Protein 2MDG (pdb70)

Foldseek 3Di:
DQFDALVVVRGGGSHNVVRVQVSCCVVHAQAFDFAPPPTDTDGGVVVSVVVPVVD

Nearest PDB structures (foldseek):
  2mdg-assembly1_A  TM=4.339E-01  e=1.724E-08  Homo sapiens
  1mey-assembly2_F  TM=4.350E-01  e=1.044E-02  unclassified
  2dmd-assembly1_A  TM=3.975E-01  e=1.710E-02  Homo sapiens
  8ssr-assembly2_D  TM=4.528E-01  e=6.075E-02  Homo sapiens
  5k5i-assembly1_A  TM=4.146E-01  e=8.641E-02  Homo sapiens

Solvent-accessible surface area: 4945 Å² total; per-residue (Å²): 255,76,79,90,96,1,115,95,40,49,218,58,98,195,46,115,120,13,2,122,143,43,49,103,82,88,180,31,104,90,151,86,94,130,8,99,112,68,32,75,173,66,99,34,124,119,42,5,60,103,42,80,104,118,121

Organism: Homo sapiens (NCBI:txid9606)

Sequence (55 aa):
MGSHKCNVCSRTFFSENGLREHLQTHRGPAKHYMCPICGERFPSLLTLTEHKVTHMGSHKCNVCSRTFFSENGLREHLQTHRGPAKHYMCPICGERFPSLLTLTEHKVTHMGSHKCNVCSRTFFSENGLREHLQTHRGPAKHYMCPICGERFPSLLTLTEHKVTHMGSHKCNVCSRTFFSENGLREHLQTHRGPAKHYMCPICGERFPSLLTLTEHKVTHMGSHKCNVCSRTFFSENGLREHLQTHRGPAKHYMCPICGERFPSLLTLTEHKVTHMGSHKCNVCSRTFFSENGLREHLQTHRGPAKHYMCPICGERFPSLLTLTEHKVTHMGSHKCNVCSRTFFSENGLREHLQTHRGPAKHYMCPICGERFPSLLTLTEHKVTHMGSHKCNVCSRTFFSENGLREHLQTHRGPAKHYMCPICGERFPSLLTLTEHKVTHMGSHKCNVCSRTFFSENGLREHLQTHRGPAKHYMCPICGERFPSLLTLTEHKVTHMGSHKCNVCSRTFFSENGLREHLQTHRGPAKHYMCPICGERFPSLLTLTEHKVTHMGSHKCNVCSRTFFSENGLREHLQTHRGPAKHYMCPICGERFPSLLTLTEHKVTHMGSHKCNVCSRTFFSENGLREHLQTHRGPAKHYMCPICGERFPSLLTLTEHKVTHMGSHKCNVCSRTFFSENGLREHLQTHRGPAKHYMCPICGERFPSLLTLTEHKVTHMGSHKCNVCSRTFFSENGLREHLQTHRGPAKHYMCPICGERFPSLLTLTEHKVTHMGSHKCNVCSRTFFSENGLREHLQTHRGPAKHYMCPICGERFPSLLTLTEHKVTHMGSHKCNVCSRTFFSENGLREHLQTHRGPAKHYMCPICGERFPSLLTLTEHKVTHMGSHKCNVCSRTFFSENGLREHLQTHRGPAKHYMCPICGERFPSLLTLTEHKVTHMGSHKCNVCSRTFFSENGLREHLQTHRGPAKHYMCPICGERFPSLLTLTEHKVTHMGSHKCNVCSRTFFSENGLREHLQTHRGPAKHYMCPICGERFPSLLTLTEHKVTHMGSHKCNVCSRTFFSENGLREHLQTHRGPAKHYMCPICGERFPSLLTLTEHKVTH

InterPro domains:
  IPR013087 Zinc finger C2H2-type [PF00096] (138-160)
  IPR013087 Zinc finger C2H2-type [PF00096] (194-216)
  IPR013087 Zinc finger C2H2-type [PF00096] (222-244)
  IPR013087 Zinc finger C2H2-type [PF00096] (480-503)
  IPR013087 Zinc finger C2H2-type [PF00096] (632-654)
  IPR013087 Zinc finger C2H2-type [PF00096] (692-715)
  IPR013087 Zinc finger C2H2-type [PF00096] (1121-1143)
  IPR013087 Zinc finger C2H2-type [PF13912] (930-954)
  IPR013087 Zinc finger C2H2-type [PF13912] (958-983)
  IPR013087 Zinc finger C2H2-type [PS00028] (140-160)
  IPR013087 Zinc finger C2H2-type [PS00028] (168-188)
  IPR013087 Zinc finger C2H2-type [PS00028] (196-216)
  IPR013087 Zinc finger C2H2-type [PS00028] (224-244)
  IPR013087 Zinc finger C2H2-type [PS00028] (265-286)
  IPR013087 Zinc finger C2H2-type [PS00028] (297-318)
  IPR013087 Zinc finger C2H2-type [PS00028] (325-345)
  IPR013087 Zinc finger C2H2-type [PS00028] (482-503)
  IPR013087 Zinc finger C2H2-type [PS00028] (519-540)
  IPR013087 Zinc finger C2H2-type [PS00028] (634-654)
  IPR013087 Zinc finger C2H2-type [PS00028] (694-715)

Structure (mmCIF, N/CA/C/O backbone):
data_2MDG
#
_entry.id   2MDG
#
loop_
_entity.id
_entity.type
_entity.pdbx_description
1 polymer 'Zinc finger protein 423'
2 non-polymer 'ZINC ION'
#
loop_
_atom_site.group_PDB
_atom_site.id
_atom_site.type_symbol
_atom_site.label_atom_id
_atom_site.label_alt_id
_atom_site.label_comp_id
_atom_site.label_asym_id
_atom_site.label_entity_id
_atom_site.label_seq_id
_atom_site.pdbx_PDB_ins_code
_atom_site.Cartn_x
_atom_site.Cartn_y
_atom_site.Cartn_z
_atom_site.occupancy
_atom_site.B_iso_or_equiv
_atom_site.auth_seq_id
_atom_site.auth_comp_id
_atom_site.auth_asym_id
_atom_site.auth_atom_id
_atom_site.pdbx_PDB_model_num
ATOM 1 N N . MET A 1 1 ? -12.478 23.268 7.099 1.00 0.00 1 MET A N 1
ATOM 2 C CA . MET A 1 1 ? -11.042 23.331 6.726 1.00 0.00 1 MET A CA 1
ATOM 3 C C . MET A 1 1 ? -10.210 22.404 7.636 1.00 0.00 1 MET A C 1
ATOM 4 O O . MET A 1 1 ? -10.770 21.637 8.431 1.00 0.00 1 MET A O 1
ATOM 20 N N . GLY A 1 2 ? -8.871 22.479 7.505 1.00 0.00 2 GLY A N 1
ATOM 21 C CA . GLY A 1 2 ? -7.956 21.656 8.296 1.00 0.00 2 GLY A CA 1
ATOM 22 C C . GLY A 1 2 ? -6.576 21.585 7.670 1.00 0.00 2 GLY A C 1
ATOM 23 O O . GLY A 1 2 ? -6.073 22.593 7.156 1.00 0.00 2 GLY A O 1
ATOM 27 N N . SER A 1 3 ? -5.973 20.386 7.702 1.00 0.00 3 SER A N 1
ATOM 28 C CA . SER A 1 3 ? -4.651 20.126 7.119 1.00 0.00 3 SER A CA 1
ATOM 29 C C . SER A 1 3 ? -4.549 18.651 6.727 1.00 0.00 3 SER A C 1
ATOM 30 O O . SER A 1 3 ? -4.432 17.777 7.595 1.00 0.00 3 SER A O 1
ATOM 38 N N . HIS A 1 4 ? -4.687 18.392 5.412 1.00 0.00 4 HIS A N 1
ATOM 39 C CA . HIS A 1 4 ? -4.425 17.064 4.821 1.00 0.00 4 HIS A CA 1
ATOM 40 C C . HIS A 1 4 ? -2.956 16.666 5.098 1.00 0.00 4 HIS A C 1
ATOM 41 O O . HIS A 1 4 ? -2.043 17.102 4.391 1.00 0.00 4 HIS A O 1
ATOM 56 N N . LYS A 1 5 ? -2.755 15.868 6.161 1.00 0.00 5 LYS A N 1
ATOM 57 C CA . LYS A 1 5 ? -1.422 15.595 6.732 1.00 0.00 5 LYS A CA 1
ATOM 58 C C . LYS A 1 5 ? -1.153 14.084 6.749 1.00 0.00 5 LYS A C 1
ATOM 59 O O . LYS A 1 5 ? -2.093 13.292 6.842 1.00 0.00 5 LYS A O 1
ATOM 78 N N . CYS A 1 6 ? 0.142 13.698 6.673 1.00 0.00 6 CYS A N 1
ATOM 79 C CA . CYS A 1 6 ? 0.568 12.286 6.523 1.00 0.00 6 CYS A CA 1
ATOM 80 C C . CYS A 1 6 ? 0.121 11.393 7.679 1.00 0.00 6 CYS A C 1
ATOM 81 O O . CYS A 1 6 ? -0.229 10.244 7.441 1.00 0.00 6 CYS A O 1
ATOM 88 N N . ASN A 1 7 ? 0.202 11.940 8.921 1.00 0.00 7 ASN A N 1
ATOM 89 C CA . ASN A 1 7 ? -0.133 11.257 10.210 1.00 0.00 7 ASN A CA 1
ATOM 90 C C . ASN A 1 7 ? 1.003 10.290 10.632 1.00 0.00 7 ASN A C 1
ATOM 91 O O . ASN A 1 7 ? 1.466 10.341 11.775 1.00 0.00 7 ASN A O 1
ATOM 102 N N . VAL A 1 8 ? 1.444 9.428 9.688 1.00 0.00 8 VAL A N 1
ATOM 103 C CA . VAL A 1 8 ? 2.593 8.510 9.881 1.00 0.00 8 VAL A CA 1
ATOM 104 C C . VAL A 1 8 ? 3.860 9.324 10.185 1.00 0.00 8 VAL A C 1
ATOM 105 O O . VAL A 1 8 ? 4.537 9.075 11.180 1.00 0.00 8 VAL A O 1
ATOM 118 N N . CYS A 1 9 ? 4.161 10.293 9.300 1.00 0.00 9 CYS A N 1
ATOM 119 C CA . CYS A 1 9 ? 5.232 11.282 9.538 1.00 0.00 9 CYS A CA 1
ATOM 120 C C . CYS A 1 9 ? 4.698 12.387 10.444 1.00 0.00 9 CYS A C 1
ATOM 121 O O . CYS A 1 9 ? 5.340 12.762 11.422 1.00 0.00 9 CYS A O 1
ATOM 128 N N . SER A 1 10 ? 3.514 12.922 10.037 1.00 0.00 10 SER A N 1
ATOM 129 C CA . SER A 1 10 ? 2.844 14.078 10.661 1.00 0.00 10 SER A CA 1
ATOM 130 C C . SER A 1 10 ? 3.601 15.414 10.399 1.00 0.00 10 SER A C 1
ATOM 131 O O . SER A 1 10 ? 3.158 16.478 10.829 1.00 0.00 10 SER A O 1
ATOM 139 N N . ARG A 1 11 ? 4.740 15.354 9.682 1.00 0.00 11 ARG A N 1
ATOM 140 C CA . ARG A 1 11 ? 5.637 16.527 9.500 1.00 0.00 11 ARG A CA 1
ATOM 141 C C . ARG A 1 11 ? 5.755 16.996 8.036 1.00 0.00 11 ARG A C 1
ATOM 142 O O . ARG A 1 11 ? 6.527 17.922 7.770 1.00 0.00 11 ARG A O 1
ATOM 163 N N . THR A 1 12 ? 4.989 16.407 7.095 1.00 0.00 12 THR A N 1
ATOM 164 C CA . THR A 1 12 ? 5.218 16.688 5.655 1.00 0.00 12 THR A CA 1
ATOM 165 C C . THR A 1 12 ? 3.952 16.566 4.768 1.00 0.00 12 THR A C 1
ATOM 166 O O . THR A 1 12 ? 3.073 15.715 4.990 1.00 0.00 12 THR A O 1
ATOM 177 N N . PHE A 1 13 ? 3.908 17.506 3.811 1.00 0.00 13 PHE A N 1
ATOM 178 C CA . PHE A 1 13 ? 3.088 17.520 2.584 1.00 0.00 13 PHE A CA 1
ATOM 179 C C . PHE A 1 13 ? 3.604 18.670 1.703 1.00 0.00 13 PHE A C 1
ATOM 180 O O . PHE A 1 13 ? 3.997 19.718 2.227 1.00 0.00 13 PHE A O 1
ATOM 197 N N . PHE A 1 14 ? 3.591 18.480 0.379 1.00 0.00 14 PHE A N 1
ATOM 198 C CA . PHE A 1 14 ? 3.871 19.560 -0.584 1.00 0.00 14 PHE A CA 1
ATOM 199 C C . PHE A 1 14 ? 2.575 20.381 -0.794 1.00 0.00 14 PHE A C 1
ATOM 200 O O . PHE A 1 14 ? 2.608 21.596 -1.004 1.00 0.00 14 PHE A O 1
ATOM 217 N N . SER A 1 15 ? 1.450 19.663 -0.694 1.00 0.00 15 SER A N 1
ATOM 218 C CA . SER A 1 15 ? 0.085 20.166 -0.930 1.00 0.00 15 SER A CA 1
ATOM 219 C C . SER A 1 15 ? -0.904 19.059 -0.508 1.00 0.00 15 SER A C 1
ATOM 220 O O . SER A 1 15 ? -0.474 18.078 0.111 1.00 0.00 15 SER A O 1
ATOM 228 N N . GLU A 1 16 ? -2.216 19.209 -0.798 1.00 0.00 16 GLU A N 1
ATOM 229 C CA . GLU A 1 16 ? -3.178 18.109 -0.582 1.00 0.00 16 GLU A CA 1
ATOM 230 C C . GLU A 1 16 ? -2.865 16.969 -1.575 1.00 0.00 16 GLU A C 1
ATOM 231 O O . GLU A 1 16 ? -2.824 15.803 -1.188 1.00 0.00 16 GLU A O 1
ATOM 243 N N . ASN A 1 17 ? -2.579 17.352 -2.841 1.00 0.00 17 ASN A N 1
ATOM 244 C CA . ASN A 1 17 ? -2.223 16.404 -3.929 1.00 0.00 17 ASN A CA 1
ATOM 245 C C . ASN A 1 17 ? -0.824 15.807 -3.655 1.00 0.00 17 ASN A C 1
ATOM 246 O O . ASN A 1 17 ? -0.556 14.634 -3.928 1.00 0.00 17 ASN A O 1
ATOM 257 N N . GLY A 1 18 ? 0.040 16.674 -3.112 1.00 0.00 18 GLY A N 1
ATOM 258 C CA . GLY A 1 18 ? 1.377 16.302 -2.656 1.00 0.00 18 GLY A CA 1
ATOM 259 C C . GLY A 1 18 ? 1.340 15.209 -1.592 1.00 0.00 18 GLY A C 1
ATOM 260 O O . GLY A 1 18 ? 2.085 14.238 -1.677 1.00 0.00 18 GLY A O 1
ATOM 264 N N . LEU A 1 19 ? 0.447 15.378 -0.600 1.00 0.00 19 LEU A N 1
ATOM 265 C CA . LEU A 1 19 ? 0.213 14.396 0.462 1.00 0.00 19 LEU A CA 1
ATOM 266 C C . LEU A 1 19 ? -0.386 13.086 -0.075 1.00 0.00 19 LEU A C 1
ATOM 267 O O . LEU A 1 19 ? -0.033 12.021 0.407 1.00 0.00 19 LEU A O 1
ATOM 283 N N . ARG A 1 20 ? -1.313 13.197 -1.034 1.00 0.00 20 ARG A N 1
ATOM 284 C CA . ARG A 1 20 ? -1.948 12.026 -1.701 1.00 0.00 20 ARG A CA 1
ATOM 285 C C . ARG A 1 20 ? -0.878 11.107 -2.333 1.00 0.00 20 ARG A C 1
ATOM 286 O O . ARG A 1 20 ? -0.865 9.888 -2.099 1.00 0.00 20 ARG A O 1
ATOM 307 N N . GLU A 1 21 ? 0.023 11.721 -3.120 1.00 0.00 21 GLU A N 1
ATOM 308 C CA . GLU A 1 21 ? 1.187 11.034 -3.707 1.00 0.00 21 GLU A CA 1
ATOM 309 C C . GLU A 1 21 ? 2.105 10.467 -2.598 1.00 0.00 21 GLU A C 1
ATOM 310 O O . GLU A 1 21 ? 2.563 9.317 -2.675 1.00 0.00 21 GLU A O 1
ATOM 322 N N . HIS A 1 22 ? 2.341 11.294 -1.562 1.00 0.00 22 HIS A N 1
ATOM 323 C CA . HIS A 1 22 ? 3.230 10.954 -0.440 1.00 0.00 22 HIS A CA 1
ATOM 324 C C . HIS A 1 22 ? 2.648 9.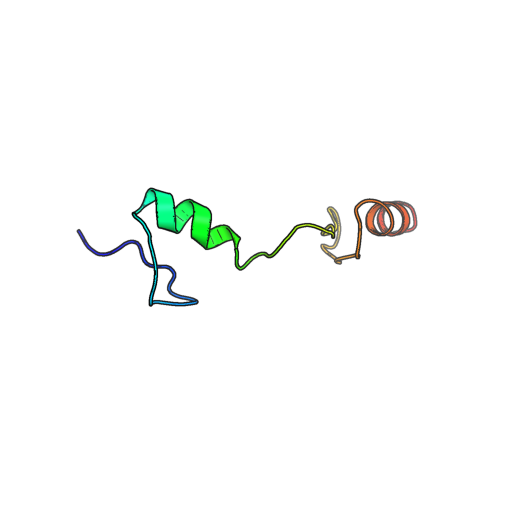830 0.441 1.00 0.00 22 HIS A C 1
ATOM 325 O O . HIS A 1 22 ? 3.401 9.108 1.098 1.00 0.00 22 HIS A O 1
ATOM 339 N N . LEU A 1 23 ? 1.320 9.690 0.477 1.00 0.00 23 LEU A N 1
ATOM 340 C CA . LEU A 1 23 ? 0.659 8.722 1.362 1.00 0.00 23 LEU A CA 1
ATOM 341 C C . LEU A 1 23 ? 1.074 7.277 1.012 1.00 0.00 23 LEU A C 1
ATOM 342 O O . LEU A 1 23 ? 1.274 6.445 1.902 1.00 0.00 23 LEU A O 1
ATOM 358 N N . GLN A 1 24 ? 1.294 7.032 -0.288 1.00 0.00 24 GLN A N 1
ATOM 359 C CA . GLN A 1 24 ? 1.609 5.704 -0.830 1.00 0.00 24 GLN A CA 1
ATOM 360 C C . GLN A 1 24 ? 3.063 5.271 -0.543 1.00 0.00 24 GLN A C 1
ATOM 361 O O . GLN A 1 24 ? 3.384 4.088 -0.662 1.00 0.00 24 GLN A O 1
ATOM 375 N N . THR A 1 25 ? 3.935 6.228 -0.138 1.00 0.00 25 THR A N 1
ATOM 376 C CA . THR A 1 25 ? 5.370 5.959 0.132 1.00 0.00 25 THR A CA 1
ATOM 377 C C . THR A 1 25 ? 5.561 4.991 1.319 1.00 0.00 25 THR A C 1
ATOM 378 O O . THR A 1 25 ? 6.636 4.412 1.485 1.00 0.00 25 THR A O 1
ATOM 389 N N . HIS A 1 26 ? 4.495 4.800 2.124 1.00 0.00 26 HIS A N 1
ATOM 390 C CA . HIS A 1 26 ? 4.539 3.960 3.337 1.00 0.00 26 HIS A CA 1
ATOM 391 C C . HIS A 1 26 ? 3.976 2.554 3.061 1.00 0.00 26 HIS A C 1
ATOM 392 O O . HIS A 1 26 ? 4.116 1.659 3.905 1.00 0.00 26 HIS A O 1
ATOM 406 N N . ARG A 1 27 ? 3.324 2.363 1.887 1.00 0.00 27 ARG A N 1
ATOM 407 C CA . ARG A 1 27 ? 3.083 1.010 1.331 1.00 0.00 27 ARG A CA 1
ATOM 408 C C . ARG A 1 27 ? 4.449 0.392 0.990 1.00 0.00 27 ARG A C 1
ATOM 409 O O . ARG A 1 27 ? 4.721 -0.772 1.281 1.00 0.00 27 ARG A O 1
ATOM 430 N N . GLY A 1 28 ? 5.288 1.244 0.376 1.00 0.00 28 GLY A N 1
ATOM 431 C CA . GLY A 1 28 ? 6.636 0.883 -0.050 1.00 0.00 28 GLY A CA 1
ATOM 432 C C . GLY A 1 28 ? 6.691 0.570 -1.545 1.00 0.00 28 GLY A C 1
ATOM 433 O O . GLY A 1 28 ? 5.637 0.521 -2.196 1.00 0.00 28 GLY A O 1
ATOM 437 N N . PRO A 1 29 ? 7.910 0.358 -2.129 1.00 0.00 29 PRO A N 1
ATOM 438 C CA . PRO A 1 29 ? 8.054 -0.002 -3.555 1.00 0.00 29 PRO A CA 1
ATOM 439 C C . PRO A 1 29 ? 7.560 -1.438 -3.809 1.00 0.00 29 PRO A C 1
ATOM 440 O O . PRO A 1 29 ? 8.036 -2.386 -3.168 1.00 0.00 29 PRO A O 1
ATOM 451 N N . ALA A 1 30 ? 6.578 -1.590 -4.720 1.00 0.00 30 ALA A N 1
ATOM 452 C CA . ALA A 1 30 ? 5.930 -2.882 -4.992 1.00 0.00 30 ALA A CA 1
ATOM 453 C C . ALA A 1 30 ? 6.847 -3.863 -5.760 1.00 0.00 30 ALA A C 1
ATOM 454 O O . ALA A 1 30 ? 6.799 -3.968 -6.991 1.00 0.00 30 ALA A O 1
ATOM 461 N N . LYS A 1 31 ? 7.727 -4.536 -5.001 1.00 0.00 31 LYS A N 1
ATOM 462 C CA . LYS A 1 31 ? 8.541 -5.672 -5.478 1.00 0.00 31 LYS A CA 1
ATOM 463 C C . LYS A 1 31 ? 8.081 -6.916 -4.704 1.00 0.00 31 LYS A C 1
ATOM 464 O O . LYS A 1 31 ? 8.870 -7.607 -4.053 1.00 0.00 31 LYS A O 1
ATOM 483 N N . HIS A 1 32 ? 6.762 -7.141 -4.770 1.00 0.00 32 HIS A N 1
ATOM 484 C CA . HIS A 1 32 ? 6.051 -8.183 -4.016 1.00 0.00 32 HIS A CA 1
ATOM 485 C C . HIS A 1 32 ? 4.605 -8.253 -4.520 1.00 0.00 32 HIS A C 1
ATOM 486 O O . HIS A 1 32 ? 4.160 -7.358 -5.245 1.00 0.00 32 HIS A O 1
ATOM 501 N N . TYR A 1 33 ? 3.873 -9.297 -4.129 1.00 0.00 33 TYR A N 1
ATOM 502 C CA . TYR A 1 33 ? 2.435 -9.395 -4.420 1.00 0.00 33 TYR A CA 1
ATOM 503 C C . TYR A 1 33 ? 1.704 -10.025 -3.225 1.00 0.00 33 TYR A C 1
ATOM 504 O O . TYR A 1 33 ? 2.272 -10.863 -2.520 1.00 0.00 33 TYR A O 1
ATOM 522 N N . MET A 1 34 ? 0.445 -9.609 -3.020 1.00 0.00 34 MET A N 1
ATOM 523 C CA . MET A 1 34 ? -0.439 -10.133 -1.966 1.00 0.00 34 MET A CA 1
ATOM 524 C C . MET A 1 34 ? -1.454 -11.082 -2.622 1.00 0.00 34 MET A C 1
ATOM 525 O O . MET A 1 34 ? -2.009 -10.761 -3.675 1.00 0.00 34 MET A O 1
ATOM 539 N N . CYS A 1 35 ? -1.714 -12.219 -1.978 1.00 0.00 35 CYS A N 1
ATOM 540 C CA . CYS A 1 35 ? -2.518 -13.305 -2.553 1.00 0.00 35 CYS A CA 1
ATOM 541 C C . CYS A 1 35 ? -3.988 -12.902 -2.766 1.00 0.00 35 CYS A C 1
ATOM 542 O O . CYS A 1 35 ? -4.570 -12.247 -1.890 1.00 0.00 35 CYS A O 1
ATOM 549 N N . PRO A 1 36 ? -4.609 -13.287 -3.927 1.00 0.00 36 PRO A N 1
ATOM 550 C CA . PRO A 1 36 ? -6.058 -13.087 -4.159 1.00 0.00 36 PRO A CA 1
ATOM 551 C C . PRO A 1 36 ? -6.922 -13.879 -3.152 1.00 0.00 36 PRO A C 1
ATOM 552 O O . PRO A 1 36 ? -7.877 -13.338 -2.587 1.00 0.00 36 PRO A O 1
ATOM 563 N N . ILE A 1 37 ? -6.562 -15.160 -2.932 1.00 0.00 37 ILE A N 1
ATOM 564 C CA . ILE A 1 37 ? -7.394 -16.092 -2.168 1.00 0.00 37 ILE A CA 1
ATOM 565 C C . ILE A 1 37 ? -7.221 -15.939 -0.629 1.00 0.00 37 ILE A C 1
ATOM 566 O O . ILE A 1 37 ? -8.207 -15.756 0.087 1.00 0.00 37 ILE A O 1
ATOM 582 N N . CYS A 1 38 ? -5.965 -16.021 -0.121 1.00 0.00 38 CYS A N 1
ATOM 583 C CA . CYS A 1 38 ? -5.709 -15.990 1.347 1.00 0.00 38 CYS A CA 1
ATOM 584 C C . CYS A 1 38 ? -4.844 -14.796 1.813 1.00 0.00 38 CYS A C 1
ATOM 585 O O . CYS A 1 38 ? -4.555 -14.675 3.005 1.00 0.00 38 CYS A O 1
ATOM 592 N N . GLY A 1 39 ? -4.421 -13.929 0.879 1.00 0.00 39 GLY A N 1
ATOM 593 C CA . GLY A 1 39 ? -3.686 -12.687 1.193 1.00 0.00 39 GLY A CA 1
ATOM 594 C C . GLY A 1 39 ? -2.264 -12.841 1.752 1.00 0.00 39 GLY A C 1
ATOM 595 O O . GLY A 1 39 ? -1.712 -11.883 2.301 1.00 0.00 39 GLY A O 1
ATOM 599 N N . GLU A 1 40 ? -1.669 -14.040 1.607 1.00 0.00 40 GLU A N 1
ATOM 600 C CA . GLU A 1 40 ? -0.239 -14.263 1.879 1.00 0.00 40 GLU A CA 1
ATOM 601 C C . GLU A 1 40 ? 0.630 -13.473 0.891 1.00 0.00 40 GLU A C 1
ATOM 602 O O . GLU A 1 40 ? 0.292 -13.354 -0.289 1.00 0.00 40 GLU A O 1
ATOM 614 N N . ARG A 1 41 ? 1.762 -12.962 1.384 1.00 0.00 41 ARG A N 1
ATOM 615 C CA . ARG A 1 41 ? 2.619 -12.010 0.647 1.00 0.00 41 ARG A CA 1
ATOM 616 C C . ARG A 1 41 ? 3.943 -12.684 0.275 1.00 0.00 41 ARG A C 1
ATOM 617 O O . ARG A 1 41 ? 4.584 -13.326 1.114 1.00 0.00 41 ARG A O 1
ATOM 638 N N . PHE A 1 42 ? 4.337 -12.543 -0.999 1.00 0.00 42 PHE A N 1
ATOM 639 C CA . PHE A 1 42 ? 5.538 -13.183 -1.564 1.00 0.00 42 PHE A CA 1
ATOM 640 C C . PHE A 1 42 ? 6.385 -12.131 -2.305 1.00 0.00 42 PHE A C 1
ATOM 641 O O . PHE A 1 42 ? 5.828 -11.162 -2.806 1.00 0.00 42 PHE A O 1
ATOM 658 N N . PRO A 1 43 ? 7.747 -12.325 -2.410 1.00 0.00 43 PRO A N 1
ATOM 659 C CA . PRO A 1 43 ? 8.688 -11.285 -2.925 1.00 0.00 43 PRO A CA 1
ATOM 660 C C . PRO A 1 43 ? 8.563 -10.958 -4.429 1.00 0.00 43 PRO A C 1
ATOM 661 O O . PRO A 1 43 ? 9.374 -10.178 -4.949 1.00 0.00 43 PRO A O 1
ATOM 672 N N . SER A 1 44 ? 7.586 -11.558 -5.130 1.00 0.00 44 SER A N 1
ATOM 673 C CA . SER A 1 44 ? 7.281 -11.207 -6.532 1.00 0.00 44 SER A CA 1
ATOM 674 C C . SER A 1 44 ? 5.887 -11.685 -6.945 1.00 0.00 44 SER A C 1
ATOM 675 O O . SER A 1 44 ? 5.239 -12.477 -6.245 1.00 0.00 44 SER A O 1
ATOM 683 N N . LEU A 1 45 ? 5.465 -11.204 -8.125 1.00 0.00 45 LEU A N 1
ATOM 684 C CA . LEU A 1 45 ? 4.291 -11.712 -8.857 1.00 0.00 45 LEU A CA 1
ATOM 685 C C . LEU A 1 45 ? 4.812 -12.870 -9.751 1.00 0.00 45 LEU A C 1
ATOM 686 O O . LEU A 1 45 ? 4.834 -12.790 -10.985 1.00 0.00 45 LEU A O 1
ATOM 702 N N . LEU A 1 46 ? 5.314 -13.902 -9.071 1.00 0.00 46 LEU A N 1
ATOM 703 C CA . LEU A 1 46 ? 5.940 -15.085 -9.677 1.00 0.00 46 LEU A CA 1
ATOM 704 C C . LEU A 1 46 ? 5.955 -16.171 -8.612 1.00 0.00 46 LEU A C 1
ATOM 705 O O . LEU A 1 46 ? 5.414 -17.259 -8.802 1.00 0.00 46 LEU A O 1
ATOM 721 N N . THR A 1 47 ? 6.551 -15.818 -7.464 1.00 0.00 47 THR A N 1
ATOM 722 C CA . THR A 1 47 ? 6.475 -16.610 -6.235 1.00 0.00 47 THR A CA 1
ATOM 723 C C . THR A 1 47 ? 5.020 -16.708 -5.744 1.00 0.00 47 THR A C 1
ATOM 724 O O . THR A 1 47 ? 4.578 -17.770 -5.297 1.00 0.00 47 THR A O 1
ATOM 735 N N . LEU A 1 48 ? 4.278 -15.585 -5.844 1.00 0.00 48 LEU A N 1
ATOM 736 C CA . LEU A 1 48 ? 2.841 -15.552 -5.520 1.00 0.00 48 LEU A CA 1
ATOM 737 C C . LEU A 1 48 ? 2.046 -16.469 -6.479 1.00 0.00 48 LEU A C 1
ATOM 738 O O . LEU A 1 48 ? 1.127 -17.168 -6.046 1.00 0.00 48 LEU A O 1
ATOM 754 N N . THR A 1 49 ? 2.435 -16.474 -7.762 1.00 0.00 49 THR A N 1
ATOM 755 C CA . THR A 1 49 ? 1.763 -17.262 -8.811 1.00 0.00 49 THR A CA 1
ATOM 756 C C . THR A 1 49 ? 1.946 -18.783 -8.578 1.00 0.00 49 THR A C 1
ATOM 757 O O . THR A 1 49 ? 1.003 -19.571 -8.749 1.00 0.00 49 THR A O 1
ATOM 768 N N . GLU A 1 50 ? 3.164 -19.167 -8.166 1.00 0.00 50 GLU A N 1
ATOM 769 C CA . GLU A 1 50 ? 3.500 -20.554 -7.793 1.00 0.00 50 GLU A CA 1
ATOM 770 C C . GLU A 1 50 ? 2.689 -21.001 -6.563 1.00 0.00 50 GLU A C 1
ATOM 771 O O . GLU A 1 50 ? 2.135 -22.106 -6.541 1.00 0.00 50 GLU A O 1
ATOM 783 N N . HIS A 1 51 ? 2.617 -20.113 -5.567 1.00 0.00 51 HIS A N 1
ATOM 784 C CA . HIS A 1 51 ? 1.800 -20.306 -4.353 1.00 0.00 51 HIS A CA 1
ATOM 785 C C . HIS A 1 51 ? 0.299 -20.471 -4.706 1.00 0.00 51 HIS A C 1
ATOM 786 O O . HIS A 1 51 ? -0.409 -21.282 -4.094 1.00 0.00 51 HIS A O 1
ATOM 800 N N . LYS A 1 52 ? -0.157 -19.675 -5.691 1.00 0.00 52 LYS A N 1
ATOM 801 C CA . LYS A 1 52 ? -1.569 -19.596 -6.105 1.00 0.00 52 LYS A CA 1
ATOM 802 C C . LYS A 1 52 ? -2.050 -20.957 -6.646 1.00 0.00 52 LYS A C 1
ATOM 803 O O . LYS A 1 52 ? -3.101 -21.449 -6.234 1.00 0.00 52 LYS A O 1
ATOM 822 N N . VAL A 1 53 ? -1.294 -21.552 -7.587 1.00 0.00 53 VAL A N 1
ATOM 823 C CA . VAL A 1 53 ? -1.734 -22.762 -8.293 1.00 0.00 53 VAL A CA 1
ATOM 824 C C . VAL A 1 53 ? -1.715 -24.011 -7.380 1.00 0.00 53 VAL A C 1
ATOM 825 O O . VAL A 1 53 ? -2.647 -24.822 -7.413 1.00 0.00 53 VAL A O 1
ATOM 838 N N . THR A 1 54 ? -0.678 -24.133 -6.541 1.00 0.00 54 THR A N 1
ATOM 839 C CA . THR A 1 54 ? -0.500 -25.291 -5.638 1.00 0.00 54 THR A CA 1
ATOM 840 C C . THR A 1 54 ? -1.165 -25.047 -4.258 1.00 0.00 54 THR A C 1
ATOM 841 O O . THR A 1 54 ? -0.877 -25.777 -3.302 1.00 0.00 54 THR A O 1
ATOM 852 N N . HIS A 1 55 ? -2.019 -24.000 -4.193 1.00 0.00 55 HIS A N 1
ATOM 853 C CA . HIS A 1 55 ? -2.808 -23.592 -3.003 1.00 0.00 55 HIS A CA 1
ATOM 854 C C . HIS A 1 55 ? -3.333 -24.792 -2.149 1.00 0.00 55 HIS A C 1
ATOM 855 O O . HIS A 1 55 ? -4.258 -25.501 -2.598 1.00 0.00 55 HIS A O 1
ATOM 872 N N . MET A 1 1 ? -8.422 25.441 1.533 1.00 0.00 1 MET A N 2
ATOM 873 C CA . MET A 1 1 ? -7.007 25.084 1.786 1.00 0.00 1 MET A CA 2
ATOM 874 C C . MET A 1 1 ? -6.774 23.613 1.411 1.00 0.00 1 MET A C 2
ATOM 875 O O . MET A 1 1 ? -7.482 22.723 1.897 1.00 0.00 1 MET A O 2
ATOM 891 N N . GLY A 1 2 ? -5.805 23.381 0.512 1.00 0.00 2 GLY A N 2
ATOM 892 C CA . GLY A 1 2 ? -5.422 22.042 0.075 1.00 0.00 2 GLY A CA 2
ATOM 893 C C . GLY A 1 2 ? -4.057 21.656 0.610 1.00 0.00 2 GLY A C 2
ATOM 894 O O . GLY A 1 2 ? -3.053 21.942 -0.031 1.00 0.00 2 GLY A O 2
ATOM 898 N N . SER A 1 3 ? -4.024 21.051 1.808 1.00 0.00 3 SER A N 2
ATOM 899 C CA . SER A 1 3 ? -2.797 20.637 2.501 1.00 0.00 3 SER A CA 2
ATOM 900 C C . SER A 1 3 ? -3.202 19.552 3.504 1.00 0.00 3 SER A C 2
ATOM 901 O O . SER A 1 3 ? -3.853 19.868 4.507 1.00 0.00 3 SER A O 2
ATOM 909 N N . HIS A 1 4 ? -2.885 18.283 3.248 1.00 0.00 4 HIS A N 2
ATOM 910 C CA . HIS A 1 4 ? -3.311 17.165 4.116 1.00 0.00 4 HIS A CA 2
ATOM 911 C C . HIS A 1 4 ? -2.140 16.797 5.047 1.00 0.00 4 HIS A C 2
ATOM 912 O O . HIS A 1 4 ? -0.991 17.152 4.760 1.00 0.00 4 HIS A O 2
ATOM 927 N N . LYS A 1 5 ? -2.426 16.081 6.144 1.00 0.00 5 LYS A N 2
ATOM 928 C CA . LYS A 1 5 ? -1.394 15.587 7.081 1.00 0.00 5 LYS A CA 2
ATOM 929 C C . LYS A 1 5 ? -1.159 14.083 6.864 1.00 0.00 5 LYS A C 2
ATOM 930 O O . LYS A 1 5 ? -2.113 13.304 6.835 1.00 0.00 5 LYS A O 2
ATOM 949 N N . CYS A 1 6 ? 0.110 13.683 6.689 1.00 0.00 6 CYS A N 2
ATOM 950 C CA . CYS A 1 6 ? 0.500 12.260 6.713 1.00 0.00 6 CYS A CA 2
ATOM 951 C C . CYS A 1 6 ? 0.491 11.773 8.160 1.00 0.00 6 CYS A C 2
ATOM 952 O O . CYS A 1 6 ? 1.261 12.279 8.976 1.00 0.00 6 CYS A O 2
ATOM 959 N N . ASN A 1 7 ? -0.375 10.792 8.473 1.00 0.00 7 ASN A N 2
ATOM 960 C CA . ASN A 1 7 ? -0.607 10.343 9.860 1.00 0.00 7 ASN A CA 2
ATOM 961 C C . ASN A 1 7 ? 0.624 9.594 10.428 1.00 0.00 7 ASN A C 2
ATOM 962 O O . ASN A 1 7 ? 0.872 9.628 11.641 1.00 0.00 7 ASN A O 2
ATOM 973 N N . VAL A 1 8 ? 1.407 8.932 9.542 1.00 0.00 8 VAL A N 2
ATOM 974 C CA . VAL A 1 8 ? 2.654 8.220 9.927 1.00 0.00 8 VAL A CA 2
ATOM 975 C C . VAL A 1 8 ? 3.717 9.213 10.448 1.00 0.00 8 VAL A C 2
ATOM 976 O O . VAL A 1 8 ? 4.299 9.028 11.518 1.00 0.00 8 VAL A O 2
ATOM 989 N N . CYS A 1 9 ? 3.931 10.280 9.664 1.00 0.00 9 CYS A N 2
ATOM 990 C CA . CYS A 1 9 ? 5.034 11.248 9.890 1.00 0.00 9 CYS A CA 2
ATOM 991 C C . CYS A 1 9 ? 4.629 12.367 10.862 1.00 0.00 9 CYS A C 2
ATOM 992 O O . CYS A 1 9 ? 5.489 12.988 11.499 1.00 0.00 9 CYS A O 2
ATOM 999 N N . SER A 1 10 ? 3.315 12.639 10.897 1.00 0.00 10 SER A N 2
ATOM 1000 C CA . SER A 1 10 ? 2.669 13.685 11.723 1.00 0.00 10 SER A CA 2
ATOM 1001 C C . SER A 1 10 ? 2.941 15.101 11.162 1.00 0.00 10 SER A C 2
ATOM 1002 O O . SER A 1 10 ? 2.728 16.110 11.845 1.00 0.00 10 SER A O 2
ATOM 1010 N N . ARG A 1 11 ? 3.387 15.156 9.883 1.00 0.00 11 ARG A N 2
ATOM 1011 C CA . ARG A 1 11 ? 3.676 16.412 9.157 1.00 0.00 11 ARG A CA 2
ATOM 1012 C C . ARG A 1 11 ? 2.635 16.632 8.042 1.00 0.00 11 ARG A C 2
ATOM 1013 O O . ARG A 1 11 ? 1.798 15.760 7.787 1.00 0.00 11 ARG A O 2
ATOM 1034 N N . THR A 1 12 ? 2.753 17.760 7.329 1.00 0.00 12 THR A N 2
ATOM 1035 C CA . THR A 1 12 ? 1.816 18.150 6.261 1.00 0.00 12 THR A CA 2
ATOM 1036 C C . THR A 1 12 ? 2.597 18.532 4.990 1.00 0.00 12 THR A C 2
ATOM 1037 O O . THR A 1 12 ? 3.764 18.953 5.066 1.00 0.00 12 THR A O 2
ATOM 1048 N N . PHE A 1 13 ? 1.958 18.361 3.825 1.00 0.00 13 PHE A N 2
ATOM 1049 C CA . PHE A 1 13 ? 2.477 18.846 2.532 1.00 0.00 13 PHE A CA 2
ATOM 1050 C C . PHE A 1 13 ? 1.579 20.000 2.083 1.00 0.00 13 PHE A C 2
ATOM 1051 O O . PHE A 1 13 ? 0.359 19.941 2.265 1.00 0.00 13 PHE A O 2
ATOM 1068 N N . PHE A 1 14 ? 2.186 21.030 1.479 1.00 0.00 14 PHE A N 2
ATOM 1069 C CA . PHE A 1 14 ? 1.500 22.280 1.084 1.00 0.00 14 PHE A CA 2
ATOM 1070 C C . PHE A 1 14 ? 0.431 22.086 -0.024 1.00 0.00 14 PHE A C 2
ATOM 1071 O O . PHE A 1 14 ? -0.303 23.031 -0.348 1.00 0.00 14 PHE A O 2
ATOM 1088 N N . SER A 1 15 ? 0.347 20.869 -0.594 1.00 0.00 15 SER A N 2
ATOM 1089 C CA . SER A 1 15 ? -0.736 20.462 -1.504 1.00 0.00 15 SER A CA 2
ATOM 1090 C C . SER A 1 15 ? -1.328 19.112 -1.043 1.00 0.00 15 SER A C 2
ATOM 1091 O O . SER A 1 15 ? -0.606 18.274 -0.472 1.00 0.00 15 SER A O 2
ATOM 1099 N N . GLU A 1 16 ? -2.655 18.925 -1.268 1.00 0.00 16 GLU A N 2
ATOM 1100 C CA . GLU A 1 16 ? -3.321 17.612 -1.108 1.00 0.00 16 GLU A CA 2
ATOM 1101 C C . GLU A 1 16 ? -2.614 16.562 -1.969 1.00 0.00 16 GLU A C 2
ATOM 1102 O O . GLU A 1 16 ? -2.142 15.557 -1.457 1.00 0.00 16 GLU A O 2
ATOM 1114 N N . ASN A 1 17 ? -2.476 16.874 -3.273 1.00 0.00 17 ASN A N 2
ATOM 1115 C CA . ASN A 1 17 ? -1.938 15.945 -4.287 1.00 0.00 17 ASN A CA 2
ATOM 1116 C C . ASN A 1 17 ? -0.486 15.525 -3.967 1.00 0.00 17 ASN A C 2
ATOM 1117 O O . ASN A 1 17 ? -0.075 14.409 -4.285 1.00 0.00 17 ASN A O 2
ATOM 1128 N N . GLY A 1 18 ? 0.259 16.423 -3.298 1.00 0.00 18 GLY A N 2
ATOM 1129 C CA . GLY A 1 18 ? 1.647 16.169 -2.919 1.00 0.00 18 GLY A CA 2
ATOM 1130 C C . GLY A 1 18 ? 1.760 15.216 -1.739 1.00 0.00 18 GLY A C 2
ATOM 1131 O O . GLY A 1 18 ? 2.605 14.317 -1.747 1.00 0.00 18 GLY A O 2
ATOM 1135 N N . LEU A 1 19 ? 0.910 15.429 -0.711 1.00 0.00 19 LEU A N 2
ATOM 1136 C CA . LEU A 1 19 ? 0.830 14.542 0.464 1.00 0.00 19 LEU A CA 2
ATOM 1137 C C . LEU A 1 19 ? 0.348 13.141 0.056 1.00 0.00 19 LEU A C 2
ATOM 1138 O O . LEU A 1 19 ? 0.907 12.147 0.495 1.00 0.00 19 LEU A O 2
ATOM 1154 N N . ARG A 1 20 ? -0.742 13.102 -0.719 1.00 0.00 20 ARG A N 2
ATOM 1155 C CA . ARG A 1 20 ? -1.319 11.857 -1.272 1.00 0.00 20 ARG A CA 2
ATOM 1156 C C . ARG A 1 20 ? -0.281 11.054 -2.098 1.00 0.00 20 ARG A C 2
ATOM 1157 O O . ARG A 1 20 ? -0.271 9.821 -2.067 1.00 0.00 20 ARG A O 2
ATOM 1178 N N . GLU A 1 21 ? 0.602 11.791 -2.802 1.00 0.00 21 GLU A N 2
ATOM 1179 C CA . GLU A 1 21 ? 1.734 11.222 -3.563 1.00 0.00 21 GLU A CA 2
ATOM 1180 C C . GLU A 1 21 ? 2.800 10.638 -2.604 1.00 0.00 21 GLU A C 2
ATOM 1181 O O . GLU A 1 21 ? 3.365 9.564 -2.851 1.00 0.00 21 GLU A O 2
ATOM 1193 N N . HIS A 1 22 ? 3.048 11.375 -1.505 1.00 0.00 22 HIS A N 2
ATOM 1194 C CA . HIS A 1 22 ? 4.011 11.013 -0.449 1.00 0.00 22 HIS A CA 2
ATOM 1195 C C . HIS A 1 22 ? 3.559 9.754 0.335 1.00 0.00 22 HIS A C 2
ATOM 1196 O O . HIS A 1 22 ? 4.369 8.894 0.655 1.00 0.00 22 HIS A O 2
ATOM 1210 N N . LEU A 1 23 ? 2.258 9.683 0.639 1.00 0.00 23 LEU A N 2
ATOM 1211 C CA . LEU A 1 23 ? 1.624 8.614 1.429 1.00 0.00 23 LEU A CA 2
ATOM 1212 C C . LEU A 1 23 ? 1.831 7.227 0.761 1.00 0.00 23 LEU A C 2
ATOM 1213 O O . LEU A 1 23 ? 1.970 6.206 1.446 1.00 0.00 23 LEU A O 2
ATOM 1229 N N . GLN A 1 24 ? 1.902 7.237 -0.583 1.00 0.00 24 GLN A N 2
ATOM 1230 C CA . GLN A 1 24 ? 2.091 6.034 -1.422 1.00 0.00 24 GLN A CA 2
ATOM 1231 C C . GLN A 1 24 ? 3.409 5.272 -1.128 1.00 0.00 24 GLN A C 2
ATOM 1232 O O . GLN A 1 24 ? 3.516 4.088 -1.461 1.00 0.00 24 GLN A O 2
ATOM 1246 N N . THR A 1 25 ? 4.381 5.943 -0.471 1.00 0.00 25 THR A N 2
ATOM 1247 C CA . THR A 1 25 ? 5.691 5.353 -0.133 1.00 0.00 25 THR A CA 2
ATOM 1248 C C . THR A 1 25 ? 5.572 4.462 1.119 1.00 0.00 25 THR A C 2
ATOM 1249 O O . THR A 1 25 ? 6.329 3.503 1.282 1.00 0.00 25 THR A O 2
ATOM 1260 N N . HIS A 1 26 ? 4.572 4.781 1.977 1.00 0.00 26 HIS A N 2
ATOM 1261 C CA . HIS A 1 26 ? 4.240 3.986 3.181 1.00 0.00 26 HIS A CA 2
ATOM 1262 C C . HIS A 1 26 ? 3.396 2.761 2.793 1.00 0.00 26 HIS A C 2
ATOM 1263 O O . HIS A 1 26 ? 3.160 1.877 3.615 1.00 0.00 26 HIS A O 2
ATOM 1277 N N . ARG A 1 27 ? 2.952 2.728 1.524 1.00 0.00 27 ARG A N 2
ATOM 1278 C CA . ARG A 1 27 ? 2.216 1.597 0.944 1.00 0.00 27 ARG A CA 2
ATOM 1279 C C . ARG A 1 27 ? 3.181 0.706 0.143 1.00 0.00 27 ARG A C 2
ATOM 1280 O O . ARG A 1 27 ? 2.746 -0.190 -0.585 1.00 0.00 27 ARG A O 2
ATOM 1301 N N . GLY A 1 28 ? 4.498 0.962 0.309 1.00 0.00 28 GLY A N 2
ATOM 1302 C CA . GLY A 1 28 ? 5.542 0.270 -0.435 1.00 0.00 28 GLY A CA 2
ATOM 1303 C C . GLY A 1 28 ? 5.666 0.783 -1.865 1.00 0.00 28 GLY A C 2
ATOM 1304 O O . GLY A 1 28 ? 5.215 1.904 -2.159 1.00 0.00 28 GLY A O 2
ATOM 1308 N N . PRO A 1 29 ? 6.316 0.005 -2.779 1.00 0.00 29 PRO A N 2
ATOM 1309 C CA . PRO A 1 29 ? 6.321 0.324 -4.215 1.00 0.00 29 PRO A CA 2
ATOM 1310 C C . PRO A 1 29 ? 4.923 0.076 -4.824 1.00 0.00 29 PRO A C 2
ATOM 1311 O O . PRO A 1 29 ? 4.337 -0.998 -4.629 1.00 0.00 29 PRO A O 2
ATOM 1322 N N . ALA A 1 30 ? 4.386 1.072 -5.546 1.00 0.00 30 ALA A N 2
ATOM 1323 C CA . ALA A 1 30 ? 3.023 1.011 -6.105 1.00 0.00 30 ALA A CA 2
ATOM 1324 C C . ALA A 1 30 ? 3.019 0.303 -7.475 1.00 0.00 30 ALA A C 2
ATOM 1325 O O . ALA A 1 30 ? 2.552 0.844 -8.486 1.00 0.00 30 ALA A O 2
ATOM 1332 N N . LYS A 1 31 ? 3.524 -0.939 -7.473 1.00 0.00 31 LYS A N 2
ATOM 1333 C CA . LYS A 1 31 ? 3.627 -1.786 -8.662 1.00 0.00 31 LYS A CA 2
ATOM 1334 C C . LYS A 1 31 ? 3.768 -3.248 -8.228 1.00 0.00 31 LYS A C 2
ATOM 1335 O O . LYS A 1 31 ? 3.995 -3.543 -7.044 1.00 0.00 31 LYS A O 2
ATOM 1354 N N . HIS A 1 32 ? 3.641 -4.156 -9.201 1.00 0.00 32 HIS A N 2
ATOM 1355 C CA . HIS A 1 32 ? 3.820 -5.602 -9.014 1.00 0.00 32 HIS A CA 2
ATOM 1356 C C . HIS A 1 32 ? 4.518 -6.153 -10.259 1.00 0.00 32 HIS A C 2
ATOM 1357 O O . HIS A 1 32 ? 4.193 -7.226 -10.740 1.00 0.00 32 HIS A O 2
ATOM 1372 N N . TYR A 1 33 ? 5.529 -5.407 -10.744 1.00 0.00 33 TYR A N 2
ATOM 1373 C CA . TYR A 1 33 ? 6.363 -5.822 -11.879 1.00 0.00 33 TYR A CA 2
ATOM 1374 C C . TYR A 1 33 ? 7.816 -5.419 -11.573 1.00 0.00 33 TYR A C 2
ATOM 1375 O O . TYR A 1 33 ? 8.307 -4.351 -11.935 1.00 0.00 33 TYR A O 2
ATOM 1393 N N . MET A 1 34 ? 8.470 -6.307 -10.841 1.00 0.00 34 MET A N 2
ATOM 1394 C CA . MET A 1 34 ? 9.860 -6.181 -10.414 1.00 0.00 34 MET A CA 2
ATOM 1395 C C . MET A 1 34 ? 10.541 -7.497 -10.747 1.00 0.00 34 MET A C 2
ATOM 1396 O O . MET A 1 34 ? 10.088 -8.556 -10.291 1.00 0.00 34 MET A O 2
ATOM 1410 N N . CYS A 1 35 ? 11.601 -7.452 -11.553 1.00 0.00 35 CYS A N 2
ATOM 1411 C CA . CYS A 1 35 ? 12.309 -8.662 -11.955 1.00 0.00 35 CYS A CA 2
ATOM 1412 C C . CYS A 1 35 ? 13.170 -9.180 -10.785 1.00 0.00 35 CYS A C 2
ATOM 1413 O O . CYS A 1 35 ? 14.006 -8.430 -10.274 1.00 0.00 35 CYS A O 2
ATOM 1420 N N . PRO A 1 36 ? 12.971 -10.458 -10.325 1.00 0.00 36 PRO A N 2
ATOM 1421 C CA . PRO A 1 36 ? 13.736 -11.037 -9.185 1.00 0.00 36 PRO A CA 2
ATOM 1422 C C . PRO A 1 36 ? 15.276 -11.009 -9.380 1.00 0.00 36 PRO A C 2
ATOM 1423 O O . PRO A 1 36 ? 16.015 -10.793 -8.414 1.00 0.00 36 PRO A O 2
ATOM 1434 N N . ILE A 1 37 ? 15.749 -11.232 -10.628 1.00 0.00 37 ILE A N 2
ATOM 1435 C CA . ILE A 1 37 ? 17.188 -11.233 -10.927 1.00 0.00 37 ILE A CA 2
ATOM 1436 C C . ILE A 1 37 ? 17.752 -9.807 -11.173 1.00 0.00 37 ILE A C 2
ATOM 1437 O O . ILE A 1 37 ? 18.688 -9.389 -10.487 1.00 0.00 37 ILE A O 2
ATOM 1453 N N . CYS A 1 38 ? 17.169 -9.054 -12.135 1.00 0.00 38 CYS A N 2
ATOM 1454 C CA . CYS A 1 38 ? 17.781 -7.790 -12.615 1.00 0.00 38 CYS A CA 2
ATOM 1455 C C . CYS A 1 38 ? 16.897 -6.545 -12.417 1.00 0.00 38 CYS A C 2
ATOM 1456 O O . CYS A 1 38 ? 17.313 -5.441 -12.783 1.00 0.00 38 CYS A O 2
ATOM 1463 N N . GLY A 1 39 ? 15.691 -6.720 -11.845 1.00 0.00 39 GLY A N 2
ATOM 1464 C CA . GLY A 1 39 ? 14.831 -5.613 -11.386 1.00 0.00 39 GLY A CA 2
ATOM 1465 C C . GLY A 1 39 ? 14.351 -4.627 -12.451 1.00 0.00 39 GLY A C 2
ATOM 1466 O O . GLY A 1 39 ? 14.054 -3.469 -12.133 1.00 0.00 39 GLY A O 2
ATOM 1470 N N . GLU A 1 40 ? 14.298 -5.079 -13.710 1.00 0.00 40 GLU A N 2
ATOM 1471 C CA . GLU A 1 40 ? 13.692 -4.300 -14.804 1.00 0.00 40 GLU A CA 2
ATOM 1472 C C . GLU A 1 40 ? 12.169 -4.098 -14.598 1.00 0.00 40 GLU A C 2
ATOM 1473 O O . GLU A 1 40 ? 11.450 -5.031 -14.208 1.00 0.00 40 GLU A O 2
ATOM 1485 N N . ARG A 1 41 ? 11.721 -2.850 -14.830 1.00 0.00 41 ARG A N 2
ATOM 1486 C CA . ARG A 1 41 ? 10.312 -2.431 -14.726 1.00 0.00 41 ARG A CA 2
ATOM 1487 C C . ARG A 1 41 ? 9.645 -2.491 -16.109 1.00 0.00 41 ARG A C 2
ATOM 1488 O O . ARG A 1 41 ? 10.243 -2.087 -17.111 1.00 0.00 41 ARG A O 2
ATOM 1509 N N . PHE A 1 42 ? 8.402 -3.003 -16.154 1.00 0.00 42 PHE A N 2
ATOM 1510 C CA . PHE A 1 42 ? 7.652 -3.215 -17.412 1.00 0.00 42 PHE A CA 2
ATOM 1511 C C . PHE A 1 42 ? 6.289 -2.498 -17.378 1.00 0.00 42 PHE A C 2
ATOM 1512 O O . PHE A 1 42 ? 5.790 -2.198 -16.301 1.00 0.00 42 PHE A O 2
ATOM 1529 N N . PRO A 1 43 ? 5.665 -2.186 -18.566 1.00 0.00 43 PRO A N 2
ATOM 1530 C CA . PRO A 1 43 ? 4.350 -1.486 -18.622 1.00 0.00 43 PRO A CA 2
ATOM 1531 C C . PRO A 1 43 ? 3.201 -2.309 -17.993 1.00 0.00 43 PRO A C 2
ATOM 1532 O O . PRO A 1 43 ? 2.128 -1.766 -17.712 1.00 0.00 43 PRO A O 2
ATOM 1543 N N . SER A 1 44 ? 3.448 -3.614 -17.768 1.00 0.00 44 SER A N 2
ATOM 1544 C CA . SER A 1 44 ? 2.462 -4.541 -17.204 1.00 0.00 44 SER A CA 2
ATOM 1545 C C . SER A 1 44 ? 3.143 -5.678 -16.446 1.00 0.00 44 SER A C 2
ATOM 1546 O O . SER A 1 44 ? 4.367 -5.841 -16.499 1.00 0.00 44 SER A O 2
ATOM 1554 N N . LEU A 1 45 ? 2.312 -6.485 -15.769 1.00 0.00 45 LEU A N 2
ATOM 1555 C CA . LEU A 1 45 ? 2.718 -7.784 -15.209 1.00 0.00 45 LEU A CA 2
ATOM 1556 C C . LEU A 1 45 ? 2.333 -8.876 -16.236 1.00 0.00 45 LEU A C 2
ATOM 1557 O O . LEU A 1 45 ? 1.600 -9.826 -15.956 1.00 0.00 45 LEU A O 2
ATOM 1573 N N . LEU A 1 46 ? 2.822 -8.672 -17.463 1.00 0.00 46 LEU A N 2
ATOM 1574 C CA . LEU A 1 46 ? 2.614 -9.576 -18.605 1.00 0.00 46 LEU A CA 2
ATOM 1575 C C . LEU A 1 46 ? 3.959 -9.689 -19.322 1.00 0.00 46 LEU A C 2
ATOM 1576 O O . LEU A 1 46 ? 4.506 -10.778 -19.484 1.00 0.00 46 LEU A O 2
ATOM 1592 N N . THR A 1 47 ? 4.495 -8.508 -19.684 1.00 0.00 47 THR A N 2
ATOM 1593 C CA . THR A 1 47 ? 5.856 -8.340 -20.227 1.00 0.00 47 THR A CA 2
ATOM 1594 C C . THR A 1 47 ? 6.935 -8.807 -19.221 1.00 0.00 47 THR A C 2
ATOM 1595 O O . THR A 1 47 ? 7.954 -9.363 -19.624 1.00 0.00 47 THR A O 2
ATOM 1606 N N . LEU A 1 48 ? 6.686 -8.571 -17.916 1.00 0.00 48 LEU A N 2
ATOM 1607 C CA . LEU A 1 48 ? 7.582 -9.012 -16.826 1.00 0.00 48 LEU A CA 2
ATOM 1608 C C . LEU A 1 48 ? 7.603 -10.552 -16.727 1.00 0.00 48 LEU A C 2
ATOM 1609 O O . LEU A 1 48 ? 8.663 -11.144 -16.490 1.00 0.00 48 LEU A O 2
ATOM 1625 N N . THR A 1 49 ? 6.436 -11.184 -16.948 1.00 0.00 49 THR A N 2
ATOM 1626 C CA . THR A 1 49 ? 6.278 -12.652 -16.882 1.00 0.00 49 THR A CA 2
ATOM 1627 C C . THR A 1 49 ? 7.073 -13.336 -18.020 1.00 0.00 49 THR A C 2
ATOM 1628 O O . THR A 1 49 ? 7.818 -14.305 -17.801 1.00 0.00 49 THR A O 2
ATOM 1639 N N . GLU A 1 50 ? 6.895 -12.781 -19.230 1.00 0.00 50 GLU A N 2
ATOM 1640 C CA . GLU A 1 50 ? 7.582 -13.227 -20.456 1.00 0.00 50 GLU A CA 2
ATOM 1641 C C . GLU A 1 50 ? 9.108 -13.110 -20.307 1.00 0.00 50 GLU A C 2
ATOM 1642 O O . GLU A 1 50 ? 9.841 -14.065 -20.580 1.00 0.00 50 GLU A O 2
ATOM 1654 N N . HIS A 1 51 ? 9.551 -11.942 -19.821 1.00 0.00 51 HIS A N 2
ATOM 1655 C CA . HIS A 1 51 ? 10.976 -11.626 -19.600 1.00 0.00 51 HIS A CA 2
ATOM 1656 C C . HIS A 1 51 ? 11.618 -12.554 -18.537 1.00 0.00 51 HIS A C 2
ATOM 1657 O O . HIS A 1 51 ? 12.796 -12.927 -18.656 1.00 0.00 51 HIS A O 2
ATOM 1671 N N . LYS A 1 52 ? 10.825 -12.895 -17.502 1.00 0.00 52 LYS A N 2
ATOM 1672 C CA . LYS A 1 52 ? 11.282 -13.667 -16.333 1.00 0.00 52 LYS A CA 2
ATOM 1673 C C . LYS A 1 52 ? 11.776 -15.063 -16.772 1.00 0.00 52 LYS A C 2
ATOM 1674 O O . LYS A 1 52 ? 12.886 -15.476 -16.422 1.00 0.00 52 LYS A O 2
ATOM 1693 N N . VAL A 1 53 ? 10.961 -15.768 -17.564 1.00 0.00 53 VAL A N 2
ATOM 1694 C CA . VAL A 1 53 ? 11.230 -17.166 -17.944 1.00 0.00 53 VAL A CA 2
ATOM 1695 C C . VAL A 1 53 ? 12.296 -17.279 -19.067 1.00 0.00 53 VAL A C 2
ATOM 1696 O O . VAL A 1 53 ? 13.156 -18.169 -19.028 1.00 0.00 53 VAL A O 2
ATOM 1709 N N . THR A 1 54 ? 12.238 -16.365 -20.051 1.00 0.00 54 THR A N 2
ATOM 1710 C CA . THR A 1 54 ? 13.146 -16.354 -21.225 1.00 0.00 54 THR A CA 2
ATOM 1711 C C . THR A 1 54 ? 14.405 -15.512 -20.943 1.00 0.00 54 THR A C 2
ATOM 1712 O O . THR A 1 54 ? 14.945 -14.866 -21.858 1.00 0.00 54 THR A O 2
ATOM 1723 N N . HIS A 1 55 ? 14.895 -15.566 -19.681 1.00 0.00 55 HIS A N 2
ATOM 1724 C CA . HIS A 1 55 ? 15.820 -14.563 -19.131 1.00 0.00 55 HIS A CA 2
ATOM 1725 C C . HIS A 1 55 ? 17.196 -14.647 -19.845 1.00 0.00 55 HIS A C 2
ATOM 1726 O O . HIS A 1 55 ? 18.012 -15.517 -19.485 1.00 0.00 55 HIS A O 2
ATOM 1743 N N . MET A 1 1 ? -4.107 25.794 -0.764 1.00 0.00 1 MET A N 3
ATOM 1744 C CA . MET A 1 1 ? -3.253 25.488 0.403 1.00 0.00 1 MET A CA 3
ATOM 1745 C C . MET A 1 1 ? -4.130 25.077 1.599 1.00 0.00 1 MET A C 3
ATOM 1746 O O . MET A 1 1 ? -4.692 25.927 2.299 1.00 0.00 1 MET A O 3
ATOM 1762 N N . GLY A 1 2 ? -4.271 23.758 1.770 1.00 0.00 2 GLY A N 3
ATOM 1763 C CA . GLY A 1 2 ? -4.977 23.146 2.891 1.00 0.00 2 GLY A CA 3
ATOM 1764 C C . GLY A 1 2 ? -4.427 21.752 3.116 1.00 0.00 2 GLY A C 3
ATOM 1765 O O . GLY A 1 2 ? -4.953 20.768 2.582 1.00 0.00 2 GLY A O 3
ATOM 1769 N N . SER A 1 3 ? -3.345 21.674 3.904 1.00 0.00 3 SER A N 3
ATOM 1770 C CA . SER A 1 3 ? -2.477 20.509 3.950 1.00 0.00 3 SER A CA 3
ATOM 1771 C C . SER A 1 3 ? -3.017 19.467 4.942 1.00 0.00 3 SER A C 3
ATOM 1772 O O . SER A 1 3 ? -2.869 19.588 6.167 1.00 0.00 3 SER A O 3
ATOM 1780 N N . HIS A 1 4 ? -3.722 18.506 4.351 1.00 0.00 4 HIS A N 3
ATOM 1781 C CA . HIS A 1 4 ? -3.980 17.186 4.965 1.00 0.00 4 HIS A CA 3
ATOM 1782 C C . HIS A 1 4 ? -2.644 16.569 5.443 1.00 0.00 4 HIS A C 3
ATOM 1783 O O . HIS A 1 4 ? -1.666 16.573 4.702 1.00 0.00 4 HIS A O 3
ATOM 1798 N N . LYS A 1 5 ? -2.621 16.103 6.697 1.00 0.00 5 LYS A N 3
ATOM 1799 C CA . LYS A 1 5 ? -1.388 15.678 7.383 1.00 0.00 5 LYS A CA 3
ATOM 1800 C C . LYS A 1 5 ? -1.093 14.193 7.132 1.00 0.00 5 LYS A C 3
ATOM 1801 O O . LYS A 1 5 ? -1.999 13.399 6.832 1.00 0.00 5 LYS A O 3
ATOM 1820 N N . CYS A 1 6 ? 0.191 13.840 7.233 1.00 0.00 6 CYS A N 3
ATOM 1821 C CA . CYS A 1 6 ? 0.658 12.450 7.233 1.00 0.00 6 CYS A CA 3
ATOM 1822 C C . CYS A 1 6 ? 0.843 11.990 8.697 1.00 0.00 6 CYS A C 3
ATOM 1823 O O . CYS A 1 6 ? 1.777 12.450 9.353 1.00 0.00 6 CYS A O 3
ATOM 1830 N N . ASN A 1 7 ? -0.054 11.114 9.200 1.00 0.00 7 ASN A N 3
ATOM 1831 C CA . ASN A 1 7 ? 0.006 10.569 10.585 1.00 0.00 7 ASN A CA 3
ATOM 1832 C C . ASN A 1 7 ? 1.380 9.926 10.915 1.00 0.00 7 ASN A C 3
ATOM 1833 O O . ASN A 1 7 ? 1.962 10.214 11.968 1.00 0.00 7 ASN A O 3
ATOM 1844 N N . VAL A 1 8 ? 1.880 9.085 9.989 1.00 0.00 8 VAL A N 3
ATOM 1845 C CA . VAL A 1 8 ? 3.131 8.307 10.176 1.00 0.00 8 VAL A CA 3
ATOM 1846 C C . VAL A 1 8 ? 4.350 9.219 10.436 1.00 0.00 8 VAL A C 3
ATOM 1847 O O . VAL A 1 8 ? 5.013 9.097 11.465 1.00 0.00 8 VAL A O 3
ATOM 1860 N N . CYS A 1 9 ? 4.620 10.126 9.484 1.00 0.00 9 CYS A N 3
ATOM 1861 C CA . CYS A 1 9 ? 5.723 11.111 9.599 1.00 0.00 9 CYS A CA 3
ATOM 1862 C C . CYS A 1 9 ? 5.481 12.117 10.731 1.00 0.00 9 CYS A C 3
ATOM 1863 O O . CYS A 1 9 ? 6.435 12.550 11.368 1.00 0.00 9 CYS A O 3
ATOM 1870 N N . SER A 1 10 ? 4.182 12.464 10.907 1.00 0.00 10 SER A N 3
ATOM 1871 C CA . SER A 1 10 ? 3.635 13.582 11.739 1.00 0.00 10 SER A CA 3
ATOM 1872 C C . SER A 1 10 ? 3.695 14.920 10.964 1.00 0.00 10 SER A C 3
ATOM 1873 O O . SER A 1 10 ? 3.108 15.920 11.381 1.00 0.00 10 SER A O 3
ATOM 1881 N N . ARG A 1 11 ? 4.418 14.910 9.826 1.00 0.00 11 ARG A N 3
ATOM 1882 C CA . ARG A 1 11 ? 4.624 16.077 8.958 1.00 0.00 11 ARG A CA 3
ATOM 1883 C C . ARG A 1 11 ? 3.545 16.115 7.860 1.00 0.00 11 ARG A C 3
ATOM 1884 O O . ARG A 1 11 ? 2.645 15.277 7.852 1.00 0.00 11 ARG A O 3
ATOM 1905 N N . THR A 1 12 ? 3.656 17.074 6.932 1.00 0.00 12 THR A N 3
ATOM 1906 C CA . THR A 1 12 ? 2.665 17.275 5.859 1.00 0.00 12 THR A CA 3
ATOM 1907 C C . THR A 1 12 ? 3.327 17.883 4.608 1.00 0.00 12 THR A C 3
ATOM 1908 O O . THR A 1 12 ? 4.428 18.452 4.683 1.00 0.00 12 THR A O 3
ATOM 1919 N N . PHE A 1 13 ? 2.647 17.732 3.455 1.00 0.00 13 PHE A N 3
ATOM 1920 C CA . PHE A 1 13 ? 3.116 18.252 2.158 1.00 0.00 13 PHE A CA 3
ATOM 1921 C C . PHE A 1 13 ? 2.494 19.648 1.928 1.00 0.00 13 PHE A C 3
ATOM 1922 O O . PHE A 1 13 ? 1.392 19.920 2.411 1.00 0.00 13 PHE A O 3
ATOM 1939 N N . PHE A 1 14 ? 3.191 20.513 1.172 1.00 0.00 14 PHE A N 3
ATOM 1940 C CA . PHE A 1 14 ? 2.738 21.904 0.900 1.00 0.00 14 PHE A CA 3
ATOM 1941 C C . PHE A 1 14 ? 1.501 21.928 -0.025 1.00 0.00 14 PHE A C 3
ATOM 1942 O O . PHE A 1 14 ? 0.695 22.866 0.005 1.00 0.00 14 PHE A O 3
ATOM 1959 N N . SER A 1 15 ? 1.394 20.887 -0.853 1.00 0.00 15 SER A N 3
ATOM 1960 C CA . SER A 1 15 ? 0.230 20.603 -1.704 1.00 0.00 15 SER A CA 3
ATOM 1961 C C . SER A 1 15 ? -0.646 19.522 -1.038 1.00 0.00 15 SER A C 3
ATOM 1962 O O . SER A 1 15 ? -0.141 18.648 -0.323 1.00 0.00 15 SER A O 3
ATOM 1970 N N . GLU A 1 16 ? -1.950 19.580 -1.321 1.00 0.00 16 GLU A N 3
ATOM 1971 C CA . GLU A 1 16 ? -2.932 18.608 -0.809 1.00 0.00 16 GLU A CA 3
ATOM 1972 C C . GLU A 1 16 ? -2.814 17.296 -1.611 1.00 0.00 16 GLU A C 3
ATOM 1973 O O . GLU A 1 16 ? -2.892 16.198 -1.052 1.00 0.00 16 GLU A O 3
ATOM 1985 N N . ASN A 1 17 ? -2.559 17.442 -2.925 1.00 0.00 17 ASN A N 3
ATOM 1986 C CA . ASN A 1 17 ? -2.413 16.314 -3.860 1.00 0.00 17 ASN A CA 3
ATOM 1987 C C . ASN A 1 17 ? -1.055 15.649 -3.643 1.00 0.00 17 ASN A C 3
ATOM 1988 O O . ASN A 1 17 ? -0.941 14.426 -3.668 1.00 0.00 17 ASN A O 3
ATOM 1999 N N . GLY A 1 18 ? -0.030 16.499 -3.464 1.00 0.00 18 GLY A N 3
ATOM 2000 C CA . GLY A 1 18 ? 1.330 16.059 -3.151 1.00 0.00 18 GLY A CA 3
ATOM 2001 C C . GLY A 1 18 ? 1.419 15.076 -1.980 1.00 0.00 18 GLY A C 3
ATOM 2002 O O . GLY A 1 18 ? 2.232 14.151 -2.015 1.00 0.00 18 GLY A O 3
ATOM 2006 N N . LEU A 1 19 ? 0.580 15.291 -0.945 1.00 0.00 19 LEU A N 3
ATOM 2007 C CA . LEU A 1 19 ? 0.479 14.394 0.227 1.00 0.00 19 LEU A CA 3
ATOM 2008 C C . LEU A 1 19 ? -0.142 13.040 -0.178 1.00 0.00 19 LEU A C 3
ATOM 2009 O O . LEU A 1 19 ? 0.285 11.994 0.310 1.00 0.00 19 LEU A O 3
ATOM 2025 N N . ARG A 1 20 ? -1.139 13.089 -1.075 1.00 0.00 20 ARG A N 3
ATOM 2026 C CA . ARG A 1 20 ? -1.806 11.873 -1.615 1.00 0.00 20 ARG A CA 3
ATOM 2027 C C . ARG A 1 20 ? -0.802 10.956 -2.350 1.00 0.00 20 ARG A C 3
ATOM 2028 O O . ARG A 1 20 ? -0.845 9.728 -2.193 1.00 0.00 20 ARG A O 3
ATOM 2049 N N . GLU A 1 21 ? 0.114 11.566 -3.132 1.00 0.00 21 GLU A N 3
ATOM 2050 C CA . GLU A 1 21 ? 1.223 10.840 -3.787 1.00 0.00 21 GLU A CA 3
ATOM 2051 C C . GLU A 1 21 ? 2.248 10.341 -2.738 1.00 0.00 21 GLU A C 3
ATOM 2052 O O . GLU A 1 21 ? 2.733 9.204 -2.805 1.00 0.00 21 GLU A O 3
ATOM 2064 N N . HIS A 1 22 ? 2.545 11.221 -1.763 1.00 0.00 22 HIS A N 3
ATOM 2065 C CA . HIS A 1 22 ? 3.442 10.937 -0.621 1.00 0.00 22 HIS A CA 3
ATOM 2066 C C . HIS A 1 22 ? 2.926 9.756 0.239 1.00 0.00 22 HIS A C 3
ATOM 2067 O O . HIS A 1 22 ? 3.717 9.051 0.864 1.00 0.00 22 HIS A O 3
ATOM 2081 N N . LEU A 1 23 ? 1.600 9.532 0.239 1.00 0.00 23 LEU A N 3
ATOM 2082 C CA . LEU A 1 23 ? 0.938 8.518 1.083 1.00 0.00 23 LEU A CA 3
ATOM 2083 C C . LEU A 1 23 ? 1.320 7.083 0.640 1.00 0.00 23 LEU A C 3
ATOM 2084 O O . LEU A 1 23 ? 1.257 6.136 1.443 1.00 0.00 23 LEU A O 3
ATOM 2100 N N . GLN A 1 24 ? 1.784 6.942 -0.622 1.00 0.00 24 GLN A N 3
ATOM 2101 C CA . GLN A 1 24 ? 2.110 5.644 -1.227 1.00 0.00 24 GLN A CA 3
ATOM 2102 C C . GLN A 1 24 ? 3.403 5.037 -0.638 1.00 0.00 24 GLN A C 3
ATOM 2103 O O . GLN A 1 24 ? 3.613 3.825 -0.713 1.00 0.00 24 GLN A O 3
ATOM 2117 N N . THR A 1 25 ? 4.247 5.892 -0.039 1.00 0.00 25 THR A N 3
ATOM 2118 C CA . THR A 1 25 ? 5.514 5.478 0.595 1.00 0.00 25 THR A CA 3
ATOM 2119 C C . THR A 1 25 ? 5.277 4.718 1.927 1.00 0.00 25 THR A C 3
ATOM 2120 O O . THR A 1 25 ? 6.222 4.164 2.509 1.00 0.00 25 THR A O 3
ATOM 2131 N N . HIS A 1 26 ? 4.008 4.687 2.402 1.00 0.00 26 HIS A N 3
ATOM 2132 C CA . HIS A 1 26 ? 3.645 4.116 3.720 1.00 0.00 26 HIS A CA 3
ATOM 2133 C C . HIS A 1 26 ? 2.647 2.959 3.591 1.00 0.00 26 HIS A C 3
ATOM 2134 O O . HIS A 1 26 ? 2.111 2.495 4.607 1.00 0.00 26 HIS A O 3
ATOM 2148 N N . ARG A 1 27 ? 2.387 2.507 2.348 1.00 0.00 27 ARG A N 3
ATOM 2149 C CA . ARG A 1 27 ? 1.519 1.339 2.085 1.00 0.00 27 ARG A CA 3
ATOM 2150 C C . ARG A 1 27 ? 2.021 0.088 2.832 1.00 0.00 27 ARG A C 3
ATOM 2151 O O . ARG A 1 27 ? 1.237 -0.638 3.457 1.00 0.00 27 ARG A O 3
ATOM 2172 N N . GLY A 1 28 ? 3.339 -0.124 2.775 1.00 0.00 28 GLY A N 3
ATOM 2173 C CA . GLY A 1 28 ? 4.000 -1.191 3.522 1.00 0.00 28 GLY A CA 3
ATOM 2174 C C . GLY A 1 28 ? 5.510 -1.180 3.301 1.00 0.00 28 GLY A C 3
ATOM 2175 O O . GLY A 1 28 ? 6.011 -0.329 2.554 1.00 0.00 28 GLY A O 3
ATOM 2179 N N . PRO A 1 29 ? 6.284 -2.090 3.963 1.00 0.00 29 PRO A N 3
ATOM 2180 C CA . PRO A 1 29 ? 7.728 -2.268 3.685 1.00 0.00 29 PRO A CA 3
ATOM 2181 C C . PRO A 1 29 ? 7.956 -2.903 2.291 1.00 0.00 29 PRO A C 3
ATOM 2182 O O . PRO A 1 29 ? 7.143 -3.718 1.822 1.00 0.00 29 PRO A O 3
ATOM 2193 N N . ALA A 1 30 ? 9.052 -2.510 1.634 1.00 0.00 30 ALA A N 3
ATOM 2194 C CA . ALA A 1 30 ? 9.402 -2.971 0.286 1.00 0.00 30 ALA A CA 3
ATOM 2195 C C . ALA A 1 30 ? 10.632 -3.882 0.377 1.00 0.00 30 ALA A C 3
ATOM 2196 O O . ALA A 1 30 ? 11.773 -3.414 0.285 1.00 0.00 30 ALA A O 3
ATOM 2203 N N . LYS A 1 31 ? 10.388 -5.183 0.620 1.00 0.00 31 LYS A N 3
ATOM 2204 C CA . LYS A 1 31 ? 11.464 -6.168 0.849 1.00 0.00 31 LYS A CA 3
ATOM 2205 C C . LYS A 1 31 ? 10.971 -7.599 0.567 1.00 0.00 31 LYS A C 3
ATOM 2206 O O . LYS A 1 31 ? 11.417 -8.568 1.190 1.00 0.00 31 LYS A O 3
ATOM 2225 N N . HIS A 1 32 ? 10.111 -7.728 -0.451 1.00 0.00 32 HIS A N 3
ATOM 2226 C CA . HIS A 1 32 ? 9.475 -9.014 -0.826 1.00 0.00 32 HIS A CA 3
ATOM 2227 C C . HIS A 1 32 ? 10.258 -9.660 -1.987 1.00 0.00 32 HIS A C 3
ATOM 2228 O O . HIS A 1 32 ? 9.669 -10.287 -2.887 1.00 0.00 32 HIS A O 3
ATOM 2243 N N . TYR A 1 33 ? 11.599 -9.551 -1.938 1.00 0.00 33 TYR A N 3
ATOM 2244 C CA . TYR A 1 33 ? 12.475 -9.929 -3.053 1.00 0.00 33 TYR A CA 3
ATOM 2245 C C . TYR A 1 33 ? 12.728 -11.440 -3.039 1.00 0.00 33 TYR A C 3
ATOM 2246 O O . TYR A 1 33 ? 13.408 -11.968 -2.148 1.00 0.00 33 TYR A O 3
ATOM 2264 N N . MET A 1 34 ? 12.165 -12.121 -4.041 1.00 0.00 34 MET A N 3
ATOM 2265 C CA . MET A 1 34 ? 12.135 -13.582 -4.118 1.00 0.00 34 MET A CA 3
ATOM 2266 C C . MET A 1 34 ? 12.861 -14.055 -5.392 1.00 0.00 34 MET A C 3
ATOM 2267 O O . MET A 1 34 ? 12.761 -13.413 -6.446 1.00 0.00 34 MET A O 3
ATOM 2281 N N . CYS A 1 35 ? 13.592 -15.177 -5.266 1.00 0.00 35 CYS A N 3
ATOM 2282 C CA . CYS A 1 35 ? 14.426 -15.757 -6.332 1.00 0.00 35 CYS A CA 3
ATOM 2283 C C . CYS A 1 35 ? 13.614 -16.121 -7.593 1.00 0.00 35 CYS A C 3
ATOM 2284 O O . CYS A 1 35 ? 12.571 -16.769 -7.481 1.00 0.00 35 CYS A O 3
ATOM 2291 N N . PRO A 1 36 ? 14.086 -15.704 -8.811 1.00 0.00 36 PRO A N 3
ATOM 2292 C CA . PRO A 1 36 ? 13.427 -16.049 -10.098 1.00 0.00 36 PRO A CA 3
ATOM 2293 C C . PRO A 1 36 ? 13.354 -17.571 -10.370 1.00 0.00 36 PRO A C 3
ATOM 2294 O O . PRO A 1 36 ? 12.328 -18.063 -10.838 1.00 0.00 36 PRO A O 3
ATOM 2305 N N . ILE A 1 37 ? 14.458 -18.305 -10.101 1.00 0.00 37 ILE A N 3
ATOM 2306 C CA . ILE A 1 37 ? 14.558 -19.728 -10.454 1.00 0.00 37 ILE A CA 3
ATOM 2307 C C . ILE A 1 37 ? 13.964 -20.664 -9.374 1.00 0.00 37 ILE A C 3
ATOM 2308 O O . ILE A 1 37 ? 13.086 -21.473 -9.683 1.00 0.00 37 ILE A O 3
ATOM 2324 N N . CYS A 1 38 ? 14.407 -20.544 -8.097 1.00 0.00 38 CYS A N 3
ATOM 2325 C CA . CYS A 1 38 ? 13.990 -21.486 -7.029 1.00 0.00 38 CYS A CA 3
ATOM 2326 C C . CYS A 1 38 ? 13.369 -20.798 -5.782 1.00 0.00 38 CYS A C 3
ATOM 2327 O O . CYS A 1 38 ? 13.153 -21.449 -4.757 1.00 0.00 38 CYS A O 3
ATOM 2334 N N . GLY A 1 39 ? 13.089 -19.487 -5.891 1.00 0.00 39 GLY A N 3
ATOM 2335 C CA . GLY A 1 39 ? 12.161 -18.756 -5.003 1.00 0.00 39 GLY A CA 3
ATOM 2336 C C . GLY A 1 39 ? 12.454 -18.708 -3.496 1.00 0.00 39 GLY A C 3
ATOM 2337 O O . GLY A 1 39 ? 11.538 -18.840 -2.678 1.00 0.00 39 GLY A O 3
ATOM 2341 N N . GLU A 1 40 ? 13.723 -18.529 -3.133 1.00 0.00 40 GLU A N 3
ATOM 2342 C CA . GLU A 1 40 ? 14.132 -18.096 -1.785 1.00 0.00 40 GLU A CA 3
ATOM 2343 C C . GLU A 1 40 ? 13.786 -16.611 -1.592 1.00 0.00 40 GLU A C 3
ATOM 2344 O O . GLU A 1 40 ? 14.116 -15.788 -2.451 1.00 0.00 40 GLU A O 3
ATOM 2356 N N . ARG A 1 41 ? 13.118 -16.288 -0.478 1.00 0.00 41 ARG A N 3
ATOM 2357 C CA . ARG A 1 41 ? 12.804 -14.890 -0.106 1.00 0.00 41 ARG A CA 3
ATOM 2358 C C . ARG A 1 41 ? 13.951 -14.323 0.754 1.00 0.00 41 ARG A C 3
ATOM 2359 O O . ARG A 1 41 ? 14.404 -14.969 1.702 1.00 0.00 41 ARG A O 3
ATOM 2380 N N . PHE A 1 42 ? 14.451 -13.143 0.368 1.00 0.00 42 PHE A N 3
ATOM 2381 C CA . PHE A 1 42 ? 15.544 -12.447 1.065 1.00 0.00 42 PHE A CA 3
ATOM 2382 C C . PHE A 1 42 ? 15.087 -11.041 1.497 1.00 0.00 42 PHE A C 3
ATOM 2383 O O . PHE A 1 42 ? 14.233 -10.443 0.831 1.00 0.00 42 PHE A O 3
ATOM 2400 N N . PRO A 1 43 ? 15.672 -10.478 2.615 1.00 0.00 43 PRO A N 3
ATOM 2401 C CA . PRO A 1 43 ? 15.259 -9.167 3.182 1.00 0.00 43 PRO A CA 3
ATOM 2402 C C . PRO A 1 43 ? 15.559 -7.970 2.262 1.00 0.00 43 PRO A C 3
ATOM 2403 O O . PRO A 1 43 ? 15.033 -6.891 2.497 1.00 0.00 43 PRO A O 3
ATOM 2414 N N . SER A 1 44 ? 16.399 -8.150 1.229 1.00 0.00 44 SER A N 3
ATOM 2415 C CA . SER A 1 44 ? 16.791 -7.037 0.348 1.00 0.00 44 SER A CA 3
ATOM 2416 C C . SER A 1 44 ? 17.128 -7.522 -1.058 1.00 0.00 44 SER A C 3
ATOM 2417 O O . SER A 1 44 ? 17.374 -8.712 -1.290 1.00 0.00 44 SER A O 3
ATOM 2425 N N . LEU A 1 45 ? 17.162 -6.551 -1.987 1.00 0.00 45 LEU A N 3
ATOM 2426 C CA . LEU A 1 45 ? 17.629 -6.745 -3.372 1.00 0.00 45 LEU A CA 3
ATOM 2427 C C . LEU A 1 45 ? 19.149 -6.474 -3.377 1.00 0.00 45 LEU A C 3
ATOM 2428 O O . LEU A 1 45 ? 19.664 -5.583 -4.061 1.00 0.00 45 LEU A O 3
ATOM 2444 N N . LEU A 1 46 ? 19.827 -7.252 -2.533 1.00 0.00 46 LEU A N 3
ATOM 2445 C CA . LEU A 1 46 ? 21.272 -7.214 -2.301 1.00 0.00 46 LEU A CA 3
ATOM 2446 C C . LEU A 1 46 ? 21.665 -8.659 -2.007 1.00 0.00 46 LEU A C 3
ATOM 2447 O O . LEU A 1 46 ? 22.456 -9.258 -2.718 1.00 0.00 46 LEU A O 3
ATOM 2463 N N . THR A 1 47 ? 20.984 -9.210 -0.985 1.00 0.00 47 THR A N 3
ATOM 2464 C CA . THR A 1 47 ? 21.123 -10.599 -0.534 1.00 0.00 47 THR A CA 3
ATOM 2465 C C . THR A 1 47 ? 20.509 -11.587 -1.546 1.00 0.00 47 THR A C 3
ATOM 2466 O O . THR A 1 47 ? 21.048 -12.677 -1.767 1.00 0.00 47 THR A O 3
ATOM 2477 N N . LEU A 1 48 ? 19.370 -11.185 -2.147 1.00 0.00 48 LEU A N 3
ATOM 2478 C CA . LEU A 1 48 ? 18.713 -11.935 -3.229 1.00 0.00 48 LEU A CA 3
ATOM 2479 C C . LEU A 1 48 ? 19.650 -12.034 -4.446 1.00 0.00 48 LEU A C 3
ATOM 2480 O O . LEU A 1 48 ? 19.782 -13.103 -5.054 1.00 0.00 48 LEU A O 3
ATOM 2496 N N . THR A 1 49 ? 20.291 -10.901 -4.769 1.00 0.00 49 THR A N 3
ATOM 2497 C CA . THR A 1 49 ? 21.246 -10.804 -5.878 1.00 0.00 49 THR A CA 3
ATOM 2498 C C . THR A 1 49 ? 22.479 -11.709 -5.643 1.00 0.00 49 THR A C 3
ATOM 2499 O O . THR A 1 49 ? 22.937 -12.389 -6.562 1.00 0.00 49 THR A O 3
ATOM 2510 N N . GLU A 1 50 ? 22.969 -11.716 -4.391 1.00 0.00 50 GLU A N 3
ATOM 2511 C CA . GLU A 1 50 ? 24.092 -12.576 -3.957 1.00 0.00 50 GLU A CA 3
ATOM 2512 C C . GLU A 1 50 ? 23.776 -14.061 -4.188 1.00 0.00 50 GLU A C 3
ATOM 2513 O O . GLU A 1 50 ? 24.637 -14.809 -4.650 1.00 0.00 50 GLU A O 3
ATOM 2525 N N . HIS A 1 51 ? 22.537 -14.462 -3.863 1.00 0.00 51 HIS A N 3
ATOM 2526 C CA . HIS A 1 51 ? 22.041 -15.828 -4.107 1.00 0.00 51 HIS A CA 3
ATOM 2527 C C . HIS A 1 51 ? 21.968 -16.132 -5.619 1.00 0.00 51 HIS A C 3
ATOM 2528 O O . HIS A 1 51 ? 22.332 -17.228 -6.066 1.00 0.00 51 HIS A O 3
ATOM 2542 N N . LYS A 1 52 ? 21.490 -15.142 -6.375 1.00 0.00 52 LYS A N 3
ATOM 2543 C CA . LYS A 1 52 ? 21.214 -15.275 -7.808 1.00 0.00 52 LYS A CA 3
ATOM 2544 C C . LYS A 1 52 ? 22.500 -15.457 -8.640 1.00 0.00 52 LYS A C 3
ATOM 2545 O O . LYS A 1 52 ? 22.512 -16.218 -9.607 1.00 0.00 52 LYS A O 3
ATOM 2564 N N . VAL A 1 53 ? 23.578 -14.759 -8.256 1.00 0.00 53 VAL A N 3
ATOM 2565 C CA . VAL A 1 53 ? 24.862 -14.834 -8.969 1.00 0.00 53 VAL A CA 3
ATOM 2566 C C . VAL A 1 53 ? 25.626 -16.139 -8.635 1.00 0.00 53 VAL A C 3
ATOM 2567 O O . VAL A 1 53 ? 26.390 -16.646 -9.460 1.00 0.00 53 VAL A O 3
ATOM 2580 N N . THR A 1 54 ? 25.392 -16.674 -7.423 1.00 0.00 54 THR A N 3
ATOM 2581 C CA . THR A 1 54 ? 25.980 -17.954 -6.978 1.00 0.00 54 THR A CA 3
ATOM 2582 C C . THR A 1 54 ? 25.108 -19.165 -7.374 1.00 0.00 54 THR A C 3
ATOM 2583 O O . THR A 1 54 ? 25.339 -20.276 -6.888 1.00 0.00 54 THR A O 3
ATOM 2594 N N . HIS A 1 55 ? 24.120 -18.945 -8.270 1.00 0.00 55 HIS A N 3
ATOM 2595 C CA . HIS A 1 55 ? 23.246 -20.020 -8.783 1.00 0.00 55 HIS A CA 3
ATOM 2596 C C . HIS A 1 55 ? 24.062 -21.073 -9.594 1.00 0.00 55 HIS A C 3
ATOM 2597 O O . HIS A 1 55 ? 24.644 -20.708 -10.631 1.00 0.00 55 HIS A O 3
ATOM 2614 N N . MET A 1 1 ? -9.874 22.563 10.327 1.00 0.00 1 MET A N 4
ATOM 2615 C CA . MET A 1 1 ? -10.922 22.275 9.326 1.00 0.00 1 MET A CA 4
ATOM 2616 C C . MET A 1 1 ? -10.609 20.960 8.594 1.00 0.00 1 MET A C 4
ATOM 2617 O O . MET A 1 1 ? -11.382 19.994 8.666 1.00 0.00 1 MET A O 4
ATOM 2633 N N . GLY A 1 2 ? -9.454 20.931 7.902 1.00 0.00 2 GLY A N 4
ATOM 2634 C CA . GLY A 1 2 ? -9.012 19.766 7.134 1.00 0.00 2 GLY A CA 4
ATOM 2635 C C . GLY A 1 2 ? -7.508 19.604 7.235 1.00 0.00 2 GLY A C 4
ATOM 2636 O O . GLY A 1 2 ? -6.772 20.573 7.002 1.00 0.00 2 GLY A O 4
ATOM 2640 N N . SER A 1 3 ? -7.040 18.403 7.616 1.00 0.00 3 SER A N 4
ATOM 2641 C CA . SER A 1 3 ? -5.607 18.110 7.740 1.00 0.00 3 SER A CA 4
ATOM 2642 C C . SER A 1 3 ? -5.239 16.924 6.837 1.00 0.00 3 SER A C 4
ATOM 2643 O O . SER A 1 3 ? -5.447 15.754 7.178 1.00 0.00 3 SER A O 4
ATOM 2651 N N . HIS A 1 4 ? -4.712 17.272 5.668 1.00 0.00 4 HIS A N 4
ATOM 2652 C CA . HIS A 1 4 ? -4.020 16.334 4.772 1.00 0.00 4 HIS A CA 4
ATOM 2653 C C . HIS A 1 4 ? -2.528 16.369 5.104 1.00 0.00 4 HIS A C 4
ATOM 2654 O O . HIS A 1 4 ? -1.713 16.923 4.377 1.00 0.00 4 HIS A O 4
ATOM 2669 N N . LYS A 1 5 ? -2.205 15.796 6.264 1.00 0.00 5 LYS A N 4
ATOM 2670 C CA . LYS A 1 5 ? -0.848 15.734 6.806 1.00 0.00 5 LYS A CA 4
ATOM 2671 C C . LYS A 1 5 ? -0.556 14.288 7.182 1.00 0.00 5 LYS A C 4
ATOM 2672 O O . LYS A 1 5 ? -1.409 13.626 7.787 1.00 0.00 5 LYS A O 4
ATOM 2691 N N . CYS A 1 6 ? 0.634 13.790 6.807 1.00 0.00 6 CYS A N 4
ATOM 2692 C CA . CYS A 1 6 ? 1.066 12.440 7.159 1.00 0.00 6 CYS A CA 4
ATOM 2693 C C . CYS A 1 6 ? 1.373 12.373 8.662 1.00 0.00 6 CYS A C 4
ATOM 2694 O O . CYS A 1 6 ? 2.442 12.813 9.083 1.00 0.00 6 CYS A O 4
ATOM 2701 N N . ASN A 1 7 ? 0.401 1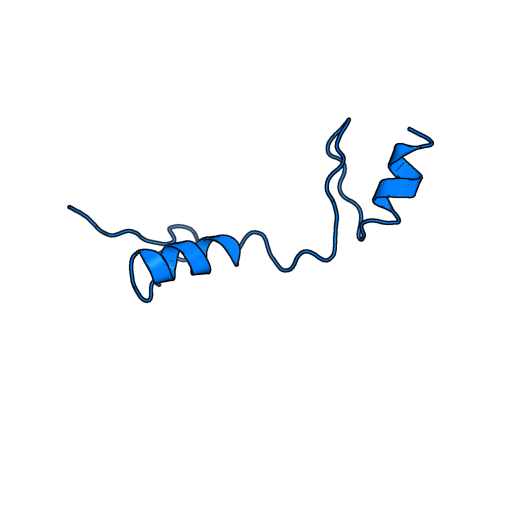1.888 9.455 1.00 0.00 7 ASN A N 4
ATOM 2702 C CA . ASN A 1 7 ? 0.545 11.673 10.912 1.00 0.00 7 ASN A CA 4
ATOM 2703 C C . ASN A 1 7 ? 1.735 10.748 11.259 1.00 0.00 7 ASN A C 4
ATOM 2704 O O . ASN A 1 7 ? 2.432 10.982 12.255 1.00 0.00 7 ASN A O 4
ATOM 2715 N N . VAL A 1 8 ? 1.959 9.723 10.406 1.00 0.00 8 VAL A N 4
ATOM 2716 C CA . VAL A 1 8 ? 3.016 8.696 10.609 1.00 0.00 8 VAL A CA 4
ATOM 2717 C C . VAL A 1 8 ? 4.412 9.347 10.750 1.00 0.00 8 VAL A C 4
ATOM 2718 O O . VAL A 1 8 ? 5.177 9.013 11.657 1.00 0.00 8 VAL A O 4
ATOM 2731 N N . CYS A 1 9 ? 4.722 10.275 9.827 1.00 0.00 9 CYS A N 4
ATOM 2732 C CA . CYS A 1 9 ? 5.981 11.058 9.851 1.00 0.00 9 CYS A CA 4
ATOM 2733 C C . CYS A 1 9 ? 5.855 12.306 10.742 1.00 0.00 9 CYS A C 4
ATOM 2734 O O . CYS A 1 9 ? 6.832 12.735 11.357 1.00 0.00 9 CYS A O 4
ATOM 2741 N N . SER A 1 10 ? 4.627 12.861 10.748 1.00 0.00 10 SER A N 4
ATOM 2742 C CA . SER A 1 10 ? 4.227 14.132 11.417 1.00 0.00 10 SER A CA 4
ATOM 2743 C C . SER A 1 10 ? 4.685 15.371 10.607 1.00 0.00 10 SER A C 4
ATOM 2744 O O . SER A 1 10 ? 4.603 16.507 11.088 1.00 0.00 10 SER A O 4
ATOM 2752 N N . ARG A 1 11 ? 5.132 15.139 9.355 1.00 0.00 11 ARG A N 4
ATOM 2753 C CA . ARG A 1 11 ? 5.575 16.186 8.434 1.00 0.00 11 ARG A CA 4
ATOM 2754 C C . ARG A 1 11 ? 4.382 16.709 7.606 1.00 0.00 11 ARG A C 4
ATOM 2755 O O . ARG A 1 11 ? 3.443 15.954 7.327 1.00 0.00 11 ARG A O 4
ATOM 2776 N N . THR A 1 12 ? 4.442 17.995 7.213 1.00 0.00 12 THR A N 4
ATOM 2777 C CA . THR A 1 12 ? 3.354 18.660 6.473 1.00 0.00 12 THR A CA 4
ATOM 2778 C C . THR A 1 12 ? 3.579 18.593 4.946 1.00 0.00 12 THR A C 4
ATOM 2779 O O . THR A 1 12 ? 4.701 18.413 4.464 1.00 0.00 12 THR A O 4
ATOM 2790 N N . PHE A 1 13 ? 2.466 18.690 4.226 1.00 0.00 13 PHE A N 4
ATOM 2791 C CA . PHE A 1 13 ? 2.417 18.880 2.760 1.00 0.00 13 PHE A CA 4
ATOM 2792 C C . PHE A 1 13 ? 2.613 20.366 2.372 1.00 0.00 13 PHE A C 4
ATOM 2793 O O . PHE A 1 13 ? 2.883 21.226 3.226 1.00 0.00 13 PHE A O 4
ATOM 2810 N N . PHE A 1 14 ? 2.481 20.644 1.067 1.00 0.00 14 PHE A N 4
ATOM 2811 C CA . PHE A 1 14 ? 2.452 22.007 0.496 1.00 0.00 14 PHE A CA 4
ATOM 2812 C C . PHE A 1 14 ? 1.167 22.108 -0.340 1.00 0.00 14 PHE A C 4
ATOM 2813 O O . PHE A 1 14 ? 0.363 23.030 -0.181 1.00 0.00 14 PHE A O 4
ATOM 2830 N N . SER A 1 15 ? 1.007 21.122 -1.241 1.00 0.00 15 SER A N 4
ATOM 2831 C CA . SER A 1 15 ? -0.208 20.890 -2.028 1.00 0.00 15 SER A CA 4
ATOM 2832 C C . SER A 1 15 ? -0.782 19.521 -1.629 1.00 0.00 15 SER A C 4
ATOM 2833 O O . SER A 1 15 ? -0.023 18.639 -1.187 1.00 0.00 15 SER A O 4
ATOM 2841 N N . GLU A 1 16 ? -2.115 19.336 -1.785 1.00 0.00 16 GLU A N 4
ATOM 2842 C CA . GLU A 1 16 ? -2.811 18.116 -1.322 1.00 0.00 16 GLU A CA 4
ATOM 2843 C C . GLU A 1 16 ? -2.360 16.881 -2.115 1.00 0.00 16 GLU A C 4
ATOM 2844 O O . GLU A 1 16 ? -2.252 15.786 -1.549 1.00 0.00 16 GLU A O 4
ATOM 2856 N N . ASN A 1 17 ? -2.048 17.072 -3.417 1.00 0.00 17 ASN A N 4
ATOM 2857 C CA . ASN A 1 17 ? -1.598 15.967 -4.289 1.00 0.00 17 ASN A CA 4
ATOM 2858 C C . ASN A 1 17 ? -0.159 15.565 -3.938 1.00 0.00 17 ASN A C 4
ATOM 2859 O O . ASN A 1 17 ? 0.238 14.427 -4.180 1.00 0.00 17 ASN A O 4
ATOM 2870 N N . GLY A 1 18 ? 0.608 16.529 -3.378 1.00 0.00 18 GLY A N 4
ATOM 2871 C CA . GLY A 1 18 ? 1.941 16.266 -2.837 1.00 0.00 18 GLY A CA 4
ATOM 2872 C C . GLY A 1 18 ? 1.903 15.315 -1.644 1.00 0.00 18 GLY A C 4
ATOM 2873 O O . GLY A 1 18 ? 2.775 14.443 -1.506 1.00 0.00 18 GLY A O 4
ATOM 2877 N N . LEU A 1 19 ? 0.876 15.482 -0.782 1.00 0.00 19 LEU A N 4
ATOM 2878 C CA . LEU A 1 19 ? 0.582 14.535 0.308 1.00 0.00 19 LEU A CA 4
ATOM 2879 C C . LEU A 1 19 ? 0.241 13.159 -0.277 1.00 0.00 19 LEU A C 4
ATOM 2880 O O . LEU A 1 19 ? 0.779 12.151 0.165 1.00 0.00 19 LEU A O 4
ATOM 2896 N N . ARG A 1 20 ? -0.664 13.159 -1.271 1.00 0.00 20 ARG A N 4
ATOM 2897 C CA . ARG A 1 20 ? -1.154 11.939 -1.943 1.00 0.00 20 ARG A CA 4
ATOM 2898 C C . ARG A 1 20 ? -0.021 11.160 -2.641 1.00 0.00 20 ARG A C 4
ATOM 2899 O O . ARG A 1 20 ? -0.077 9.931 -2.744 1.00 0.00 20 ARG A O 4
ATOM 2920 N N . GLU A 1 21 ? 0.994 11.897 -3.115 1.00 0.00 21 GLU A N 4
ATOM 2921 C CA . GLU A 1 21 ? 2.194 11.335 -3.739 1.00 0.00 21 GLU A CA 4
ATOM 2922 C C . GLU A 1 21 ? 3.009 10.570 -2.677 1.00 0.00 21 GLU A C 4
ATOM 2923 O O . GLU A 1 21 ? 3.383 9.405 -2.870 1.00 0.00 21 GLU A O 4
ATOM 2935 N N . HIS A 1 22 ? 3.219 11.254 -1.538 1.00 0.00 22 HIS A N 4
ATOM 2936 C CA . HIS A 1 22 ? 3.964 10.731 -0.376 1.00 0.00 22 HIS A CA 4
ATOM 2937 C C . HIS A 1 22 ? 3.206 9.581 0.332 1.00 0.00 22 HIS A C 4
ATOM 2938 O O . HIS A 1 22 ? 3.819 8.710 0.948 1.00 0.00 22 HIS A O 4
ATOM 2952 N N . LEU A 1 23 ? 1.872 9.616 0.232 1.00 0.00 23 LEU A N 4
ATOM 2953 C CA . LEU A 1 23 ? 0.947 8.703 0.938 1.00 0.00 23 LEU A CA 4
ATOM 2954 C C . LEU A 1 23 ? 1.213 7.222 0.597 1.00 0.00 23 LEU A C 4
ATOM 2955 O O . LEU A 1 23 ? 1.085 6.328 1.453 1.00 0.00 23 LEU A O 4
ATOM 2971 N N . GLN A 1 24 ? 1.627 6.996 -0.655 1.00 0.00 24 GLN A N 4
ATOM 2972 C CA . GLN A 1 24 ? 1.721 5.661 -1.256 1.00 0.00 24 GLN A CA 4
ATOM 2973 C C . GLN A 1 24 ? 2.934 4.835 -0.746 1.00 0.00 24 GLN A C 4
ATOM 2974 O O . GLN A 1 24 ? 2.926 3.606 -0.844 1.00 0.00 24 GLN A O 4
ATOM 2988 N N . THR A 1 25 ? 3.950 5.512 -0.165 1.00 0.00 25 THR A N 4
ATOM 2989 C CA . THR A 1 25 ? 5.162 4.849 0.367 1.00 0.00 25 THR A CA 4
ATOM 2990 C C . THR A 1 25 ? 4.902 4.162 1.728 1.00 0.00 25 THR A C 4
ATOM 2991 O O . THR A 1 25 ? 5.750 3.408 2.215 1.00 0.00 25 THR A O 4
ATOM 3002 N N . HIS A 1 26 ? 3.719 4.415 2.324 1.00 0.00 26 HIS A N 4
ATOM 3003 C CA . HIS A 1 26 ? 3.301 3.778 3.598 1.00 0.00 26 HIS A CA 4
ATOM 3004 C C . HIS A 1 26 ? 2.340 2.608 3.332 1.00 0.00 26 HIS A C 4
ATOM 3005 O O . HIS A 1 26 ? 1.827 1.990 4.273 1.00 0.00 26 HIS A O 4
ATOM 3019 N N . ARG A 1 27 ? 2.118 2.304 2.042 1.00 0.00 27 ARG A N 4
ATOM 3020 C CA . ARG A 1 27 ? 1.320 1.147 1.602 1.00 0.00 27 ARG A CA 4
ATOM 3021 C C . ARG A 1 27 ? 2.000 0.454 0.412 1.00 0.00 27 ARG A C 4
ATOM 3022 O O . ARG A 1 27 ? 1.367 -0.344 -0.283 1.00 0.00 27 ARG A O 4
ATOM 3043 N N . GLY A 1 28 ? 3.295 0.761 0.198 1.00 0.00 28 GLY A N 4
ATOM 3044 C CA . GLY A 1 28 ? 4.101 0.075 -0.817 1.00 0.00 28 GLY A CA 4
ATOM 3045 C C . GLY A 1 28 ? 4.680 -1.239 -0.283 1.00 0.00 28 GLY A C 4
ATOM 3046 O O . GLY A 1 28 ? 4.937 -1.336 0.927 1.00 0.00 28 GLY A O 4
ATOM 3050 N N . PRO A 1 29 ? 4.872 -2.278 -1.154 1.00 0.00 29 PRO A N 4
ATOM 3051 C CA . PRO A 1 29 ? 5.469 -3.574 -0.750 1.00 0.00 29 PRO A CA 4
ATOM 3052 C C . PRO A 1 29 ? 6.882 -3.396 -0.150 1.00 0.00 29 PRO A C 4
ATOM 3053 O O . PRO A 1 29 ? 7.776 -2.828 -0.799 1.00 0.00 29 PRO A O 4
ATOM 3064 N N . ALA A 1 30 ? 7.057 -3.874 1.095 1.00 0.00 30 ALA A N 4
ATOM 3065 C CA . ALA A 1 30 ? 8.322 -3.775 1.839 1.00 0.00 30 ALA A CA 4
ATOM 3066 C C . ALA A 1 30 ? 8.788 -5.182 2.237 1.00 0.00 30 ALA A C 4
ATOM 3067 O O . ALA A 1 30 ? 8.606 -5.632 3.380 1.00 0.00 30 ALA A O 4
ATOM 3074 N N . LYS A 1 31 ? 9.333 -5.894 1.240 1.00 0.00 31 LYS A N 4
ATOM 3075 C CA . LYS A 1 31 ? 9.898 -7.244 1.407 1.00 0.00 31 LYS A CA 4
ATOM 3076 C C . LYS A 1 31 ? 11.421 -7.139 1.556 1.00 0.00 31 LYS A C 4
ATOM 3077 O O . LYS A 1 31 ? 12.041 -6.226 0.991 1.00 0.00 31 LYS A O 4
ATOM 3096 N N . HIS A 1 32 ? 12.013 -8.059 2.330 1.00 0.00 32 HIS A N 4
ATOM 3097 C CA . HIS A 1 32 ? 13.474 -8.199 2.398 1.00 0.00 32 HIS A CA 4
ATOM 3098 C C . HIS A 1 32 ? 13.904 -9.262 1.371 1.00 0.00 32 HIS A C 4
ATOM 3099 O O . HIS A 1 32 ? 13.364 -10.374 1.345 1.00 0.00 32 HIS A O 4
ATOM 3114 N N . TYR A 1 33 ? 14.843 -8.888 0.491 1.00 0.00 33 TYR A N 4
ATOM 3115 C CA . TYR A 1 33 ? 15.411 -9.792 -0.522 1.00 0.00 33 TYR A CA 4
ATOM 3116 C C . TYR A 1 33 ? 16.898 -9.442 -0.684 1.00 0.00 33 TYR A C 4
ATOM 3117 O O . TYR A 1 33 ? 17.311 -8.665 -1.561 1.00 0.00 33 TYR A O 4
ATOM 3135 N N . MET A 1 34 ? 17.682 -9.994 0.240 1.00 0.00 34 MET A N 4
ATOM 3136 C CA . MET A 1 34 ? 19.140 -9.905 0.254 1.00 0.00 34 MET A CA 4
ATOM 3137 C C . MET A 1 34 ? 19.681 -11.303 0.535 1.00 0.00 34 MET A C 4
ATOM 3138 O O . MET A 1 34 ? 19.169 -11.996 1.427 1.00 0.00 34 MET A O 4
ATOM 3152 N N . CYS A 1 35 ? 20.697 -11.723 -0.230 1.00 0.00 35 CYS A N 4
ATOM 3153 C CA . CYS A 1 35 ? 21.283 -13.066 -0.142 1.00 0.00 35 CYS A CA 4
ATOM 3154 C C . CYS A 1 35 ? 21.869 -13.354 1.257 1.00 0.00 35 CYS A C 4
ATOM 3155 O O . CYS A 1 35 ? 22.585 -12.522 1.797 1.00 0.00 35 CYS A O 4
ATOM 3162 N N . PRO A 1 36 ? 21.564 -14.538 1.871 1.00 0.00 36 PRO A N 4
ATOM 3163 C CA . PRO A 1 36 ? 22.147 -14.934 3.180 1.00 0.00 36 PRO A CA 4
ATOM 3164 C C . PRO A 1 36 ? 23.673 -15.178 3.112 1.00 0.00 36 PRO A C 4
ATOM 3165 O O . PRO A 1 36 ? 24.409 -14.814 4.034 1.00 0.00 36 PRO A O 4
ATOM 3176 N N . ILE A 1 37 ? 24.142 -15.808 2.003 1.00 0.00 37 ILE A N 4
ATOM 3177 C CA . ILE A 1 37 ? 25.545 -16.226 1.856 1.00 0.00 37 ILE A CA 4
ATOM 3178 C C . ILE A 1 37 ? 26.481 -15.064 1.426 1.00 0.00 37 ILE A C 4
ATOM 3179 O O . ILE A 1 37 ? 27.503 -14.818 2.089 1.00 0.00 37 ILE A O 4
ATOM 3195 N N . CYS A 1 38 ? 26.144 -14.339 0.329 1.00 0.00 38 CYS A N 4
ATOM 3196 C CA . CYS A 1 38 ? 26.998 -13.234 -0.175 1.00 0.00 38 CYS A CA 4
ATOM 3197 C C . CYS A 1 38 ? 26.265 -11.880 -0.420 1.00 0.00 38 CYS A C 4
ATOM 3198 O O . CYS A 1 38 ? 26.862 -10.940 -0.954 1.00 0.00 38 CYS A O 4
ATOM 3205 N N . GLY A 1 39 ? 24.984 -11.782 0.008 1.00 0.00 39 GLY A N 4
ATOM 3206 C CA . GLY A 1 39 ? 24.253 -10.503 0.201 1.00 0.00 39 GLY A CA 4
ATOM 3207 C C . GLY A 1 39 ? 23.990 -9.611 -1.027 1.00 0.00 39 GLY A C 4
ATOM 3208 O O . GLY A 1 39 ? 24.077 -8.375 -0.938 1.00 0.00 39 GLY A O 4
ATOM 3212 N N . GLU A 1 40 ? 23.655 -10.240 -2.159 1.00 0.00 40 GLU A N 4
ATOM 3213 C CA . GLU A 1 40 ? 23.097 -9.554 -3.335 1.00 0.00 40 GLU A CA 4
ATOM 3214 C C . GLU A 1 40 ? 21.655 -9.087 -3.055 1.00 0.00 40 GLU A C 4
ATOM 3215 O O . GLU A 1 40 ? 20.806 -9.887 -2.643 1.00 0.00 40 GLU A O 4
ATOM 3227 N N . ARG A 1 41 ? 21.410 -7.784 -3.247 1.00 0.00 41 ARG A N 4
ATOM 3228 C CA . ARG A 1 41 ? 20.051 -7.203 -3.272 1.00 0.00 41 ARG A CA 4
ATOM 3229 C C . ARG A 1 41 ? 19.515 -7.312 -4.712 1.00 0.00 41 ARG A C 4
ATOM 3230 O O . ARG A 1 41 ? 20.276 -7.131 -5.671 1.00 0.00 41 ARG A O 4
ATOM 3251 N N . PHE A 1 42 ? 18.221 -7.633 -4.862 1.00 0.00 42 PHE A N 4
ATOM 3252 C CA . PHE A 1 42 ? 17.579 -7.831 -6.183 1.00 0.00 42 PHE A CA 4
ATOM 3253 C C . PHE A 1 42 ? 16.433 -6.813 -6.426 1.00 0.00 42 PHE A C 4
ATOM 3254 O O . PHE A 1 42 ? 16.187 -5.979 -5.556 1.00 0.00 42 PHE A O 4
ATOM 3271 N N . PRO A 1 43 ? 15.770 -6.792 -7.650 1.00 0.00 43 PRO A N 4
ATOM 3272 C CA . PRO A 1 43 ? 14.542 -5.979 -7.885 1.00 0.00 43 PRO A CA 4
ATOM 3273 C C . PRO A 1 43 ? 13.360 -6.397 -6.981 1.00 0.00 43 PRO A C 4
ATOM 3274 O O . PRO A 1 43 ? 12.626 -5.538 -6.478 1.00 0.00 43 PRO A O 4
ATOM 3285 N N . SER A 1 44 ? 13.190 -7.719 -6.774 1.00 0.00 44 SER A N 4
ATOM 3286 C CA . SER A 1 44 ? 12.080 -8.289 -5.975 1.00 0.00 44 SER A CA 4
ATOM 3287 C C . SER A 1 44 ? 12.474 -9.668 -5.414 1.00 0.00 44 SER A C 4
ATOM 3288 O O . SER A 1 44 ? 13.574 -10.186 -5.699 1.00 0.00 44 SER A O 4
ATOM 3296 N N . LEU A 1 45 ? 11.568 -10.254 -4.607 1.00 0.00 45 LEU A N 4
ATOM 3297 C CA . LEU A 1 45 ? 11.766 -11.568 -3.976 1.00 0.00 45 LEU A CA 4
ATOM 3298 C C . LEU A 1 45 ? 11.320 -12.693 -4.945 1.00 0.00 45 LEU A C 4
ATOM 3299 O O . LEU A 1 45 ? 10.210 -13.242 -4.837 1.00 0.00 45 LEU A O 4
ATOM 3315 N N . LEU A 1 46 ? 12.170 -12.959 -5.944 1.00 0.00 46 LEU A N 4
ATOM 3316 C CA . LEU A 1 46 ? 11.955 -14.026 -6.940 1.00 0.00 46 LEU A CA 4
ATOM 3317 C C . LEU A 1 46 ? 13.314 -14.415 -7.519 1.00 0.00 46 LEU A C 4
ATOM 3318 O O . LEU A 1 46 ? 13.716 -15.581 -7.490 1.00 0.00 46 LEU A O 4
ATOM 3334 N N . THR A 1 47 ? 14.023 -13.395 -8.001 1.00 0.00 47 THR A N 4
ATOM 3335 C CA . THR A 1 47 ? 15.404 -13.515 -8.501 1.00 0.00 47 THR A CA 4
ATOM 3336 C C . THR A 1 47 ? 16.398 -13.840 -7.360 1.00 0.00 47 THR A C 4
ATOM 3337 O O . THR A 1 47 ? 17.461 -14.418 -7.612 1.00 0.00 47 THR A O 4
ATOM 3348 N N . LEU A 1 48 ? 16.030 -13.450 -6.118 1.00 0.00 48 LEU A N 4
ATOM 3349 C CA . LEU A 1 48 ? 16.781 -13.815 -4.897 1.00 0.00 48 LEU A CA 4
ATOM 3350 C C . LEU A 1 48 ? 16.686 -15.339 -4.645 1.00 0.00 48 LEU A C 4
ATOM 3351 O O . LEU A 1 48 ? 17.677 -15.988 -4.279 1.00 0.00 48 LEU A O 4
ATOM 3367 N N . THR A 1 49 ? 15.480 -15.887 -4.863 1.00 0.00 49 THR A N 4
ATOM 3368 C CA . THR A 1 49 ? 15.184 -17.323 -4.708 1.00 0.00 49 THR A CA 4
ATOM 3369 C C . THR A 1 49 ? 15.965 -18.154 -5.753 1.00 0.00 49 THR A C 4
ATOM 3370 O O . THR A 1 49 ? 16.522 -19.219 -5.440 1.00 0.00 49 THR A O 4
ATOM 3381 N N . GLU A 1 50 ? 15.982 -17.633 -6.989 1.00 0.00 50 GLU A N 4
ATOM 3382 C CA . GLU A 1 50 ? 16.735 -18.215 -8.113 1.00 0.00 50 GLU A CA 4
ATOM 3383 C C . GLU A 1 50 ? 18.248 -18.206 -7.834 1.00 0.00 50 GLU A C 4
ATOM 3384 O O . GLU A 1 50 ? 18.936 -19.183 -8.108 1.00 0.00 50 GLU A O 4
ATOM 3396 N N . HIS A 1 51 ? 18.740 -17.088 -7.271 1.00 0.00 51 HIS A N 4
ATOM 3397 C CA . HIS A 1 51 ? 20.163 -16.928 -6.903 1.00 0.00 51 HIS A CA 4
ATOM 3398 C C . HIS A 1 51 ? 20.588 -17.945 -5.836 1.00 0.00 51 HIS A C 4
ATOM 3399 O O . HIS A 1 51 ? 21.734 -18.409 -5.833 1.00 0.00 51 HIS A O 4
ATOM 3413 N N . LYS A 1 52 ? 19.651 -18.261 -4.929 1.00 0.00 52 LYS A N 4
ATOM 3414 C CA . LYS A 1 52 ? 19.892 -19.172 -3.805 1.00 0.00 52 LYS A CA 4
ATOM 3415 C C . LYS A 1 52 ? 20.134 -20.622 -4.288 1.00 0.00 52 LYS A C 4
ATOM 3416 O O . LYS A 1 52 ? 21.025 -21.308 -3.770 1.00 0.00 52 LYS A O 4
ATOM 3435 N N . VAL A 1 53 ? 19.336 -21.085 -5.273 1.00 0.00 53 VAL A N 4
ATOM 3436 C CA . VAL A 1 53 ? 19.386 -22.477 -5.761 1.00 0.00 53 VAL A CA 4
ATOM 3437 C C . VAL A 1 53 ? 20.556 -22.703 -6.755 1.00 0.00 53 VAL A C 4
ATOM 3438 O O . VAL A 1 53 ? 21.171 -23.772 -6.770 1.00 0.00 53 VAL A O 4
ATOM 3451 N N . THR A 1 54 ? 20.844 -21.688 -7.585 1.00 0.00 54 THR A N 4
ATOM 3452 C CA . THR A 1 54 ? 21.958 -21.710 -8.566 1.00 0.00 54 THR A CA 4
ATOM 3453 C C . THR A 1 54 ? 23.199 -20.979 -8.007 1.00 0.00 54 THR A C 4
ATOM 3454 O O . THR A 1 54 ? 23.897 -20.280 -8.749 1.00 0.00 54 THR A O 4
ATOM 3465 N N . HIS A 1 55 ? 23.466 -21.150 -6.694 1.00 0.00 55 HIS A N 4
ATOM 3466 C CA . HIS A 1 55 ? 24.404 -20.286 -5.952 1.00 0.00 55 HIS A CA 4
ATOM 3467 C C . HIS A 1 55 ? 25.883 -20.577 -6.349 1.00 0.00 55 HIS A C 4
ATOM 3468 O O . HIS A 1 55 ? 26.499 -21.506 -5.787 1.00 0.00 55 HIS A O 4
ATOM 3485 N N . MET A 1 1 ? -11.285 21.595 8.724 1.00 0.00 1 MET A N 5
ATOM 3486 C CA . MET A 1 1 ? -11.072 20.692 7.562 1.00 0.00 1 MET A CA 5
ATOM 3487 C C . MET A 1 1 ? -9.862 21.165 6.738 1.00 0.00 1 MET A C 5
ATOM 3488 O O . MET A 1 1 ? -9.263 22.199 7.052 1.00 0.00 1 MET A O 5
ATOM 3504 N N . GLY A 1 2 ? -9.525 20.404 5.678 1.00 0.00 2 GLY A N 5
ATOM 3505 C CA . GLY A 1 2 ? -8.367 20.698 4.833 1.00 0.00 2 GLY A CA 5
ATOM 3506 C C . GLY A 1 2 ? -7.053 20.446 5.550 1.00 0.00 2 GLY A C 5
ATOM 3507 O O . GLY A 1 2 ? -6.125 21.264 5.489 1.00 0.00 2 GLY A O 5
ATOM 3511 N N . SER A 1 3 ? -6.986 19.303 6.248 1.00 0.00 3 SER A N 5
ATOM 3512 C CA . SER A 1 3 ? -5.802 18.888 6.987 1.00 0.00 3 SER A CA 5
ATOM 3513 C C . SER A 1 3 ? -5.209 17.688 6.255 1.00 0.00 3 SER A C 5
ATOM 3514 O O . SER A 1 3 ? -5.695 16.562 6.368 1.00 0.00 3 SER A O 5
ATOM 3522 N N . HIS A 1 4 ? -4.212 17.979 5.433 1.00 0.00 4 HIS A N 5
ATOM 3523 C CA . HIS A 1 4 ? -3.370 16.954 4.800 1.00 0.00 4 HIS A CA 5
ATOM 3524 C C . HIS A 1 4 ? -1.955 16.960 5.391 1.00 0.00 4 HIS A C 5
ATOM 3525 O O . HIS A 1 4 ? -0.995 17.375 4.754 1.00 0.00 4 HIS A O 5
ATOM 3540 N N . LYS A 1 5 ? -1.837 16.521 6.649 1.00 0.00 5 LYS A N 5
ATOM 3541 C CA . LYS A 1 5 ? -0.558 16.112 7.215 1.00 0.00 5 LYS A CA 5
ATOM 3542 C C . LYS A 1 5 ? -0.540 14.582 7.204 1.00 0.00 5 LYS A C 5
ATOM 3543 O O . LYS A 1 5 ? -1.576 13.935 7.405 1.00 0.00 5 LYS A O 5
ATOM 3562 N N . CYS A 1 6 ? 0.617 14.004 6.920 1.00 0.00 6 CYS A N 5
ATOM 3563 C CA . CYS A 1 6 ? 0.786 12.555 6.872 1.00 0.00 6 CYS A CA 5
ATOM 3564 C C . CYS A 1 6 ? 0.958 12.033 8.299 1.00 0.00 6 CYS A C 5
ATOM 3565 O O . CYS A 1 6 ? 2.011 12.227 8.877 1.00 0.00 6 CYS A O 5
ATOM 3572 N N . ASN A 1 7 ? -0.106 11.422 8.845 1.00 0.00 7 ASN A N 5
ATOM 3573 C CA . ASN A 1 7 ? -0.193 10.894 10.235 1.00 0.00 7 ASN A CA 5
ATOM 3574 C C . ASN A 1 7 ? 1.085 10.145 10.698 1.00 0.00 7 ASN A C 5
ATOM 3575 O O . ASN A 1 7 ? 1.674 10.505 11.725 1.00 0.00 7 ASN A O 5
ATOM 3586 N N . VAL A 1 8 ? 1.500 9.141 9.902 1.00 0.00 8 VAL A N 5
ATOM 3587 C CA . VAL A 1 8 ? 2.620 8.222 10.245 1.00 0.00 8 VAL A CA 5
ATOM 3588 C C . VAL A 1 8 ? 3.933 8.998 10.488 1.00 0.00 8 VAL A C 5
ATOM 3589 O O . VAL A 1 8 ? 4.648 8.753 11.464 1.00 0.00 8 VAL A O 5
ATOM 3602 N N . CYS A 1 9 ? 4.209 9.937 9.576 1.00 0.00 9 CYS A N 5
ATOM 3603 C CA . CYS A 1 9 ? 5.425 10.781 9.604 1.00 0.00 9 CYS A CA 5
ATOM 3604 C C . CYS A 1 9 ? 5.285 11.978 10.562 1.00 0.00 9 CYS A C 5
ATOM 3605 O O . CYS A 1 9 ? 6.260 12.393 11.169 1.00 0.00 9 CYS A O 5
ATOM 3612 N N . SER A 1 10 ? 4.043 12.491 10.631 1.00 0.00 10 SER A N 5
ATOM 3613 C CA . SER A 1 10 ? 3.584 13.754 11.303 1.00 0.00 10 SER A CA 5
ATOM 3614 C C . SER A 1 10 ? 3.937 15.033 10.495 1.00 0.00 10 SER A C 5
ATOM 3615 O O . SER A 1 10 ? 3.612 16.143 10.924 1.00 0.00 10 SER A O 5
ATOM 3623 N N . ARG A 1 11 ? 4.553 14.873 9.302 1.00 0.00 11 ARG A N 5
ATOM 3624 C CA . ARG A 1 11 ? 4.978 15.987 8.441 1.00 0.00 11 ARG A CA 5
ATOM 3625 C C . ARG A 1 11 ? 3.797 16.478 7.560 1.00 0.00 11 ARG A C 5
ATOM 3626 O O . ARG A 1 11 ? 2.926 15.689 7.204 1.00 0.00 11 ARG A O 5
ATOM 3647 N N . THR A 1 12 ? 3.798 17.786 7.218 1.00 0.00 12 THR A N 5
ATOM 3648 C CA . THR A 1 12 ? 2.691 18.447 6.480 1.00 0.00 12 THR A CA 5
ATOM 3649 C C . THR A 1 12 ? 2.907 18.416 4.951 1.00 0.00 12 THR A C 5
ATOM 3650 O O . THR A 1 12 ? 4.026 18.203 4.463 1.00 0.00 12 THR A O 5
ATOM 3661 N N . PHE A 1 13 ? 1.802 18.644 4.212 1.00 0.00 13 PHE A N 5
ATOM 3662 C CA . PHE A 1 13 ? 1.824 18.878 2.755 1.00 0.00 13 PHE A CA 5
ATOM 3663 C C . PHE A 1 13 ? 2.204 20.335 2.429 1.00 0.00 13 PHE A C 5
ATOM 3664 O O . PHE A 1 13 ? 2.446 21.153 3.319 1.00 0.00 13 PHE A O 5
ATOM 3681 N N . PHE A 1 14 ? 2.220 20.626 1.129 1.00 0.00 14 PHE A N 5
ATOM 3682 C CA . PHE A 1 14 ? 2.276 21.982 0.562 1.00 0.00 14 PHE A CA 5
ATOM 3683 C C . PHE A 1 14 ? 1.249 22.009 -0.575 1.00 0.00 14 PHE A C 5
ATOM 3684 O O . PHE A 1 14 ? 0.474 22.959 -0.725 1.00 0.00 14 PHE A O 5
ATOM 3701 N N . SER A 1 15 ? 1.254 20.909 -1.352 1.00 0.00 15 SER A N 5
ATOM 3702 C CA . SER A 1 15 ? 0.242 20.590 -2.366 1.00 0.00 15 SER A CA 5
ATOM 3703 C C . SER A 1 15 ? -0.580 19.373 -1.882 1.00 0.00 15 SER A C 5
ATOM 3704 O O . SER A 1 15 ? -0.019 18.424 -1.317 1.00 0.00 15 SER A O 5
ATOM 3712 N N . GLU A 1 16 ? -1.911 19.408 -2.096 1.00 0.00 16 GLU A N 5
ATOM 3713 C CA . GLU A 1 16 ? -2.858 18.405 -1.525 1.00 0.00 16 GLU A CA 5
ATOM 3714 C C . GLU A 1 16 ? -2.662 17.012 -2.154 1.00 0.00 16 GLU A C 5
ATOM 3715 O O . GLU A 1 16 ? -2.748 15.986 -1.459 1.00 0.00 16 GLU A O 5
ATOM 3727 N N . ASN A 1 17 ? -2.361 16.990 -3.463 1.00 0.00 17 ASN A N 5
ATOM 3728 C CA . ASN A 1 17 ? -2.059 15.752 -4.204 1.00 0.00 17 ASN A CA 5
ATOM 3729 C C . ASN A 1 17 ? -0.653 15.237 -3.838 1.00 0.00 17 ASN A C 5
ATOM 3730 O O . ASN A 1 17 ? -0.378 14.038 -3.961 1.00 0.00 17 ASN A O 5
ATOM 3741 N N . GLY A 1 18 ? 0.222 16.173 -3.407 1.00 0.00 18 GLY A N 5
ATOM 3742 C CA . GLY A 1 18 ? 1.588 15.857 -2.986 1.00 0.00 18 GLY A CA 5
ATOM 3743 C C . GLY A 1 18 ? 1.645 14.965 -1.748 1.00 0.00 18 GLY A C 5
ATOM 3744 O O . GLY A 1 18 ? 2.480 14.055 -1.689 1.00 0.00 18 GLY A O 5
ATOM 3748 N N . LEU A 1 19 ? 0.756 15.234 -0.757 1.00 0.00 19 LEU A N 5
ATOM 3749 C CA . LEU A 1 19 ? 0.611 14.387 0.447 1.00 0.00 19 LEU A CA 5
ATOM 3750 C C . LEU A 1 19 ? 0.221 12.947 0.035 1.00 0.00 19 LEU A C 5
ATOM 3751 O O . LEU A 1 19 ? 0.803 11.962 0.508 1.00 0.00 19 LEU A O 5
ATOM 3767 N N . ARG A 1 20 ? -0.772 12.870 -0.869 1.00 0.00 20 ARG A N 5
ATOM 3768 C CA . ARG A 1 20 ? -1.366 11.597 -1.334 1.00 0.00 20 ARG A CA 5
ATOM 3769 C C . ARG A 1 20 ? -0.369 10.780 -2.174 1.00 0.00 20 ARG A C 5
ATOM 3770 O O . ARG A 1 20 ? -0.412 9.549 -2.179 1.00 0.00 20 ARG A O 5
ATOM 3791 N N . GLU A 1 21 ? 0.524 11.490 -2.882 1.00 0.00 21 GLU A N 5
ATOM 3792 C CA . GLU A 1 21 ? 1.587 10.892 -3.702 1.00 0.00 21 GLU A CA 5
ATOM 3793 C C . GLU A 1 21 ? 2.667 10.284 -2.794 1.00 0.00 21 GLU A C 5
ATOM 3794 O O . GLU A 1 21 ? 3.116 9.150 -2.992 1.00 0.00 21 GLU A O 5
ATOM 3806 N N . HIS A 1 22 ? 3.050 11.081 -1.786 1.00 0.00 22 HIS A N 5
ATOM 3807 C CA . HIS A 1 22 ? 3.982 10.690 -0.720 1.00 0.00 22 HIS A CA 5
ATOM 3808 C C . HIS A 1 22 ? 3.425 9.511 0.122 1.00 0.00 22 HIS A C 5
ATOM 3809 O O . HIS A 1 22 ? 4.191 8.754 0.708 1.00 0.00 22 HIS A O 5
ATOM 3823 N N . LEU A 1 23 ? 2.096 9.385 0.189 1.00 0.00 23 LEU A N 5
ATOM 3824 C CA . LEU A 1 23 ? 1.407 8.393 1.045 1.00 0.00 23 LEU A CA 5
ATOM 3825 C C . LEU A 1 23 ? 1.802 6.918 0.716 1.00 0.00 23 LEU A C 5
ATOM 3826 O O . LEU A 1 23 ? 1.664 6.025 1.560 1.00 0.00 23 LEU A O 5
ATOM 3842 N N . GLN A 1 24 ? 2.337 6.694 -0.499 1.00 0.00 24 GLN A N 5
ATOM 3843 C CA . GLN A 1 24 ? 2.707 5.359 -1.004 1.00 0.00 24 GLN A CA 5
ATOM 3844 C C . GLN A 1 24 ? 4.033 4.845 -0.381 1.00 0.00 24 GLN A C 5
ATOM 3845 O O . GLN A 1 24 ? 4.254 3.630 -0.320 1.00 0.00 24 GLN A O 5
ATOM 3859 N N . THR A 1 25 ? 4.874 5.784 0.109 1.00 0.00 25 THR A N 5
ATOM 3860 C CA . THR A 1 25 ? 6.274 5.525 0.513 1.00 0.00 25 THR A CA 5
ATOM 3861 C C . THR A 1 25 ? 6.415 4.512 1.669 1.00 0.00 25 THR A C 5
ATOM 3862 O O . THR A 1 25 ? 7.471 3.891 1.824 1.00 0.00 25 THR A O 5
ATOM 3873 N N . HIS A 1 26 ? 5.358 4.362 2.481 1.00 0.00 26 HIS A N 5
ATOM 3874 C CA . HIS A 1 26 ? 5.346 3.436 3.645 1.00 0.00 26 HIS A CA 5
ATOM 3875 C C . HIS A 1 26 ? 4.209 2.415 3.538 1.00 0.00 26 HIS A C 5
ATOM 3876 O O . HIS A 1 26 ? 4.093 1.523 4.393 1.00 0.00 26 HIS A O 5
ATOM 3890 N N . ARG A 1 27 ? 3.374 2.544 2.495 1.00 0.00 27 ARG A N 5
ATOM 3891 C CA . ARG A 1 27 ? 2.235 1.633 2.280 1.00 0.00 27 ARG A CA 5
ATOM 3892 C C . ARG A 1 27 ? 2.646 0.435 1.402 1.00 0.00 27 ARG A C 5
ATOM 3893 O O . ARG A 1 27 ? 2.058 -0.653 1.501 1.00 0.00 27 ARG A O 5
ATOM 3914 N N . GLY A 1 28 ? 3.663 0.646 0.550 1.00 0.00 28 GLY A N 5
ATOM 3915 C CA . GLY A 1 28 ? 4.185 -0.392 -0.346 1.00 0.00 28 GLY A CA 5
ATOM 3916 C C . GLY A 1 28 ? 4.230 0.077 -1.796 1.00 0.00 28 GLY A C 5
ATOM 3917 O O . GLY A 1 28 ? 3.772 1.189 -2.092 1.00 0.00 28 GLY A O 5
ATOM 3921 N N . PRO A 1 29 ? 4.808 -0.738 -2.731 1.00 0.00 29 PRO A N 5
ATOM 3922 C CA . PRO A 1 29 ? 4.859 -0.387 -4.163 1.00 0.00 29 PRO A CA 5
ATOM 3923 C C . PRO A 1 29 ? 3.538 -0.720 -4.910 1.00 0.00 29 PRO A C 5
ATOM 3924 O O . PRO A 1 29 ? 2.888 -1.747 -4.643 1.00 0.00 29 PRO A O 5
ATOM 3935 N N . ALA A 1 30 ? 3.163 0.164 -5.856 1.00 0.00 30 ALA A N 5
ATOM 3936 C CA . ALA A 1 30 ? 1.965 -0.000 -6.711 1.00 0.00 30 ALA A CA 5
ATOM 3937 C C . ALA A 1 30 ? 2.274 -0.876 -7.934 1.00 0.00 30 ALA A C 5
ATOM 3938 O O . ALA A 1 30 ? 1.362 -1.353 -8.615 1.00 0.00 30 ALA A O 5
ATOM 3945 N N . LYS A 1 31 ? 3.577 -1.058 -8.208 1.00 0.00 31 LYS A N 5
ATOM 3946 C CA . LYS A 1 31 ? 4.084 -1.855 -9.335 1.00 0.00 31 LYS A CA 5
ATOM 3947 C C . LYS A 1 31 ? 4.878 -3.037 -8.755 1.00 0.00 31 LYS A C 5
ATOM 3948 O O . LYS A 1 31 ? 5.948 -2.832 -8.178 1.00 0.00 31 LYS A O 5
ATOM 3967 N N . HIS A 1 32 ? 4.330 -4.255 -8.875 1.00 0.00 32 HIS A N 5
ATOM 3968 C CA . HIS A 1 32 ? 4.904 -5.477 -8.249 1.00 0.00 32 HIS A CA 5
ATOM 3969 C C . HIS A 1 32 ? 5.049 -6.596 -9.307 1.00 0.00 32 HIS A C 5
ATOM 3970 O O . HIS A 1 32 ? 5.162 -7.792 -8.984 1.00 0.00 32 HIS A O 5
ATOM 3985 N N . TYR A 1 33 ? 5.124 -6.197 -10.588 1.00 0.00 33 TYR A N 5
ATOM 3986 C CA . TYR A 1 33 ? 5.105 -7.136 -11.719 1.00 0.00 33 TYR A CA 5
ATOM 3987 C C . TYR A 1 33 ? 6.541 -7.395 -12.193 1.00 0.00 33 TYR A C 5
ATOM 3988 O O . TYR A 1 33 ? 7.091 -6.652 -13.017 1.00 0.00 33 TYR A O 5
ATOM 4006 N N . MET A 1 34 ? 7.145 -8.437 -11.609 1.00 0.00 34 MET A N 5
ATOM 4007 C CA . MET A 1 34 ? 8.530 -8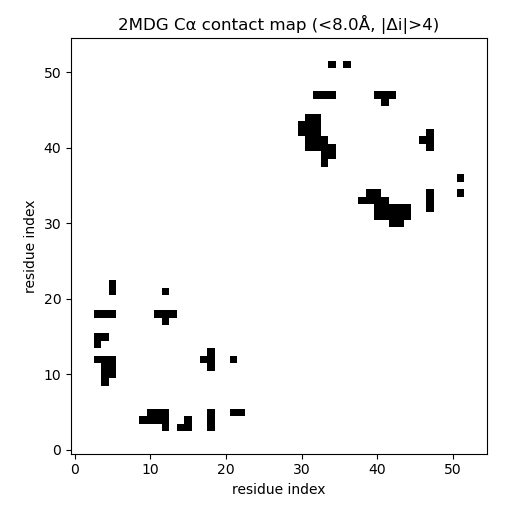.852 -11.868 1.00 0.00 34 MET A CA 5
ATOM 4008 C C . MET A 1 34 ? 8.536 -10.001 -12.898 1.00 0.00 34 MET A C 5
ATOM 4009 O O . MET A 1 34 ? 7.639 -10.854 -12.888 1.00 0.00 34 MET A O 5
ATOM 4023 N N . CYS A 1 35 ? 9.532 -9.979 -13.801 1.00 0.00 35 CYS A N 5
ATOM 4024 C CA . CYS A 1 35 ? 9.716 -11.001 -14.849 1.00 0.00 35 CYS A CA 5
ATOM 4025 C C . CYS A 1 35 ? 9.980 -12.393 -14.242 1.00 0.00 35 CYS A C 5
ATOM 4026 O O . CYS A 1 35 ? 10.814 -12.512 -13.343 1.00 0.00 35 CYS A O 5
ATOM 4033 N N . PRO A 1 36 ? 9.282 -13.466 -14.739 1.00 0.00 36 PRO A N 5
ATOM 4034 C CA . PRO A 1 36 ? 9.528 -14.866 -14.301 1.00 0.00 36 PRO A CA 5
ATOM 4035 C C . PRO A 1 36 ? 10.989 -15.328 -14.502 1.00 0.00 36 PRO A C 5
ATOM 4036 O O . PRO A 1 36 ? 11.580 -15.947 -13.607 1.00 0.00 36 PRO A O 5
ATOM 4047 N N . ILE A 1 37 ? 11.565 -15.003 -15.684 1.00 0.00 37 ILE A N 5
ATOM 4048 C CA . ILE A 1 37 ? 12.848 -15.569 -16.125 1.00 0.00 37 ILE A CA 5
ATOM 4049 C C . ILE A 1 37 ? 14.075 -14.728 -15.667 1.00 0.00 37 ILE A C 5
ATOM 4050 O O . ILE A 1 37 ? 14.963 -15.262 -15.000 1.00 0.00 37 ILE A O 5
ATOM 4066 N N . CYS A 1 38 ? 14.115 -13.411 -15.987 1.00 0.00 38 CYS A N 5
ATOM 4067 C CA . CYS A 1 38 ? 15.265 -12.541 -15.630 1.00 0.00 38 CYS A CA 5
ATOM 4068 C C . CYS A 1 38 ? 14.900 -11.324 -14.733 1.00 0.00 38 CYS A C 5
ATOM 4069 O O . CYS A 1 38 ? 15.746 -10.457 -14.503 1.00 0.00 38 CYS A O 5
ATOM 4076 N N . GLY A 1 39 ? 13.659 -11.288 -14.222 1.00 0.00 39 GLY A N 5
ATOM 4077 C CA . GLY A 1 39 ? 13.253 -10.426 -13.092 1.00 0.00 39 GLY A CA 5
ATOM 4078 C C . GLY A 1 39 ? 13.322 -8.899 -13.277 1.00 0.00 39 GLY A C 5
ATOM 4079 O O . GLY A 1 39 ? 13.632 -8.167 -12.326 1.00 0.00 39 GLY A O 5
ATOM 4083 N N . GLU A 1 40 ? 13.033 -8.436 -14.498 1.00 0.00 40 GLU A N 5
ATOM 4084 C CA . GLU A 1 40 ? 12.729 -7.027 -14.799 1.00 0.00 40 GLU A CA 5
ATOM 4085 C C . GLU A 1 40 ? 11.359 -6.639 -14.213 1.00 0.00 40 GLU A C 5
ATOM 4086 O O . GLU A 1 40 ? 10.360 -7.314 -14.481 1.00 0.00 40 GLU A O 5
ATOM 4098 N N . ARG A 1 41 ? 11.324 -5.573 -13.415 1.00 0.00 41 ARG A N 5
ATOM 4099 C CA . ARG A 1 41 ? 10.063 -5.023 -12.876 1.00 0.00 41 ARG A CA 5
ATOM 4100 C C . ARG A 1 41 ? 9.488 -3.991 -13.868 1.00 0.00 41 ARG A C 5
ATOM 4101 O O . ARG A 1 41 ? 10.223 -3.148 -14.402 1.00 0.00 41 ARG A O 5
ATOM 4122 N N . PHE A 1 42 ? 8.182 -4.112 -14.154 1.00 0.00 42 PHE A N 5
ATOM 4123 C CA . PHE A 1 42 ? 7.460 -3.230 -15.093 1.00 0.00 42 PHE A CA 5
ATOM 4124 C C . PHE A 1 42 ? 6.244 -2.580 -14.400 1.00 0.00 42 PHE A C 5
ATOM 4125 O O . PHE A 1 42 ? 5.725 -3.140 -13.423 1.00 0.00 42 PHE A O 5
ATOM 4142 N N . PRO A 1 43 ? 5.776 -1.377 -14.895 1.00 0.00 43 PRO A N 5
ATOM 4143 C CA . PRO A 1 43 ? 4.682 -0.612 -14.259 1.00 0.00 43 PRO A CA 5
ATOM 4144 C C . PRO A 1 43 ? 3.322 -1.338 -14.231 1.00 0.00 43 PRO A C 5
ATOM 4145 O O . PRO A 1 43 ? 2.485 -1.022 -13.375 1.00 0.00 43 PRO A O 5
ATOM 4156 N N . SER A 1 44 ? 3.112 -2.311 -15.134 1.00 0.00 44 SER A N 5
ATOM 4157 C CA . SER A 1 44 ? 1.801 -2.963 -15.299 1.00 0.00 44 SER A CA 5
ATOM 4158 C C . SER A 1 44 ? 1.945 -4.412 -15.746 1.00 0.00 44 SER A C 5
ATOM 4159 O O . SER A 1 44 ? 3.019 -4.846 -16.199 1.00 0.00 44 SER A O 5
ATOM 4167 N N . LEU A 1 45 ? 0.828 -5.149 -15.622 1.00 0.00 45 LEU A N 5
ATOM 4168 C CA . LEU A 1 45 ? 0.688 -6.520 -16.141 1.00 0.00 45 LEU A CA 5
ATOM 4169 C C . LEU A 1 45 ? 0.176 -6.388 -17.594 1.00 0.00 45 LEU A C 5
ATOM 4170 O O . LEU A 1 45 ? -0.926 -6.824 -17.950 1.00 0.00 45 LEU A O 5
ATOM 4186 N N . LEU A 1 46 ? 0.996 -5.707 -18.394 1.00 0.00 46 LEU A N 5
ATOM 4187 C CA . LEU A 1 46 ? 0.740 -5.399 -19.794 1.00 0.00 46 LEU A CA 5
ATOM 4188 C C . LEU A 1 46 ? 2.113 -5.131 -20.396 1.00 0.00 46 LEU A C 5
ATOM 4189 O O . LEU A 1 46 ? 2.508 -5.802 -21.334 1.00 0.00 46 LEU A O 5
ATOM 4205 N N . THR A 1 47 ? 2.854 -4.188 -19.779 1.00 0.00 47 THR A N 5
ATOM 4206 C CA . THR A 1 47 ? 4.266 -3.918 -20.102 1.00 0.00 47 THR A CA 5
ATOM 4207 C C . THR A 1 47 ? 5.147 -5.153 -19.793 1.00 0.00 47 THR A C 5
ATOM 4208 O O . THR A 1 47 ? 6.026 -5.518 -20.588 1.00 0.00 47 THR A O 5
ATOM 4219 N N . LEU A 1 48 ? 4.888 -5.789 -18.628 1.00 0.00 48 LEU A N 5
ATOM 4220 C CA . LEU A 1 48 ? 5.560 -7.044 -18.221 1.00 0.00 48 LEU A CA 5
ATOM 4221 C C . LEU A 1 48 ? 5.227 -8.166 -19.223 1.00 0.00 48 LEU A C 5
ATOM 4222 O O . LEU A 1 48 ? 6.091 -8.983 -19.553 1.00 0.00 48 LEU A O 5
ATOM 4238 N N . THR A 1 49 ? 3.975 -8.154 -19.718 1.00 0.00 49 THR A N 5
ATOM 4239 C CA . THR A 1 49 ? 3.480 -9.129 -20.697 1.00 0.00 49 THR A CA 5
ATOM 4240 C C . THR A 1 49 ? 4.214 -8.990 -22.051 1.00 0.00 49 THR A C 5
ATOM 4241 O O . THR A 1 49 ? 4.579 -9.992 -22.658 1.00 0.00 49 THR A O 5
ATOM 4252 N N . GLU A 1 50 ? 4.444 -7.733 -22.489 1.00 0.00 50 GLU A N 5
ATOM 4253 C CA . GLU A 1 50 ? 5.204 -7.426 -23.723 1.00 0.00 50 GLU A CA 5
ATOM 4254 C C . GLU A 1 50 ? 6.633 -8.021 -23.653 1.00 0.00 50 GLU A C 5
ATOM 4255 O O . GLU A 1 50 ? 7.118 -8.611 -24.623 1.00 0.00 50 GLU A O 5
ATOM 4267 N N . HIS A 1 51 ? 7.279 -7.872 -22.480 1.00 0.00 51 HIS A N 5
ATOM 4268 C CA . HIS A 1 51 ? 8.628 -8.420 -22.222 1.00 0.00 51 HIS A CA 5
ATOM 4269 C C . HIS A 1 51 ? 8.593 -9.966 -22.159 1.00 0.00 51 HIS A C 5
ATOM 4270 O O . HIS A 1 51 ? 9.545 -10.640 -22.565 1.00 0.00 51 HIS A O 5
ATOM 4284 N N . LYS A 1 52 ? 7.483 -10.498 -21.631 1.00 0.00 52 LYS A N 5
ATOM 4285 C CA . LYS A 1 52 ? 7.286 -11.943 -21.409 1.00 0.00 52 LYS A CA 5
ATOM 4286 C C . LYS A 1 52 ? 7.111 -12.712 -22.738 1.00 0.00 52 LYS A C 5
ATOM 4287 O O . LYS A 1 52 ? 7.688 -13.789 -22.915 1.00 0.00 52 LYS A O 5
ATOM 4306 N N . VAL A 1 53 ? 6.305 -12.154 -23.663 1.00 0.00 53 VAL A N 5
ATOM 4307 C CA . VAL A 1 53 ? 5.909 -12.841 -24.907 1.00 0.00 53 VAL A CA 5
ATOM 4308 C C . VAL A 1 53 ? 7.030 -12.811 -25.973 1.00 0.00 53 VAL A C 5
ATOM 4309 O O . VAL A 1 53 ? 7.302 -13.825 -26.618 1.00 0.00 53 VAL A O 5
ATOM 4322 N N . THR A 1 54 ? 7.686 -11.646 -26.125 1.00 0.00 54 THR A N 5
ATOM 4323 C CA . THR A 1 54 ? 8.805 -11.461 -27.080 1.00 0.00 54 THR A CA 5
ATOM 4324 C C . THR A 1 54 ? 10.158 -11.595 -26.352 1.00 0.00 54 THR A C 5
ATOM 4325 O O . THR A 1 54 ? 11.153 -10.977 -26.748 1.00 0.00 54 THR A O 5
ATOM 4336 N N . HIS A 1 55 ? 10.161 -12.408 -25.275 1.00 0.00 55 HIS A N 5
ATOM 4337 C CA . HIS A 1 55 ? 11.358 -12.733 -24.478 1.00 0.00 55 HIS A CA 5
ATOM 4338 C C . HIS A 1 55 ? 12.509 -13.304 -25.356 1.00 0.00 55 HIS A C 5
ATOM 4339 O O . HIS A 1 55 ? 12.319 -14.368 -25.980 1.00 0.00 55 HIS A O 5
ATOM 4356 N N . MET A 1 1 ? -11.200 23.017 6.040 1.00 0.00 1 MET A N 6
ATOM 4357 C CA . MET A 1 1 ? -10.145 23.372 7.015 1.00 0.00 1 MET A CA 6
ATOM 4358 C C . MET A 1 1 ? -9.561 22.100 7.650 1.00 0.00 1 MET A C 6
ATOM 4359 O O . MET A 1 1 ? -10.147 21.010 7.547 1.00 0.00 1 MET A O 6
ATOM 4375 N N . GLY A 1 2 ? -8.391 22.253 8.299 1.00 0.00 2 GLY A N 6
ATOM 4376 C CA . GLY A 1 2 ? -7.669 21.141 8.937 1.00 0.00 2 GLY A CA 6
ATOM 4377 C C . GLY A 1 2 ? -6.262 21.018 8.376 1.00 0.00 2 GLY A C 6
ATOM 4378 O O . GLY A 1 2 ? -5.650 22.037 8.024 1.00 0.00 2 GLY A O 6
ATOM 4382 N N . SER A 1 3 ? -5.752 19.775 8.272 1.00 0.00 3 SER A N 6
ATOM 4383 C CA . SER A 1 3 ? -4.455 19.489 7.642 1.00 0.00 3 SER A CA 6
ATOM 4384 C C . SER A 1 3 ? -4.462 18.063 7.065 1.00 0.00 3 SER A C 6
ATOM 4385 O O . SER A 1 3 ? -4.399 17.080 7.820 1.00 0.00 3 SER A O 6
ATOM 4393 N N . HIS A 1 4 ? -4.606 17.962 5.731 1.00 0.00 4 HIS A N 6
ATOM 4394 C CA . HIS A 1 4 ? -4.211 16.750 4.977 1.00 0.00 4 HIS A CA 6
ATOM 4395 C C . HIS A 1 4 ? -2.677 16.639 5.006 1.00 0.00 4 HIS A C 6
ATOM 4396 O O . HIS A 1 4 ? -1.981 17.017 4.060 1.00 0.00 4 HIS A O 6
ATOM 4411 N N . LYS A 1 5 ? -2.185 16.190 6.172 1.00 0.00 5 LYS A N 6
ATOM 4412 C CA . LYS A 1 5 ? -0.776 15.951 6.460 1.00 0.00 5 LYS A CA 6
ATOM 4413 C C . LYS A 1 5 ? -0.676 14.554 7.066 1.00 0.00 5 LYS A C 6
ATOM 4414 O O . LYS A 1 5 ? -1.574 14.133 7.812 1.00 0.00 5 LYS A O 6
ATOM 4433 N N . CYS A 1 6 ? 0.420 13.854 6.740 1.00 0.00 6 CYS A N 6
ATOM 4434 C CA . CYS A 1 6 ? 0.607 12.428 7.029 1.00 0.00 6 CYS A CA 6
ATOM 4435 C C . CYS A 1 6 ? 0.436 12.109 8.518 1.00 0.00 6 CYS A C 6
ATOM 4436 O O . CYS A 1 6 ? 1.308 12.411 9.301 1.00 0.00 6 CYS A O 6
ATOM 4443 N N . ASN A 1 7 ? -0.706 11.519 8.904 1.00 0.00 7 ASN A N 6
ATOM 4444 C CA . ASN A 1 7 ? -0.981 11.151 10.313 1.00 0.00 7 ASN A CA 6
ATOM 4445 C C . ASN A 1 7 ? 0.078 10.179 10.898 1.00 0.00 7 ASN A C 6
ATOM 4446 O O . ASN A 1 7 ? 0.239 10.089 12.121 1.00 0.00 7 ASN A O 6
ATOM 4457 N N . VAL A 1 8 ? 0.792 9.467 9.998 1.00 0.00 8 VAL A N 6
ATOM 4458 C CA . VAL A 1 8 ? 1.879 8.539 10.373 1.00 0.00 8 VAL A CA 6
ATOM 4459 C C . VAL A 1 8 ? 3.164 9.322 10.760 1.00 0.00 8 VAL A C 6
ATOM 4460 O O . VAL A 1 8 ? 3.654 9.194 11.884 1.00 0.00 8 VAL A O 6
ATOM 4473 N N . CYS A 1 9 ? 3.680 10.150 9.821 1.00 0.00 9 CYS A N 6
ATOM 4474 C CA . CYS A 1 9 ? 4.962 10.891 10.007 1.00 0.00 9 CYS A CA 6
ATOM 4475 C C . CYS A 1 9 ? 4.722 12.265 10.661 1.00 0.00 9 CYS A C 6
ATOM 4476 O O . CYS A 1 9 ? 5.404 12.634 11.618 1.00 0.00 9 CYS A O 6
ATOM 4483 N N . SER A 1 10 ? 3.777 13.015 10.054 1.00 0.00 10 SER A N 6
ATOM 4484 C CA . SER A 1 10 ? 3.348 14.386 10.446 1.00 0.00 10 SER A CA 6
ATOM 4485 C C . SER A 1 10 ? 4.338 15.466 9.980 1.00 0.00 10 SER A C 6
ATOM 4486 O O . SER A 1 10 ? 4.194 16.637 10.345 1.00 0.00 10 SER A O 6
ATOM 4494 N N . ARG A 1 11 ? 5.318 15.063 9.150 1.00 0.00 11 ARG A N 6
ATOM 4495 C CA . ARG A 1 11 ? 6.387 15.953 8.654 1.00 0.00 11 ARG A CA 6
ATOM 4496 C C . ARG A 1 11 ? 5.874 17.168 7.855 1.00 0.00 11 ARG A C 6
ATOM 4497 O O . ARG A 1 11 ? 6.186 18.305 8.223 1.00 0.00 11 ARG A O 6
ATOM 4518 N N . THR A 1 12 ? 5.051 16.941 6.802 1.00 0.00 12 THR A N 6
ATOM 4519 C CA . THR A 1 12 ? 4.854 17.958 5.738 1.00 0.00 12 THR A CA 6
ATOM 4520 C C . THR A 1 12 ? 3.832 17.499 4.658 1.00 0.00 12 THR A C 6
ATOM 4521 O O . THR A 1 12 ? 3.260 16.403 4.732 1.00 0.00 12 THR A O 6
ATOM 4532 N N . PHE A 1 13 ? 3.621 18.411 3.690 1.00 0.00 13 PHE A N 6
ATOM 4533 C CA . PHE A 1 13 ? 2.915 18.197 2.410 1.00 0.00 13 PHE A CA 6
ATOM 4534 C C . PHE A 1 13 ? 3.191 19.429 1.536 1.00 0.00 13 PHE A C 6
ATOM 4535 O O . PHE A 1 13 ? 3.417 20.525 2.069 1.00 0.00 13 PHE A O 6
ATOM 4552 N N . PHE A 1 14 ? 3.160 19.264 0.211 1.00 0.00 14 PHE A N 6
ATOM 4553 C CA . PHE A 1 14 ? 3.315 20.390 -0.737 1.00 0.00 14 PHE A CA 6
ATOM 4554 C C . PHE A 1 14 ? 1.935 21.041 -0.904 1.00 0.00 14 PHE A C 6
ATOM 4555 O O . PHE A 1 14 ? 1.755 22.252 -0.728 1.00 0.00 14 PHE A O 6
ATOM 4572 N N . SER A 1 15 ? 0.971 20.174 -1.218 1.00 0.00 15 SER A N 6
ATOM 4573 C CA . SER A 1 15 ? -0.460 20.487 -1.298 1.00 0.00 15 SER A CA 6
ATOM 4574 C C . SER A 1 15 ? -1.228 19.199 -0.921 1.00 0.00 15 SER A C 6
ATOM 4575 O O . SER A 1 15 ? -0.594 18.232 -0.456 1.00 0.00 15 SER A O 6
ATOM 4583 N N . GLU A 1 16 ? -2.569 19.178 -1.082 1.00 0.00 16 GLU A N 6
ATOM 4584 C CA . GLU A 1 16 ? -3.382 17.994 -0.733 1.00 0.00 16 GLU A CA 6
ATOM 4585 C C . GLU A 1 16 ? -2.963 16.791 -1.621 1.00 0.00 16 GLU A C 6
ATOM 4586 O O . GLU A 1 16 ? -2.897 15.649 -1.146 1.00 0.00 16 GLU A O 6
ATOM 4598 N N . ASN A 1 17 ? -2.618 17.090 -2.897 1.00 0.00 17 ASN A N 6
ATOM 4599 C CA . ASN A 1 17 ? -2.123 16.085 -3.877 1.00 0.00 17 ASN A CA 6
ATOM 4600 C C . ASN A 1 17 ? -0.683 15.667 -3.504 1.00 0.00 17 ASN A C 6
ATOM 4601 O O . ASN A 1 17 ? -0.286 14.518 -3.708 1.00 0.00 17 ASN A O 6
ATOM 4612 N N . GLY A 1 18 ? 0.072 16.637 -2.958 1.00 0.00 18 GLY A N 6
ATOM 4613 C CA . GLY A 1 18 ? 1.437 16.414 -2.475 1.00 0.00 18 GLY A CA 6
ATOM 4614 C C . GLY A 1 18 ? 1.496 15.321 -1.416 1.00 0.00 18 GLY A C 6
ATOM 4615 O O . GLY A 1 18 ? 2.345 14.424 -1.486 1.00 0.00 18 GLY A O 6
ATOM 4619 N N . LEU A 1 19 ? 0.571 15.391 -0.443 1.00 0.00 19 LEU A N 6
ATOM 4620 C CA . LEU A 1 19 ? 0.421 14.368 0.592 1.00 0.00 19 LEU A CA 6
ATOM 4621 C C . LEU A 1 19 ? 0.006 13.012 -0.005 1.00 0.00 19 LEU A C 6
ATOM 4622 O O . LEU A 1 19 ? 0.490 11.980 0.445 1.00 0.00 19 LEU A O 6
ATOM 4638 N N . ARG A 1 20 ? -0.908 13.036 -0.989 1.00 0.00 20 ARG A N 6
ATOM 4639 C CA . ARG A 1 20 ? -1.358 11.814 -1.709 1.00 0.00 20 ARG A CA 6
ATOM 4640 C C . ARG A 1 20 ? -0.174 11.078 -2.384 1.00 0.00 20 ARG A C 6
ATOM 4641 O O . ARG A 1 20 ? -0.096 9.842 -2.345 1.00 0.00 20 ARG A O 6
ATOM 4662 N N . GLU A 1 21 ? 0.740 11.860 -2.980 1.00 0.00 21 GLU A N 6
ATOM 4663 C CA . GLU A 1 21 ? 1.981 11.350 -3.586 1.00 0.00 21 GLU A CA 6
ATOM 4664 C C . GLU A 1 21 ? 2.858 10.700 -2.498 1.00 0.00 21 GLU A C 6
ATOM 4665 O O . GLU A 1 21 ? 3.366 9.588 -2.675 1.00 0.00 21 GLU A O 6
ATOM 4677 N N . HIS A 1 22 ? 2.978 11.401 -1.346 1.00 0.00 22 HIS A N 6
ATOM 4678 C CA . HIS A 1 22 ? 3.753 10.922 -0.188 1.00 0.00 22 HIS A CA 6
ATOM 4679 C C . HIS A 1 22 ? 3.123 9.652 0.421 1.00 0.00 22 HIS A C 6
ATOM 4680 O O . HIS A 1 22 ? 3.837 8.790 0.898 1.00 0.00 22 HIS A O 6
ATOM 4694 N N . LEU A 1 23 ? 1.786 9.558 0.390 1.00 0.00 23 LEU A N 6
ATOM 4695 C CA . LEU A 1 23 ? 1.010 8.509 1.086 1.00 0.00 23 LEU A CA 6
ATOM 4696 C C . LEU A 1 23 ? 1.376 7.083 0.585 1.00 0.00 23 LEU A C 6
ATOM 4697 O O . LEU A 1 23 ? 1.188 6.091 1.300 1.00 0.00 23 LEU A O 6
ATOM 4713 N N . GLN A 1 24 ? 1.932 7.021 -0.640 1.00 0.00 24 GLN A N 6
ATOM 4714 C CA . GLN A 1 24 ? 2.434 5.788 -1.274 1.00 0.00 24 GLN A CA 6
ATOM 4715 C C . GLN A 1 24 ? 3.641 5.158 -0.529 1.00 0.00 24 GLN A C 6
ATOM 4716 O O . GLN A 1 24 ? 3.980 4.005 -0.779 1.00 0.00 24 GLN A O 6
ATOM 4730 N N . THR A 1 25 ? 4.269 5.911 0.394 1.00 0.00 25 THR A N 6
ATOM 4731 C CA . THR A 1 25 ? 5.351 5.394 1.255 1.00 0.00 25 THR A CA 6
ATOM 4732 C C . THR A 1 25 ? 4.782 4.414 2.308 1.00 0.00 25 THR A C 6
ATOM 4733 O O . THR A 1 25 ? 5.531 3.664 2.934 1.00 0.00 25 THR A O 6
ATOM 4744 N N . HIS A 1 26 ? 3.437 4.421 2.467 1.00 0.00 26 HIS A N 6
ATOM 4745 C CA . HIS A 1 26 ? 2.709 3.590 3.450 1.00 0.00 26 HIS A CA 6
ATOM 4746 C C . HIS A 1 26 ? 1.724 2.649 2.732 1.00 0.00 26 HIS A C 6
ATOM 4747 O O . HIS A 1 26 ? 0.802 2.115 3.364 1.00 0.00 26 HIS A O 6
ATOM 4761 N N . ARG A 1 27 ? 1.942 2.423 1.414 1.00 0.00 27 ARG A N 6
ATOM 4762 C CA . ARG A 1 27 ? 1.063 1.548 0.597 1.00 0.00 27 ARG A CA 6
ATOM 4763 C C . ARG A 1 27 ? 1.269 0.064 0.967 1.00 0.00 27 ARG A C 6
ATOM 4764 O O . ARG A 1 27 ? 0.377 -0.770 0.759 1.00 0.00 27 ARG A O 6
ATOM 4785 N N . GLY A 1 28 ? 2.472 -0.239 1.498 1.00 0.00 28 GLY A N 6
ATOM 4786 C CA . GLY A 1 28 ? 2.851 -1.595 1.894 1.00 0.00 28 GLY A CA 6
ATOM 4787 C C 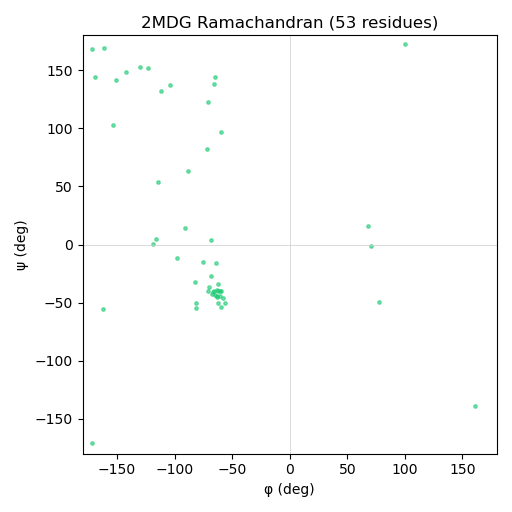. GLY A 1 28 ? 2.124 -2.078 3.153 1.00 0.00 28 GLY A C 6
ATOM 4788 O O . GLY A 1 28 ? 1.442 -1.279 3.816 1.00 0.00 28 GLY A O 6
ATOM 4792 N N . PRO A 1 29 ? 2.249 -3.392 3.514 1.00 0.00 29 PRO A N 6
ATOM 4793 C CA . PRO A 1 29 ? 1.574 -3.964 4.696 1.00 0.00 29 PRO A CA 6
ATOM 4794 C C . PRO A 1 29 ? 2.116 -3.361 6.009 1.00 0.00 29 PRO A C 6
ATOM 4795 O O . PRO A 1 29 ? 3.320 -3.088 6.131 1.00 0.00 29 PRO A O 6
ATOM 4806 N N . ALA A 1 30 ? 1.219 -3.189 6.985 1.00 0.00 30 ALA A N 6
ATOM 4807 C CA . ALA A 1 30 ? 1.558 -2.695 8.336 1.00 0.00 30 ALA A CA 6
ATOM 4808 C C . ALA A 1 30 ? 1.870 -3.883 9.273 1.00 0.00 30 ALA A C 6
ATOM 4809 O O . ALA A 1 30 ? 1.751 -3.770 10.503 1.00 0.00 30 ALA A O 6
ATOM 4816 N N . LYS A 1 31 ? 2.333 -5.002 8.673 1.00 0.00 31 LYS A N 6
ATOM 4817 C CA . LYS A 1 31 ? 2.505 -6.297 9.350 1.00 0.00 31 LYS A CA 6
ATOM 4818 C C . LYS A 1 31 ? 3.937 -6.406 9.892 1.00 0.00 31 LYS A C 6
ATOM 4819 O O . LYS A 1 31 ? 4.903 -6.312 9.119 1.00 0.00 31 LYS A O 6
ATOM 4838 N N . HIS A 1 32 ? 4.043 -6.599 11.213 1.00 0.00 32 HIS A N 6
ATOM 4839 C CA . HIS A 1 32 ? 5.318 -6.746 11.927 1.00 0.00 32 HIS A CA 6
ATOM 4840 C C . HIS A 1 32 ? 5.030 -7.091 13.391 1.00 0.00 32 HIS A C 6
ATOM 4841 O O . HIS A 1 32 ? 4.079 -6.570 13.984 1.00 0.00 32 HIS A O 6
ATOM 4856 N N . TYR A 1 33 ? 5.857 -7.973 13.972 1.00 0.00 33 TYR A N 6
ATOM 4857 C CA . TYR A 1 33 ? 5.846 -8.220 15.418 1.00 0.00 33 TYR A CA 6
ATOM 4858 C C . TYR A 1 33 ? 7.288 -8.248 15.934 1.00 0.00 33 TYR A C 6
ATOM 4859 O O . TYR A 1 33 ? 8.221 -8.651 15.219 1.00 0.00 33 TYR A O 6
ATOM 4877 N N . MET A 1 34 ? 7.446 -7.786 17.176 1.00 0.00 34 MET A N 6
ATOM 4878 C CA . MET A 1 34 ? 8.708 -7.775 17.913 1.00 0.00 34 MET A CA 6
ATOM 4879 C C . MET A 1 34 ? 8.628 -8.871 18.976 1.00 0.00 34 MET A C 6
ATOM 4880 O O . MET A 1 34 ? 7.639 -8.931 19.720 1.00 0.00 34 MET A O 6
ATOM 4894 N N . CYS A 1 35 ? 9.648 -9.737 19.045 1.00 0.00 35 CYS A N 6
ATOM 4895 C CA . CYS A 1 35 ? 9.684 -10.833 20.026 1.00 0.00 35 CYS A CA 6
ATOM 4896 C C . CYS A 1 35 ? 9.684 -10.287 21.469 1.00 0.00 35 CYS A C 6
ATOM 4897 O O . CYS A 1 35 ? 10.500 -9.416 21.794 1.00 0.00 35 CYS A O 6
ATOM 4904 N N . PRO A 1 36 ? 8.773 -10.784 22.359 1.00 0.00 36 PRO A N 6
ATOM 4905 C CA . PRO A 1 36 ? 8.732 -10.355 23.779 1.00 0.00 36 PRO A CA 6
ATOM 4906 C C . PRO A 1 36 ? 10.020 -10.725 24.555 1.00 0.00 36 PRO A C 6
ATOM 4907 O O . PRO A 1 36 ? 10.393 -10.032 25.513 1.00 0.00 36 PRO A O 6
ATOM 4918 N N . ILE A 1 37 ? 10.694 -11.815 24.127 1.00 0.00 37 ILE A N 6
ATOM 4919 C CA . ILE A 1 37 ? 11.845 -12.373 24.849 1.00 0.00 37 ILE A CA 6
ATOM 4920 C C . ILE A 1 37 ? 13.195 -11.838 24.303 1.00 0.00 37 ILE A C 6
ATOM 4921 O O . ILE A 1 37 ? 14.025 -11.355 25.086 1.00 0.00 37 ILE A O 6
ATOM 4937 N N . CYS A 1 38 ? 13.426 -11.915 22.964 1.00 0.00 38 CYS A N 6
ATOM 4938 C CA . CYS A 1 38 ? 14.706 -11.470 22.368 1.00 0.00 38 CYS A CA 6
ATOM 4939 C C . CYS A 1 38 ? 14.548 -10.534 21.138 1.00 0.00 38 CYS A C 6
ATOM 4940 O O . CYS A 1 38 ? 15.502 -10.329 20.392 1.00 0.00 38 CYS A O 6
ATOM 4947 N N . GLY A 1 39 ? 13.332 -9.985 20.958 1.00 0.00 39 GLY A N 6
ATOM 4948 C CA . GLY A 1 39 ? 13.033 -8.786 20.127 1.00 0.00 39 GLY A CA 6
ATOM 4949 C C . GLY A 1 39 ? 13.673 -8.620 18.735 1.00 0.00 39 GLY A C 6
ATOM 4950 O O . GLY A 1 39 ? 14.003 -7.491 18.354 1.00 0.00 39 GLY A O 6
ATOM 4954 N N . GLU A 1 40 ? 13.843 -9.706 17.970 1.00 0.00 40 GLU A N 6
ATOM 4955 C CA . GLU A 1 40 ? 14.142 -9.608 16.531 1.00 0.00 40 GLU A CA 6
ATOM 4956 C C . GLU A 1 40 ? 12.845 -9.378 15.724 1.00 0.00 40 GLU A C 6
ATOM 4957 O O . GLU A 1 40 ? 11.735 -9.709 16.185 1.00 0.00 40 GLU A O 6
ATOM 4969 N N . ARG A 1 41 ? 13.005 -8.789 14.523 1.00 0.00 41 ARG A N 6
ATOM 4970 C CA . ARG A 1 41 ? 11.889 -8.369 13.656 1.00 0.00 41 ARG A CA 6
ATOM 4971 C C . ARG A 1 41 ? 11.369 -9.547 12.817 1.00 0.00 41 ARG A C 6
ATOM 4972 O O . ARG A 1 41 ? 12.153 -10.213 12.133 1.00 0.00 41 ARG A O 6
ATOM 4993 N N . PHE A 1 42 ? 10.052 -9.810 12.883 1.00 0.00 42 PHE A N 6
ATOM 4994 C CA . PHE A 1 42 ? 9.369 -10.758 11.973 1.00 0.00 42 PHE A CA 6
ATOM 4995 C C . PHE A 1 42 ? 8.273 -10.033 11.176 1.00 0.00 42 PHE A C 6
ATOM 4996 O O . PHE A 1 42 ? 7.591 -9.168 11.729 1.00 0.00 42 PHE A O 6
ATOM 5013 N N . PRO A 1 43 ? 8.087 -10.384 9.856 1.00 0.00 43 PRO A N 6
ATOM 5014 C CA . PRO A 1 43 ? 7.139 -9.685 8.945 1.00 0.00 43 PRO A CA 6
ATOM 5015 C C . PRO A 1 43 ? 5.653 -9.914 9.277 1.00 0.00 43 PRO A C 6
ATOM 5016 O O . PRO A 1 43 ? 4.789 -9.315 8.634 1.00 0.00 43 PRO A O 6
ATOM 5027 N N . SER A 1 44 ? 5.356 -10.799 10.249 1.00 0.00 44 SER A N 6
ATOM 5028 C CA . SER A 1 44 ? 3.967 -11.106 10.635 1.00 0.00 44 SER A CA 6
ATOM 5029 C C . SER A 1 44 ? 3.878 -11.600 12.085 1.00 0.00 44 SER A C 6
ATOM 5030 O O . SER A 1 44 ? 4.887 -11.946 12.721 1.00 0.00 44 SER A O 6
ATOM 5038 N N . LEU A 1 45 ? 2.627 -11.650 12.566 1.00 0.00 45 LEU A N 6
ATOM 5039 C CA . LEU A 1 45 ? 2.255 -12.257 13.864 1.00 0.00 45 LEU A CA 6
ATOM 5040 C C . LEU A 1 45 ? 1.908 -13.749 13.599 1.00 0.00 45 LEU A C 6
ATOM 5041 O O . LEU A 1 45 ? 0.903 -14.286 14.077 1.00 0.00 45 LEU A O 6
ATOM 5057 N N . LEU A 1 46 ? 2.802 -14.406 12.849 1.00 0.00 46 LEU A N 6
ATOM 5058 C CA . LEU A 1 46 ? 2.660 -15.795 12.392 1.00 0.00 46 LEU A CA 6
ATOM 5059 C C . LEU A 1 46 ? 4.060 -16.404 12.400 1.00 0.00 46 LEU A C 6
ATOM 5060 O O . LEU A 1 46 ? 4.294 -17.431 13.031 1.00 0.00 46 LEU A O 6
ATOM 5076 N N . THR A 1 47 ? 4.988 -15.703 11.711 1.00 0.00 47 THR A N 6
ATOM 5077 C CA . THR A 1 47 ? 6.419 -16.036 11.689 1.00 0.00 47 THR A CA 6
ATOM 5078 C C . THR A 1 47 ? 7.038 -15.879 13.095 1.00 0.00 47 THR A C 6
ATOM 5079 O O . THR A 1 47 ? 7.910 -16.665 13.492 1.00 0.00 47 THR A O 6
ATOM 5090 N N . LEU A 1 48 ? 6.561 -14.855 13.843 1.00 0.00 48 LEU A N 6
ATOM 5091 C CA . LEU A 1 48 ? 6.962 -14.644 15.245 1.00 0.00 48 LEU A CA 6
ATOM 5092 C C . LEU A 1 48 ? 6.515 -15.833 16.113 1.00 0.00 48 LEU A C 6
ATOM 5093 O O . LEU A 1 48 ? 7.258 -16.275 16.991 1.00 0.00 48 LEU A O 6
ATOM 5109 N N . THR A 1 49 ? 5.302 -16.326 15.846 1.00 0.00 49 THR A N 6
ATOM 5110 C CA . THR A 1 49 ? 4.693 -17.440 16.585 1.00 0.00 49 THR A CA 6
ATOM 5111 C C . THR A 1 49 ? 5.489 -18.755 16.385 1.00 0.00 49 THR A C 6
ATOM 5112 O O . THR A 1 49 ? 5.683 -19.529 17.332 1.00 0.00 49 THR A O 6
ATOM 5123 N N . GLU A 1 50 ? 5.953 -18.965 15.142 1.00 0.00 50 GLU A N 6
ATOM 5124 C CA . GLU A 1 50 ? 6.836 -20.087 14.780 1.00 0.00 50 GLU A CA 6
ATOM 5125 C C . GLU A 1 50 ? 8.149 -20.032 15.591 1.00 0.00 50 GLU A C 6
ATOM 5126 O O . GLU A 1 50 ? 8.605 -21.041 16.140 1.00 0.00 50 GLU A O 6
ATOM 5138 N N . HIS A 1 51 ? 8.731 -18.830 15.649 1.00 0.00 51 HIS A N 6
ATOM 5139 C CA . HIS A 1 51 ? 9.951 -18.538 16.425 1.00 0.00 51 HIS A CA 6
ATOM 5140 C C . HIS A 1 51 ? 9.726 -18.786 17.933 1.00 0.00 51 HIS A C 6
ATOM 5141 O O . HIS A 1 51 ? 10.582 -19.347 18.623 1.00 0.00 51 HIS A O 6
ATOM 5155 N N . LYS A 1 52 ? 8.548 -18.367 18.409 1.00 0.00 52 LYS A N 6
ATOM 5156 C CA . LYS A 1 52 ? 8.185 -18.363 19.837 1.00 0.00 52 LYS A CA 6
ATOM 5157 C C . LYS A 1 52 ? 7.996 -19.785 20.411 1.00 0.00 52 LYS A C 6
ATOM 5158 O O . LYS A 1 52 ? 8.302 -20.026 21.582 1.00 0.00 52 LYS A O 6
ATOM 5177 N N . VAL A 1 53 ? 7.466 -20.719 19.595 1.00 0.00 53 VAL A N 6
ATOM 5178 C CA . VAL A 1 53 ? 7.291 -22.123 20.008 1.00 0.00 53 VAL A CA 6
ATOM 5179 C C . VAL A 1 53 ? 8.629 -22.899 19.943 1.00 0.00 53 VAL A C 6
ATOM 5180 O O . VAL A 1 53 ? 8.852 -23.834 20.713 1.00 0.00 53 VAL A O 6
ATOM 5193 N N . THR A 1 54 ? 9.518 -22.478 19.033 1.00 0.00 54 THR A N 6
ATOM 5194 C CA . THR A 1 54 ? 10.857 -23.077 18.862 1.00 0.00 54 THR A CA 6
ATOM 5195 C C . THR A 1 54 ? 11.922 -22.277 19.650 1.00 0.00 54 THR A C 6
ATOM 5196 O O . THR A 1 54 ? 13.084 -22.197 19.228 1.00 0.00 54 THR A O 6
ATOM 5207 N N . HIS A 1 55 ? 11.534 -21.718 20.819 1.00 0.00 55 HIS A N 6
ATOM 5208 C CA . HIS A 1 55 ? 12.344 -20.690 21.504 1.00 0.00 55 HIS A CA 6
ATOM 5209 C C . HIS A 1 55 ? 13.403 -21.362 22.415 1.00 0.00 55 HIS A C 6
ATOM 5210 O O . HIS A 1 55 ? 14.614 -21.203 22.167 1.00 0.00 55 HIS A O 6
ATOM 5227 N N . MET A 1 1 ? -5.029 26.230 0.312 1.00 0.00 1 MET A N 7
ATOM 5228 C CA . MET A 1 1 ? -5.307 24.880 0.838 1.00 0.00 1 MET A CA 7
ATOM 5229 C C . MET A 1 1 ? -4.355 23.892 0.155 1.00 0.00 1 MET A C 7
ATOM 5230 O O . MET A 1 1 ? -4.491 23.611 -1.044 1.00 0.00 1 MET A O 7
ATOM 5246 N N . GLY A 1 2 ? -3.379 23.407 0.930 1.00 0.00 2 GLY A N 7
ATOM 5247 C CA . GLY A 1 2 ? -2.379 22.462 0.466 1.00 0.00 2 GLY A CA 7
ATOM 5248 C C . GLY A 1 2 ? -1.544 21.985 1.632 1.00 0.00 2 GLY A C 7
ATOM 5249 O O . GLY A 1 2 ? -0.335 22.182 1.674 1.00 0.00 2 GLY A O 7
ATOM 5253 N N . SER A 1 3 ? -2.237 21.427 2.631 1.00 0.00 3 SER A N 7
ATOM 5254 C CA . SER A 1 3 ? -1.629 20.893 3.838 1.00 0.00 3 SER A CA 7
ATOM 5255 C C . SER A 1 3 ? -2.611 19.915 4.500 1.00 0.00 3 SER A C 7
ATOM 5256 O O . SER A 1 3 ? -3.638 20.336 5.045 1.00 0.00 3 SER A O 7
ATOM 5264 N N . HIS A 1 4 ? -2.325 18.614 4.414 1.00 0.00 4 HIS A N 7
ATOM 5265 C CA . HIS A 1 4 ? -3.096 17.533 5.059 1.00 0.00 4 HIS A CA 7
ATOM 5266 C C . HIS A 1 4 ? -2.079 16.673 5.831 1.00 0.00 4 HIS A C 7
ATOM 5267 O O . HIS A 1 4 ? -0.928 16.563 5.401 1.00 0.00 4 HIS A O 7
ATOM 5282 N N . LYS A 1 5 ? -2.482 16.022 6.930 1.00 0.00 5 LYS A N 7
ATOM 5283 C CA . LYS A 1 5 ? -1.515 15.344 7.814 1.00 0.00 5 LYS A CA 7
ATOM 5284 C C . LYS A 1 5 ? -1.304 13.883 7.368 1.00 0.00 5 LYS A C 7
ATOM 5285 O O . LYS A 1 5 ? -2.249 13.083 7.384 1.00 0.00 5 LYS A O 7
ATOM 5304 N N . CYS A 1 6 ? -0.076 13.538 6.944 1.00 0.00 6 CYS A N 7
ATOM 5305 C CA . CYS A 1 6 ? 0.345 12.130 6.824 1.00 0.00 6 CYS A CA 7
ATOM 5306 C C . CYS A 1 6 ? 0.610 11.606 8.243 1.00 0.00 6 CYS A C 7
ATOM 5307 O O . CYS A 1 6 ? 1.701 11.809 8.758 1.00 0.00 6 CYS A O 7
ATOM 5314 N N . ASN A 1 7 ? -0.428 10.992 8.857 1.00 0.00 7 ASN A N 7
ATOM 5315 C CA . ASN A 1 7 ? -0.447 10.522 10.277 1.00 0.00 7 ASN A CA 7
ATOM 5316 C C . ASN A 1 7 ? 0.876 9.866 10.767 1.00 0.00 7 ASN A C 7
ATOM 5317 O O . ASN A 1 7 ? 1.360 10.196 11.860 1.00 0.00 7 ASN A O 7
ATOM 5328 N N . VAL A 1 8 ? 1.455 8.975 9.939 1.00 0.00 8 VAL A N 7
ATOM 5329 C CA . VAL A 1 8 ? 2.716 8.243 10.253 1.00 0.00 8 VAL A CA 7
ATOM 5330 C C . VAL A 1 8 ? 3.859 9.226 10.587 1.00 0.00 8 VAL A C 7
ATOM 5331 O O . VAL A 1 8 ? 4.565 9.073 11.583 1.00 0.00 8 VAL A O 7
ATOM 5344 N N . CYS A 1 9 ? 3.963 10.259 9.755 1.00 0.00 9 CYS A N 7
ATOM 5345 C CA . CYS A 1 9 ? 5.022 11.280 9.836 1.00 0.00 9 CYS A CA 7
ATOM 5346 C C . CYS A 1 9 ? 4.629 12.447 10.766 1.00 0.00 9 CYS A C 7
ATOM 5347 O O . CYS A 1 9 ? 5.493 13.074 11.383 1.00 0.00 9 CYS A O 7
ATOM 5354 N N . SER A 1 10 ? 3.310 12.726 10.798 1.00 0.00 10 SER A N 7
ATOM 5355 C CA . SER A 1 10 ? 2.676 13.906 11.441 1.00 0.00 10 SER A CA 7
ATOM 5356 C C . SER A 1 10 ? 2.948 15.204 10.636 1.00 0.00 10 SER A C 7
ATOM 5357 O O . SER A 1 10 ? 2.604 16.303 11.079 1.00 0.00 10 SER A O 7
ATOM 5365 N N . ARG A 1 11 ? 3.529 15.063 9.424 1.00 0.00 11 ARG A N 7
ATOM 5366 C CA . ARG A 1 11 ? 3.964 16.208 8.586 1.00 0.00 11 ARG A CA 7
ATOM 5367 C C . ARG A 1 11 ? 3.021 16.372 7.377 1.00 0.00 11 ARG A C 7
ATOM 5368 O O . ARG A 1 11 ? 2.020 15.648 7.261 1.00 0.00 11 ARG A O 7
ATOM 5389 N N . THR A 1 12 ? 3.359 17.308 6.467 1.00 0.00 12 THR A N 7
ATOM 5390 C CA . THR A 1 12 ? 2.545 17.584 5.272 1.00 0.00 12 THR A CA 7
ATOM 5391 C C . THR A 1 12 ? 3.400 18.042 4.070 1.00 0.00 12 THR A C 7
ATOM 5392 O O . THR A 1 12 ? 4.548 18.478 4.225 1.00 0.00 12 THR A O 7
ATOM 5403 N N . PHE A 1 13 ? 2.807 17.910 2.872 1.00 0.00 13 PHE A N 7
ATOM 5404 C CA . PHE A 1 13 ? 3.328 18.479 1.622 1.00 0.00 13 PHE A CA 7
ATOM 5405 C C . PHE A 1 13 ? 2.546 19.779 1.330 1.00 0.00 13 PHE A C 7
ATOM 5406 O O . PHE A 1 13 ? 1.388 19.898 1.740 1.00 0.00 13 PHE A O 7
ATOM 5423 N N . PHE A 1 14 ? 3.179 20.739 0.622 1.00 0.00 14 PHE A N 7
ATOM 5424 C CA . PHE A 1 14 ? 2.536 22.015 0.190 1.00 0.00 14 PHE A CA 7
ATOM 5425 C C . PHE A 1 14 ? 1.373 21.839 -0.834 1.00 0.00 14 PHE A C 7
ATOM 5426 O O . PHE A 1 14 ? 0.780 22.832 -1.268 1.00 0.00 14 PHE A O 7
ATOM 5443 N N . SER A 1 15 ? 1.055 20.596 -1.200 1.00 0.00 15 SER A N 7
ATOM 5444 C CA . SER A 1 15 ? -0.112 20.241 -2.025 1.00 0.00 15 SER A CA 7
ATOM 5445 C C . SER A 1 15 ? -0.832 19.048 -1.393 1.00 0.00 15 SER A C 7
ATOM 5446 O O . SER A 1 15 ? -0.187 18.180 -0.792 1.00 0.00 15 SER A O 7
ATOM 5454 N N . GLU A 1 16 ? -2.166 19.017 -1.534 1.00 0.00 16 GLU A N 7
ATOM 5455 C CA . GLU A 1 16 ? -2.994 17.870 -1.113 1.00 0.00 16 GLU A CA 7
ATOM 5456 C C . GLU A 1 16 ? -2.667 16.629 -1.978 1.00 0.00 16 GLU A C 7
ATOM 5457 O O . GLU A 1 16 ? -2.522 15.531 -1.459 1.00 0.00 16 GLU A O 7
ATOM 5469 N N . ASN A 1 17 ? -2.490 16.851 -3.304 1.00 0.00 17 ASN A N 7
ATOM 5470 C CA . ASN A 1 17 ? -2.142 15.794 -4.276 1.00 0.00 17 ASN A CA 7
ATOM 5471 C C . ASN A 1 17 ? -0.689 15.333 -4.059 1.00 0.00 17 ASN A C 7
ATOM 5472 O O . ASN A 1 17 ? -0.347 14.195 -4.361 1.00 0.00 17 ASN A O 7
ATOM 5483 N N . GLY A 1 18 ? 0.139 16.252 -3.534 1.00 0.00 18 GLY A N 7
ATOM 5484 C CA . GLY A 1 18 ? 1.544 15.981 -3.228 1.00 0.00 18 GLY A CA 7
ATOM 5485 C C . GLY A 1 18 ? 1.707 15.141 -1.971 1.00 0.00 18 GLY A C 7
ATOM 5486 O O . GLY A 1 18 ? 2.592 14.293 -1.904 1.00 0.00 18 GLY A O 7
ATOM 5490 N N . LEU A 1 19 ? 0.848 15.413 -0.966 1.00 0.00 19 LEU A N 7
ATOM 5491 C CA . LEU A 1 19 ? 0.762 14.628 0.278 1.00 0.00 19 LEU A CA 7
ATOM 5492 C C . LEU A 1 19 ? 0.294 13.201 -0.023 1.00 0.00 19 LEU A C 7
ATOM 5493 O O . LEU A 1 19 ? 0.833 12.252 0.525 1.00 0.00 19 LEU A O 7
ATOM 5509 N N . ARG A 1 20 ? -0.758 13.091 -0.847 1.00 0.00 20 ARG A N 7
ATOM 5510 C CA . ARG A 1 20 ? -1.252 11.797 -1.385 1.00 0.00 20 ARG A CA 7
ATOM 5511 C C . ARG A 1 20 ? -0.118 11.011 -2.085 1.00 0.00 20 ARG A C 7
ATOM 5512 O O . ARG A 1 20 ? 0.093 9.824 -1.804 1.00 0.00 20 ARG A O 7
ATOM 5533 N N . GLU A 1 21 ? 0.620 11.716 -2.964 1.00 0.00 21 GLU A N 7
ATOM 5534 C CA . GLU A 1 21 ? 1.746 11.150 -3.723 1.00 0.00 21 GLU A CA 7
ATOM 5535 C C . GLU A 1 21 ? 2.929 10.786 -2.793 1.00 0.00 21 GLU A C 7
ATOM 5536 O O . GLU A 1 21 ? 3.735 9.906 -3.108 1.00 0.00 21 GLU A O 7
ATOM 5548 N N . HIS A 1 22 ? 3.036 11.485 -1.656 1.00 0.00 22 HIS A N 7
ATOM 5549 C CA . HIS A 1 22 ? 3.996 11.149 -0.598 1.00 0.00 22 HIS A CA 7
ATOM 5550 C C . HIS A 1 22 ? 3.536 9.882 0.154 1.00 0.00 22 HIS A C 7
ATOM 5551 O O . HIS A 1 22 ? 4.321 8.993 0.386 1.00 0.00 22 HIS A O 7
ATOM 5565 N N . LEU A 1 23 ? 2.255 9.830 0.532 1.00 0.00 23 LEU A N 7
ATOM 5566 C CA . LEU A 1 23 ? 1.716 8.831 1.469 1.00 0.00 23 LEU A CA 7
ATOM 5567 C C . LEU A 1 23 ? 1.744 7.395 0.894 1.00 0.00 23 LEU A C 7
ATOM 5568 O O . LEU A 1 23 ? 1.836 6.419 1.653 1.00 0.00 23 LEU A O 7
ATOM 5584 N N . GLN A 1 24 ? 1.704 7.284 -0.449 1.00 0.00 24 GLN A N 7
ATOM 5585 C CA . GLN A 1 24 ? 1.789 5.991 -1.161 1.00 0.00 24 GLN A CA 7
ATOM 5586 C C . GLN A 1 24 ? 3.159 5.275 -0.953 1.00 0.00 24 GLN A C 7
ATOM 5587 O O . GLN A 1 24 ? 3.282 4.083 -1.251 1.00 0.00 24 GLN A O 7
ATOM 5601 N N . THR A 1 25 ? 4.169 6.011 -0.424 1.00 0.00 25 THR A N 7
ATOM 5602 C CA . THR A 1 25 ? 5.491 5.448 -0.091 1.00 0.00 25 THR A CA 7
ATOM 5603 C C . THR A 1 25 ? 5.381 4.481 1.100 1.00 0.00 25 THR A C 7
ATOM 5604 O O . THR A 1 25 ? 6.194 3.565 1.239 1.00 0.00 25 THR A O 7
ATOM 5615 N N . HIS A 1 26 ? 4.340 4.693 1.936 1.00 0.00 26 HIS A N 7
ATOM 5616 C CA . HIS A 1 26 ? 4.065 3.854 3.118 1.00 0.00 26 HIS A CA 7
ATOM 5617 C C . HIS A 1 26 ? 3.071 2.743 2.733 1.00 0.00 26 HIS A C 7
ATOM 5618 O O . HIS A 1 26 ? 3.053 1.674 3.349 1.00 0.00 26 HIS A O 7
ATOM 5632 N N . ARG A 1 27 ? 2.237 3.033 1.708 1.00 0.00 27 ARG A N 7
ATOM 5633 C CA . ARG A 1 27 ? 1.249 2.078 1.166 1.00 0.00 27 ARG A CA 7
ATOM 5634 C C . ARG A 1 27 ? 1.961 0.908 0.452 1.00 0.00 27 ARG A C 7
ATOM 5635 O O . ARG A 1 27 ? 1.489 -0.238 0.503 1.00 0.00 27 ARG A O 7
ATOM 5656 N N . GLY A 1 28 ? 3.090 1.226 -0.208 1.00 0.00 28 GLY A N 7
ATOM 5657 C CA . GLY A 1 28 ? 4.002 0.203 -0.723 1.00 0.00 28 GLY A CA 7
ATOM 5658 C C . GLY A 1 28 ? 4.632 -0.615 0.406 1.00 0.00 28 GLY A C 7
ATOM 5659 O O . GLY A 1 28 ? 4.809 -0.080 1.515 1.00 0.00 28 GLY A O 7
ATOM 5663 N N . PRO A 1 29 ? 4.969 -1.920 0.176 1.00 0.00 29 PRO A N 7
ATOM 5664 C CA . PRO A 1 29 ? 5.432 -2.815 1.258 1.00 0.00 29 PRO A CA 7
ATOM 5665 C C . PRO A 1 29 ? 6.832 -2.420 1.788 1.00 0.00 29 PRO A C 7
ATOM 5666 O O . PRO A 1 29 ? 7.811 -2.392 1.032 1.00 0.00 29 PRO A O 7
ATOM 5677 N N . ALA A 1 30 ? 6.904 -2.103 3.089 1.00 0.00 30 ALA A N 7
ATOM 5678 C CA . ALA A 1 30 ? 8.166 -1.818 3.788 1.00 0.00 30 ALA A CA 7
ATOM 5679 C C . ALA A 1 30 ? 8.807 -3.142 4.206 1.00 0.00 30 ALA A C 7
ATOM 5680 O O . ALA A 1 30 ? 8.392 -3.767 5.190 1.00 0.00 30 ALA A O 7
ATOM 5687 N N . LYS A 1 31 ? 9.804 -3.576 3.424 1.00 0.00 31 LYS A N 7
ATOM 5688 C CA . LYS A 1 31 ? 10.415 -4.913 3.535 1.00 0.00 31 LYS A CA 7
ATOM 5689 C C . LYS A 1 31 ? 11.922 -4.798 3.296 1.00 0.00 31 LYS A C 7
ATOM 5690 O O . LYS A 1 31 ? 12.377 -3.952 2.514 1.00 0.00 31 LYS A O 7
ATOM 5709 N N . HIS A 1 32 ? 12.680 -5.673 3.966 1.00 0.00 32 HIS A N 7
ATOM 5710 C CA . HIS A 1 32 ? 14.148 -5.590 4.047 1.00 0.00 32 HIS A CA 7
ATOM 5711 C C . HIS A 1 32 ? 14.707 -6.812 4.796 1.00 0.00 32 HIS A C 7
ATOM 5712 O O . HIS A 1 32 ? 13.951 -7.686 5.238 1.00 0.00 32 HIS A O 7
ATOM 5727 N N . TYR A 1 33 ? 16.035 -6.847 4.940 1.00 0.00 33 TYR A N 7
ATOM 5728 C CA . TYR A 1 33 ? 16.742 -7.843 5.743 1.00 0.00 33 TYR A CA 7
ATOM 5729 C C . TYR A 1 33 ? 17.843 -7.122 6.539 1.00 0.00 33 TYR A C 7
ATOM 5730 O O . TYR A 1 33 ? 18.817 -6.621 5.965 1.00 0.00 33 TYR A O 7
ATOM 5748 N N . MET A 1 34 ? 17.631 -6.999 7.855 1.00 0.00 34 MET A N 7
ATOM 5749 C CA . MET A 1 34 ? 18.616 -6.453 8.799 1.00 0.00 34 MET A CA 7
ATOM 5750 C C . MET A 1 34 ? 18.745 -7.419 9.978 1.00 0.00 34 MET A C 7
ATOM 5751 O O . MET A 1 34 ? 17.742 -7.732 10.633 1.00 0.00 34 MET A O 7
ATOM 5765 N N . CYS A 1 35 ? 19.969 -7.915 10.226 1.00 0.00 35 CYS A N 7
ATOM 5766 C CA . CYS A 1 35 ? 20.265 -8.717 11.407 1.00 0.00 35 CYS A CA 7
ATOM 5767 C C . CYS A 1 35 ? 20.529 -7.755 12.586 1.00 0.00 35 CYS A C 7
ATOM 5768 O O . CYS A 1 35 ? 21.542 -7.055 12.545 1.00 0.00 35 CYS A O 7
ATOM 5775 N N . PRO A 1 36 ? 19.611 -7.721 13.631 1.00 0.00 36 PRO A N 7
ATOM 5776 C CA . PRO A 1 36 ? 19.534 -6.679 14.704 1.00 0.00 36 PRO A CA 7
ATOM 5777 C C . PRO A 1 36 ? 20.861 -5.959 15.065 1.00 0.00 36 PRO A C 7
ATOM 5778 O O . PRO A 1 36 ? 20.951 -4.730 14.979 1.00 0.00 36 PRO A O 7
ATOM 5789 N N . ILE A 1 37 ? 21.886 -6.744 15.428 1.00 0.00 37 ILE A N 7
ATOM 5790 C CA . ILE A 1 37 ? 23.153 -6.221 15.950 1.00 0.00 37 ILE A CA 7
ATOM 5791 C C . ILE A 1 37 ? 24.175 -5.950 14.810 1.00 0.00 37 ILE A C 7
ATOM 5792 O O . ILE A 1 37 ? 24.754 -4.863 14.736 1.00 0.00 37 ILE A O 7
ATOM 5808 N N . CYS A 1 38 ? 24.381 -6.948 13.921 1.00 0.00 38 CYS A N 7
ATOM 5809 C CA . CYS A 1 38 ? 25.505 -6.944 12.954 1.00 0.00 38 CYS A CA 7
ATOM 5810 C C . CYS A 1 38 ? 25.066 -6.521 11.530 1.00 0.00 38 CYS A C 7
ATOM 5811 O O . CYS A 1 38 ? 25.761 -5.738 10.880 1.00 0.00 38 CYS A O 7
ATOM 5818 N N . GLY A 1 39 ? 23.898 -7.010 11.050 1.00 0.00 39 GLY A N 7
ATOM 5819 C CA . GLY A 1 39 ? 23.345 -6.598 9.749 1.00 0.00 39 GLY A CA 7
ATOM 5820 C C . GLY A 1 39 ? 23.980 -7.270 8.524 1.00 0.00 39 GLY A C 7
ATOM 5821 O O . GLY A 1 39 ? 24.220 -6.612 7.507 1.00 0.00 39 GLY A O 7
ATOM 5825 N N . GLU A 1 40 ? 24.274 -8.573 8.643 1.00 0.00 40 GLU A N 7
ATOM 5826 C CA . GLU A 1 40 ? 24.736 -9.408 7.505 1.00 0.00 40 GLU A CA 7
ATOM 5827 C C . GLU A 1 40 ? 23.673 -9.547 6.397 1.00 0.00 40 GLU A C 7
ATOM 5828 O O . GLU A 1 40 ? 22.567 -10.013 6.656 1.00 0.00 40 GLU A O 7
ATOM 5840 N N . ARG A 1 41 ? 24.041 -9.162 5.163 1.00 0.00 41 ARG A N 7
ATOM 5841 C CA . ARG A 1 41 ? 23.153 -9.204 3.981 1.00 0.00 41 ARG A CA 7
ATOM 5842 C C . ARG A 1 41 ? 22.856 -10.663 3.566 1.00 0.00 41 ARG A C 7
ATOM 5843 O O . ARG A 1 41 ? 23.760 -11.502 3.539 1.00 0.00 41 ARG A O 7
ATOM 5864 N N . PHE A 1 42 ? 21.575 -10.969 3.298 1.00 0.00 42 PHE A N 7
ATOM 5865 C CA . PHE A 1 42 ? 21.132 -12.303 2.827 1.00 0.00 42 PHE A CA 7
ATOM 5866 C C . PHE A 1 42 ? 20.078 -12.169 1.708 1.00 0.00 42 PHE A C 7
ATOM 5867 O O . PHE A 1 42 ? 19.374 -11.156 1.654 1.00 0.00 42 PHE A O 7
ATOM 5884 N N . PRO A 1 43 ? 19.952 -13.205 0.798 1.00 0.00 43 PRO A N 7
ATOM 5885 C CA . PRO A 1 43 ? 19.029 -13.169 -0.377 1.00 0.00 43 PRO A CA 7
ATOM 5886 C C . PRO A 1 43 ? 17.546 -12.935 -0.009 1.00 0.00 43 PRO A C 7
ATOM 5887 O O . PRO A 1 43 ? 16.773 -12.437 -0.838 1.00 0.00 43 PRO A O 7
ATOM 5898 N N . SER A 1 44 ? 17.165 -13.286 1.235 1.00 0.00 44 SER A N 7
ATOM 5899 C CA . SER A 1 44 ? 15.765 -13.251 1.699 1.00 0.00 44 SER A CA 7
ATOM 5900 C C . SER A 1 44 ? 15.711 -13.110 3.225 1.00 0.00 44 SER A C 7
ATOM 5901 O O . SER A 1 44 ? 16.714 -13.334 3.925 1.00 0.00 44 SER A O 7
ATOM 5909 N N . LEU A 1 45 ? 14.507 -12.780 3.733 1.00 0.00 45 LEU A N 7
ATOM 5910 C CA . LEU A 1 45 ? 14.231 -12.681 5.177 1.00 0.00 45 LEU A CA 7
ATOM 5911 C C . LEU A 1 45 ? 13.781 -14.079 5.693 1.00 0.00 45 LEU A C 7
ATOM 5912 O O . LEU A 1 45 ? 12.640 -14.287 6.132 1.00 0.00 45 LEU A O 7
ATOM 5928 N N . LEU A 1 46 ? 14.703 -15.043 5.557 1.00 0.00 46 LEU A N 7
ATOM 5929 C CA . LEU A 1 46 ? 14.548 -16.433 6.014 1.00 0.00 46 LEU A CA 7
ATOM 5930 C C . LEU A 1 46 ? 15.956 -16.899 6.354 1.00 0.00 46 LEU A C 7
ATOM 5931 O O . LEU A 1 46 ? 16.230 -17.315 7.470 1.00 0.00 46 LEU A O 7
ATOM 5947 N N . THR A 1 47 ? 16.853 -16.786 5.356 1.00 0.00 47 THR A N 7
ATOM 5948 C CA . THR A 1 47 ? 18.286 -17.028 5.522 1.00 0.00 47 THR A CA 7
ATOM 5949 C C . THR A 1 47 ? 18.891 -16.036 6.552 1.00 0.00 47 THR A C 7
ATOM 5950 O O . THR A 1 47 ? 19.776 -16.390 7.333 1.00 0.00 47 THR A O 7
ATOM 5961 N N . LEU A 1 48 ? 18.371 -14.793 6.532 1.00 0.00 48 LEU A N 7
ATOM 5962 C CA . LEU A 1 48 ? 18.680 -13.752 7.528 1.00 0.00 48 LEU A CA 7
ATOM 5963 C C . LEU A 1 48 ? 18.211 -14.197 8.928 1.00 0.00 48 LEU A C 7
ATOM 5964 O O . LEU A 1 48 ? 18.939 -14.023 9.907 1.00 0.00 48 LEU A O 7
ATOM 5980 N N . THR A 1 49 ? 17.000 -14.765 8.993 1.00 0.00 49 THR A N 7
ATOM 5981 C CA . THR A 1 49 ? 16.354 -15.164 10.253 1.00 0.00 49 THR A CA 7
ATOM 5982 C C . THR A 1 49 ? 17.125 -16.313 10.947 1.00 0.00 49 THR A C 7
ATOM 5983 O O . THR A 1 49 ? 17.394 -16.258 12.154 1.00 0.00 49 THR A O 7
ATOM 5994 N N . GLU A 1 50 ? 17.497 -17.330 10.142 1.00 0.00 50 GLU A N 7
ATOM 5995 C CA . GLU A 1 50 ? 18.317 -18.476 10.581 1.00 0.00 50 GLU A CA 7
ATOM 5996 C C . GLU A 1 50 ? 19.685 -18.007 11.117 1.00 0.00 50 GLU A C 7
ATOM 5997 O O . GLU A 1 50 ? 20.204 -18.559 12.092 1.00 0.00 50 GLU A O 7
ATOM 6009 N N . HIS A 1 51 ? 20.266 -16.992 10.448 1.00 0.00 51 HIS A N 7
ATOM 6010 C CA . HIS A 1 51 ? 21.549 -16.406 10.851 1.00 0.00 51 HIS A CA 7
ATOM 6011 C C . HIS A 1 51 ? 21.440 -15.584 12.163 1.00 0.00 51 HIS A C 7
ATOM 6012 O O . HIS A 1 51 ? 22.301 -15.699 13.034 1.00 0.00 51 HIS A O 7
ATOM 6026 N N . LYS A 1 52 ? 20.403 -14.741 12.277 1.00 0.00 52 LYS A N 7
ATOM 6027 C CA . LYS A 1 52 ? 20.353 -13.682 13.307 1.00 0.00 52 LYS A CA 7
ATOM 6028 C C . LYS A 1 52 ? 20.285 -14.256 14.737 1.00 0.00 52 LYS A C 7
ATOM 6029 O O . LYS A 1 52 ? 20.858 -13.688 15.667 1.00 0.00 52 LYS A O 7
ATOM 6048 N N . VAL A 1 53 ? 19.603 -15.402 14.879 1.00 0.00 53 VAL A N 7
ATOM 6049 C CA . VAL A 1 53 ? 19.337 -16.032 16.179 1.00 0.00 53 VAL A CA 7
ATOM 6050 C C . VAL A 1 53 ? 20.618 -16.644 16.798 1.00 0.00 53 VAL A C 7
ATOM 6051 O O . VAL A 1 53 ? 20.747 -16.723 18.024 1.00 0.00 53 VAL A O 7
ATOM 6064 N N . THR A 1 54 ? 21.553 -17.067 15.924 1.00 0.00 54 THR A N 7
ATOM 6065 C CA . THR A 1 54 ? 22.809 -17.736 16.328 1.00 0.00 54 THR A CA 7
ATOM 6066 C C . THR A 1 54 ? 23.880 -16.770 16.915 1.00 0.00 54 THR A C 7
ATOM 6067 O O . THR A 1 54 ? 25.038 -17.170 17.074 1.00 0.00 54 THR A O 7
ATOM 6078 N N . HIS A 1 55 ? 23.502 -15.520 17.256 1.00 0.00 55 HIS A N 7
ATOM 6079 C CA . HIS A 1 55 ? 24.396 -14.574 17.946 1.00 0.00 55 HIS A CA 7
ATOM 6080 C C . HIS A 1 55 ? 24.412 -14.895 19.459 1.00 0.00 55 HIS A C 7
ATOM 6081 O O . HIS A 1 55 ? 23.401 -14.648 20.127 1.00 0.00 55 HIS A O 7
ATOM 6098 N N . MET A 1 1 ? -9.852 22.747 3.600 1.00 0.00 1 MET A N 8
ATOM 6099 C CA . MET A 1 1 ? -8.614 21.945 3.578 1.00 0.00 1 MET A CA 8
ATOM 6100 C C . MET A 1 1 ? -8.663 20.902 4.715 1.00 0.00 1 MET A C 8
ATOM 6101 O O . MET A 1 1 ? -9.006 19.737 4.479 1.00 0.00 1 MET A O 8
ATOM 6117 N N . GLY A 1 2 ? -8.295 21.329 5.947 1.00 0.00 2 GLY A N 8
ATOM 6118 C CA . GLY A 1 2 ? -8.388 20.492 7.149 1.00 0.00 2 GLY A CA 8
ATOM 6119 C C . GLY A 1 2 ? -6.997 20.281 7.719 1.00 0.00 2 GLY A C 8
ATOM 6120 O O . GLY A 1 2 ? -6.356 21.243 8.170 1.00 0.00 2 GLY A O 8
ATOM 6124 N N . SER A 1 3 ? -6.519 19.032 7.680 1.00 0.00 3 SER A N 8
ATOM 6125 C CA . SER A 1 3 ? -5.117 18.700 7.946 1.00 0.00 3 SER A CA 8
ATOM 6126 C C . SER A 1 3 ? -4.705 17.555 7.014 1.00 0.00 3 SER A C 8
ATOM 6127 O O . SER A 1 3 ? -5.025 16.386 7.249 1.00 0.00 3 SER A O 8
ATOM 6135 N N . HIS A 1 4 ? -4.033 17.932 5.921 1.00 0.00 4 HIS A N 8
ATOM 6136 C CA . HIS A 1 4 ? -3.369 16.981 5.017 1.00 0.00 4 HIS A CA 8
ATOM 6137 C C . HIS A 1 4 ? -1.934 16.747 5.511 1.00 0.00 4 HIS A C 8
ATOM 6138 O O . HIS A 1 4 ? -0.946 17.177 4.908 1.00 0.00 4 HIS A O 8
ATOM 6153 N N . LYS A 1 5 ? -1.857 16.061 6.649 1.00 0.00 5 LYS A N 8
ATOM 6154 C CA . LYS A 1 5 ? -0.603 15.717 7.328 1.00 0.00 5 LYS A CA 8
ATOM 6155 C C . LYS A 1 5 ? -0.375 14.210 7.184 1.00 0.00 5 LYS A C 8
ATOM 6156 O O . LYS A 1 5 ? -1.306 13.421 7.382 1.00 0.00 5 LYS A O 8
ATOM 6175 N N . CYS A 1 6 ? 0.849 13.802 6.816 1.00 0.00 6 CYS A N 8
ATOM 6176 C CA . CYS A 1 6 ? 1.223 12.388 6.797 1.00 0.00 6 CYS A CA 8
ATOM 6177 C C . CYS A 1 6 ? 1.444 11.921 8.245 1.00 0.00 6 CYS A C 8
ATOM 6178 O O . CYS A 1 6 ? 2.531 12.104 8.775 1.00 0.00 6 CYS A O 8
ATOM 6185 N N . ASN A 1 7 ? 0.378 11.372 8.866 1.00 0.00 7 ASN A N 8
ATOM 6186 C CA . ASN A 1 7 ? 0.366 10.897 10.283 1.00 0.00 7 ASN A CA 8
ATOM 6187 C C . ASN A 1 7 ? 1.566 9.977 10.632 1.00 0.00 7 ASN A C 8
ATOM 6188 O O . ASN A 1 7 ? 2.129 10.081 11.724 1.00 0.00 7 ASN A O 8
ATOM 6199 N N . VAL A 1 8 ? 1.959 9.110 9.673 1.00 0.00 8 VAL A N 8
ATOM 6200 C CA . VAL A 1 8 ? 3.079 8.141 9.845 1.00 0.00 8 VAL A CA 8
ATOM 6201 C C . VAL A 1 8 ? 4.409 8.874 10.166 1.00 0.00 8 VAL A C 8
ATOM 6202 O O . VAL A 1 8 ? 5.157 8.496 11.074 1.00 0.00 8 VAL A O 8
ATOM 6215 N N . CYS A 1 9 ? 4.663 9.940 9.398 1.00 0.00 9 CYS A N 8
ATOM 6216 C CA . CYS A 1 9 ? 5.842 10.822 9.583 1.00 0.00 9 CYS A CA 8
ATOM 6217 C C . CYS A 1 9 ? 5.597 11.908 10.650 1.00 0.00 9 CYS A C 8
ATOM 6218 O O . CYS A 1 9 ? 6.539 12.422 11.245 1.00 0.00 9 CYS A O 8
ATOM 6225 N N . SER A 1 10 ? 4.313 12.260 10.788 1.00 0.00 10 SER A N 8
ATOM 6226 C CA . SER A 1 10 ? 3.762 13.409 11.559 1.00 0.00 10 SER A CA 8
ATOM 6227 C C . SER A 1 10 ? 4.083 14.769 10.875 1.00 0.00 10 SER A C 8
ATOM 6228 O O . SER A 1 10 ? 3.843 15.830 11.453 1.00 0.00 10 SER A O 8
ATOM 6236 N N . ARG A 1 11 ? 4.574 14.713 9.612 1.00 0.00 11 ARG A N 8
ATOM 6237 C CA . ARG A 1 11 ? 4.994 15.903 8.823 1.00 0.00 11 ARG A CA 8
ATOM 6238 C C . ARG A 1 11 ? 3.880 16.369 7.864 1.00 0.00 11 ARG A C 8
ATOM 6239 O O . ARG A 1 11 ? 2.943 15.616 7.579 1.00 0.00 11 ARG A O 8
ATOM 6260 N N . THR A 1 12 ? 4.026 17.602 7.327 1.00 0.00 12 THR A N 8
ATOM 6261 C CA . THR A 1 12 ? 2.981 18.268 6.513 1.00 0.00 12 THR A CA 8
ATOM 6262 C C . THR A 1 12 ? 3.212 18.083 4.993 1.00 0.00 12 THR A C 8
ATOM 6263 O O . THR A 1 12 ? 4.318 17.749 4.543 1.00 0.00 12 THR A O 8
ATOM 6274 N N . PHE A 1 13 ? 2.125 18.285 4.233 1.00 0.00 13 PHE A N 8
ATOM 6275 C CA . PHE A 1 13 ? 2.143 18.381 2.749 1.00 0.00 13 PHE A CA 8
ATOM 6276 C C . PHE A 1 13 ? 2.646 19.760 2.252 1.00 0.00 13 PHE A C 8
ATOM 6277 O O . PHE A 1 13 ? 3.064 20.622 3.037 1.00 0.00 13 PHE A O 8
ATOM 6294 N N . PHE A 1 14 ? 2.579 19.929 0.923 1.00 0.00 14 PHE A N 8
ATOM 6295 C CA . PHE A 1 14 ? 2.800 21.192 0.216 1.00 0.00 14 PHE A CA 8
ATOM 6296 C C . PHE A 1 14 ? 1.540 21.414 -0.645 1.00 0.00 14 PHE A C 8
ATOM 6297 O O . PHE A 1 14 ? 0.817 22.398 -0.483 1.00 0.00 14 PHE A O 8
ATOM 6314 N N . SER A 1 15 ? 1.278 20.442 -1.540 1.00 0.00 15 SER A N 8
ATOM 6315 C CA . SER A 1 15 ? 0.009 20.319 -2.283 1.00 0.00 15 SER A CA 8
ATOM 6316 C C . SER A 1 15 ? -0.759 19.095 -1.755 1.00 0.00 15 SER A C 8
ATOM 6317 O O . SER A 1 15 ? -0.141 18.153 -1.235 1.00 0.00 15 SER A O 8
ATOM 6325 N N . GLU A 1 16 ? -2.102 19.105 -1.880 1.00 0.00 16 GLU A N 8
ATOM 6326 C CA . GLU A 1 16 ? -2.965 18.008 -1.377 1.00 0.00 16 GLU A CA 8
ATOM 6327 C C . GLU A 1 16 ? -2.701 16.709 -2.157 1.00 0.00 16 GLU A C 8
ATOM 6328 O O . GLU A 1 16 ? -2.751 15.610 -1.592 1.00 0.00 16 GLU A O 8
ATOM 6340 N N . ASN A 1 17 ? -2.373 16.861 -3.454 1.00 0.00 17 ASN A N 8
ATOM 6341 C CA . ASN A 1 17 ? -2.030 15.732 -4.341 1.00 0.00 17 ASN A CA 8
ATOM 6342 C C . ASN A 1 17 ? -0.635 15.201 -3.976 1.00 0.00 17 ASN A C 8
ATOM 6343 O O . ASN A 1 17 ? -0.344 14.017 -4.136 1.00 0.00 17 ASN A O 8
ATOM 6354 N N . GLY A 1 18 ? 0.217 16.123 -3.491 1.00 0.00 18 GLY A N 8
ATOM 6355 C CA . GLY A 1 18 ? 1.552 15.793 -3.012 1.00 0.00 18 GLY A CA 8
ATOM 6356 C C . GLY A 1 18 ? 1.523 14.877 -1.800 1.00 0.00 18 GLY A C 8
ATOM 6357 O O . GLY A 1 18 ? 2.321 13.941 -1.717 1.00 0.00 18 GLY A O 8
ATOM 6361 N N . LEU A 1 19 ? 0.588 15.148 -0.862 1.00 0.00 19 LEU A N 8
ATOM 6362 C CA . LEU A 1 19 ? 0.340 14.279 0.300 1.00 0.00 19 LEU A CA 8
ATOM 6363 C C . LEU A 1 19 ? -0.061 12.863 -0.158 1.00 0.00 19 LEU A C 8
ATOM 6364 O O . LEU A 1 19 ? 0.420 11.894 0.399 1.00 0.00 19 LEU A O 8
ATOM 6380 N N . ARG A 1 20 ? -0.954 12.781 -1.168 1.00 0.00 20 ARG A N 8
ATOM 6381 C CA . ARG A 1 20 ? -1.429 11.496 -1.743 1.00 0.00 20 ARG A CA 8
ATOM 6382 C C . ARG A 1 20 ? -0.278 10.668 -2.354 1.00 0.00 20 ARG A C 8
ATOM 6383 O O . ARG A 1 20 ? -0.169 9.460 -2.107 1.00 0.00 20 ARG A O 8
ATOM 6404 N N . GLU A 1 21 ? 0.561 11.341 -3.163 1.00 0.00 21 GLU A N 8
ATOM 6405 C CA . GLU A 1 21 ? 1.738 10.736 -3.814 1.00 0.00 21 GLU A CA 8
ATOM 6406 C C . GLU A 1 21 ? 2.719 10.175 -2.755 1.00 0.00 21 GLU A C 8
ATOM 6407 O O . GLU A 1 21 ? 3.247 9.063 -2.890 1.00 0.00 21 GLU A O 8
ATOM 6419 N N . HIS A 1 22 ? 2.910 10.964 -1.691 1.00 0.00 22 HIS A N 8
ATOM 6420 C CA . HIS A 1 22 ? 3.732 10.605 -0.529 1.00 0.00 22 HIS A CA 8
ATOM 6421 C C . HIS A 1 22 ? 3.067 9.448 0.264 1.00 0.00 22 HIS A C 8
ATOM 6422 O O . HIS A 1 22 ? 3.757 8.534 0.713 1.00 0.00 22 HIS A O 8
ATOM 6436 N N . LEU A 1 23 ? 1.735 9.487 0.389 1.00 0.00 23 LEU A N 8
ATOM 6437 C CA . LEU A 1 23 ? 0.948 8.573 1.247 1.00 0.00 23 LEU A CA 8
ATOM 6438 C C . LEU A 1 23 ? 1.183 7.093 0.877 1.00 0.00 23 LEU A C 8
ATOM 6439 O O . LEU A 1 23 ? 1.267 6.217 1.756 1.00 0.00 23 LEU A O 8
ATOM 6455 N N . GLN A 1 24 ? 1.366 6.851 -0.434 1.00 0.00 24 GLN A N 8
ATOM 6456 C CA . GLN A 1 24 ? 1.540 5.508 -1.006 1.00 0.00 24 GLN A CA 8
ATOM 6457 C C . GLN A 1 24 ? 2.918 4.885 -0.673 1.00 0.00 24 GLN A C 8
ATOM 6458 O O . GLN A 1 24 ? 3.081 3.669 -0.780 1.00 0.00 24 GLN A O 8
ATOM 6472 N N . THR A 1 25 ? 3.893 5.716 -0.245 1.00 0.00 25 THR A N 8
ATOM 6473 C CA . THR A 1 25 ? 5.252 5.240 0.124 1.00 0.00 25 THR A CA 8
ATOM 6474 C C . THR A 1 25 ? 5.236 4.487 1.482 1.00 0.00 25 THR A C 8
ATOM 6475 O O . THR A 1 25 ? 6.231 3.864 1.863 1.00 0.00 25 THR A O 8
ATOM 6486 N N . HIS A 1 26 ? 4.096 4.539 2.199 1.00 0.00 26 HIS A N 8
ATOM 6487 C CA . HIS A 1 26 ? 3.918 3.825 3.487 1.00 0.00 26 HIS A CA 8
ATOM 6488 C C . HIS A 1 26 ? 3.048 2.578 3.309 1.00 0.00 26 HIS A C 8
ATOM 6489 O O . HIS A 1 26 ? 2.981 1.734 4.207 1.00 0.00 26 HIS A O 8
ATOM 6503 N N . ARG A 1 27 ? 2.359 2.484 2.158 1.00 0.00 27 ARG A N 8
ATOM 6504 C CA . ARG A 1 27 ? 1.652 1.263 1.679 1.00 0.00 27 ARG A CA 8
ATOM 6505 C C . ARG A 1 27 ? 2.638 0.123 1.239 1.00 0.00 27 ARG A C 8
ATOM 6506 O O . ARG A 1 27 ? 2.390 -0.605 0.267 1.00 0.00 27 ARG A O 8
ATOM 6527 N N . GLY A 1 28 ? 3.744 -0.034 1.970 1.00 0.00 28 GLY A N 8
ATOM 6528 C CA . GLY A 1 28 ? 4.768 -1.028 1.672 1.00 0.00 28 GLY A CA 8
ATOM 6529 C C . GLY A 1 28 ? 6.110 -0.645 2.288 1.00 0.00 28 GLY A C 8
ATOM 6530 O O . GLY A 1 28 ? 6.277 0.504 2.725 1.00 0.00 28 GLY A O 8
ATOM 6534 N N . PRO A 1 29 ? 7.094 -1.583 2.326 1.00 0.00 29 PRO A N 8
ATOM 6535 C CA . PRO A 1 29 ? 8.448 -1.320 2.859 1.00 0.00 29 PRO A CA 8
ATOM 6536 C C . PRO A 1 29 ? 9.323 -0.519 1.866 1.00 0.00 29 PRO A C 8
ATOM 6537 O O . PRO A 1 29 ? 9.003 -0.418 0.670 1.00 0.00 29 PRO A O 8
ATOM 6548 N N . ALA A 1 30 ? 10.408 0.072 2.384 1.00 0.00 30 ALA A N 8
ATOM 6549 C CA . ALA A 1 30 ? 11.418 0.746 1.558 1.00 0.00 30 ALA A CA 8
ATOM 6550 C C . ALA A 1 30 ? 12.274 -0.312 0.840 1.00 0.00 30 ALA A C 8
ATOM 6551 O O . ALA A 1 30 ? 13.284 -0.778 1.372 1.00 0.00 30 ALA A O 8
ATOM 6558 N N . LYS A 1 31 ? 11.790 -0.752 -0.338 1.00 0.00 31 LYS A N 8
ATOM 6559 C CA . LYS A 1 31 ? 12.463 -1.766 -1.190 1.00 0.00 31 LYS A CA 8
ATOM 6560 C C . LYS A 1 31 ? 12.474 -1.325 -2.664 1.00 0.00 31 LYS A C 8
ATOM 6561 O O . LYS A 1 31 ? 13.130 -1.952 -3.506 1.00 0.00 31 LYS A O 8
ATOM 6580 N N . HIS A 1 32 ? 11.762 -0.231 -2.961 1.00 0.00 32 HIS A N 8
ATOM 6581 C CA . HIS A 1 32 ? 11.682 0.350 -4.311 1.00 0.00 32 HIS A CA 8
ATOM 6582 C C . HIS A 1 32 ? 12.415 1.710 -4.295 1.00 0.00 32 HIS A C 8
ATOM 6583 O O . HIS A 1 32 ? 11.808 2.787 -4.262 1.00 0.00 32 HIS A O 8
ATOM 6598 N N . TYR A 1 33 ? 13.756 1.623 -4.272 1.00 0.00 33 TYR A N 8
ATOM 6599 C CA . TYR A 1 33 ? 14.645 2.765 -3.996 1.00 0.00 33 TYR A CA 8
ATOM 6600 C C . TYR A 1 33 ? 14.700 3.749 -5.167 1.00 0.00 33 TYR A C 8
ATOM 6601 O O . TYR A 1 33 ? 15.254 3.453 -6.226 1.00 0.00 33 TYR A O 8
ATOM 6619 N N . MET A 1 34 ? 14.131 4.935 -4.929 1.00 0.00 34 MET A N 8
ATOM 6620 C CA . MET A 1 34 ? 14.056 6.018 -5.902 1.00 0.00 34 MET A CA 8
ATOM 6621 C C . MET A 1 34 ? 15.057 7.108 -5.491 1.00 0.00 34 MET A C 8
ATOM 6622 O O . MET A 1 34 ? 15.113 7.486 -4.310 1.00 0.00 34 MET A O 8
ATOM 6636 N N . CYS A 1 35 ? 15.844 7.587 -6.465 1.00 0.00 35 CYS A N 8
ATOM 6637 C CA . CYS A 1 35 ? 16.910 8.584 -6.249 1.00 0.00 35 CYS A CA 8
ATOM 6638 C C . CYS A 1 35 ? 16.348 9.899 -5.678 1.00 0.00 35 CYS A C 8
ATOM 6639 O O . CYS A 1 35 ? 15.533 10.539 -6.332 1.00 0.00 35 CYS A O 8
ATOM 6646 N N . PRO A 1 36 ? 16.742 10.309 -4.429 1.00 0.00 36 PRO A N 8
ATOM 6647 C CA . PRO A 1 36 ? 16.309 11.597 -3.824 1.00 0.00 36 PRO A CA 8
ATOM 6648 C C . PRO A 1 36 ? 16.812 12.818 -4.613 1.00 0.00 36 PRO A C 8
ATOM 6649 O O . PRO A 1 36 ? 16.194 13.882 -4.573 1.00 0.00 36 PRO A O 8
ATOM 6660 N N . ILE A 1 37 ? 17.937 12.635 -5.337 1.00 0.00 37 ILE A N 8
ATOM 6661 C CA . ILE A 1 37 ? 18.613 13.722 -6.035 1.00 0.00 37 ILE A CA 8
ATOM 6662 C C . ILE A 1 37 ? 17.913 14.086 -7.372 1.00 0.00 37 ILE A C 8
ATOM 6663 O O . ILE A 1 37 ? 17.550 15.252 -7.574 1.00 0.00 37 ILE A O 8
ATOM 6679 N N . CYS A 1 38 ? 17.691 13.095 -8.279 1.00 0.00 38 CYS A N 8
ATOM 6680 C CA . CYS A 1 38 ? 17.003 13.358 -9.561 1.00 0.00 38 CYS A CA 8
ATOM 6681 C C . CYS A 1 38 ? 15.801 12.407 -9.812 1.00 0.00 38 CYS A C 8
ATOM 6682 O O . CYS A 1 38 ? 14.785 12.866 -10.344 1.00 0.00 38 CYS A O 8
ATOM 6689 N N . GLY A 1 39 ? 15.890 11.090 -9.473 1.00 0.00 39 GLY A N 8
ATOM 6690 C CA . GLY A 1 39 ? 14.681 10.264 -9.232 1.00 0.00 39 GLY A CA 8
ATOM 6691 C C . GLY A 1 39 ? 14.490 9.051 -10.141 1.00 0.00 39 GLY A C 8
ATOM 6692 O O . GLY A 1 39 ? 13.428 8.860 -10.726 1.00 0.00 39 GLY A O 8
ATOM 6696 N N . GLU A 1 40 ? 15.549 8.253 -10.280 1.00 0.00 40 GLU A N 8
ATOM 6697 C CA . GLU A 1 40 ? 15.515 6.919 -10.893 1.00 0.00 40 GLU A CA 8
ATOM 6698 C C . GLU A 1 40 ? 14.982 5.888 -9.888 1.00 0.00 40 GLU A C 8
ATOM 6699 O O . GLU A 1 40 ? 15.516 5.770 -8.781 1.00 0.00 40 GLU A O 8
ATOM 6711 N N . ARG A 1 41 ? 13.938 5.154 -10.285 1.00 0.00 41 ARG A N 8
ATOM 6712 C CA . ARG A 1 41 ? 13.391 4.041 -9.497 1.00 0.00 41 ARG A CA 8
ATOM 6713 C C . ARG A 1 41 ? 14.235 2.788 -9.812 1.00 0.00 41 ARG A C 8
ATOM 6714 O O . ARG A 1 41 ? 14.355 2.392 -10.977 1.00 0.00 41 ARG A O 8
ATOM 6735 N N . PHE A 1 42 ? 14.806 2.185 -8.762 1.00 0.00 42 PHE A N 8
ATOM 6736 C CA . PHE A 1 42 ? 15.675 0.997 -8.856 1.00 0.00 42 PHE A CA 8
ATOM 6737 C C . PHE A 1 42 ? 15.038 -0.194 -8.120 1.00 0.00 42 PHE A C 8
ATOM 6738 O O . PHE A 1 42 ? 14.228 0.015 -7.202 1.00 0.00 42 PHE A O 8
ATOM 6755 N N . PRO A 1 43 ? 15.401 -1.473 -8.514 1.00 0.00 43 PRO A N 8
ATOM 6756 C CA . PRO A 1 43 ? 14.826 -2.691 -7.908 1.00 0.00 43 PRO A CA 8
ATOM 6757 C C . PRO A 1 43 ? 15.316 -2.925 -6.467 1.00 0.00 43 PRO A C 8
ATOM 6758 O O . PRO A 1 43 ? 14.630 -3.585 -5.683 1.00 0.00 43 PRO A O 8
ATOM 6769 N N . SER A 1 44 ? 16.486 -2.348 -6.114 1.00 0.00 44 SER A N 8
ATOM 6770 C CA . SER A 1 44 ? 17.165 -2.641 -4.841 1.00 0.00 44 SER A CA 8
ATOM 6771 C C . SER A 1 44 ? 18.135 -1.521 -4.442 1.00 0.00 44 SER A C 8
ATOM 6772 O O . SER A 1 44 ? 18.456 -0.626 -5.240 1.00 0.00 44 SER A O 8
ATOM 6780 N N . LEU A 1 45 ? 18.608 -1.611 -3.188 1.00 0.00 45 LEU A N 8
ATOM 6781 C CA . LEU A 1 45 ? 19.688 -0.763 -2.661 1.00 0.00 45 LEU A CA 8
ATOM 6782 C C . LEU A 1 45 ? 21.025 -1.451 -2.993 1.00 0.00 45 LEU A C 8
ATOM 6783 O O . LEU A 1 45 ? 21.690 -2.035 -2.130 1.00 0.00 45 LEU A O 8
ATOM 6799 N N . LEU A 1 46 ? 21.344 -1.423 -4.287 1.00 0.00 46 LEU A N 8
ATOM 6800 C CA . LEU A 1 46 ? 22.585 -1.964 -4.864 1.00 0.00 46 LEU A CA 8
ATOM 6801 C C . LEU A 1 46 ? 22.870 -1.150 -6.125 1.00 0.00 46 LEU A C 8
ATOM 6802 O O . LEU A 1 46 ? 23.935 -0.552 -6.271 1.00 0.00 46 LEU A O 8
ATOM 6818 N N . THR A 1 47 ? 21.859 -1.109 -7.003 1.00 0.00 47 THR A N 8
ATOM 6819 C CA . THR A 1 47 ? 21.878 -0.326 -8.238 1.00 0.00 47 THR A CA 8
ATOM 6820 C C . THR A 1 47 ? 21.739 1.186 -7.951 1.00 0.00 47 THR A C 8
ATOM 6821 O O . THR A 1 47 ? 22.372 2.007 -8.622 1.00 0.00 47 THR A O 8
ATOM 6832 N N . LEU A 1 48 ? 20.905 1.539 -6.945 1.00 0.00 48 LEU A N 8
ATOM 6833 C CA . LEU A 1 48 ? 20.786 2.933 -6.447 1.00 0.00 48 LEU A CA 8
ATOM 6834 C C . LEU A 1 48 ? 22.159 3.426 -5.927 1.00 0.00 48 LEU A C 8
ATOM 6835 O O . LEU A 1 48 ? 22.540 4.575 -6.161 1.00 0.00 48 LEU A O 8
ATOM 6851 N N . THR A 1 49 ? 22.893 2.522 -5.249 1.00 0.00 49 THR A N 8
ATOM 6852 C CA . THR A 1 49 ? 24.249 2.793 -4.734 1.00 0.00 49 THR A CA 8
ATOM 6853 C C . THR A 1 49 ? 25.242 3.105 -5.879 1.00 0.00 49 THR A C 8
ATOM 6854 O O . THR A 1 49 ? 26.056 4.025 -5.779 1.00 0.00 49 THR A O 8
ATOM 6865 N N . GLU A 1 50 ? 25.136 2.335 -6.970 1.00 0.00 50 GLU A N 8
ATOM 6866 C CA . GLU A 1 50 ? 25.973 2.516 -8.180 1.00 0.00 50 GLU A CA 8
ATOM 6867 C C . GLU A 1 50 ? 25.706 3.887 -8.845 1.00 0.00 50 GLU A C 8
ATOM 6868 O O . GLU A 1 50 ? 26.624 4.534 -9.352 1.00 0.00 50 GLU A O 8
ATOM 6880 N N . HIS A 1 51 ? 24.432 4.303 -8.828 1.00 0.00 51 HIS A N 8
ATOM 6881 C CA . HIS A 1 51 ? 23.972 5.562 -9.446 1.00 0.00 51 HIS A CA 8
ATOM 6882 C C . HIS A 1 51 ? 24.438 6.815 -8.663 1.00 0.00 51 HIS A C 8
ATOM 6883 O O . HIS A 1 51 ? 24.992 7.757 -9.250 1.00 0.00 51 HIS A O 8
ATOM 6897 N N . LYS A 1 52 ? 24.198 6.814 -7.340 1.00 0.00 52 LYS A N 8
ATOM 6898 C CA . LYS A 1 52 ? 24.459 7.975 -6.459 1.00 0.00 52 LYS A CA 8
ATOM 6899 C C . LYS A 1 52 ? 25.959 8.349 -6.420 1.00 0.00 52 LYS A C 8
ATOM 6900 O O . LYS A 1 52 ? 26.295 9.531 -6.340 1.00 0.00 52 LYS A O 8
ATOM 6919 N N . VAL A 1 53 ? 26.848 7.335 -6.491 1.00 0.00 53 VAL A N 8
ATOM 6920 C CA . VAL A 1 53 ? 28.301 7.548 -6.432 1.00 0.00 53 VAL A CA 8
ATOM 6921 C C . VAL A 1 53 ? 28.848 8.128 -7.755 1.00 0.00 53 VAL A C 8
ATOM 6922 O O . VAL A 1 53 ? 29.842 8.856 -7.750 1.00 0.00 53 VAL A O 8
ATOM 6935 N N . THR A 1 54 ? 28.194 7.802 -8.881 1.00 0.00 54 THR A N 8
ATOM 6936 C CA . THR A 1 54 ? 28.594 8.295 -10.215 1.00 0.00 54 THR A CA 8
ATOM 6937 C C . THR A 1 54 ? 27.769 9.520 -10.650 1.00 0.00 54 THR A C 8
ATOM 6938 O O . THR A 1 54 ? 27.802 9.909 -11.826 1.00 0.00 54 THR A O 8
ATOM 6949 N N . HIS A 1 55 ? 27.026 10.116 -9.695 1.00 0.00 55 HIS A N 8
ATOM 6950 C CA . HIS A 1 55 ? 26.245 11.348 -9.920 1.00 0.00 55 HIS A CA 8
ATOM 6951 C C . HIS A 1 55 ? 27.178 12.521 -10.329 1.00 0.00 55 HIS A C 8
ATOM 6952 O O . HIS A 1 55 ? 27.164 12.931 -11.511 1.00 0.00 55 HIS A O 8
ATOM 6969 N N . MET A 1 1 ? -5.791 25.938 -0.734 1.00 0.00 1 MET A N 9
ATOM 6970 C CA . MET A 1 1 ? -5.145 25.310 0.443 1.00 0.00 1 MET A CA 9
ATOM 6971 C C . MET A 1 1 ? -4.272 24.119 0.000 1.00 0.00 1 MET A C 9
ATOM 6972 O O . MET A 1 1 ? -4.020 23.936 -1.197 1.00 0.00 1 MET A O 9
ATOM 6988 N N . GLY A 1 2 ? -3.771 23.353 0.981 1.00 0.00 2 GLY A N 9
ATOM 6989 C CA . GLY A 1 2 ? -2.952 22.176 0.718 1.00 0.00 2 GLY A CA 9
ATOM 6990 C C . GLY A 1 2 ? -2.176 21.797 1.964 1.00 0.00 2 GLY A C 9
ATOM 6991 O O . GLY A 1 2 ? -0.985 22.076 2.076 1.00 0.00 2 GLY A O 9
ATOM 6995 N N . SER A 1 3 ? -2.889 21.222 2.936 1.00 0.00 3 SER A N 9
ATOM 6996 C CA . SER A 1 3 ? -2.326 20.801 4.213 1.00 0.00 3 SER A CA 9
ATOM 6997 C C . SER A 1 3 ? -3.246 19.728 4.805 1.00 0.00 3 SER A C 9
ATOM 6998 O O . SER A 1 3 ? -4.337 20.044 5.295 1.00 0.00 3 SER A O 9
ATOM 7006 N N . HIS A 1 4 ? -2.824 18.462 4.750 1.00 0.00 4 HIS A N 9
ATOM 7007 C CA . HIS A 1 4 ? -3.519 17.316 5.360 1.00 0.00 4 HIS A CA 9
ATOM 7008 C C . HIS A 1 4 ? -2.428 16.411 5.958 1.00 0.00 4 HIS A C 9
ATOM 7009 O O . HIS A 1 4 ? -1.330 16.353 5.406 1.00 0.00 4 HIS A O 9
ATOM 7024 N N . LYS A 1 5 ? -2.714 15.661 7.026 1.00 0.00 5 LYS A N 9
ATOM 7025 C CA . LYS A 1 5 ? -1.663 14.939 7.760 1.00 0.00 5 LYS A CA 9
ATOM 7026 C C . LYS A 1 5 ? -1.434 13.541 7.176 1.00 0.00 5 LYS A C 9
ATOM 7027 O O . LYS A 1 5 ? -2.376 12.809 6.864 1.00 0.00 5 LYS A O 9
ATOM 7046 N N . CYS A 1 6 ? -0.155 13.215 7.003 1.00 0.00 6 CYS A N 9
ATOM 7047 C CA . CYS A 1 6 ? 0.314 11.854 6.760 1.00 0.00 6 CYS A CA 9
ATOM 7048 C C . CYS A 1 6 ? 0.561 11.225 8.135 1.00 0.00 6 CYS A C 9
ATOM 7049 O O . CYS A 1 6 ? 1.539 11.584 8.786 1.00 0.00 6 CYS A O 9
ATOM 7056 N N . ASN A 1 7 ? -0.353 10.336 8.569 1.00 0.00 7 ASN A N 9
ATOM 7057 C CA . ASN A 1 7 ? -0.392 9.775 9.950 1.00 0.00 7 ASN A CA 9
ATOM 7058 C C . ASN A 1 7 ? 0.977 9.269 10.451 1.00 0.00 7 ASN A C 9
ATOM 7059 O O . ASN A 1 7 ? 1.378 9.562 11.591 1.00 0.00 7 ASN A O 9
ATOM 7070 N N . VAL A 1 8 ? 1.686 8.551 9.569 1.00 0.00 8 VAL A N 9
ATOM 7071 C CA . VAL A 1 8 ? 3.016 7.965 9.851 1.00 0.00 8 VAL A CA 9
ATOM 7072 C C . VAL A 1 8 ? 4.044 9.053 10.245 1.00 0.00 8 VAL A C 9
ATOM 7073 O O . VAL A 1 8 ? 4.779 8.914 11.226 1.00 0.00 8 VAL A O 9
ATOM 7086 N N . CYS A 1 9 ? 4.043 10.137 9.467 1.00 0.00 9 CYS A N 9
ATOM 7087 C CA . CYS A 1 9 ? 5.039 11.226 9.568 1.00 0.00 9 CYS A CA 9
ATOM 7088 C C . CYS A 1 9 ? 4.649 12.310 10.592 1.00 0.00 9 CYS A C 9
ATOM 7089 O O . CYS A 1 9 ? 5.521 12.938 11.186 1.00 0.00 9 CYS A O 9
ATOM 7096 N N . SER A 1 10 ? 3.328 12.526 10.723 1.00 0.00 10 SER A N 9
ATOM 7097 C CA . SER A 1 10 ? 2.672 13.653 11.459 1.00 0.00 10 SER A CA 9
ATOM 7098 C C . SER A 1 10 ? 2.944 15.031 10.792 1.00 0.00 10 SER A C 9
ATOM 7099 O O . SER A 1 10 ? 2.714 16.087 11.393 1.00 0.00 10 SER A O 9
ATOM 7107 N N . ARG A 1 11 ? 3.410 14.993 9.522 1.00 0.00 11 ARG A N 9
ATOM 7108 C CA . ARG A 1 11 ? 3.704 16.195 8.698 1.00 0.00 11 ARG A CA 9
ATOM 7109 C C . ARG A 1 11 ? 2.756 16.270 7.483 1.00 0.00 11 ARG A C 9
ATOM 7110 O O . ARG A 1 11 ? 1.870 15.421 7.317 1.00 0.00 11 ARG A O 9
ATOM 7131 N N . THR A 1 12 ? 2.970 17.287 6.623 1.00 0.00 12 THR A N 9
ATOM 7132 C CA . THR A 1 12 ? 2.131 17.548 5.446 1.00 0.00 12 THR A CA 9
ATOM 7133 C C . THR A 1 12 ? 2.956 18.162 4.299 1.00 0.00 12 THR A C 9
ATOM 7134 O O . THR A 1 12 ? 4.084 18.633 4.498 1.00 0.00 12 THR A O 9
ATOM 7145 N N . PHE A 1 13 ? 2.365 18.126 3.095 1.00 0.00 13 PHE A N 9
ATOM 7146 C CA . PHE A 1 13 ? 2.893 18.769 1.872 1.00 0.00 13 PHE A CA 9
ATOM 7147 C C . PHE A 1 13 ? 2.044 20.000 1.523 1.00 0.00 13 PHE A C 9
ATOM 7148 O O . PHE A 1 13 ? 0.849 20.028 1.833 1.00 0.00 13 PHE A O 9
ATOM 7165 N N . PHE A 1 14 ? 2.695 21.013 0.897 1.00 0.00 14 PHE A N 9
ATOM 7166 C CA . PHE A 1 14 ? 2.053 22.261 0.409 1.00 0.00 14 PHE A CA 9
ATOM 7167 C C . PHE A 1 14 ? 0.844 22.002 -0.532 1.00 0.00 14 PHE A C 9
ATOM 7168 O O . PHE A 1 14 ? -0.047 22.852 -0.660 1.00 0.00 14 PHE A O 9
ATOM 7185 N N . SER A 1 15 ? 0.846 20.843 -1.195 1.00 0.00 15 SER A N 9
ATOM 7186 C CA . SER A 1 15 ? -0.295 20.355 -1.977 1.00 0.00 15 SER A CA 9
ATOM 7187 C C . SER A 1 15 ? -0.893 19.147 -1.243 1.00 0.00 15 SER A C 9
ATOM 7188 O O . SER A 1 15 ? -0.148 18.277 -0.771 1.00 0.00 15 SER A O 9
ATOM 7196 N N . GLU A 1 16 ? -2.232 19.106 -1.155 1.00 0.00 16 GLU A N 9
ATOM 7197 C CA . GLU A 1 16 ? -2.973 17.952 -0.596 1.00 0.00 16 GLU A CA 9
ATOM 7198 C C . GLU A 1 16 ? -2.749 16.712 -1.482 1.00 0.00 16 GLU A C 9
ATOM 7199 O O . GLU A 1 16 ? -2.617 15.600 -0.978 1.00 0.00 16 GLU A O 9
ATOM 7211 N N . ASN A 1 17 ? -2.663 16.952 -2.809 1.00 0.00 17 ASN A N 9
ATOM 7212 C CA . ASN A 1 17 ? -2.404 15.914 -3.826 1.00 0.00 17 ASN A CA 9
ATOM 7213 C C . ASN A 1 17 ? -0.938 15.447 -3.783 1.00 0.00 17 ASN A C 9
ATOM 7214 O O . ASN A 1 17 ? -0.626 14.314 -4.159 1.00 0.00 17 ASN A O 9
ATOM 7225 N N . GLY A 1 18 ? -0.053 16.357 -3.341 1.00 0.00 18 GLY A N 9
ATOM 7226 C CA . GLY A 1 18 ? 1.365 16.054 -3.130 1.00 0.00 18 GLY A CA 9
ATOM 7227 C C . GLY A 1 18 ? 1.552 15.150 -1.920 1.00 0.00 18 GLY A C 9
ATOM 7228 O O . GLY A 1 18 ? 2.413 14.273 -1.914 1.00 0.00 18 GLY A O 9
ATOM 7232 N N . LEU A 1 19 ? 0.702 15.376 -0.900 1.00 0.00 19 LEU A N 9
ATOM 7233 C CA . LEU A 1 19 ? 0.659 14.578 0.335 1.00 0.00 19 LEU A CA 9
ATOM 7234 C C . LEU A 1 19 ? 0.106 13.166 0.046 1.00 0.00 19 LEU A C 9
ATOM 7235 O O . LEU A 1 19 ? 0.637 12.170 0.547 1.00 0.00 19 LEU A O 9
ATOM 7251 N N . ARG A 1 20 ? -0.988 13.111 -0.722 1.00 0.00 20 ARG A N 9
ATOM 7252 C CA . ARG A 1 20 ? -1.605 11.841 -1.180 1.00 0.00 20 ARG A CA 9
ATOM 7253 C C . ARG A 1 20 ? -0.626 10.997 -2.025 1.00 0.00 20 ARG A C 9
ATOM 7254 O O . ARG A 1 20 ? -0.524 9.777 -1.837 1.00 0.00 20 ARG A O 9
ATOM 7275 N N . GLU A 1 21 ? 0.094 11.672 -2.945 1.00 0.00 21 GLU A N 9
ATOM 7276 C CA . GLU A 1 21 ? 1.180 11.060 -3.744 1.00 0.00 21 GLU A CA 9
ATOM 7277 C C . GLU A 1 21 ? 2.270 10.496 -2.806 1.00 0.00 21 GLU A C 9
ATOM 7278 O O . GLU A 1 21 ? 2.762 9.382 -2.992 1.00 0.00 21 GLU A O 9
ATOM 7290 N N . HIS A 1 22 ? 2.599 11.296 -1.777 1.00 0.00 22 HIS A N 9
ATOM 7291 C CA . HIS A 1 22 ? 3.617 10.974 -0.769 1.00 0.00 22 HIS A CA 9
ATOM 7292 C C . HIS A 1 22 ? 3.210 9.741 0.078 1.00 0.00 22 HIS A C 9
ATOM 7293 O O . HIS A 1 22 ? 4.068 8.959 0.468 1.00 0.00 22 HIS A O 9
ATOM 7307 N N . LEU A 1 23 ? 1.904 9.597 0.379 1.00 0.00 23 LEU A N 9
ATOM 7308 C CA . LEU A 1 23 ? 1.384 8.508 1.243 1.00 0.00 23 LEU A CA 9
ATOM 7309 C C . LEU A 1 23 ? 1.674 7.094 0.668 1.00 0.00 23 LEU A C 9
ATOM 7310 O O . LEU A 1 23 ? 1.778 6.110 1.411 1.00 0.00 23 LEU A O 9
ATOM 7326 N N . GLN A 1 24 ? 1.840 7.039 -0.666 1.00 0.00 24 GLN A N 9
ATOM 7327 C CA . GLN A 1 24 ? 2.147 5.811 -1.423 1.00 0.00 24 GLN A CA 9
ATOM 7328 C C . GLN A 1 24 ? 3.480 5.152 -0.994 1.00 0.00 24 GLN A C 9
ATOM 7329 O O . GLN A 1 24 ? 3.647 3.945 -1.167 1.00 0.00 24 GLN A O 9
ATOM 7343 N N . THR A 1 25 ? 4.389 5.945 -0.383 1.00 0.00 25 THR A N 9
ATOM 7344 C CA . THR A 1 25 ? 5.718 5.473 0.057 1.00 0.00 25 THR A CA 9
ATOM 7345 C C . THR A 1 25 ? 5.605 4.549 1.293 1.00 0.00 25 THR A C 9
ATOM 7346 O O . THR A 1 25 ? 6.543 3.821 1.620 1.00 0.00 25 THR A O 9
ATOM 7357 N N . HIS A 1 26 ? 4.440 4.602 1.976 1.00 0.00 26 HIS A N 9
ATOM 7358 C CA . HIS A 1 26 ? 4.199 3.863 3.236 1.00 0.00 26 HIS A CA 9
ATOM 7359 C C . HIS A 1 26 ? 3.300 2.632 3.014 1.00 0.00 26 HIS A C 9
ATOM 7360 O O . HIS A 1 26 ? 2.895 1.982 3.987 1.00 0.00 26 HIS A O 9
ATOM 7374 N N . ARG A 1 27 ? 2.988 2.313 1.741 1.00 0.00 27 ARG A N 9
ATOM 7375 C CA . ARG A 1 27 ? 2.082 1.187 1.404 1.00 0.00 27 ARG A CA 9
ATOM 7376 C C . ARG A 1 27 ? 2.734 -0.194 1.640 1.00 0.00 27 ARG A C 9
ATOM 7377 O O . ARG A 1 27 ? 2.019 -1.188 1.829 1.00 0.00 27 ARG A O 9
ATOM 7398 N N . GLY A 1 28 ? 4.081 -0.259 1.617 1.00 0.00 28 GLY A N 9
ATOM 7399 C CA . GLY A 1 28 ? 4.795 -1.514 1.875 1.00 0.00 28 GLY A CA 9
ATOM 7400 C C . GLY A 1 28 ? 6.240 -1.510 1.383 1.00 0.00 28 GLY A C 9
ATOM 7401 O O . GLY A 1 28 ? 6.791 -0.437 1.098 1.00 0.00 28 GLY A O 9
ATOM 7405 N N . PRO A 1 29 ? 6.893 -2.720 1.276 1.00 0.00 29 PRO A N 9
ATOM 7406 C CA . PRO A 1 29 ? 8.303 -2.845 0.820 1.00 0.00 29 PRO A CA 9
ATOM 7407 C C . PRO A 1 29 ? 8.446 -2.594 -0.702 1.00 0.00 29 PRO A C 9
ATOM 7408 O O . PRO A 1 29 ? 7.523 -2.903 -1.472 1.00 0.00 29 PRO A O 9
ATOM 7419 N N . ALA A 1 30 ? 9.619 -2.078 -1.119 1.00 0.00 30 ALA A N 9
ATOM 7420 C CA . ALA A 1 30 ? 9.882 -1.667 -2.513 1.00 0.00 30 ALA A CA 9
ATOM 7421 C C . ALA A 1 30 ? 11.343 -1.195 -2.664 1.00 0.00 30 ALA A C 9
ATOM 7422 O O . ALA A 1 30 ? 11.614 -0.019 -2.948 1.00 0.00 30 ALA A O 9
ATOM 7429 N N . LYS A 1 31 ? 12.294 -2.125 -2.462 1.00 0.00 31 LYS A N 9
ATOM 7430 C CA . LYS A 1 31 ? 13.750 -1.841 -2.559 1.00 0.00 31 LYS A CA 9
ATOM 7431 C C . LYS A 1 31 ? 14.246 -1.758 -4.012 1.00 0.00 31 LYS A C 9
ATOM 7432 O O . LYS A 1 31 ? 15.443 -1.529 -4.219 1.00 0.00 31 LYS A O 9
ATOM 7451 N N . HIS A 1 32 ? 13.316 -1.918 -4.995 1.00 0.00 32 HIS A N 9
ATOM 7452 C CA . HIS A 1 32 ? 13.565 -1.731 -6.448 1.00 0.00 32 HIS A CA 9
ATOM 7453 C C . HIS A 1 32 ? 14.891 -2.378 -6.917 1.00 0.00 32 HIS A C 9
ATOM 7454 O O . HIS A 1 32 ? 15.921 -1.696 -7.062 1.00 0.00 32 HIS A O 9
ATOM 7469 N N . TYR A 1 33 ? 14.863 -3.712 -7.113 1.00 0.00 33 TYR A N 9
ATOM 7470 C CA . TYR A 1 33 ? 16.074 -4.496 -7.409 1.00 0.00 33 TYR A CA 9
ATOM 7471 C C . TYR A 1 33 ? 16.408 -4.407 -8.912 1.00 0.00 33 TYR A C 9
ATOM 7472 O O . TYR A 1 33 ? 15.504 -4.389 -9.762 1.00 0.00 33 TYR A O 9
ATOM 7490 N N . MET A 1 34 ? 17.711 -4.350 -9.213 1.00 0.00 34 MET A N 9
ATOM 7491 C CA . MET A 1 34 ? 18.250 -4.247 -10.577 1.00 0.00 34 MET A CA 9
ATOM 7492 C C . MET A 1 34 ? 18.665 -5.649 -11.030 1.00 0.00 34 MET A C 9
ATOM 7493 O O . MET A 1 34 ? 19.190 -6.421 -10.226 1.00 0.00 34 MET A O 9
ATOM 7507 N N . CYS A 1 35 ? 18.415 -5.991 -12.298 1.00 0.00 35 CYS A N 9
ATOM 7508 C CA . CYS A 1 35 ? 18.761 -7.314 -12.836 1.00 0.00 35 CYS A CA 9
ATOM 7509 C C . CYS A 1 35 ? 20.288 -7.480 -12.930 1.00 0.00 35 CYS A C 9
ATOM 7510 O O . CYS A 1 35 ? 20.949 -6.624 -13.524 1.00 0.00 35 CYS A O 9
ATOM 7517 N N . PRO A 1 36 ? 20.874 -8.575 -12.344 1.00 0.00 36 PRO A N 9
ATOM 7518 C CA . PRO A 1 36 ? 22.318 -8.887 -12.484 1.00 0.00 36 PRO A CA 9
ATOM 7519 C C . PRO A 1 36 ? 22.725 -9.072 -13.958 1.00 0.00 36 PRO A C 9
ATOM 7520 O O . PRO A 1 36 ? 23.800 -8.646 -14.371 1.00 0.00 36 PRO A O 9
ATOM 7531 N N . ILE A 1 37 ? 21.820 -9.688 -14.744 1.00 0.00 37 ILE A N 9
ATOM 7532 C CA . ILE A 1 37 ? 22.096 -10.085 -16.124 1.00 0.00 37 ILE A CA 9
ATOM 7533 C C . ILE A 1 37 ? 21.875 -8.918 -17.129 1.00 0.00 37 ILE A C 9
ATOM 7534 O O . ILE A 1 37 ? 22.787 -8.584 -17.891 1.00 0.00 37 ILE A O 9
ATOM 7550 N N . CYS A 1 38 ? 20.670 -8.284 -17.118 1.00 0.00 38 CYS A N 9
ATOM 7551 C CA . CYS A 1 38 ? 20.330 -7.244 -18.127 1.00 0.00 38 CYS A CA 9
ATOM 7552 C C . CYS A 1 38 ? 19.779 -5.918 -17.546 1.00 0.00 38 CYS A C 9
ATOM 7553 O O . CYS A 1 38 ? 19.263 -5.088 -18.300 1.00 0.00 38 CYS A O 9
ATOM 7560 N N . GLY A 1 39 ? 19.890 -5.727 -16.222 1.00 0.00 39 GLY A N 9
ATOM 7561 C CA . GLY A 1 39 ? 19.549 -4.457 -15.543 1.00 0.00 39 GLY A CA 9
ATOM 7562 C C . GLY A 1 39 ? 18.102 -3.957 -15.666 1.00 0.00 39 GLY A C 9
ATOM 7563 O O . GLY A 1 39 ? 17.856 -2.757 -15.525 1.00 0.00 39 GLY A O 9
ATOM 7567 N N . GLU A 1 40 ? 17.152 -4.871 -15.945 1.00 0.00 40 GLU A N 9
ATOM 7568 C CA . GLU A 1 40 ? 15.707 -4.584 -15.842 1.00 0.00 40 GLU A CA 9
ATOM 7569 C C . GLU A 1 40 ? 15.327 -4.220 -14.397 1.00 0.00 40 GLU A C 9
ATOM 7570 O O . GLU A 1 40 ? 15.752 -4.899 -13.450 1.00 0.00 40 GLU A O 9
ATOM 7582 N N . ARG A 1 41 ? 14.548 -3.133 -14.249 1.00 0.00 41 ARG A N 9
ATOM 7583 C CA . ARG A 1 41 ? 14.089 -2.633 -12.945 1.00 0.00 41 ARG A CA 9
ATOM 7584 C C . ARG A 1 41 ? 12.752 -3.289 -12.546 1.00 0.00 41 ARG A C 9
ATOM 7585 O O . ARG A 1 41 ? 11.784 -3.291 -13.318 1.00 0.00 41 ARG A O 9
ATOM 7606 N N . PHE A 1 42 ? 12.726 -3.888 -11.346 1.00 0.00 42 PHE A N 9
ATOM 7607 C CA . PHE A 1 42 ? 11.514 -4.479 -10.745 1.00 0.00 42 PHE A CA 9
ATOM 7608 C C . PHE A 1 42 ? 11.378 -4.003 -9.290 1.00 0.00 42 PHE A C 9
ATOM 7609 O O . PHE A 1 42 ? 12.402 -3.824 -8.623 1.00 0.00 42 PHE A O 9
ATOM 7626 N N . PRO A 1 43 ? 10.111 -3.815 -8.773 1.00 0.00 43 PRO A N 9
ATOM 7627 C CA . PRO A 1 43 ? 9.841 -3.196 -7.450 1.00 0.00 43 PRO A CA 9
ATOM 7628 C C . PRO A 1 43 ? 10.462 -3.933 -6.244 1.00 0.00 43 PRO A C 9
ATOM 7629 O O . PRO A 1 43 ? 10.640 -3.319 -5.188 1.00 0.00 43 PRO A O 9
ATOM 7640 N N . SER A 1 44 ? 10.819 -5.224 -6.397 1.00 0.00 44 SER A N 9
ATOM 7641 C CA . SER A 1 44 ? 11.235 -6.053 -5.248 1.00 0.00 44 SER A CA 9
ATOM 7642 C C . SER A 1 44 ? 12.223 -7.141 -5.662 1.00 0.00 44 SER A C 9
ATOM 7643 O O . SER A 1 44 ? 12.456 -7.391 -6.855 1.00 0.00 44 SER A O 9
ATOM 7651 N N . LEU A 1 45 ? 12.762 -7.814 -4.631 1.00 0.00 45 LEU A N 9
ATOM 7652 C CA . LEU A 1 45 ? 13.663 -8.977 -4.766 1.00 0.00 45 LEU A CA 9
ATOM 7653 C C . LEU A 1 45 ? 12.789 -10.259 -4.805 1.00 0.00 45 LEU A C 9
ATOM 7654 O O . LEU A 1 45 ? 13.096 -11.278 -4.176 1.00 0.00 45 LEU A O 9
ATOM 7670 N N . LEU A 1 46 ? 11.699 -10.181 -5.578 1.00 0.00 46 LEU A N 9
ATOM 7671 C CA . LEU A 1 46 ? 10.696 -11.245 -5.743 1.00 0.00 46 LEU A CA 9
ATOM 7672 C C . LEU A 1 46 ? 10.294 -11.206 -7.218 1.00 0.00 46 LEU A C 9
ATOM 7673 O O . LEU A 1 46 ? 10.373 -12.208 -7.932 1.00 0.00 46 LEU A O 9
ATOM 7689 N N . THR A 1 47 ? 9.887 -10.001 -7.652 1.00 0.00 47 THR A N 9
ATOM 7690 C CA . THR A 1 47 ? 9.569 -9.702 -9.049 1.00 0.00 47 THR A CA 9
ATOM 7691 C C . THR A 1 47 ? 10.824 -9.722 -9.941 1.00 0.00 47 THR A C 9
ATOM 7692 O O . THR A 1 47 ? 10.744 -10.078 -11.124 1.00 0.00 47 THR A O 9
ATOM 7703 N N . LEU A 1 48 ? 11.981 -9.311 -9.385 1.00 0.00 48 LEU A N 9
ATOM 7704 C CA . LEU A 1 48 ? 13.266 -9.450 -10.087 1.00 0.00 48 LEU A CA 9
ATOM 7705 C C . LEU A 1 48 ? 13.667 -10.935 -10.160 1.00 0.00 48 LEU A C 9
ATOM 7706 O O . LEU A 1 48 ? 14.188 -11.387 -11.183 1.00 0.00 48 LEU A O 9
ATOM 7722 N N . THR A 1 49 ? 13.403 -11.674 -9.070 1.00 0.00 49 THR A N 9
ATOM 7723 C CA . THR A 1 49 ? 13.756 -13.098 -8.950 1.00 0.00 49 THR A CA 9
ATOM 7724 C C . THR A 1 49 ? 13.019 -13.949 -10.004 1.00 0.00 49 THR A C 9
ATOM 7725 O O . THR A 1 49 ? 13.630 -14.779 -10.690 1.00 0.00 49 THR A O 9
ATOM 7736 N N . GLU A 1 50 ? 11.700 -13.692 -10.141 1.00 0.00 50 GLU A N 9
ATOM 7737 C CA . GLU A 1 50 ? 10.840 -14.413 -11.098 1.00 0.00 50 GLU A CA 9
ATOM 7738 C C . GLU A 1 50 ? 11.286 -14.123 -12.555 1.00 0.00 50 GLU A C 9
ATOM 7739 O O . GLU A 1 50 ? 11.285 -15.021 -13.391 1.00 0.00 50 GLU A O 9
ATOM 7751 N N . HIS A 1 51 ? 11.689 -12.859 -12.818 1.00 0.00 51 HIS A N 9
ATOM 7752 C CA . HIS A 1 51 ? 12.233 -12.415 -14.122 1.00 0.00 51 HIS A CA 9
ATOM 7753 C C . HIS A 1 51 ? 13.554 -13.144 -14.443 1.00 0.00 51 HIS A C 9
ATOM 7754 O O . HIS A 1 51 ? 13.781 -13.593 -15.569 1.00 0.00 51 HIS A O 9
ATOM 7768 N N . LYS A 1 52 ? 14.405 -13.240 -13.417 1.00 0.00 52 LYS A N 9
ATOM 7769 C CA . LYS A 1 52 ? 15.778 -13.742 -13.534 1.00 0.00 52 LYS A CA 9
ATOM 7770 C C . LYS A 1 52 ? 15.820 -15.254 -13.840 1.00 0.00 52 LYS A C 9
ATOM 7771 O O . LYS A 1 52 ? 16.716 -15.719 -14.551 1.00 0.00 52 LYS A O 9
ATOM 7790 N N . VAL A 1 53 ? 14.864 -16.018 -13.276 1.00 0.00 53 VAL A N 9
ATOM 7791 C CA . VAL A 1 53 ? 14.794 -17.477 -13.464 1.00 0.00 53 VAL A CA 9
ATOM 7792 C C . VAL A 1 53 ? 14.146 -17.863 -14.826 1.00 0.00 53 VAL A C 9
ATOM 7793 O O . VAL A 1 53 ? 14.557 -18.835 -15.459 1.00 0.00 53 VAL A O 9
ATOM 7806 N N . THR A 1 54 ? 13.145 -17.077 -15.271 1.00 0.00 54 THR A N 9
ATOM 7807 C CA . THR A 1 54 ? 12.444 -17.271 -16.573 1.00 0.00 54 THR A CA 9
ATOM 7808 C C . THR A 1 54 ? 13.078 -16.388 -17.672 1.00 0.00 54 THR A C 9
ATOM 7809 O O . THR A 1 54 ? 12.377 -15.888 -18.571 1.00 0.00 54 THR A O 9
ATOM 7820 N N . HIS A 1 55 ? 14.419 -16.245 -17.618 1.00 0.00 55 HIS A N 9
ATOM 7821 C CA . HIS A 1 55 ? 15.140 -15.173 -18.316 1.00 0.00 55 HIS A CA 9
ATOM 7822 C C . HIS A 1 55 ? 15.206 -15.469 -19.834 1.00 0.00 55 HIS A C 9
ATOM 7823 O O . HIS A 1 55 ? 16.024 -16.309 -20.249 1.00 0.00 55 HIS A O 9
ATOM 7840 N N . MET A 1 1 ? -8.114 19.732 -3.303 1.00 0.00 1 MET A N 10
ATOM 7841 C CA . MET A 1 1 ? -7.372 20.937 -2.869 1.00 0.00 1 MET A CA 10
ATOM 7842 C C . MET A 1 1 ? -7.100 20.874 -1.365 1.00 0.00 1 MET A C 10
ATOM 7843 O O . MET A 1 1 ? -7.954 20.411 -0.598 1.00 0.00 1 MET A O 10
ATOM 7859 N N . GLY A 1 2 ? -5.900 21.327 -0.953 1.00 0.00 2 GLY A N 10
ATOM 7860 C CA . GLY A 1 2 ? -5.570 21.481 0.462 1.00 0.00 2 GLY A CA 10
ATOM 7861 C C . GLY A 1 2 ? -4.131 21.111 0.777 1.00 0.00 2 GLY A C 10
ATOM 7862 O O . GLY A 1 2 ? -3.256 21.183 -0.086 1.00 0.00 2 GLY A O 10
ATOM 7866 N N . SER A 1 3 ? -3.917 20.685 2.022 1.00 0.00 3 SER A N 10
ATOM 7867 C CA . SER A 1 3 ? -2.618 20.343 2.579 1.00 0.00 3 SER A CA 10
ATOM 7868 C C . SER A 1 3 ? -2.919 19.398 3.737 1.00 0.00 3 SER A C 10
ATOM 7869 O O . SER A 1 3 ? -3.408 19.845 4.782 1.00 0.00 3 SER A O 10
ATOM 7877 N N . HIS A 1 4 ? -2.672 18.101 3.559 1.00 0.00 4 HIS A N 10
ATOM 7878 C CA . HIS A 1 4 ? -3.101 17.064 4.520 1.00 0.00 4 HIS A CA 10
ATOM 7879 C C . HIS A 1 4 ? -1.928 16.691 5.431 1.00 0.00 4 HIS A C 10
ATOM 7880 O O . HIS A 1 4 ? -0.772 16.910 5.079 1.00 0.00 4 HIS A O 10
ATOM 7895 N N . LYS A 1 5 ? -2.239 16.111 6.589 1.00 0.00 5 LYS A N 10
ATOM 7896 C CA . LYS A 1 5 ? -1.246 15.757 7.605 1.00 0.00 5 LYS A CA 10
ATOM 7897 C C . LYS A 1 5 ? -0.949 14.253 7.523 1.00 0.00 5 LYS A C 10
ATOM 7898 O O . LYS A 1 5 ? -1.869 13.431 7.625 1.00 0.00 5 LYS A O 10
ATOM 7917 N N . CYS A 1 6 ? 0.324 13.899 7.275 1.00 0.00 6 CYS A N 10
ATOM 7918 C CA . CYS A 1 6 ? 0.761 12.501 7.252 1.00 0.00 6 CYS A CA 10
ATOM 7919 C C . CYS A 1 6 ? 0.738 11.918 8.680 1.00 0.00 6 CYS A C 10
ATOM 7920 O O . CYS A 1 6 ? 1.670 12.141 9.456 1.00 0.00 6 CYS A O 10
ATOM 7927 N N . ASN A 1 7 ? -0.367 11.221 9.016 1.00 0.00 7 ASN A N 10
ATOM 7928 C CA . ASN A 1 7 ? -0.528 10.461 10.285 1.00 0.00 7 ASN A CA 10
ATOM 7929 C C . ASN A 1 7 ? 0.666 9.509 10.548 1.00 0.00 7 ASN A C 10
ATOM 7930 O O . ASN A 1 7 ? 1.012 9.233 11.700 1.00 0.00 7 ASN A O 10
ATOM 7941 N N . VAL A 1 8 ? 1.283 9.024 9.452 1.00 0.00 8 VAL A N 10
ATOM 7942 C CA . VAL A 1 8 ? 2.444 8.118 9.500 1.00 0.00 8 VAL A CA 10
ATOM 7943 C C . VAL A 1 8 ? 3.696 8.851 10.045 1.00 0.00 8 VAL A C 10
ATOM 7944 O O . VAL A 1 8 ? 4.362 8.358 10.960 1.00 0.00 8 VAL A O 10
ATOM 7957 N N . CYS A 1 9 ? 3.999 10.040 9.475 1.00 0.00 9 CYS A N 10
ATOM 7958 C CA . CYS A 1 9 ? 5.138 10.869 9.937 1.00 0.00 9 CYS A CA 10
ATOM 7959 C C . CYS A 1 9 ? 4.635 11.855 11.016 1.00 0.00 9 CYS A C 10
ATOM 7960 O O . CYS A 1 9 ? 4.613 11.511 12.204 1.00 0.00 9 CYS A O 10
ATOM 7967 N N . SER A 1 10 ? 4.132 13.031 10.559 1.00 0.00 10 SER A N 10
ATOM 7968 C CA . SER A 1 10 ? 3.736 14.188 11.406 1.00 0.00 10 SER A CA 10
ATOM 7969 C C . SER A 1 10 ? 3.322 15.371 10.505 1.00 0.00 10 SER A C 10
ATOM 7970 O O . SER A 1 10 ? 2.256 15.954 10.685 1.00 0.00 10 SER A O 10
ATOM 7978 N N . ARG A 1 11 ? 4.198 15.717 9.535 1.00 0.00 11 ARG A N 10
ATOM 7979 C CA . ARG A 1 11 ? 4.149 16.986 8.807 1.00 0.00 11 ARG A CA 10
ATOM 7980 C C . ARG A 1 11 ? 3.182 16.903 7.590 1.00 0.00 11 ARG A C 10
ATOM 7981 O O . ARG A 1 11 ? 2.556 15.865 7.355 1.00 0.00 11 ARG A O 10
ATOM 8002 N N . THR A 1 12 ? 3.105 17.994 6.808 1.00 0.00 12 THR A N 10
ATOM 8003 C CA . THR A 1 12 ? 2.106 18.209 5.760 1.00 0.00 12 THR A CA 10
ATOM 8004 C C . THR A 1 12 ? 2.818 18.598 4.453 1.00 0.00 12 THR A C 10
ATOM 8005 O O . THR A 1 12 ? 3.956 19.099 4.475 1.00 0.00 12 THR A O 10
ATOM 8016 N N . PHE A 1 13 ? 2.155 18.358 3.315 1.00 0.00 13 PHE A N 10
ATOM 8017 C CA . PHE A 1 13 ? 2.653 18.770 1.986 1.00 0.00 13 PHE A CA 10
ATOM 8018 C C . PHE A 1 13 ? 1.788 19.937 1.480 1.00 0.00 13 PHE A C 10
ATOM 8019 O O . PHE A 1 13 ? 0.561 19.906 1.638 1.00 0.00 13 PHE A O 10
ATOM 8036 N N . PHE A 1 14 ? 2.443 20.945 0.871 1.00 0.00 14 PHE A N 10
ATOM 8037 C CA . PHE A 1 14 ? 1.800 22.157 0.297 1.00 0.00 14 PHE A CA 10
ATOM 8038 C C . PHE A 1 14 ? 0.563 21.844 -0.580 1.00 0.00 14 PHE A C 10
ATOM 8039 O O . PHE A 1 14 ? -0.413 22.601 -0.581 1.00 0.00 14 PHE A O 10
ATOM 8056 N N . SER A 1 15 ? 0.619 20.738 -1.326 1.00 0.00 15 SER A N 10
ATOM 8057 C CA . SER A 1 15 ? -0.504 20.248 -2.136 1.00 0.00 15 SER A CA 10
ATOM 8058 C C . SER A 1 15 ? -1.095 18.974 -1.500 1.00 0.00 15 SER A C 10
ATOM 8059 O O . SER A 1 15 ? -0.352 18.139 -0.960 1.00 0.00 15 SER A O 10
ATOM 8067 N N . GLU A 1 16 ? -2.437 18.854 -1.544 1.00 0.00 16 GLU A N 10
ATOM 8068 C CA . GLU A 1 16 ? -3.173 17.632 -1.161 1.00 0.00 16 GLU A CA 10
ATOM 8069 C C . GLU A 1 16 ? -2.675 16.421 -1.975 1.00 0.00 16 GLU A C 10
ATOM 8070 O O . GLU A 1 16 ? -2.390 15.361 -1.408 1.00 0.00 16 GLU A O 10
ATOM 8082 N N . ASN A 1 17 ? -2.542 16.634 -3.303 1.00 0.00 17 ASN A N 10
ATOM 8083 C CA . ASN A 1 17 ? -2.007 15.643 -4.269 1.00 0.00 17 ASN A CA 10
ATOM 8084 C C . ASN A 1 17 ? -0.599 15.163 -3.868 1.00 0.00 17 ASN A C 10
ATOM 8085 O O . ASN A 1 17 ? -0.243 14.009 -4.100 1.00 0.00 17 ASN A O 10
ATOM 8096 N N . GLY A 1 18 ? 0.172 16.083 -3.263 1.00 0.00 18 GLY A N 10
ATOM 8097 C CA . GLY A 1 18 ? 1.550 15.828 -2.880 1.00 0.00 18 GLY A CA 10
ATOM 8098 C C . GLY A 1 18 ? 1.648 14.952 -1.642 1.00 0.00 18 GLY A C 10
ATOM 8099 O O . GLY A 1 18 ? 2.516 14.082 -1.582 1.00 0.00 18 GLY A O 10
ATOM 8103 N N . LEU A 1 19 ? 0.774 15.192 -0.636 1.00 0.00 19 LEU A N 10
ATOM 8104 C CA . LEU A 1 19 ? 0.722 14.358 0.585 1.00 0.00 19 LEU A CA 10
ATOM 8105 C C . LEU A 1 19 ? 0.274 12.935 0.218 1.00 0.00 19 LEU A C 10
ATOM 8106 O O . LEU A 1 19 ? 0.830 11.970 0.720 1.00 0.00 19 LEU A O 10
ATOM 8122 N N . ARG A 1 20 ? -0.761 12.853 -0.633 1.00 0.00 20 ARG A N 10
ATOM 8123 C CA . ARG A 1 20 ? -1.241 11.578 -1.226 1.00 0.00 20 ARG A CA 10
ATOM 8124 C C . ARG A 1 20 ? -0.091 10.809 -1.917 1.00 0.00 20 ARG A C 10
ATOM 8125 O O . ARG A 1 20 ? 0.079 9.608 -1.704 1.00 0.00 20 ARG A O 10
ATOM 8146 N N . GLU A 1 21 ? 0.694 11.548 -2.721 1.00 0.00 21 GLU A N 10
ATOM 8147 C CA . GLU A 1 21 ? 1.839 11.014 -3.483 1.00 0.00 21 GLU A CA 10
ATOM 8148 C C . GLU A 1 21 ? 2.946 10.500 -2.527 1.00 0.00 21 GLU A C 10
ATOM 8149 O O . GLU A 1 21 ? 3.573 9.466 -2.775 1.00 0.00 21 GLU A O 10
ATOM 8161 N N . HIS A 1 22 ? 3.135 11.244 -1.430 1.00 0.00 22 HIS A N 10
ATOM 8162 C CA . HIS A 1 22 ? 4.093 10.928 -0.354 1.00 0.00 22 HIS A CA 10
ATOM 8163 C C . HIS A 1 22 ? 3.623 9.698 0.469 1.00 0.00 22 HIS A C 10
ATOM 8164 O O . HIS A 1 22 ? 4.438 8.914 0.944 1.00 0.00 22 HIS A O 10
ATOM 8178 N N . LEU A 1 23 ? 2.303 9.571 0.640 1.00 0.00 23 LEU A N 10
ATOM 8179 C CA . LEU A 1 23 ? 1.650 8.493 1.405 1.00 0.00 23 LEU A CA 10
ATOM 8180 C C . LEU A 1 23 ? 1.863 7.114 0.739 1.00 0.00 23 LEU A C 10
ATOM 8181 O O . LEU A 1 23 ? 2.016 6.101 1.439 1.00 0.00 23 LEU A O 10
ATOM 8197 N N . GLN A 1 24 ? 1.906 7.104 -0.616 1.00 0.00 24 GLN A N 10
ATOM 8198 C CA . GLN A 1 24 ? 2.080 5.876 -1.429 1.00 0.00 24 GLN A CA 10
ATOM 8199 C C . GLN A 1 24 ? 3.368 5.102 -1.064 1.00 0.00 24 GLN A C 10
ATOM 8200 O O . GLN A 1 24 ? 3.442 3.890 -1.279 1.00 0.00 24 GLN A O 10
ATOM 8214 N N . THR A 1 25 ? 4.362 5.826 -0.508 1.00 0.00 25 THR A N 10
ATOM 8215 C CA . THR A 1 25 ? 5.702 5.297 -0.236 1.00 0.00 25 THR A CA 10
ATOM 8216 C C . THR A 1 25 ? 5.708 4.432 1.036 1.00 0.00 25 THR A C 10
ATOM 8217 O O . THR A 1 25 ? 6.540 3.529 1.176 1.00 0.00 25 THR A O 10
ATOM 8228 N N . HIS A 1 26 ? 4.756 4.711 1.951 1.00 0.00 26 HIS A N 10
ATOM 8229 C CA . HIS A 1 26 ? 4.723 4.102 3.290 1.00 0.00 26 HIS A CA 10
ATOM 8230 C C . HIS A 1 26 ? 4.177 2.673 3.266 1.00 0.00 26 HIS A C 10
ATOM 8231 O O . HIS A 1 26 ? 4.526 1.859 4.130 1.00 0.00 26 HIS A O 10
ATOM 8245 N N . ARG A 1 27 ? 3.336 2.368 2.272 1.00 0.00 27 ARG A N 10
ATOM 8246 C CA . ARG A 1 27 ? 2.844 0.999 2.016 1.00 0.00 27 ARG A CA 10
ATOM 8247 C C . ARG A 1 27 ? 3.804 0.263 1.053 1.00 0.00 27 ARG A C 10
ATOM 8248 O O . ARG A 1 27 ? 3.382 -0.587 0.268 1.00 0.00 27 ARG A O 10
ATOM 8269 N N . GLY A 1 28 ? 5.114 0.580 1.148 1.00 0.00 28 GLY A N 10
ATOM 8270 C CA . GLY A 1 28 ? 6.117 0.116 0.185 1.00 0.00 28 GLY A CA 10
ATOM 8271 C C . GLY A 1 28 ? 6.056 0.915 -1.121 1.00 0.00 28 GLY A C 10
ATOM 8272 O O . GLY A 1 28 ? 5.193 1.798 -1.254 1.00 0.00 28 GLY A O 10
ATOM 8276 N N . PRO A 1 29 ? 6.959 0.662 -2.113 1.00 0.00 29 PRO A N 10
ATOM 8277 C CA . PRO A 1 29 ? 6.833 1.299 -3.437 1.00 0.00 29 PRO A CA 10
ATOM 8278 C C . PRO A 1 29 ? 5.604 0.728 -4.167 1.00 0.00 29 PRO A C 10
ATOM 8279 O O . PRO A 1 29 ? 5.517 -0.496 -4.319 1.00 0.00 29 PRO A O 10
ATOM 8290 N N . ALA A 1 30 ? 4.617 1.610 -4.490 1.00 0.00 30 ALA A N 10
ATOM 8291 C CA . ALA A 1 30 ? 3.385 1.266 -5.251 1.00 0.00 30 ALA A CA 10
ATOM 8292 C C . ALA A 1 30 ? 3.667 0.638 -6.635 1.00 0.00 30 ALA A C 10
ATOM 8293 O O . ALA A 1 30 ? 3.571 1.281 -7.678 1.00 0.00 30 ALA A O 10
ATOM 8300 N N . LYS A 1 31 ? 4.082 -0.625 -6.576 1.00 0.00 31 LYS A N 10
ATOM 8301 C CA . LYS A 1 31 ? 4.290 -1.550 -7.701 1.00 0.00 31 LYS A CA 10
ATOM 8302 C C . LYS A 1 31 ? 3.887 -2.961 -7.203 1.00 0.00 31 LYS A C 10
ATOM 8303 O O . LYS A 1 31 ? 4.217 -3.985 -7.816 1.00 0.00 31 LYS A O 10
ATOM 8322 N N . HIS A 1 32 ? 3.131 -2.969 -6.088 1.00 0.00 32 HIS A N 10
ATOM 8323 C CA . HIS A 1 32 ? 2.850 -4.151 -5.265 1.00 0.00 32 HIS A CA 10
ATOM 8324 C C . HIS A 1 32 ? 1.406 -4.626 -5.450 1.00 0.00 32 HIS A C 10
ATOM 8325 O O . HIS A 1 32 ? 0.545 -3.879 -5.926 1.00 0.00 32 HIS A O 10
ATOM 8340 N N . TYR A 1 33 ? 1.152 -5.879 -5.049 1.00 0.00 33 TYR A N 10
ATOM 8341 C CA . TYR A 1 33 ? -0.152 -6.546 -5.205 1.00 0.00 33 TYR A CA 10
ATOM 8342 C C . TYR A 1 33 ? -0.712 -6.946 -3.832 1.00 0.00 33 TYR A C 10
ATOM 8343 O O . TYR A 1 33 ? 0.002 -7.525 -2.998 1.00 0.00 33 TYR A O 10
ATOM 8361 N N . MET A 1 34 ? -2.000 -6.632 -3.619 1.00 0.00 34 MET A N 10
ATOM 8362 C CA . MET A 1 34 ? -2.684 -6.792 -2.323 1.00 0.00 34 MET A CA 10
ATOM 8363 C C . MET A 1 34 ? -3.761 -7.886 -2.443 1.00 0.00 34 MET A C 10
ATOM 8364 O O . MET A 1 34 ? -4.435 -7.994 -3.477 1.00 0.00 34 MET A O 10
ATOM 8378 N N . CYS A 1 35 ? -3.898 -8.700 -1.387 1.00 0.00 35 CYS A N 10
ATOM 8379 C CA . CYS A 1 35 ? -4.849 -9.828 -1.335 1.00 0.00 35 CYS A CA 10
ATOM 8380 C C . CYS A 1 35 ? -6.321 -9.365 -1.484 1.00 0.00 35 CYS A C 10
ATOM 8381 O O . CYS A 1 35 ? -6.714 -8.378 -0.861 1.00 0.00 35 CYS A O 10
ATOM 8388 N N . PRO A 1 36 ? -7.145 -10.060 -2.333 1.00 0.00 36 PRO A N 10
ATOM 8389 C CA . PRO A 1 36 ? -8.603 -9.795 -2.432 1.00 0.00 36 PRO A CA 10
ATOM 8390 C C . PRO A 1 36 ? -9.352 -10.079 -1.109 1.00 0.00 36 PRO A C 10
ATOM 8391 O O . PRO A 1 36 ? -10.145 -9.245 -0.656 1.00 0.00 36 PRO A O 10
ATOM 8402 N N . ILE A 1 37 ? -9.082 -11.248 -0.491 1.00 0.00 37 ILE A N 10
ATOM 8403 C CA . ILE A 1 37 ? -9.880 -11.745 0.643 1.00 0.00 37 ILE A CA 10
ATOM 8404 C C . ILE A 1 37 ? -9.533 -11.047 1.987 1.00 0.00 37 ILE A C 10
ATOM 8405 O O . ILE A 1 37 ? -10.427 -10.511 2.654 1.00 0.00 37 ILE A O 10
ATOM 8421 N N . CYS A 1 38 ? -8.241 -11.051 2.390 1.00 0.00 38 CYS A N 10
ATOM 8422 C CA . CYS A 1 38 ? -7.810 -10.398 3.651 1.00 0.00 38 CYS A CA 10
ATOM 8423 C C . CYS A 1 38 ? -6.696 -9.328 3.498 1.00 0.00 38 CYS A C 10
ATOM 8424 O O . CYS A 1 38 ? -6.181 -8.834 4.497 1.00 0.00 38 CYS A O 10
ATOM 8431 N N . GLY A 1 39 ? -6.339 -8.976 2.247 1.00 0.00 39 GLY A N 10
ATOM 8432 C CA . GLY A 1 39 ? -5.556 -7.760 1.921 1.00 0.00 39 GLY A CA 10
ATOM 8433 C C . GLY A 1 39 ? -4.144 -7.644 2.494 1.00 0.00 39 GLY A C 10
ATOM 8434 O O . GLY A 1 39 ? -3.702 -6.552 2.837 1.00 0.00 39 GLY A O 10
ATOM 8438 N N . GLU A 1 40 ? -3.465 -8.784 2.607 1.00 0.00 40 GLU A N 10
ATOM 8439 C CA . GLU A 1 40 ? -2.013 -8.869 2.837 1.00 0.00 40 GLU A CA 10
ATOM 8440 C C . GLU A 1 40 ? -1.233 -8.180 1.710 1.00 0.00 40 GLU A C 10
ATOM 8441 O O . GLU A 1 40 ? -1.597 -8.286 0.528 1.00 0.00 40 GLU A O 10
ATOM 8453 N N . ARG A 1 41 ? -0.157 -7.496 2.095 1.00 0.00 41 ARG A N 10
ATOM 8454 C CA . ARG A 1 41 ? 0.718 -6.767 1.181 1.00 0.00 41 ARG A CA 10
ATOM 8455 C C . ARG A 1 41 ? 1.851 -7.679 0.701 1.00 0.00 41 ARG A C 10
ATOM 8456 O O . ARG A 1 41 ? 2.525 -8.331 1.511 1.00 0.00 41 ARG A O 10
ATOM 8477 N N . PHE A 1 42 ? 2.032 -7.759 -0.621 1.00 0.00 42 PHE A N 10
ATOM 8478 C CA . PHE A 1 42 ? 3.146 -8.497 -1.244 1.00 0.00 42 PHE A CA 10
ATOM 8479 C C . PHE A 1 42 ? 3.733 -7.656 -2.388 1.00 0.00 42 PHE A C 10
ATOM 8480 O O . PHE A 1 42 ? 2.977 -7.030 -3.126 1.00 0.00 42 PHE A O 10
ATOM 8497 N N . PRO A 1 43 ? 5.096 -7.648 -2.568 1.00 0.00 43 PRO A N 10
ATOM 8498 C CA . PRO A 1 43 ? 5.781 -6.774 -3.557 1.00 0.00 43 PRO A CA 10
ATOM 8499 C C . PRO A 1 43 ? 5.535 -7.178 -5.029 1.00 0.00 43 PRO A C 10
ATOM 8500 O O . PRO A 1 43 ? 5.834 -6.393 -5.939 1.00 0.00 43 PRO A O 10
ATOM 8511 N N . SER A 1 44 ? 4.984 -8.386 -5.261 1.00 0.00 44 SER A N 10
ATOM 8512 C CA . SER A 1 44 ? 4.852 -8.950 -6.616 1.00 0.00 44 SER A CA 10
ATOM 8513 C C . SER A 1 44 ? 3.610 -9.836 -6.733 1.00 0.00 44 SER A C 10
ATOM 8514 O O . SER A 1 44 ? 3.008 -10.240 -5.727 1.00 0.00 44 SER A O 10
ATOM 8522 N N . LEU A 1 45 ? 3.272 -10.160 -7.996 1.00 0.00 45 LEU A N 10
ATOM 8523 C CA . LEU A 1 45 ? 2.139 -11.046 -8.365 1.00 0.00 45 LEU A CA 10
ATOM 8524 C C . LEU A 1 45 ? 2.688 -12.493 -8.458 1.00 0.00 45 LEU A C 10
ATOM 8525 O O . LEU A 1 45 ? 2.381 -13.253 -9.383 1.00 0.00 45 LEU A O 10
ATOM 8541 N N . LEU A 1 46 ? 3.525 -12.850 -7.481 1.00 0.00 46 LEU A N 10
ATOM 8542 C CA . LEU A 1 46 ? 4.177 -14.158 -7.398 1.00 0.00 46 LEU A CA 10
ATOM 8543 C C . LEU A 1 46 ? 4.127 -14.559 -5.927 1.00 0.00 46 LEU A C 10
ATOM 8544 O O . LEU A 1 46 ? 3.581 -15.596 -5.581 1.00 0.00 46 LEU A O 10
ATOM 8560 N N . THR A 1 47 ? 4.652 -13.668 -5.069 1.00 0.00 47 THR A N 10
ATOM 8561 C CA . THR A 1 47 ? 4.513 -13.764 -3.606 1.00 0.00 47 THR A CA 10
ATOM 8562 C C . THR A 1 47 ? 3.024 -13.719 -3.183 1.00 0.00 47 THR A C 10
ATOM 8563 O O . THR A 1 47 ? 2.609 -14.429 -2.254 1.00 0.00 47 THR A O 10
ATOM 8574 N N . LEU A 1 48 ? 2.231 -12.875 -3.888 1.00 0.00 48 LEU A N 10
ATOM 8575 C CA . LEU A 1 48 ? 0.766 -12.807 -3.712 1.00 0.00 48 LEU A CA 10
ATOM 8576 C C . LEU A 1 48 ? 0.121 -14.145 -4.147 1.00 0.00 48 LEU A C 10
ATOM 8577 O O . LEU A 1 48 ? -0.820 -14.613 -3.501 1.00 0.00 48 LEU A O 10
ATOM 8593 N N . THR A 1 49 ? 0.674 -14.765 -5.215 1.00 0.00 49 THR A N 10
ATOM 8594 C CA . THR A 1 49 ? 0.147 -16.021 -5.791 1.00 0.00 49 THR A CA 10
ATOM 8595 C C . THR A 1 49 ? 0.260 -17.187 -4.789 1.00 0.00 49 THR A C 10
ATOM 8596 O O . THR A 1 49 ? -0.703 -17.938 -4.609 1.00 0.00 49 THR A O 10
ATOM 8607 N N . GLU A 1 50 ? 1.444 -17.324 -4.135 1.00 0.00 50 GLU A N 10
ATOM 8608 C CA . GLU A 1 50 ? 1.649 -18.276 -3.041 1.00 0.00 50 GLU A CA 10
ATOM 8609 C C . GLU A 1 50 ? 0.594 -18.106 -1.933 1.00 0.00 50 GLU A C 10
ATOM 8610 O O . GLU A 1 50 ? -0.039 -19.084 -1.555 1.00 0.00 50 GLU A O 10
ATOM 8622 N N . HIS A 1 51 ? 0.367 -16.856 -1.472 1.00 0.00 51 HIS A N 10
ATOM 8623 C CA . HIS A 1 51 ? -0.664 -16.555 -0.438 1.00 0.00 51 HIS A CA 10
ATOM 8624 C C . HIS A 1 51 ? -2.074 -16.939 -0.922 1.00 0.00 51 HIS A C 10
ATOM 8625 O O . HIS A 1 51 ? -2.891 -17.464 -0.150 1.00 0.00 51 HIS A O 10
ATOM 8639 N N . LYS A 1 52 ? -2.319 -16.699 -2.215 1.00 0.00 52 LYS A N 10
ATOM 8640 C CA . LYS A 1 52 ? -3.644 -16.822 -2.834 1.00 0.00 52 LYS A CA 10
ATOM 8641 C C . LYS A 1 52 ? -4.069 -18.300 -2.959 1.00 0.00 52 LYS A C 10
ATOM 8642 O O . LYS A 1 52 ? -5.239 -18.626 -2.743 1.00 0.00 52 LYS A O 10
ATOM 8661 N N . VAL A 1 53 ? -3.112 -19.184 -3.311 1.00 0.00 53 VAL A N 10
ATOM 8662 C CA . VAL A 1 53 ? -3.370 -20.626 -3.469 1.00 0.00 53 VAL A CA 10
ATOM 8663 C C . VAL A 1 53 ? -3.339 -21.365 -2.102 1.00 0.00 53 VAL A C 10
ATOM 8664 O O . VAL A 1 53 ? -4.105 -22.306 -1.883 1.00 0.00 53 VAL A O 10
ATOM 8677 N N . THR A 1 54 ? -2.437 -20.928 -1.188 1.00 0.00 54 THR A N 10
ATOM 8678 C CA . THR A 1 54 ? -2.349 -21.475 0.194 1.00 0.00 54 THR A CA 10
ATOM 8679 C C . THR A 1 54 ? -3.385 -20.826 1.140 1.00 0.00 54 THR A C 10
ATOM 8680 O O . THR A 1 54 ? -3.275 -20.974 2.364 1.00 0.00 54 THR A O 10
ATOM 8691 N N . HIS A 1 55 ? -4.370 -20.098 0.564 1.00 0.00 55 HIS A N 10
ATOM 8692 C CA . HIS A 1 55 ? -5.424 -19.411 1.328 1.00 0.00 55 HIS A CA 10
ATOM 8693 C C . HIS A 1 55 ? -6.307 -20.424 2.118 1.00 0.00 55 HIS A C 10
ATOM 8694 O O . HIS A 1 55 ? -7.194 -21.062 1.509 1.00 0.00 55 HIS A O 10
ATOM 8711 N N . MET A 1 1 ? -10.024 25.155 7.463 1.00 0.00 1 MET A N 11
ATOM 8712 C CA . MET A 1 1 ? -9.560 24.368 6.298 1.00 0.00 1 MET A CA 11
ATOM 8713 C C . MET A 1 1 ? -8.901 23.062 6.765 1.00 0.00 1 MET A C 11
ATOM 8714 O O . MET A 1 1 ? -9.250 21.976 6.290 1.00 0.00 1 MET A O 11
ATOM 8730 N N . GLY A 1 2 ? -7.935 23.185 7.694 1.00 0.00 2 GLY A N 11
ATOM 8731 C CA . GLY A 1 2 ? -7.273 22.027 8.295 1.00 0.00 2 GLY A CA 11
ATOM 8732 C C . GLY A 1 2 ? -6.034 21.584 7.527 1.00 0.00 2 GLY A C 11
ATOM 8733 O O . GLY A 1 2 ? -5.549 22.302 6.644 1.00 0.00 2 GLY A O 11
ATOM 8737 N N . SER A 1 3 ? -5.515 20.388 7.861 1.00 0.00 3 SER A N 11
ATOM 8738 C CA . SER A 1 3 ? -4.305 19.831 7.244 1.00 0.00 3 SER A CA 11
ATOM 8739 C C . SER A 1 3 ? -4.402 18.302 7.201 1.00 0.00 3 SER A C 11
ATOM 8740 O O . SER A 1 3 ? -4.298 17.644 8.253 1.00 0.00 3 SER A O 11
ATOM 8748 N N . HIS A 1 4 ? -4.694 17.761 6.001 1.00 0.00 4 HIS A N 11
ATOM 8749 C CA . HIS A 1 4 ? -4.536 16.315 5.724 1.00 0.00 4 HIS A CA 11
ATOM 8750 C C . HIS A 1 4 ? -3.063 15.920 5.987 1.00 0.00 4 HIS A C 11
ATOM 8751 O O . HIS A 1 4 ? -2.210 16.034 5.116 1.00 0.00 4 HIS A O 11
ATOM 8766 N N . LYS A 1 5 ? -2.783 15.525 7.224 1.00 0.00 5 LYS A N 11
ATOM 8767 C CA . LYS A 1 5 ? -1.425 15.241 7.682 1.00 0.00 5 LYS A CA 11
ATOM 8768 C C . LYS A 1 5 ? -1.090 13.772 7.416 1.00 0.00 5 LYS A C 11
ATOM 8769 O O . LYS A 1 5 ? -1.983 12.911 7.402 1.00 0.00 5 LYS A O 11
ATOM 8788 N N . CYS A 1 6 ? 0.191 13.483 7.188 1.00 0.00 6 CYS A N 11
ATOM 8789 C CA . CYS A 1 6 ? 0.660 12.107 7.046 1.00 0.00 6 CYS A CA 11
ATOM 8790 C C . CYS A 1 6 ? 0.851 11.522 8.450 1.00 0.00 6 CYS A C 11
ATOM 8791 O O . CYS A 1 6 ? 1.844 11.829 9.104 1.00 0.00 6 CYS A O 11
ATOM 8798 N N . ASN A 1 7 ? -0.147 10.736 8.907 1.00 0.00 7 ASN A N 11
ATOM 8799 C CA . ASN A 1 7 ? -0.230 10.170 10.278 1.00 0.00 7 ASN A CA 11
ATOM 8800 C C . ASN A 1 7 ? 1.091 9.522 10.772 1.00 0.00 7 ASN A C 11
ATOM 8801 O O . ASN A 1 7 ? 1.511 9.748 11.915 1.00 0.00 7 ASN A O 11
ATOM 8812 N N . VAL A 1 8 ? 1.746 8.749 9.882 1.00 0.00 8 VAL A N 11
ATOM 8813 C CA . VAL A 1 8 ? 3.012 8.039 10.191 1.00 0.00 8 VAL A CA 11
ATOM 8814 C C . VAL A 1 8 ? 4.151 9.039 10.499 1.00 0.00 8 VAL A C 11
ATOM 8815 O O . VAL A 1 8 ? 4.859 8.907 11.499 1.00 0.00 8 VAL A O 11
ATOM 8828 N N . CYS A 1 9 ? 4.293 10.027 9.617 1.00 0.00 9 CYS A N 11
ATOM 8829 C CA . CYS A 1 9 ? 5.353 11.057 9.696 1.00 0.00 9 CYS A CA 11
ATOM 8830 C C . CYS A 1 9 ? 5.097 12.110 10.790 1.00 0.00 9 CYS A C 11
ATOM 8831 O O . CYS A 1 9 ? 6.046 12.618 11.396 1.00 0.00 9 CYS A O 11
ATOM 8838 N N . SER A 1 10 ? 3.813 12.451 10.966 1.00 0.00 10 SER A N 11
ATOM 8839 C CA . SER A 1 10 ? 3.326 13.611 11.759 1.00 0.00 10 SER A CA 11
ATOM 8840 C C . SER A 1 10 ? 3.676 14.966 11.081 1.00 0.00 10 SER A C 11
ATOM 8841 O O . SER A 1 10 ? 3.473 16.033 11.668 1.00 0.00 10 SER A O 11
ATOM 8849 N N . ARG A 1 11 ? 4.181 14.909 9.832 1.00 0.00 11 ARG A N 11
ATOM 8850 C CA . ARG A 1 11 ? 4.485 16.106 9.018 1.00 0.00 11 ARG A CA 11
ATOM 8851 C C . ARG A 1 11 ? 3.448 16.295 7.899 1.00 0.00 11 ARG A C 11
ATOM 8852 O O . ARG A 1 11 ? 2.684 15.371 7.572 1.00 0.00 11 ARG A O 11
ATOM 8873 N N . THR A 1 12 ? 3.447 17.500 7.314 1.00 0.00 12 THR A N 11
ATOM 8874 C CA . THR A 1 12 ? 2.377 17.990 6.430 1.00 0.00 12 THR A CA 11
ATOM 8875 C C . THR A 1 12 ? 2.869 18.232 4.981 1.00 0.00 12 THR A C 11
ATOM 8876 O O . THR A 1 12 ? 4.078 18.347 4.724 1.00 0.00 12 THR A O 11
ATOM 8887 N N . PHE A 1 13 ? 1.894 18.310 4.051 1.00 0.00 13 PHE A N 11
ATOM 8888 C CA . PHE A 1 13 ? 2.142 18.462 2.594 1.00 0.00 13 PHE A CA 11
ATOM 8889 C C . PHE A 1 13 ? 2.500 19.900 2.151 1.00 0.00 13 PHE A C 11
ATOM 8890 O O . PHE A 1 13 ? 2.701 20.799 2.964 1.00 0.00 13 PHE A O 11
ATOM 8907 N N . PHE A 1 14 ? 2.617 20.070 0.820 1.00 0.00 14 PHE A N 11
ATOM 8908 C CA . PHE A 1 14 ? 2.747 21.366 0.143 1.00 0.00 14 PHE A CA 11
ATOM 8909 C C . PHE A 1 14 ? 1.445 21.596 -0.643 1.00 0.00 14 PHE A C 11
ATOM 8910 O O . PHE A 1 14 ? 0.701 22.538 -0.372 1.00 0.00 14 PHE A O 11
ATOM 8927 N N . SER A 1 15 ? 1.171 20.685 -1.596 1.00 0.00 15 SER A N 11
ATOM 8928 C CA . SER A 1 15 ? -0.096 20.641 -2.348 1.00 0.00 15 SER A CA 11
ATOM 8929 C C . SER A 1 15 ? -0.933 19.441 -1.865 1.00 0.00 15 SER A C 11
ATOM 8930 O O . SER A 1 15 ? -0.376 18.482 -1.308 1.00 0.00 15 SER A O 11
ATOM 8938 N N . GLU A 1 16 ? -2.258 19.490 -2.102 1.00 0.00 16 GLU A N 11
ATOM 8939 C CA . GLU A 1 16 ? -3.216 18.493 -1.568 1.00 0.00 16 GLU A CA 11
ATOM 8940 C C . GLU A 1 16 ? -2.961 17.089 -2.162 1.00 0.00 16 GLU A C 11
ATOM 8941 O O . GLU A 1 16 ? -2.990 16.084 -1.442 1.00 0.00 16 GLU A O 11
ATOM 8953 N N . ASN A 1 17 ? -2.679 17.045 -3.479 1.00 0.00 17 ASN A N 11
ATOM 8954 C CA . ASN A 1 17 ? -2.349 15.799 -4.202 1.00 0.00 17 ASN A CA 11
ATOM 8955 C C . ASN A 1 17 ? -0.915 15.352 -3.864 1.00 0.00 17 ASN A C 11
ATOM 8956 O O . ASN A 1 17 ? -0.562 14.189 -4.050 1.00 0.00 17 ASN A O 11
ATOM 8967 N N . GLY A 1 18 ? -0.100 16.326 -3.403 1.00 0.00 18 GLY A N 11
ATOM 8968 C CA . GLY A 1 18 ? 1.251 16.077 -2.911 1.00 0.00 18 GLY A CA 11
ATOM 8969 C C . GLY A 1 18 ? 1.283 15.103 -1.733 1.00 0.00 18 GLY A C 11
ATOM 8970 O O . GLY A 1 18 ? 2.179 14.260 -1.660 1.00 0.00 18 GLY A O 11
ATOM 8974 N N . LEU A 1 19 ? 0.279 15.198 -0.832 1.00 0.00 19 LEU A N 11
ATOM 8975 C CA . LEU A 1 19 ? 0.145 14.275 0.321 1.00 0.00 19 LEU A CA 11
ATOM 8976 C C . LEU A 1 19 ? -0.263 12.883 -0.176 1.00 0.00 19 LEU A C 11
ATOM 8977 O O . LEU A 1 19 ? 0.253 11.869 0.296 1.00 0.00 19 LEU A O 11
ATOM 8993 N N . ARG A 1 20 ? -1.194 12.871 -1.133 1.00 0.00 20 ARG A N 11
ATOM 8994 C CA . ARG A 1 20 ? -1.762 11.635 -1.707 1.00 0.00 20 ARG A CA 11
ATOM 8995 C C . ARG A 1 20 ? -0.674 10.797 -2.411 1.00 0.00 20 ARG A C 11
ATOM 8996 O O . ARG A 1 20 ? -0.631 9.565 -2.278 1.00 0.00 20 ARG A O 11
ATOM 9017 N N . GLU A 1 21 ? 0.206 11.495 -3.146 1.00 0.00 21 GLU A N 11
ATOM 9018 C CA . GLU A 1 21 ? 1.360 10.895 -3.821 1.00 0.00 21 GLU A CA 11
ATOM 9019 C C . GLU A 1 21 ? 2.395 10.405 -2.786 1.00 0.00 21 GLU A C 11
ATOM 9020 O O . GLU A 1 21 ? 2.905 9.283 -2.885 1.00 0.00 21 GLU A O 11
ATOM 9032 N N . HIS A 1 22 ? 2.668 11.262 -1.781 1.00 0.00 22 HIS A N 11
ATOM 9033 C CA . HIS A 1 22 ? 3.598 10.960 -0.680 1.00 0.00 22 HIS A CA 11
ATOM 9034 C C . HIS A 1 22 ? 3.131 9.746 0.152 1.00 0.00 22 HIS A C 11
ATOM 9035 O O . HIS A 1 22 ? 3.958 8.994 0.658 1.00 0.00 22 HIS A O 11
ATOM 9049 N N . LEU A 1 23 ? 1.807 9.545 0.251 1.00 0.00 23 LEU A N 11
ATOM 9050 C CA . LEU A 1 23 ? 1.207 8.525 1.129 1.00 0.00 23 LEU A CA 11
ATOM 9051 C C . LEU A 1 23 ? 1.616 7.089 0.713 1.00 0.00 23 LEU A C 11
ATOM 9052 O O . LEU A 1 23 ? 1.693 6.187 1.560 1.00 0.00 23 LEU A O 11
ATOM 9068 N N . GLN A 1 24 ? 1.958 6.929 -0.586 1.00 0.00 24 GLN A N 11
ATOM 9069 C CA . GLN A 1 24 ? 2.315 5.640 -1.206 1.00 0.00 24 GLN A CA 11
ATOM 9070 C C . GLN A 1 24 ? 3.595 5.018 -0.606 1.00 0.00 24 GLN A C 11
ATOM 9071 O O . GLN A 1 24 ? 3.781 3.795 -0.665 1.00 0.00 24 GLN A O 11
ATOM 9085 N N . THR A 1 25 ? 4.435 5.876 0.005 1.00 0.00 25 THR A N 11
ATOM 9086 C CA . THR A 1 25 ? 5.715 5.483 0.616 1.00 0.00 25 THR A CA 11
ATOM 9087 C C . THR A 1 25 ? 5.513 4.626 1.892 1.00 0.00 25 THR A C 11
ATOM 9088 O O . THR A 1 25 ? 6.483 4.077 2.425 1.00 0.00 25 THR A O 11
ATOM 9099 N N . HIS A 1 26 ? 4.253 4.519 2.368 1.00 0.00 26 HIS A N 11
ATOM 9100 C CA . HIS A 1 26 ? 3.904 3.787 3.612 1.00 0.00 26 HIS A CA 11
ATOM 9101 C C . HIS A 1 26 ? 2.885 2.662 3.328 1.00 0.00 26 HIS A C 11
ATOM 9102 O O . HIS A 1 26 ? 2.780 1.708 4.103 1.00 0.00 26 HIS A O 11
ATOM 9116 N N . ARG A 1 27 ? 2.135 2.782 2.217 1.00 0.00 27 ARG A N 11
ATOM 9117 C CA . ARG A 1 27 ? 1.002 1.870 1.894 1.00 0.00 27 ARG A CA 11
ATOM 9118 C C . ARG A 1 27 ? 1.262 1.038 0.624 1.00 0.00 27 ARG A C 11
ATOM 9119 O O . ARG A 1 27 ? 0.342 0.387 0.114 1.00 0.00 27 ARG A O 11
ATOM 9140 N N . GLY A 1 28 ? 2.507 1.060 0.113 1.00 0.00 28 GLY A N 11
ATOM 9141 C CA . GLY A 1 28 ? 2.889 0.247 -1.047 1.00 0.00 28 GLY A CA 11
ATOM 9142 C C . GLY A 1 28 ? 3.368 -1.153 -0.659 1.00 0.00 28 GLY A C 11
ATOM 9143 O O . GLY A 1 28 ? 3.273 -1.527 0.521 1.00 0.00 28 GLY A O 11
ATOM 9147 N N . PRO A 1 29 ? 3.866 -1.974 -1.640 1.00 0.00 29 PRO A N 11
ATOM 9148 C CA . PRO A 1 29 ? 4.426 -3.314 -1.355 1.00 0.00 29 PRO A CA 11
ATOM 9149 C C . PRO A 1 29 ? 5.669 -3.233 -0.438 1.00 0.00 29 PRO A C 11
ATOM 9150 O O . PRO A 1 29 ? 6.650 -2.557 -0.769 1.00 0.00 29 PRO A O 11
ATOM 9161 N N . ALA A 1 30 ? 5.601 -3.920 0.712 1.00 0.00 30 ALA A N 11
ATOM 9162 C CA . ALA A 1 30 ? 6.702 -3.996 1.687 1.00 0.00 30 ALA A CA 11
ATOM 9163 C C . ALA A 1 30 ? 7.607 -5.174 1.311 1.00 0.00 30 ALA A C 11
ATOM 9164 O O . ALA A 1 30 ? 7.099 -6.280 1.108 1.00 0.00 30 ALA A O 11
ATOM 9171 N N . LYS A 1 31 ? 8.922 -4.892 1.169 1.00 0.00 31 LYS A N 11
ATOM 9172 C CA . LYS A 1 31 ? 9.984 -5.866 0.799 1.00 0.00 31 LYS A CA 11
ATOM 9173 C C . LYS A 1 31 ? 9.879 -7.240 1.517 1.00 0.00 31 LYS A C 11
ATOM 9174 O O . LYS A 1 31 ? 10.463 -7.453 2.586 1.00 0.00 31 LYS A O 11
ATOM 9193 N N . HIS A 1 32 ? 9.087 -8.143 0.921 1.00 0.00 32 HIS A N 11
ATOM 9194 C CA . HIS A 1 32 ? 8.952 -9.538 1.368 1.00 0.00 32 HIS A CA 11
ATOM 9195 C C . HIS A 1 32 ? 10.152 -10.372 0.887 1.00 0.00 32 HIS A C 11
ATOM 9196 O O . HIS A 1 32 ? 11.038 -9.867 0.189 1.00 0.00 32 HIS A O 11
ATOM 9211 N N . TYR A 1 33 ? 10.164 -11.660 1.254 1.00 0.00 33 TYR A N 11
ATOM 9212 C CA . TYR A 1 33 ? 11.241 -12.601 0.895 1.00 0.00 33 TYR A CA 11
ATOM 9213 C C . TYR A 1 33 ? 10.607 -13.978 0.623 1.00 0.00 33 TYR A C 11
ATOM 9214 O O . TYR A 1 33 ? 10.512 -14.830 1.512 1.00 0.00 33 TYR A O 11
ATOM 9232 N N . MET A 1 34 ? 10.156 -14.164 -0.621 1.00 0.00 34 MET A N 11
ATOM 9233 C CA . MET A 1 34 ? 9.479 -15.383 -1.084 1.00 0.00 34 MET A CA 11
ATOM 9234 C C . MET A 1 34 ? 10.156 -15.818 -2.381 1.00 0.00 34 MET A C 11
ATOM 9235 O O . MET A 1 34 ? 10.101 -15.084 -3.371 1.00 0.00 34 MET A O 11
ATOM 9249 N N . CYS A 1 35 ? 10.783 -17.000 -2.369 1.00 0.00 35 CYS A N 11
ATOM 9250 C CA . CYS A 1 35 ? 11.588 -17.504 -3.492 1.00 0.00 35 CYS A CA 11
ATOM 9251 C C . CYS A 1 35 ? 10.793 -17.546 -4.822 1.00 0.00 35 CYS A C 11
ATOM 9252 O O . CYS A 1 35 ? 9.660 -18.040 -4.839 1.00 0.00 35 CYS A O 11
ATOM 9259 N N . PRO A 1 36 ? 11.369 -17.036 -5.954 1.00 0.00 36 PRO A N 11
ATOM 9260 C CA . PRO A 1 36 ? 10.680 -17.057 -7.273 1.00 0.00 36 PRO A CA 11
ATOM 9261 C C . PRO A 1 36 ? 10.432 -18.493 -7.787 1.00 0.00 36 PRO A C 11
ATOM 9262 O O . PRO A 1 36 ? 9.394 -18.763 -8.398 1.00 0.00 36 PRO A O 11
ATOM 9273 N N . ILE A 1 37 ? 11.403 -19.403 -7.538 1.00 0.00 37 ILE A N 11
ATOM 9274 C CA . ILE A 1 37 ? 11.388 -20.754 -8.103 1.00 0.00 37 ILE A CA 11
ATOM 9275 C C . ILE A 1 37 ? 10.559 -21.741 -7.242 1.00 0.00 37 ILE A C 11
ATOM 9276 O O . ILE A 1 37 ? 9.633 -22.378 -7.748 1.00 0.00 37 ILE A O 11
ATOM 9292 N N . CYS A 1 38 ? 10.880 -21.849 -5.932 1.00 0.00 38 CYS A N 11
ATOM 9293 C CA . CYS A 1 38 ? 10.224 -22.848 -5.046 1.00 0.00 38 CYS A CA 11
ATOM 9294 C C . CYS A 1 38 ? 9.532 -22.229 -3.814 1.00 0.00 38 CYS A C 11
ATOM 9295 O O . CYS A 1 38 ? 9.027 -22.967 -2.972 1.00 0.00 38 CYS A O 11
ATOM 9302 N N . GLY A 1 39 ? 9.527 -20.888 -3.706 1.00 0.00 39 GLY A N 11
ATOM 9303 C CA . GLY A 1 39 ? 8.740 -20.163 -2.695 1.00 0.00 39 GLY A CA 11
ATOM 9304 C C . GLY A 1 39 ? 9.096 -20.424 -1.234 1.00 0.00 39 GLY A C 11
ATOM 9305 O O . GLY A 1 39 ? 8.234 -20.323 -0.358 1.00 0.00 39 GLY A O 11
ATOM 9309 N N . GLU A 1 40 ? 10.362 -20.783 -0.977 1.00 0.00 40 GLU A N 11
ATOM 9310 C CA . GLU A 1 40 ? 10.916 -20.833 0.379 1.00 0.00 40 GLU A CA 11
ATOM 9311 C C . GLU A 1 40 ? 10.986 -19.441 1.018 1.00 0.00 40 GLU A C 11
ATOM 9312 O O . GLU A 1 40 ? 11.210 -18.435 0.332 1.00 0.00 40 GLU A O 11
ATOM 9324 N N . ARG A 1 41 ? 10.795 -19.418 2.339 1.00 0.00 41 ARG A N 11
ATOM 9325 C CA . ARG A 1 41 ? 10.862 -18.205 3.172 1.00 0.00 41 ARG A CA 11
ATOM 9326 C C . ARG A 1 41 ? 12.200 -18.178 3.926 1.00 0.00 41 ARG A C 11
ATOM 9327 O O . ARG A 1 41 ? 12.683 -19.225 4.370 1.00 0.00 41 ARG A O 11
ATOM 9348 N N . PHE A 1 42 ? 12.823 -16.997 4.020 1.00 0.00 42 PHE A N 11
ATOM 9349 C CA . PHE A 1 42 ? 14.103 -16.808 4.749 1.00 0.00 42 PHE A CA 11
ATOM 9350 C C . PHE A 1 42 ? 14.010 -15.612 5.716 1.00 0.00 42 PHE A C 11
ATOM 9351 O O . PHE A 1 42 ? 13.186 -14.729 5.507 1.00 0.00 42 PHE A O 11
ATOM 9368 N N . PRO A 1 43 ? 14.859 -15.567 6.804 1.00 0.00 43 PRO A N 11
ATOM 9369 C CA . PRO A 1 43 ? 14.785 -14.510 7.849 1.00 0.00 43 PRO A CA 11
ATOM 9370 C C . PRO A 1 43 ? 15.095 -13.092 7.328 1.00 0.00 43 PRO A C 11
ATOM 9371 O O . PRO A 1 43 ? 14.812 -12.106 8.021 1.00 0.00 43 PRO A O 11
ATOM 9382 N N . SER A 1 44 ? 15.675 -12.990 6.113 1.00 0.00 44 SER A N 11
ATOM 9383 C CA . SER A 1 44 ? 16.039 -11.699 5.515 1.00 0.00 44 SER A CA 11
ATOM 9384 C C . SER A 1 44 ? 15.962 -11.748 3.992 1.00 0.00 44 SER A C 11
ATOM 9385 O O . SER A 1 44 ? 15.875 -12.821 3.374 1.00 0.00 44 SER A O 11
ATOM 9393 N N . LEU A 1 45 ? 16.035 -10.548 3.404 1.00 0.00 45 LEU A N 11
ATOM 9394 C CA . LEU A 1 45 ? 16.116 -10.338 1.948 1.00 0.00 45 LEU A CA 11
ATOM 9395 C C . LEU A 1 45 ? 17.627 -10.269 1.585 1.00 0.00 45 LEU A C 11
ATOM 9396 O O . LEU A 1 45 ? 18.093 -9.361 0.897 1.00 0.00 45 LEU A O 11
ATOM 9412 N N . LEU A 1 46 ? 18.364 -11.270 2.082 1.00 0.00 46 LEU A N 11
ATOM 9413 C CA . LEU A 1 46 ? 19.824 -11.405 1.945 1.00 0.00 46 LEU A CA 11
ATOM 9414 C C . LEU A 1 46 ? 20.112 -12.902 1.883 1.00 0.00 46 LEU A C 11
ATOM 9415 O O . LEU A 1 46 ? 20.775 -13.386 0.971 1.00 0.00 46 LEU A O 11
ATOM 9431 N N . THR A 1 47 ? 19.559 -13.627 2.874 1.00 0.00 47 THR A N 11
ATOM 9432 C CA . THR A 1 47 ? 19.560 -15.095 2.900 1.00 0.00 47 THR A CA 11
ATOM 9433 C C . THR A 1 47 ? 18.751 -15.687 1.719 1.00 0.00 47 THR A C 11
ATOM 9434 O O . THR A 1 47 ? 19.141 -16.709 1.143 1.00 0.00 47 THR A O 11
ATOM 9445 N N . LEU A 1 48 ? 17.636 -15.022 1.354 1.00 0.00 48 LEU A N 11
ATOM 9446 C CA . LEU A 1 48 ? 16.803 -15.415 0.193 1.00 0.00 48 LEU A CA 11
ATOM 9447 C C . LEU A 1 48 ? 17.584 -15.199 -1.141 1.00 0.00 48 LEU A C 11
ATOM 9448 O O . LEU A 1 48 ? 17.366 -15.923 -2.127 1.00 0.00 48 LEU A O 11
ATOM 9464 N N . THR A 1 49 ? 18.505 -14.213 -1.143 1.00 0.00 49 THR A N 11
ATOM 9465 C CA . THR A 1 49 ? 19.405 -13.929 -2.281 1.00 0.00 49 THR A CA 11
ATOM 9466 C C . THR A 1 49 ? 20.440 -15.068 -2.462 1.00 0.00 49 THR A C 11
ATOM 9467 O O . THR A 1 49 ? 20.670 -15.542 -3.584 1.00 0.00 49 THR A O 11
ATOM 9478 N N . GLU A 1 50 ? 21.030 -15.496 -1.326 1.00 0.00 50 GLU A N 11
ATOM 9479 C CA . GLU A 1 50 ? 22.001 -16.614 -1.276 1.00 0.00 50 GLU A CA 11
ATOM 9480 C C . GLU A 1 50 ? 21.362 -17.909 -1.821 1.00 0.00 50 GLU A C 11
ATOM 9481 O O . GLU A 1 50 ? 21.931 -18.580 -2.686 1.00 0.00 50 GLU A O 11
ATOM 9493 N N . HIS A 1 51 ? 20.156 -18.201 -1.318 1.00 0.00 51 HIS A N 11
ATOM 9494 C CA . HIS A 1 51 ? 19.351 -19.373 -1.707 1.00 0.00 51 HIS A CA 11
ATOM 9495 C C . HIS A 1 51 ? 19.039 -19.396 -3.220 1.00 0.00 51 HIS A C 11
ATOM 9496 O O . HIS A 1 51 ? 19.053 -20.464 -3.848 1.00 0.00 51 HIS A O 11
ATOM 9510 N N . LYS A 1 52 ? 18.739 -18.209 -3.767 1.00 0.00 52 LYS A N 11
ATOM 9511 C CA . LYS A 1 52 ? 18.324 -18.039 -5.172 1.00 0.00 52 LYS A CA 11
ATOM 9512 C C . LYS A 1 52 ? 19.408 -18.508 -6.162 1.00 0.00 52 LYS A C 11
ATOM 9513 O O . LYS A 1 52 ? 19.110 -19.233 -7.122 1.00 0.00 52 LYS A O 11
ATOM 9532 N N . VAL A 1 53 ? 20.659 -18.093 -5.918 1.00 0.00 53 VAL A N 11
ATOM 9533 C CA . VAL A 1 53 ? 21.772 -18.331 -6.847 1.00 0.00 53 VAL A CA 11
ATOM 9534 C C . VAL A 1 53 ? 22.322 -19.778 -6.744 1.00 0.00 53 VAL A C 11
ATOM 9535 O O . VAL A 1 53 ? 22.626 -20.406 -7.762 1.00 0.00 53 VAL A O 11
ATOM 9548 N N . THR A 1 54 ? 22.426 -20.306 -5.510 1.00 0.00 54 THR A N 11
ATOM 9549 C CA . THR A 1 54 ? 22.965 -21.659 -5.223 1.00 0.00 54 THR A CA 11
ATOM 9550 C C . THR A 1 54 ? 21.824 -22.690 -5.140 1.00 0.00 54 THR A C 11
ATOM 9551 O O . THR A 1 54 ? 21.865 -23.625 -4.323 1.00 0.00 54 THR A O 11
ATOM 9562 N N . HIS A 1 55 ? 20.818 -22.521 -6.018 1.00 0.00 55 HIS A N 11
ATOM 9563 C CA . HIS A 1 55 ? 19.522 -23.188 -5.895 1.00 0.00 55 HIS A CA 11
ATOM 9564 C C . HIS A 1 55 ? 19.669 -24.717 -6.120 1.00 0.00 55 HIS A C 11
ATOM 9565 O O . HIS A 1 55 ? 19.600 -25.497 -5.146 1.00 0.00 55 HIS A O 11
ATOM 9582 N N . MET A 1 1 ? -7.547 27.718 4.870 1.00 0.00 1 MET A N 12
ATOM 9583 C CA . MET A 1 1 ? -7.040 26.538 5.626 1.00 0.00 1 MET A CA 12
ATOM 9584 C C . MET A 1 1 ? -7.151 25.265 4.765 1.00 0.00 1 MET A C 12
ATOM 9585 O O . MET A 1 1 ? -7.553 25.328 3.596 1.00 0.00 1 MET A O 12
ATOM 9601 N N . GLY A 1 2 ? -6.769 24.113 5.353 1.00 0.00 2 GLY A N 12
ATOM 9602 C CA . GLY A 1 2 ? -6.905 22.815 4.696 1.00 0.00 2 GLY A CA 12
ATOM 9603 C C . GLY A 1 2 ? -5.574 22.295 4.183 1.00 0.00 2 GLY A C 12
ATOM 9604 O O . GLY A 1 2 ? -5.119 22.706 3.109 1.00 0.00 2 GLY A O 12
ATOM 9608 N N . SER A 1 3 ? -4.925 21.422 4.968 1.00 0.00 3 SER A N 12
ATOM 9609 C CA . SER A 1 3 ? -3.716 20.705 4.551 1.00 0.00 3 SER A CA 12
ATOM 9610 C C . SER A 1 3 ? -3.814 19.261 5.067 1.00 0.00 3 SER A C 12
ATOM 9611 O O . SER A 1 3 ? -3.692 19.009 6.269 1.00 0.00 3 SER A O 12
ATOM 9619 N N . HIS A 1 4 ? -4.159 18.354 4.141 1.00 0.00 4 HIS A N 12
ATOM 9620 C CA . HIS A 1 4 ? -4.065 16.900 4.390 1.00 0.00 4 HIS A CA 12
ATOM 9621 C C . HIS A 1 4 ? -2.644 16.529 4.877 1.00 0.00 4 HIS A C 12
ATOM 9622 O O . HIS A 1 4 ? -1.639 16.924 4.276 1.00 0.00 4 HIS A O 12
ATOM 9637 N N . LYS A 1 5 ? -2.617 15.825 6.019 1.00 0.00 5 LYS A N 12
ATOM 9638 C CA . LYS A 1 5 ? -1.402 15.463 6.770 1.00 0.00 5 LYS A CA 12
ATOM 9639 C C . LYS A 1 5 ? -1.093 13.963 6.630 1.00 0.00 5 LYS A C 12
ATOM 9640 O O . LYS A 1 5 ? -2.004 13.140 6.484 1.00 0.00 5 LYS A O 12
ATOM 9659 N N . CYS A 1 6 ? 0.199 13.613 6.659 1.00 0.00 6 CYS A N 12
ATOM 9660 C CA . CYS A 1 6 ? 0.659 12.221 6.713 1.00 0.00 6 CYS A CA 12
ATOM 9661 C C . CYS A 1 6 ? 0.620 11.752 8.175 1.00 0.00 6 CYS A C 12
ATOM 9662 O O . CYS A 1 6 ? 1.428 12.216 8.969 1.00 0.00 6 CYS A O 12
ATOM 9669 N N . ASN A 1 7 ? -0.345 10.888 8.526 1.00 0.00 7 ASN A N 12
ATOM 9670 C CA . ASN A 1 7 ? -0.488 10.327 9.895 1.00 0.00 7 ASN A CA 12
ATOM 9671 C C . ASN A 1 7 ? 0.798 9.597 10.361 1.00 0.00 7 ASN A C 12
ATOM 9672 O O . ASN A 1 7 ? 1.196 9.707 11.532 1.00 0.00 7 ASN A O 12
ATOM 9683 N N . VAL A 1 8 ? 1.441 8.877 9.424 1.00 0.00 8 VAL A N 12
ATOM 9684 C CA . VAL A 1 8 ? 2.672 8.111 9.692 1.00 0.00 8 VAL A CA 12
ATOM 9685 C C . VAL A 1 8 ? 3.810 9.032 10.192 1.00 0.00 8 VAL A C 12
ATOM 9686 O O . VAL A 1 8 ? 4.358 8.832 11.277 1.00 0.00 8 VAL A O 12
ATOM 9699 N N . CYS A 1 9 ? 4.139 10.042 9.387 1.00 0.00 9 CYS A N 12
ATOM 9700 C CA . CYS A 1 9 ? 5.167 11.056 9.741 1.00 0.00 9 CYS A CA 12
ATOM 9701 C C . CYS A 1 9 ? 4.705 12.013 10.859 1.00 0.00 9 CYS A C 12
ATOM 9702 O O . CYS A 1 9 ? 5.533 12.582 11.556 1.00 0.00 9 CYS A O 12
ATOM 9709 N N . SER A 1 10 ? 3.383 12.216 10.911 1.00 0.00 10 SER A N 12
ATOM 9710 C CA . SER A 1 10 ? 2.661 13.244 11.724 1.00 0.00 10 SER A CA 12
ATOM 9711 C C . SER A 1 10 ? 2.897 14.683 11.180 1.00 0.00 10 SER A C 12
ATOM 9712 O O . SER A 1 10 ? 2.411 15.661 11.750 1.00 0.00 10 SER A O 12
ATOM 9720 N N . ARG A 1 11 ? 3.644 14.781 10.060 1.00 0.00 11 ARG A N 12
ATOM 9721 C CA . ARG A 1 11 ? 3.902 16.043 9.340 1.00 0.00 11 ARG A CA 12
ATOM 9722 C C . ARG A 1 11 ? 2.996 16.136 8.110 1.00 0.00 11 ARG A C 12
ATOM 9723 O O . ARG A 1 11 ? 2.435 15.130 7.671 1.00 0.00 11 ARG A O 12
ATOM 9744 N N . THR A 1 12 ? 2.897 17.339 7.544 1.00 0.00 12 THR A N 12
ATOM 9745 C CA . THR A 1 12 ? 2.001 17.643 6.412 1.00 0.00 12 THR A CA 12
ATOM 9746 C C . THR A 1 12 ? 2.824 18.128 5.208 1.00 0.00 12 THR A C 12
ATOM 9747 O O . THR A 1 12 ? 3.935 18.652 5.373 1.00 0.00 12 THR A O 12
ATOM 9758 N N . PHE A 1 13 ? 2.283 17.927 4.004 1.00 0.00 13 PHE A N 12
ATOM 9759 C CA . PHE A 1 13 ? 2.847 18.493 2.763 1.00 0.00 13 PHE A CA 12
ATOM 9760 C C . PHE A 1 13 ? 2.248 19.906 2.575 1.00 0.00 13 PHE A C 12
ATOM 9761 O O . PHE A 1 13 ? 1.220 20.230 3.196 1.00 0.00 13 PHE A O 12
ATOM 9778 N N . PHE A 1 14 ? 2.878 20.744 1.733 1.00 0.00 14 PHE A N 12
ATOM 9779 C CA . PHE A 1 14 ? 2.397 22.116 1.454 1.00 0.00 14 PHE A CA 12
ATOM 9780 C C . PHE A 1 14 ? 1.014 22.079 0.757 1.00 0.00 14 PHE A C 12
ATOM 9781 O O . PHE A 1 14 ? 0.185 22.970 0.943 1.00 0.00 14 PHE A O 12
ATOM 9798 N N . SER A 1 15 ? 0.791 21.016 -0.023 1.00 0.00 15 SER A N 12
ATOM 9799 C CA . SER A 1 15 ? -0.455 20.770 -0.770 1.00 0.00 15 SER A CA 12
ATOM 9800 C C . SER A 1 15 ? -0.993 19.370 -0.408 1.00 0.00 15 SER A C 12
ATOM 9801 O O . SER A 1 15 ? -0.242 18.528 0.099 1.00 0.00 15 SER A O 12
ATOM 9809 N N . GLU A 1 16 ? -2.276 19.106 -0.710 1.00 0.00 16 GLU A N 12
ATOM 9810 C CA . GLU A 1 16 ? -2.975 17.900 -0.214 1.00 0.00 16 GLU A CA 12
ATOM 9811 C C . GLU A 1 16 ? -2.796 16.700 -1.168 1.00 0.00 16 GLU A C 12
ATOM 9812 O O . GLU A 1 16 ? -2.762 15.558 -0.717 1.00 0.00 16 GLU A O 12
ATOM 9824 N N . ASN A 1 17 ? -2.652 16.969 -2.485 1.00 0.00 17 ASN A N 12
ATOM 9825 C CA . ASN A 1 17 ? -2.449 15.909 -3.511 1.00 0.00 17 ASN A CA 12
ATOM 9826 C C . ASN A 1 17 ? -1.012 15.387 -3.420 1.00 0.00 17 ASN A C 12
ATOM 9827 O O . ASN A 1 17 ? -0.763 14.180 -3.520 1.00 0.00 17 ASN A O 12
ATOM 9838 N N . GLY A 1 18 ? -0.082 16.344 -3.251 1.00 0.00 18 GLY A N 12
ATOM 9839 C CA . GLY A 1 18 ? 1.329 16.057 -2.988 1.00 0.00 18 GLY A CA 12
ATOM 9840 C C . GLY A 1 18 ? 1.522 15.120 -1.795 1.00 0.00 18 GLY A C 12
ATOM 9841 O O . GLY A 1 18 ? 2.364 14.215 -1.835 1.00 0.00 18 GLY A O 12
ATOM 9845 N N . LEU A 1 19 ? 0.709 15.337 -0.743 1.00 0.00 19 LEU A N 12
ATOM 9846 C CA . LEU A 1 19 ? 0.674 14.467 0.443 1.00 0.00 19 LEU A CA 12
ATOM 9847 C C . LEU A 1 19 ? 0.154 13.069 0.080 1.00 0.00 19 LEU A C 12
ATOM 9848 O O . LEU A 1 19 ? 0.714 12.087 0.518 1.00 0.00 19 LEU A O 12
ATOM 9864 N N . ARG A 1 20 ? -0.953 13.021 -0.669 1.00 0.00 20 ARG A N 12
ATOM 9865 C CA . ARG A 1 20 ? -1.618 11.756 -1.070 1.00 0.00 20 ARG A CA 12
ATOM 9866 C C . ARG A 1 20 ? -0.655 10.796 -1.795 1.00 0.00 20 ARG A C 12
ATOM 9867 O O . ARG A 1 20 ? -0.656 9.587 -1.533 1.00 0.00 20 ARG A O 12
ATOM 9888 N N . GLU A 1 21 ? 0.169 11.349 -2.686 1.00 0.00 21 GLU A N 12
ATOM 9889 C CA . GLU A 1 21 ? 1.208 10.589 -3.391 1.00 0.00 21 GLU A CA 12
ATOM 9890 C C . GLU A 1 21 ? 2.316 10.140 -2.398 1.00 0.00 21 GLU A C 12
ATOM 9891 O O . GLU A 1 21 ? 2.809 9.006 -2.463 1.00 0.00 21 GLU A O 12
ATOM 9903 N N . HIS A 1 22 ? 2.662 11.052 -1.464 1.00 0.00 22 HIS A N 12
ATOM 9904 C CA . HIS A 1 22 ? 3.605 10.784 -0.350 1.00 0.00 22 HIS A CA 12
ATOM 9905 C C . HIS A 1 22 ? 3.040 9.714 0.629 1.00 0.00 22 HIS A C 12
ATOM 9906 O O . HIS A 1 22 ? 3.795 9.008 1.299 1.00 0.00 22 HIS A O 12
ATOM 9920 N N . LEU A 1 23 ? 1.708 9.603 0.705 1.00 0.00 23 LEU A N 12
ATOM 9921 C CA . LEU A 1 23 ? 1.014 8.679 1.620 1.00 0.00 23 LEU A CA 12
ATOM 9922 C C . LEU A 1 23 ? 1.218 7.230 1.110 1.00 0.00 23 LEU A C 12
ATOM 9923 O O . LEU A 1 23 ? 1.276 6.275 1.899 1.00 0.00 23 LEU A O 12
ATOM 9939 N N . GLN A 1 24 ? 1.404 7.103 -0.220 1.00 0.00 24 GLN A N 12
ATOM 9940 C CA . GLN A 1 24 ? 1.595 5.826 -0.900 1.00 0.00 24 GLN A CA 12
ATOM 9941 C C . GLN A 1 24 ? 3.032 5.311 -0.726 1.00 0.00 24 GLN A C 12
ATOM 9942 O O . GLN A 1 24 ? 3.258 4.117 -0.758 1.00 0.00 24 GLN A O 12
ATOM 9956 N N . THR A 1 25 ? 3.992 6.235 -0.541 1.00 0.00 25 THR A N 12
ATOM 9957 C CA . THR A 1 25 ? 5.432 5.907 -0.430 1.00 0.00 25 THR A CA 12
ATOM 9958 C C . THR A 1 25 ? 5.771 5.071 0.835 1.00 0.00 25 THR A C 12
ATOM 9959 O O . THR A 1 25 ? 6.867 4.507 0.936 1.00 0.00 25 THR A O 12
ATOM 9970 N N . HIS A 1 26 ? 4.812 4.965 1.775 1.00 0.00 26 HIS A N 12
ATOM 9971 C CA . HIS A 1 26 ? 4.985 4.182 3.022 1.00 0.00 26 HIS A CA 12
ATOM 9972 C C . HIS A 1 26 ? 4.495 2.736 2.838 1.00 0.00 26 HIS A C 12
ATOM 9973 O O . HIS A 1 26 ? 4.935 1.833 3.551 1.00 0.00 26 HIS A O 12
ATOM 9987 N N . ARG A 1 27 ? 3.572 2.533 1.888 1.00 0.00 27 ARG A N 12
ATOM 9988 C CA . ARG A 1 27 ? 3.060 1.184 1.531 1.00 0.00 27 ARG A CA 12
ATOM 9989 C C . ARG A 1 27 ? 3.747 0.658 0.254 1.00 0.00 27 ARG A C 12
ATOM 9990 O O . ARG A 1 27 ? 3.737 -0.542 -0.012 1.00 0.00 27 ARG A O 12
ATOM 10011 N N . GLY A 1 28 ? 4.336 1.578 -0.528 1.00 0.00 28 GLY A N 12
ATOM 10012 C CA . GLY A 1 28 ? 4.996 1.263 -1.793 1.00 0.00 28 GLY A CA 12
ATOM 10013 C C . GLY A 1 28 ? 6.397 0.691 -1.621 1.00 0.00 28 GLY A C 12
ATOM 10014 O O . GLY A 1 28 ? 6.851 0.523 -0.479 1.00 0.00 28 GLY A O 12
ATOM 10018 N N . PRO A 1 29 ? 7.122 0.388 -2.747 1.00 0.00 29 PRO A N 12
ATOM 10019 C CA . PRO A 1 29 ? 8.478 -0.196 -2.694 1.00 0.00 29 PRO A CA 12
ATOM 10020 C C . PRO A 1 29 ? 9.469 0.762 -1.999 1.00 0.00 29 PRO A C 12
ATOM 10021 O O . PRO A 1 29 ? 9.664 1.890 -2.451 1.00 0.00 29 PRO A O 12
ATOM 10032 N N . ALA A 1 30 ? 10.077 0.284 -0.911 1.00 0.00 30 ALA A N 12
ATOM 10033 C CA . ALA A 1 30 ? 10.973 1.077 -0.050 1.00 0.00 30 ALA A CA 12
ATOM 10034 C C . ALA A 1 30 ? 11.780 0.130 0.841 1.00 0.00 30 ALA A C 12
ATOM 10035 O O . ALA A 1 30 ? 11.277 -0.927 1.235 1.00 0.00 30 ALA A O 12
ATOM 10042 N N . LYS A 1 31 ? 13.031 0.497 1.141 1.00 0.00 31 LYS A N 12
ATOM 10043 C CA . LYS A 1 31 ? 13.872 -0.267 2.079 1.00 0.00 31 LYS A CA 12
ATOM 10044 C C . LYS A 1 31 ? 13.393 -0.048 3.528 1.00 0.00 31 LYS A C 12
ATOM 10045 O O . LYS A 1 31 ? 12.681 0.925 3.817 1.00 0.00 31 LYS A O 12
ATOM 10064 N N . HIS A 1 32 ? 13.788 -0.958 4.426 1.00 0.00 32 HIS A N 12
ATOM 10065 C CA . HIS A 1 32 ? 13.530 -0.836 5.874 1.00 0.00 32 HIS A CA 12
ATOM 10066 C C . HIS A 1 32 ? 14.871 -0.749 6.611 1.00 0.00 32 HIS A C 12
ATOM 10067 O O . HIS A 1 32 ? 15.912 -1.142 6.060 1.00 0.00 32 HIS A O 12
ATOM 10082 N N . TYR A 1 33 ? 14.839 -0.250 7.849 1.00 0.00 33 TYR A N 12
ATOM 10083 C CA . TYR A 1 33 ? 16.056 0.043 8.620 1.00 0.00 33 TYR A CA 12
ATOM 10084 C C . TYR A 1 33 ? 16.517 -1.213 9.405 1.00 0.00 33 TYR A C 12
ATOM 10085 O O . TYR A 1 33 ? 15.704 -1.901 10.043 1.00 0.00 33 TYR A O 12
ATOM 10103 N N . MET A 1 34 ? 17.827 -1.486 9.318 1.00 0.00 34 MET A N 12
ATOM 10104 C CA . MET A 1 34 ? 18.535 -2.494 10.123 1.00 0.00 34 MET A CA 12
ATOM 10105 C C . MET A 1 34 ? 19.371 -1.739 11.168 1.00 0.00 34 MET A C 12
ATOM 10106 O O . MET A 1 34 ? 20.069 -0.781 10.814 1.00 0.00 34 MET A O 12
ATOM 10120 N N . CYS A 1 35 ? 19.301 -2.178 12.436 1.00 0.00 35 CYS A N 12
ATOM 10121 C CA . CYS A 1 35 ? 19.986 -1.506 13.559 1.00 0.00 35 CYS A CA 12
ATOM 10122 C C . CYS A 1 35 ? 21.521 -1.478 13.340 1.00 0.00 35 CYS A C 12
ATOM 10123 O O . CYS A 1 35 ? 22.121 -2.540 13.185 1.00 0.00 35 CYS A O 12
ATOM 10130 N N . PRO A 1 36 ? 22.174 -0.274 13.298 1.00 0.00 36 PRO A N 12
ATOM 10131 C CA . PRO A 1 36 ? 23.650 -0.165 13.143 1.00 0.00 36 PRO A CA 12
ATOM 10132 C C . PRO A 1 36 ? 24.447 -0.899 14.254 1.00 0.00 36 PRO A C 12
ATOM 10133 O O . PRO A 1 36 ? 25.494 -1.493 13.980 1.00 0.00 36 PRO A O 12
ATOM 10144 N N . ILE A 1 37 ? 23.926 -0.879 15.502 1.00 0.00 37 ILE A N 12
ATOM 10145 C CA . ILE A 1 37 ? 24.655 -1.394 16.673 1.00 0.00 37 ILE A CA 12
ATOM 10146 C C . ILE A 1 37 ? 24.415 -2.913 16.917 1.00 0.00 37 ILE A C 12
ATOM 10147 O O . ILE A 1 37 ? 25.382 -3.668 17.027 1.00 0.00 37 ILE A O 12
ATOM 10163 N N . CYS A 1 38 ? 23.137 -3.361 17.008 1.00 0.00 38 CYS A N 12
ATOM 10164 C CA . CYS A 1 38 ? 22.827 -4.786 17.322 1.00 0.00 38 CYS A CA 12
ATOM 10165 C C . CYS A 1 38 ? 22.082 -5.518 16.187 1.00 0.00 38 CYS A C 12
ATOM 10166 O O . CYS A 1 38 ? 21.780 -6.704 16.315 1.00 0.00 38 CYS A O 12
ATOM 10173 N N . GLY A 1 39 ? 21.789 -4.805 15.090 1.00 0.00 39 GLY A N 12
ATOM 10174 C CA . GLY A 1 39 ? 21.270 -5.399 13.852 1.00 0.00 39 GLY A CA 12
ATOM 10175 C C . GLY A 1 39 ? 19.876 -6.008 13.913 1.00 0.00 39 GLY A C 12
ATOM 10176 O O . GLY A 1 39 ? 19.588 -6.955 13.189 1.00 0.00 39 GLY A O 12
ATOM 10180 N N . GLU A 1 40 ? 19.017 -5.481 14.787 1.00 0.00 40 GLU A N 12
ATOM 10181 C CA . GLU A 1 40 ? 17.575 -5.747 14.736 1.00 0.00 40 GLU A CA 12
ATOM 10182 C C . GLU A 1 40 ? 16.960 -5.103 13.472 1.00 0.00 40 GLU A C 12
ATOM 10183 O O . GLU A 1 40 ? 16.974 -3.871 13.330 1.00 0.00 40 GLU A O 12
ATOM 10195 N N . ARG A 1 41 ? 16.482 -5.945 12.539 1.00 0.00 41 ARG A N 12
ATOM 10196 C CA . ARG A 1 41 ? 15.759 -5.493 11.339 1.00 0.00 41 ARG A CA 12
ATOM 10197 C C . ARG A 1 41 ? 14.286 -5.265 11.709 1.00 0.00 41 ARG A C 12
ATOM 10198 O O . ARG A 1 41 ? 13.642 -6.153 12.278 1.00 0.00 41 ARG A O 12
ATOM 10219 N N . PHE A 1 42 ? 13.774 -4.073 11.398 1.00 0.00 42 PHE A N 12
ATOM 10220 C CA . PHE A 1 42 ? 12.375 -3.685 11.657 1.00 0.00 42 PHE A CA 12
ATOM 10221 C C . PHE A 1 42 ? 11.652 -3.410 10.331 1.00 0.00 42 PHE A C 12
ATOM 10222 O O . PHE A 1 42 ? 12.305 -3.038 9.360 1.00 0.00 42 PHE A O 12
ATOM 10239 N N . PRO A 1 43 ? 10.283 -3.570 10.278 1.00 0.00 43 PRO A N 12
ATOM 10240 C CA . PRO A 1 43 ? 9.497 -3.435 9.020 1.00 0.00 43 PRO A CA 12
ATOM 10241 C C . PRO A 1 43 ? 9.486 -2.000 8.459 1.00 0.00 43 PRO A C 12
ATOM 10242 O O . PRO A 1 43 ? 9.097 -1.790 7.303 1.00 0.00 43 PRO A O 12
ATOM 10253 N N . SER A 1 44 ? 9.918 -1.027 9.281 1.00 0.00 44 SER A N 12
ATOM 10254 C CA . SER A 1 44 ? 9.912 0.391 8.912 1.00 0.00 44 SER A CA 12
ATOM 10255 C C . SER A 1 44 ? 11.001 1.172 9.667 1.00 0.00 44 SER A C 12
ATOM 10256 O O . SER A 1 44 ? 11.606 0.676 10.627 1.00 0.00 44 SER A O 12
ATOM 10264 N N . LEU A 1 45 ? 11.211 2.419 9.219 1.00 0.00 45 LEU A N 12
ATOM 10265 C CA . LEU A 1 45 ? 12.141 3.387 9.831 1.00 0.00 45 LEU A CA 12
ATOM 10266 C C . LEU A 1 45 ? 11.398 4.188 10.920 1.00 0.00 45 LEU A C 12
ATOM 10267 O O . LEU A 1 45 ? 11.593 5.397 11.080 1.00 0.00 45 LEU A O 12
ATOM 10283 N N . LEU A 1 46 ? 10.588 3.472 11.701 1.00 0.00 46 LEU A N 12
ATOM 10284 C CA . LEU A 1 46 ? 9.613 4.044 12.642 1.00 0.00 46 LEU A CA 12
ATOM 10285 C C . LEU A 1 46 ? 9.697 3.206 13.917 1.00 0.00 46 LEU A C 12
ATOM 10286 O O . LEU A 1 46 ? 9.896 3.711 15.021 1.00 0.00 46 LEU A O 12
ATOM 10302 N N . THR A 1 47 ? 9.545 1.896 13.692 1.00 0.00 47 THR A N 12
ATOM 10303 C CA . THR A 1 47 ? 9.742 0.853 14.687 1.00 0.00 47 THR A CA 12
ATOM 10304 C C . THR A 1 47 ? 11.224 0.740 15.096 1.00 0.00 47 THR A C 12
ATOM 10305 O O . THR A 1 47 ? 11.527 0.461 16.264 1.00 0.00 47 THR A O 12
ATOM 10316 N N . LEU A 1 48 ? 12.147 0.970 14.126 1.00 0.00 48 LEU A N 12
ATOM 10317 C CA . LEU A 1 48 ? 13.593 1.070 14.417 1.00 0.00 48 LEU A CA 12
ATOM 10318 C C . LEU A 1 48 ? 13.855 2.323 15.277 1.00 0.00 48 LEU A C 12
ATOM 10319 O O . LEU A 1 48 ? 14.720 2.295 16.147 1.00 0.00 48 LEU A O 12
ATOM 10335 N N . THR A 1 49 ? 13.097 3.407 15.032 1.00 0.00 49 THR A N 12
ATOM 10336 C CA . THR A 1 49 ? 13.230 4.668 15.784 1.00 0.00 49 THR A CA 12
ATOM 10337 C C . THR A 1 49 ? 12.770 4.487 17.256 1.00 0.00 49 THR A C 12
ATOM 10338 O O . THR A 1 49 ? 13.386 5.029 18.190 1.00 0.00 49 THR A O 12
ATOM 10349 N N . GLU A 1 50 ? 11.690 3.702 17.442 1.00 0.00 50 GLU A N 12
ATOM 10350 C CA . GLU A 1 50 ? 11.212 3.285 18.783 1.00 0.00 50 GLU A CA 12
ATOM 10351 C C . GLU A 1 50 ? 12.285 2.444 19.500 1.00 0.00 50 GLU A C 12
ATOM 10352 O O . GLU A 1 50 ? 12.470 2.550 20.711 1.00 0.00 50 GLU A O 12
ATOM 10364 N N . HIS A 1 51 ? 12.967 1.601 18.721 1.00 0.00 51 HIS A N 12
ATOM 10365 C CA . HIS A 1 51 ? 13.997 0.677 19.212 1.00 0.00 51 HIS A CA 12
ATOM 10366 C C . HIS A 1 51 ? 15.288 1.403 19.653 1.00 0.00 51 HIS A C 12
ATOM 10367 O O . HIS A 1 51 ? 15.773 1.180 20.751 1.00 0.00 51 HIS A O 12
ATOM 10381 N N . LYS A 1 52 ? 15.826 2.259 18.776 1.00 0.00 52 LYS A N 12
ATOM 10382 C CA . LYS A 1 52 ? 17.188 2.836 18.903 1.00 0.00 52 LYS A CA 12
ATOM 10383 C C . LYS A 1 52 ? 17.420 3.609 20.223 1.00 0.00 52 LYS A C 12
ATOM 10384 O O . LYS A 1 52 ? 18.550 3.671 20.718 1.00 0.00 52 LYS A O 12
ATOM 10403 N N . VAL A 1 53 ? 16.347 4.211 20.757 1.00 0.00 53 VAL A N 12
ATOM 10404 C CA . VAL A 1 53 ? 16.375 4.989 22.015 1.00 0.00 53 VAL A CA 12
ATOM 10405 C C . VAL A 1 53 ? 16.758 4.130 23.253 1.00 0.00 53 VAL A C 12
ATOM 10406 O O . VAL A 1 53 ? 17.177 4.672 24.278 1.00 0.00 53 VAL A O 12
ATOM 10419 N N . THR A 1 54 ? 16.594 2.795 23.144 1.00 0.00 54 THR A N 12
ATOM 10420 C CA . THR A 1 54 ? 16.950 1.848 24.227 1.00 0.00 54 THR A CA 12
ATOM 10421 C C . THR A 1 54 ? 18.469 1.560 24.279 1.00 0.00 54 THR A C 12
ATOM 10422 O O . THR A 1 54 ? 18.931 0.845 25.172 1.00 0.00 54 THR A O 12
ATOM 10433 N N . HIS A 1 55 ? 19.241 2.140 23.332 1.00 0.00 55 HIS A N 12
ATOM 10434 C CA . HIS A 1 55 ? 20.702 1.995 23.275 1.00 0.00 55 HIS A CA 12
ATOM 10435 C C . HIS A 1 55 ? 21.308 3.209 24.007 1.00 0.00 55 HIS A C 12
ATOM 10436 O O . HIS A 1 55 ? 21.689 3.087 25.190 1.00 0.00 55 HIS A O 12
ATOM 10453 N N . MET A 1 1 ? -10.093 15.905 7.028 1.00 0.00 1 MET A N 13
ATOM 10454 C CA . MET A 1 1 ? -10.531 17.293 6.768 1.00 0.00 1 MET A CA 13
ATOM 10455 C C . MET A 1 1 ? -9.489 18.279 7.316 1.00 0.00 1 MET A C 13
ATOM 10456 O O . MET A 1 1 ? -8.779 17.968 8.286 1.00 0.00 1 MET A O 13
ATOM 10472 N N . GLY A 1 2 ? -9.409 19.458 6.684 1.00 0.00 2 GLY A N 13
ATOM 10473 C CA . GLY A 1 2 ? -8.504 20.525 7.103 1.00 0.00 2 GLY A CA 13
ATOM 10474 C C . GLY A 1 2 ? -7.043 20.190 6.822 1.00 0.00 2 GLY A C 13
ATOM 10475 O O . GLY A 1 2 ? -6.547 20.425 5.710 1.00 0.00 2 GLY A O 13
ATOM 10479 N N . SER A 1 3 ? -6.378 19.568 7.812 1.00 0.00 3 SER A N 13
ATOM 10480 C CA . SER A 1 3 ? -4.949 19.310 7.788 1.00 0.00 3 SER A CA 13
ATOM 10481 C C . SER A 1 3 ? -4.684 17.946 7.138 1.00 0.00 3 SER A C 13
ATOM 10482 O O . SER A 1 3 ? -4.886 16.881 7.742 1.00 0.00 3 SER A O 13
ATOM 10490 N N . HIS A 1 4 ? -4.313 18.017 5.861 1.00 0.00 4 HIS A N 13
ATOM 10491 C CA . HIS A 1 4 ? -3.767 16.873 5.095 1.00 0.00 4 HIS A CA 13
ATOM 10492 C C . HIS A 1 4 ? -2.355 16.521 5.608 1.00 0.00 4 HIS A C 13
ATOM 10493 O O . HIS A 1 4 ? -1.339 16.797 4.963 1.00 0.00 4 HIS A O 13
ATOM 10508 N N . LYS A 1 5 ? -2.318 15.941 6.814 1.00 0.00 5 LYS A N 13
ATOM 10509 C CA . LYS A 1 5 ? -1.085 15.535 7.490 1.00 0.00 5 LYS A CA 13
ATOM 10510 C C . LYS A 1 5 ? -0.976 14.008 7.452 1.00 0.00 5 LYS A C 13
ATOM 10511 O O . LYS A 1 5 ? -1.963 13.295 7.668 1.00 0.00 5 LYS A O 13
ATOM 10530 N N . CYS A 1 6 ? 0.231 13.527 7.177 1.00 0.00 6 CYS A N 13
ATOM 10531 C CA . CYS A 1 6 ? 0.565 12.105 7.151 1.00 0.00 6 CYS A CA 13
ATOM 10532 C C . CYS A 1 6 ? 1.130 11.712 8.531 1.00 0.00 6 CYS A C 13
ATOM 10533 O O . CYS A 1 6 ? 2.347 11.674 8.737 1.00 0.00 6 CYS A O 13
ATOM 10540 N N . ASN A 1 7 ? 0.195 11.458 9.471 1.00 0.00 7 ASN A N 13
ATOM 10541 C CA . ASN A 1 7 ? 0.456 11.323 10.926 1.00 0.00 7 ASN A CA 13
ATOM 10542 C C . ASN A 1 7 ? 1.485 10.224 11.302 1.00 0.00 7 ASN A C 13
ATOM 10543 O O . ASN A 1 7 ? 2.258 10.416 12.247 1.00 0.00 7 ASN A O 13
ATOM 10554 N N . VAL A 1 8 ? 1.491 9.091 10.567 1.00 0.00 8 VAL A N 13
ATOM 10555 C CA . VAL A 1 8 ? 2.293 7.884 10.932 1.00 0.00 8 VAL A CA 13
ATOM 10556 C C . VAL A 1 8 ? 3.809 8.211 11.025 1.00 0.00 8 VAL A C 13
ATOM 10557 O O . VAL A 1 8 ? 4.485 7.795 11.969 1.00 0.00 8 VAL A O 13
ATOM 10570 N N . CYS A 1 9 ? 4.317 8.946 10.026 1.00 0.00 9 CYS A N 13
ATOM 10571 C CA . CYS A 1 9 ? 5.718 9.455 10.017 1.00 0.00 9 CYS A CA 13
ATOM 10572 C C . CYS A 1 9 ? 5.794 10.867 10.611 1.00 0.00 9 CYS A C 13
ATOM 10573 O O . CYS A 1 9 ? 6.847 11.286 11.091 1.00 0.00 9 CYS A O 13
ATOM 10580 N N . SER A 1 10 ? 4.668 11.580 10.450 1.00 0.00 10 SER A N 13
ATOM 10581 C CA . SER A 1 10 ? 4.335 12.927 11.025 1.00 0.00 10 SER A CA 13
ATOM 10582 C C . SER A 1 10 ? 4.550 14.078 10.013 1.00 0.00 10 SER A C 13
ATOM 10583 O O . SER A 1 10 ? 4.336 15.247 10.353 1.00 0.00 10 SER A O 13
ATOM 10591 N N . ARG A 1 11 ? 4.933 13.745 8.763 1.00 0.00 11 ARG A N 13
ATOM 10592 C CA . ARG A 1 11 ? 5.230 14.750 7.722 1.00 0.00 11 ARG A CA 13
ATOM 10593 C C . ARG A 1 11 ? 3.935 15.254 7.076 1.00 0.00 11 ARG A C 13
ATOM 10594 O O . ARG A 1 11 ? 2.977 14.501 6.937 1.00 0.00 11 ARG A O 13
ATOM 10615 N N . THR A 1 12 ? 3.929 16.528 6.694 1.00 0.00 12 THR A N 13
ATOM 10616 C CA . THR A 1 12 ? 2.747 17.204 6.135 1.00 0.00 12 THR A CA 13
ATOM 10617 C C . THR A 1 12 ? 2.817 17.248 4.596 1.00 0.00 12 THR A C 13
ATOM 10618 O O . THR A 1 12 ? 3.848 16.903 3.995 1.00 0.00 12 THR A O 13
ATOM 10629 N N . PHE A 1 13 ? 1.700 17.664 3.980 1.00 0.00 13 PHE A N 13
ATOM 10630 C CA . PHE A 1 13 ? 1.607 17.860 2.524 1.00 0.00 13 PHE A CA 13
ATOM 10631 C C . PHE A 1 13 ? 2.291 19.157 2.067 1.00 0.00 13 PHE A C 13
ATOM 10632 O O . PHE A 1 13 ? 2.682 20.006 2.874 1.00 0.00 13 PHE A O 13
ATOM 10649 N N . PHE A 1 14 ? 2.431 19.265 0.743 1.00 0.00 14 PHE A N 13
ATOM 10650 C CA . PHE A 1 14 ? 2.942 20.452 0.050 1.00 0.00 14 PHE A CA 13
ATOM 10651 C C . PHE A 1 14 ? 1.756 21.011 -0.743 1.00 0.00 14 PHE A C 13
ATOM 10652 O O . PHE A 1 14 ? 1.321 22.146 -0.541 1.00 0.00 14 PHE A O 13
ATOM 10669 N N . SER A 1 15 ? 1.241 20.158 -1.640 1.00 0.00 15 SER A N 13
ATOM 10670 C CA . SER A 1 15 ? -0.077 20.301 -2.266 1.00 0.00 15 SER A CA 13
ATOM 10671 C C . SER A 1 15 ? -0.946 19.129 -1.787 1.00 0.00 15 SER A C 13
ATOM 10672 O O . SER A 1 15 ? -0.427 18.193 -1.154 1.00 0.00 15 SER A O 13
ATOM 10680 N N . GL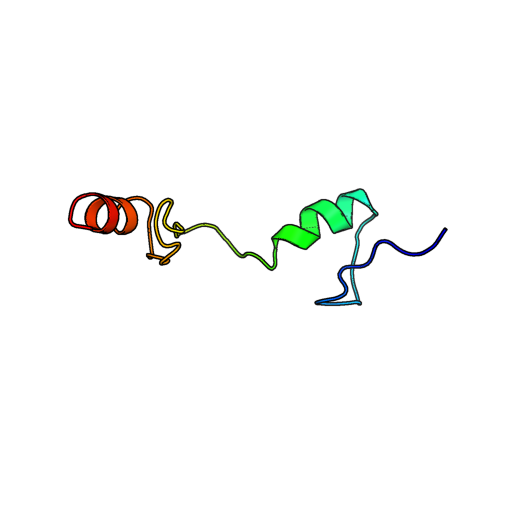U A 1 16 ? -2.250 19.158 -2.088 1.00 0.00 16 GLU A N 13
ATOM 10681 C CA . GLU A 1 16 ? -3.184 18.112 -1.636 1.00 0.00 16 GLU A CA 13
ATOM 10682 C C . GLU A 1 16 ? -2.882 16.772 -2.330 1.00 0.00 16 GLU A C 13
ATOM 10683 O O . GLU A 1 16 ? -3.009 15.710 -1.712 1.00 0.00 16 GLU A O 13
ATOM 10695 N N . ASN A 1 17 ? -2.453 16.842 -3.610 1.00 0.00 17 ASN A N 13
ATOM 10696 C CA . ASN A 1 17 ? -1.972 15.666 -4.368 1.00 0.00 17 ASN A CA 13
ATOM 10697 C C . ASN A 1 17 ? -0.562 15.269 -3.889 1.00 0.00 17 ASN A C 13
ATOM 10698 O O . ASN A 1 17 ? -0.175 14.101 -3.970 1.00 0.00 17 ASN A O 13
ATOM 10709 N N . GLY A 1 18 ? 0.192 16.278 -3.402 1.00 0.00 18 GLY A N 13
ATOM 10710 C CA . GLY A 1 18 ? 1.513 16.079 -2.798 1.00 0.00 18 GLY A CA 13
ATOM 10711 C C . GLY A 1 18 ? 1.454 15.145 -1.591 1.00 0.00 18 GLY A C 13
ATOM 10712 O O . GLY A 1 18 ? 2.365 14.342 -1.382 1.00 0.00 18 GLY A O 13
ATOM 10716 N N . LEU A 1 19 ? 0.353 15.247 -0.807 1.00 0.00 19 LEU A N 13
ATOM 10717 C CA . LEU A 1 19 ? 0.057 14.317 0.302 1.00 0.00 19 LEU A CA 13
ATOM 10718 C C . LEU A 1 19 ? -0.092 12.890 -0.238 1.00 0.00 19 LEU A C 13
ATOM 10719 O O . LEU A 1 19 ? 0.481 11.956 0.306 1.00 0.00 19 LEU A O 13
ATOM 10735 N N . ARG A 1 20 ? -0.874 12.771 -1.319 1.00 0.00 20 ARG A N 13
ATOM 10736 C CA . ARG A 1 20 ? -1.272 11.479 -1.918 1.00 0.00 20 ARG A CA 13
ATOM 10737 C C . ARG A 1 20 ? -0.049 10.707 -2.461 1.00 0.00 20 ARG A C 13
ATOM 10738 O O . ARG A 1 20 ? 0.035 9.485 -2.316 1.00 0.00 20 ARG A O 13
ATOM 10759 N N . GLU A 1 21 ? 0.899 11.454 -3.069 1.00 0.00 21 GLU A N 13
ATOM 10760 C CA . GLU A 1 21 ? 2.168 10.902 -3.573 1.00 0.00 21 GLU A CA 13
ATOM 10761 C C . GLU A 1 21 ? 3.058 10.468 -2.395 1.00 0.00 21 GLU A C 13
ATOM 10762 O O . GLU A 1 21 ? 3.611 9.360 -2.377 1.00 0.00 21 GLU A O 13
ATOM 10774 N N . HIS A 1 22 ? 3.175 11.379 -1.414 1.00 0.00 22 HIS A N 13
ATOM 10775 C CA . HIS A 1 22 ? 3.952 11.164 -0.178 1.00 0.00 22 HIS A CA 13
ATOM 10776 C C . HIS A 1 22 ? 3.394 9.959 0.627 1.00 0.00 22 HIS A C 13
ATOM 10777 O O . HIS A 1 22 ? 4.132 9.288 1.349 1.00 0.00 22 HIS A O 13
ATOM 10791 N N . LEU A 1 23 ? 2.087 9.708 0.491 1.00 0.00 23 LEU A N 13
ATOM 10792 C CA . LEU A 1 23 ? 1.393 8.610 1.182 1.00 0.00 23 LEU A CA 13
ATOM 10793 C C . LEU A 1 23 ? 1.894 7.236 0.678 1.00 0.00 23 LEU A C 13
ATOM 10794 O O . LEU A 1 23 ? 2.012 6.279 1.453 1.00 0.00 23 LEU A O 13
ATOM 10810 N N . GLN A 1 24 ? 2.255 7.182 -0.625 1.00 0.00 24 GLN A N 13
ATOM 10811 C CA . GLN A 1 24 ? 2.630 5.942 -1.329 1.00 0.00 24 GLN A CA 13
ATOM 10812 C C . GLN A 1 24 ? 4.028 5.455 -0.912 1.00 0.00 24 GLN A C 13
ATOM 10813 O O . GLN A 1 24 ? 4.372 4.296 -1.145 1.00 0.00 24 GLN A O 13
ATOM 10827 N N . THR A 1 25 ? 4.828 6.351 -0.298 1.00 0.00 25 THR A N 13
ATOM 10828 C CA . THR A 1 25 ? 6.166 6.014 0.222 1.00 0.00 25 THR A CA 13
ATOM 10829 C C . THR A 1 25 ? 6.081 5.064 1.449 1.00 0.00 25 THR A C 13
ATOM 10830 O O . THR A 1 25 ? 7.096 4.500 1.879 1.00 0.00 25 THR A O 13
ATOM 10841 N N . HIS A 1 26 ? 4.858 4.915 2.007 1.00 0.00 26 HIS A N 13
ATOM 10842 C CA . HIS A 1 26 ? 4.582 4.043 3.172 1.00 0.00 26 HIS A CA 13
ATOM 10843 C C . HIS A 1 26 ? 3.618 2.908 2.769 1.00 0.00 26 HIS A C 13
ATOM 10844 O O . HIS A 1 26 ? 3.544 1.873 3.444 1.00 0.00 26 HIS A O 13
ATOM 10858 N N . ARG A 1 27 ? 2.872 3.126 1.661 1.00 0.00 27 ARG A N 13
ATOM 10859 C CA . ARG A 1 27 ? 1.884 2.156 1.156 1.00 0.00 27 ARG A CA 13
ATOM 10860 C C . ARG A 1 27 ? 2.590 1.077 0.322 1.00 0.00 27 ARG A C 13
ATOM 10861 O O . ARG A 1 27 ? 2.213 -0.097 0.357 1.00 0.00 27 ARG A O 13
ATOM 10882 N N . GLY A 1 28 ? 3.605 1.511 -0.441 1.00 0.00 28 GLY A N 13
ATOM 10883 C CA . GLY A 1 28 ? 4.517 0.608 -1.146 1.00 0.00 28 GLY A CA 13
ATOM 10884 C C . GLY A 1 28 ? 5.605 0.078 -0.210 1.00 0.00 28 GLY A C 13
ATOM 10885 O O . GLY A 1 28 ? 5.338 -0.111 0.986 1.00 0.00 28 GLY A O 13
ATOM 10889 N N . PRO A 1 29 ? 6.840 -0.200 -0.715 1.00 0.00 29 PRO A N 13
ATOM 10890 C CA . PRO A 1 29 ? 7.962 -0.628 0.143 1.00 0.00 29 PRO A CA 13
ATOM 10891 C C . PRO A 1 29 ? 8.528 0.552 0.976 1.00 0.00 29 PRO A C 13
ATOM 10892 O O . PRO A 1 29 ? 8.944 1.580 0.427 1.00 0.00 29 PRO A O 13
ATOM 10903 N N . ALA A 1 30 ? 8.507 0.389 2.304 1.00 0.00 30 ALA A N 13
ATOM 10904 C CA . ALA A 1 30 ? 9.091 1.345 3.264 1.00 0.00 30 ALA A CA 13
ATOM 10905 C C . ALA A 1 30 ? 10.260 0.651 3.972 1.00 0.00 30 ALA A C 13
ATOM 10906 O O . ALA A 1 30 ? 10.125 -0.511 4.384 1.00 0.00 30 ALA A O 13
ATOM 10913 N N . LYS A 1 31 ? 11.405 1.349 4.081 1.00 0.00 31 LYS A N 13
ATOM 10914 C CA . LYS A 1 31 ? 12.657 0.781 4.604 1.00 0.00 31 LYS A CA 13
ATOM 10915 C C . LYS A 1 31 ? 12.565 0.394 6.101 1.00 0.00 31 LYS A C 13
ATOM 10916 O O . LYS A 1 31 ? 12.791 1.224 6.989 1.00 0.00 31 LYS A O 13
ATOM 10935 N N . HIS A 1 32 ? 12.180 -0.869 6.352 1.00 0.00 32 HIS A N 13
ATOM 10936 C CA . HIS A 1 32 ? 12.334 -1.519 7.664 1.00 0.00 32 HIS A CA 13
ATOM 10937 C C . HIS A 1 32 ? 13.680 -2.248 7.639 1.00 0.00 32 HIS A C 13
ATOM 10938 O O . HIS A 1 32 ? 14.058 -2.796 6.590 1.00 0.00 32 HIS A O 13
ATOM 10953 N N . TYR A 1 33 ? 14.390 -2.270 8.773 1.00 0.00 33 TYR A N 13
ATOM 10954 C CA . TYR A 1 33 ? 15.825 -2.601 8.801 1.00 0.00 33 TYR A CA 13
ATOM 10955 C C . TYR A 1 33 ? 16.097 -4.103 8.595 1.00 0.00 33 TYR A C 13
ATOM 10956 O O . TYR A 1 33 ? 15.842 -4.932 9.471 1.00 0.00 33 TYR A O 13
ATOM 10974 N N . MET A 1 34 ? 16.612 -4.413 7.395 1.00 0.00 34 MET A N 13
ATOM 10975 C CA . MET A 1 34 ? 17.042 -5.753 6.990 1.00 0.00 34 MET A CA 13
ATOM 10976 C C . MET A 1 34 ? 18.576 -5.812 7.108 1.00 0.00 34 MET A C 13
ATOM 10977 O O . MET A 1 34 ? 19.258 -4.839 6.765 1.00 0.00 34 MET A O 13
ATOM 10991 N N . CYS A 1 35 ? 19.098 -6.944 7.585 1.00 0.00 35 CYS A N 13
ATOM 10992 C CA . CYS A 1 35 ? 20.541 -7.155 7.798 1.00 0.00 35 CYS A CA 13
ATOM 10993 C C . CYS A 1 35 ? 21.349 -6.978 6.492 1.00 0.00 35 CYS A C 13
ATOM 10994 O O . CYS A 1 35 ? 20.961 -7.526 5.460 1.00 0.00 35 CYS A O 13
ATOM 11001 N N . PRO A 1 36 ? 22.461 -6.174 6.509 1.00 0.00 36 PRO A N 13
ATOM 11002 C CA . PRO A 1 36 ? 23.386 -6.069 5.356 1.00 0.00 36 PRO A CA 13
ATOM 11003 C C . PRO A 1 36 ? 24.075 -7.412 5.038 1.00 0.00 36 PRO A C 13
ATOM 11004 O O . PRO A 1 36 ? 24.213 -7.781 3.873 1.00 0.00 36 PRO A O 13
ATOM 11015 N N . ILE A 1 37 ? 24.473 -8.143 6.104 1.00 0.00 37 ILE A N 13
ATOM 11016 C CA . ILE A 1 37 ? 25.352 -9.313 5.986 1.00 0.00 37 ILE A CA 13
ATOM 11017 C C . ILE A 1 37 ? 24.584 -10.601 5.577 1.00 0.00 37 ILE A C 13
ATOM 11018 O O . ILE A 1 37 ? 24.959 -11.259 4.598 1.00 0.00 37 ILE A O 13
ATOM 11034 N N . CYS A 1 38 ? 23.513 -10.969 6.321 1.00 0.00 38 CYS A N 13
ATOM 11035 C CA . CYS A 1 38 ? 22.705 -12.164 5.999 1.00 0.00 38 CYS A CA 13
ATOM 11036 C C . CYS A 1 38 ? 21.177 -11.902 5.881 1.00 0.00 38 CYS A C 13
ATOM 11037 O O . CYS A 1 38 ? 20.401 -12.845 5.746 1.00 0.00 38 CYS A O 13
ATOM 11044 N N . GLY A 1 39 ? 20.768 -10.624 5.898 1.00 0.00 39 GLY A N 13
ATOM 11045 C CA . GLY A 1 39 ? 19.432 -10.178 5.454 1.00 0.00 39 GLY A CA 13
ATOM 11046 C C . GLY A 1 39 ? 18.197 -10.672 6.214 1.00 0.00 39 GLY A C 13
ATOM 11047 O O . GLY A 1 39 ? 17.142 -10.902 5.608 1.00 0.00 39 GLY A O 13
ATOM 11051 N N . GLU A 1 40 ? 18.326 -10.814 7.535 1.00 0.00 40 GLU A N 13
ATOM 11052 C CA . GLU A 1 40 ? 17.193 -10.949 8.463 1.00 0.00 40 GLU A CA 13
ATOM 11053 C C . GLU A 1 40 ? 16.438 -9.611 8.549 1.00 0.00 40 GLU A C 13
ATOM 11054 O O . GLU A 1 40 ? 17.045 -8.582 8.865 1.00 0.00 40 GLU A O 13
ATOM 11066 N N . ARG A 1 41 ? 15.138 -9.633 8.235 1.00 0.00 41 ARG A N 13
ATOM 11067 C CA . ARG A 1 41 ? 14.249 -8.479 8.427 1.00 0.00 41 ARG A CA 13
ATOM 11068 C C . ARG A 1 41 ? 13.957 -8.305 9.925 1.00 0.00 41 ARG A C 13
ATOM 11069 O O . ARG A 1 41 ? 13.649 -9.282 10.614 1.00 0.00 41 ARG A O 13
ATOM 11090 N N . PHE A 1 42 ? 14.089 -7.068 10.413 1.00 0.00 42 PHE A N 13
ATOM 11091 C CA . PHE A 1 42 ? 13.761 -6.688 11.796 1.00 0.00 42 PHE A CA 13
ATOM 11092 C C . PHE A 1 42 ? 12.809 -5.475 11.788 1.00 0.00 42 PHE A C 13
ATOM 11093 O O . PHE A 1 42 ? 12.834 -4.683 10.835 1.00 0.00 42 PHE A O 13
ATOM 11110 N N . PRO A 1 43 ? 11.942 -5.316 12.848 1.00 0.00 43 PRO A N 13
ATOM 11111 C CA . PRO A 1 43 ? 10.961 -4.207 12.917 1.00 0.00 43 PRO A CA 13
ATOM 11112 C C . PRO A 1 43 ? 11.620 -2.818 13.001 1.00 0.00 43 PRO A C 13
ATOM 11113 O O . PRO A 1 43 ? 11.043 -1.831 12.522 1.00 0.00 43 PRO A O 13
ATOM 11124 N N . SER A 1 44 ? 12.843 -2.739 13.581 1.00 0.00 44 SER A N 13
ATOM 11125 C CA . SER A 1 44 ? 13.488 -1.450 13.909 1.00 0.00 44 SER A CA 13
ATOM 11126 C C . SER A 1 44 ? 15.018 -1.593 14.066 1.00 0.00 44 SER A C 13
ATOM 11127 O O . SER A 1 44 ? 15.571 -2.704 14.031 1.00 0.00 44 SER A O 13
ATOM 11135 N N . LEU A 1 45 ? 15.677 -0.429 14.265 1.00 0.00 45 LEU A N 13
ATOM 11136 C CA . LEU A 1 45 ? 17.135 -0.303 14.484 1.00 0.00 45 LEU A CA 13
ATOM 11137 C C . LEU A 1 45 ? 17.530 -0.572 15.961 1.00 0.00 45 LEU A C 13
ATOM 11138 O O . LEU A 1 45 ? 18.364 0.133 16.537 1.00 0.00 45 LEU A O 13
ATOM 11154 N N . LEU A 1 46 ? 16.969 -1.642 16.548 1.00 0.00 46 LEU A N 13
ATOM 11155 C CA . LEU A 1 46 ? 17.203 -2.012 17.961 1.00 0.00 46 LEU A CA 13
ATOM 11156 C C . LEU A 1 46 ? 17.523 -3.508 17.970 1.00 0.00 46 LEU A C 13
ATOM 11157 O O . LEU A 1 46 ? 18.584 -3.928 18.423 1.00 0.00 46 LEU A O 13
ATOM 11173 N N . THR A 1 47 ? 16.593 -4.290 17.393 1.00 0.00 47 THR A N 13
ATOM 11174 C CA . THR A 1 47 ? 16.754 -5.733 17.185 1.00 0.00 47 THR A CA 13
ATOM 11175 C C . THR A 1 47 ? 17.830 -6.026 16.112 1.00 0.00 47 THR A C 13
ATOM 11176 O O . THR A 1 47 ? 18.566 -7.019 16.224 1.00 0.00 47 THR A O 13
ATOM 11187 N N . LEU A 1 48 ? 17.917 -5.154 15.074 1.00 0.00 48 LEU A N 13
ATOM 11188 C CA . LEU A 1 48 ? 18.969 -5.251 14.034 1.00 0.00 48 LEU A CA 13
ATOM 11189 C C . LEU A 1 48 ? 20.349 -4.969 14.659 1.00 0.00 48 LEU A C 13
ATOM 11190 O O . LEU A 1 48 ? 21.329 -5.643 14.336 1.00 0.00 48 LEU A O 13
ATOM 11206 N N . THR A 1 49 ? 20.391 -3.977 15.567 1.00 0.00 49 THR A N 13
ATOM 11207 C CA . THR A 1 49 ? 21.618 -3.572 16.272 1.00 0.00 49 THR A CA 13
ATOM 11208 C C . THR A 1 49 ? 22.156 -4.719 17.160 1.00 0.00 49 THR A C 13
ATOM 11209 O O . THR A 1 49 ? 23.356 -5.015 17.155 1.00 0.00 49 THR A O 13
ATOM 11220 N N . GLU A 1 50 ? 21.233 -5.363 17.901 1.00 0.00 50 GLU A N 13
ATOM 11221 C CA . GLU A 1 50 ? 21.549 -6.529 18.752 1.00 0.00 50 GLU A CA 13
ATOM 11222 C C . GLU A 1 50 ? 22.085 -7.702 17.902 1.00 0.00 50 GLU A C 13
ATOM 11223 O O . GLU A 1 50 ? 23.068 -8.338 18.276 1.00 0.00 50 GLU A O 13
ATOM 11235 N N . HIS A 1 51 ? 21.435 -7.945 16.755 1.00 0.00 51 HIS A N 13
ATOM 11236 C CA . HIS A 1 51 ? 21.851 -8.979 15.782 1.00 0.00 51 HIS A CA 13
ATOM 11237 C C . HIS A 1 51 ? 23.262 -8.686 15.225 1.00 0.00 51 HIS A C 13
ATOM 11238 O O . HIS A 1 51 ? 24.063 -9.606 15.009 1.00 0.00 51 HIS A O 13
ATOM 11252 N N . LYS A 1 52 ? 23.540 -7.391 15.007 1.00 0.00 52 LYS A N 13
ATOM 11253 C CA . LYS A 1 52 ? 24.806 -6.911 14.425 1.00 0.00 52 LYS A CA 13
ATOM 11254 C C . LYS A 1 52 ? 25.994 -7.051 15.402 1.00 0.00 52 LYS A C 13
ATOM 11255 O O . LYS A 1 52 ? 27.095 -7.424 14.986 1.00 0.00 52 LYS A O 13
ATOM 11274 N N . VAL A 1 53 ? 25.782 -6.748 16.696 1.00 0.00 53 VAL A N 13
ATOM 11275 C CA . VAL A 1 53 ? 26.867 -6.772 17.701 1.00 0.00 53 VAL A CA 13
ATOM 11276 C C . VAL A 1 53 ? 27.212 -8.218 18.130 1.00 0.00 53 VAL A C 13
ATOM 11277 O O . VAL A 1 53 ? 28.345 -8.507 18.516 1.00 0.00 53 VAL A O 13
ATOM 11290 N N . THR A 1 54 ? 26.211 -9.114 18.069 1.00 0.00 54 THR A N 13
ATOM 11291 C CA . THR A 1 54 ? 26.393 -10.552 18.348 1.00 0.00 54 THR A CA 13
ATOM 11292 C C . THR A 1 54 ? 26.538 -11.374 17.047 1.00 0.00 54 THR A C 13
ATOM 11293 O O . THR A 1 54 ? 26.417 -12.601 17.080 1.00 0.00 54 THR A O 13
ATOM 11304 N N . HIS A 1 55 ? 26.781 -10.686 15.910 1.00 0.00 55 HIS A N 13
ATOM 11305 C CA . HIS A 1 55 ? 26.956 -11.332 14.593 1.00 0.00 55 HIS A CA 13
ATOM 11306 C C . HIS A 1 55 ? 28.155 -12.323 14.613 1.00 0.00 55 HIS A C 13
ATOM 11307 O O . HIS A 1 55 ? 27.934 -13.549 14.676 1.00 0.00 55 HIS A O 13
ATOM 11324 N N . MET A 1 1 ? -10.981 23.708 7.368 1.00 0.00 1 MET A N 14
ATOM 11325 C CA . MET A 1 1 ? -10.789 23.017 8.659 1.00 0.00 1 MET A CA 14
ATOM 11326 C C . MET A 1 1 ? -10.050 21.689 8.440 1.00 0.00 1 MET A C 14
ATOM 11327 O O . MET A 1 1 ? -10.291 21.000 7.442 1.00 0.00 1 MET A O 14
ATOM 11343 N N . GLY A 1 2 ? -9.148 21.354 9.375 1.00 0.00 2 GLY A N 14
ATOM 11344 C CA . GLY A 1 2 ? -8.365 20.120 9.312 1.00 0.00 2 GLY A CA 14
ATOM 11345 C C . GLY A 1 2 ? -7.092 20.261 8.489 1.00 0.00 2 GLY A C 14
ATOM 11346 O O . GLY A 1 2 ? -6.817 21.331 7.937 1.00 0.00 2 GLY A O 14
ATOM 11350 N N . SER A 1 3 ? -6.327 19.166 8.387 1.00 0.00 3 SER A N 14
ATOM 11351 C CA . SER A 1 3 ? -5.038 19.143 7.698 1.00 0.00 3 SER A CA 14
ATOM 11352 C C . SER A 1 3 ? -4.756 17.737 7.165 1.00 0.00 3 SER A C 14
ATOM 11353 O O . SER A 1 3 ? -4.512 16.808 7.943 1.00 0.00 3 SER A O 14
ATOM 11361 N N . HIS A 1 4 ? -4.885 17.574 5.844 1.00 0.00 4 HIS A N 14
ATOM 11362 C CA . HIS A 1 4 ? -4.303 16.424 5.128 1.00 0.00 4 HIS A CA 14
ATOM 11363 C C . HIS A 1 4 ? -2.767 16.468 5.271 1.00 0.00 4 HIS A C 14
ATOM 11364 O O . HIS A 1 4 ? -2.070 17.104 4.475 1.00 0.00 4 HIS A O 14
ATOM 11379 N N . LYS A 1 5 ? -2.287 15.853 6.364 1.00 0.00 5 LYS A N 14
ATOM 11380 C CA . LYS A 1 5 ? -0.869 15.749 6.717 1.00 0.00 5 LYS A CA 14
ATOM 11381 C C . LYS A 1 5 ? -0.592 14.283 7.094 1.00 0.00 5 LYS A C 14
ATOM 11382 O O . LYS A 1 5 ? -1.459 13.614 7.662 1.00 0.00 5 LYS A O 14
ATOM 11401 N N . CYS A 1 6 ? 0.637 13.813 6.811 1.00 0.00 6 CYS A N 14
ATOM 11402 C CA . CYS A 1 6 ? 0.947 12.364 6.663 1.00 0.00 6 CYS A CA 14
ATOM 11403 C C . CYS A 1 6 ? 0.979 11.533 7.975 1.00 0.00 6 CYS A C 14
ATOM 11404 O O . CYS A 1 6 ? 1.693 10.536 8.024 1.00 0.00 6 CYS A O 14
ATOM 11411 N N . ASN A 1 7 ? 0.311 12.002 9.040 1.00 0.00 7 ASN A N 14
ATOM 11412 C CA . ASN A 1 7 ? -0.249 11.175 10.171 1.00 0.00 7 ASN A CA 14
ATOM 11413 C C . ASN A 1 7 ? 0.769 10.202 10.849 1.00 0.00 7 ASN A C 14
ATOM 11414 O O . ASN A 1 7 ? 1.146 10.411 12.013 1.00 0.00 7 ASN A O 14
ATOM 11425 N N . VAL A 1 8 ? 1.203 9.157 10.120 1.00 0.00 8 VAL A N 14
ATOM 11426 C CA . VAL A 1 8 ? 2.260 8.212 10.544 1.00 0.00 8 VAL A CA 14
ATOM 11427 C C . VAL A 1 8 ? 3.594 8.971 10.696 1.00 0.00 8 VAL A C 14
ATOM 11428 O O . VAL A 1 8 ? 4.273 8.875 11.727 1.00 0.00 8 VAL A O 14
ATOM 11441 N N . CYS A 1 9 ? 3.943 9.731 9.643 1.00 0.00 9 CYS A N 14
ATOM 11442 C CA . CYS A 1 9 ? 5.054 10.691 9.672 1.00 0.00 9 CYS A CA 14
ATOM 11443 C C . CYS A 1 9 ? 4.726 11.865 10.599 1.00 0.00 9 CYS A C 14
ATOM 11444 O O . CYS A 1 9 ? 5.538 12.231 11.455 1.00 0.00 9 CYS A O 14
ATOM 11451 N N . SER A 1 10 ? 3.497 12.416 10.405 1.00 0.00 10 SER A N 14
ATOM 11452 C CA . SER A 1 10 ? 3.064 13.723 10.944 1.00 0.00 10 SER A CA 14
ATOM 11453 C C . SER A 1 10 ? 4.158 14.795 10.706 1.00 0.00 10 SER A C 14
ATOM 11454 O O . SER A 1 10 ? 4.907 15.160 11.617 1.00 0.00 10 SER A O 14
ATOM 11462 N N . ARG A 1 11 ? 4.270 15.249 9.443 1.00 0.00 11 ARG A N 14
ATOM 11463 C CA . ARG A 1 11 ? 5.404 16.084 9.000 1.00 0.00 11 ARG A CA 14
ATOM 11464 C C . ARG A 1 11 ? 4.871 17.373 8.385 1.00 0.00 11 ARG A C 14
ATOM 11465 O O . ARG A 1 11 ? 4.895 18.430 9.015 1.00 0.00 11 ARG A O 14
ATOM 11486 N N . THR A 1 12 ? 4.284 17.244 7.184 1.00 0.00 12 THR A N 14
ATOM 11487 C CA . THR A 1 12 ? 4.062 18.368 6.272 1.00 0.00 12 THR A CA 14
ATOM 11488 C C . THR A 1 12 ? 3.361 17.850 4.985 1.00 0.00 12 THR A C 14
ATOM 11489 O O . THR A 1 12 ? 2.914 16.693 4.939 1.00 0.00 12 THR A O 14
ATOM 11500 N N . PHE A 1 13 ? 3.269 18.726 3.968 1.00 0.00 13 PHE A N 14
ATOM 11501 C CA . PHE A 1 13 ? 2.685 18.447 2.640 1.00 0.00 13 PHE A CA 14
ATOM 11502 C C . PHE A 1 13 ? 3.126 19.572 1.694 1.00 0.00 13 PHE A C 14
ATOM 11503 O O . PHE A 1 13 ? 3.292 20.717 2.130 1.00 0.00 13 PHE A O 14
ATOM 11520 N N . PHE A 1 14 ? 3.321 19.247 0.414 1.00 0.00 14 PHE A N 14
ATOM 11521 C CA . PHE A 1 14 ? 3.580 20.245 -0.640 1.00 0.00 14 PHE A CA 14
ATOM 11522 C C . PHE A 1 14 ? 2.240 20.889 -1.025 1.00 0.00 14 PHE A C 14
ATOM 11523 O O . PHE A 1 14 ? 2.134 22.104 -1.197 1.00 0.00 14 PHE A O 14
ATOM 11540 N N . SER A 1 15 ? 1.239 20.009 -1.133 1.00 0.00 15 SER A N 14
ATOM 11541 C CA . SER A 1 15 ? -0.143 20.330 -1.492 1.00 0.00 15 SER A CA 14
ATOM 11542 C C . SER A 1 15 ? -1.045 19.158 -1.062 1.00 0.00 15 SER A C 14
ATOM 11543 O O . SER A 1 15 ? -0.573 18.236 -0.382 1.00 0.00 15 SER A O 14
ATOM 11551 N N . GLU A 1 16 ? -2.338 19.207 -1.431 1.00 0.00 16 GLU A N 14
ATOM 11552 C CA . GLU A 1 16 ? -3.255 18.063 -1.249 1.00 0.00 16 GLU A CA 14
ATOM 11553 C C . GLU A 1 16 ? -2.749 16.850 -2.059 1.00 0.00 16 GLU A C 14
ATOM 11554 O O . GLU A 1 16 ? -2.605 15.754 -1.517 1.00 0.00 16 GLU A O 14
ATOM 11566 N N . ASN A 1 17 ? -2.403 17.102 -3.340 1.00 0.00 17 ASN A N 14
ATOM 11567 C CA . ASN A 1 17 ? -1.847 16.078 -4.252 1.00 0.00 17 ASN A CA 14
ATOM 11568 C C . ASN A 1 17 ? -0.429 15.679 -3.796 1.00 0.00 17 ASN A C 14
ATOM 11569 O O . ASN A 1 17 ? -0.004 14.547 -3.999 1.00 0.00 17 ASN A O 14
ATOM 11580 N N . GLY A 1 18 ? 0.277 16.667 -3.197 1.00 0.00 18 GLY A N 14
ATOM 11581 C CA . GLY A 1 18 ? 1.624 16.486 -2.643 1.00 0.00 18 GLY A CA 14
ATOM 11582 C C . GLY A 1 18 ? 1.653 15.413 -1.562 1.00 0.00 18 GLY A C 14
ATOM 11583 O O . GLY A 1 18 ? 2.466 14.476 -1.619 1.00 0.00 18 GLY A O 14
ATOM 11587 N N . LEU A 1 19 ? 0.737 15.549 -0.592 1.00 0.00 19 LEU A N 14
ATOM 11588 C CA . LEU A 1 19 ? 0.561 14.604 0.513 1.00 0.00 19 LEU A CA 14
ATOM 11589 C C . LEU A 1 19 ? 0.230 13.188 -0.000 1.00 0.00 19 LEU A C 14
ATOM 11590 O O . LEU A 1 19 ? 0.859 12.206 0.408 1.00 0.00 19 LEU A O 14
ATOM 11606 N N . ARG A 1 20 ? -0.767 13.116 -0.890 1.00 0.00 20 ARG A N 14
ATOM 11607 C CA . ARG A 1 20 ? -1.302 11.840 -1.413 1.00 0.00 20 ARG A CA 14
ATOM 11608 C C . ARG A 1 20 ? -0.250 11.052 -2.217 1.00 0.00 20 ARG A C 14
ATOM 11609 O O . ARG A 1 20 ? -0.169 9.822 -2.109 1.00 0.00 20 ARG A O 14
ATOM 11630 N N . GLU A 1 21 ? 0.519 11.784 -3.039 1.00 0.00 21 GLU A N 14
ATOM 11631 C CA . GLU A 1 21 ? 1.657 11.239 -3.803 1.00 0.00 21 GLU A CA 14
ATOM 11632 C C . GLU A 1 21 ? 2.665 10.569 -2.835 1.00 0.00 21 GLU A C 14
ATOM 11633 O O . GLU A 1 21 ? 3.083 9.430 -3.044 1.00 0.00 21 GLU A O 14
ATOM 11645 N N . HIS A 1 22 ? 2.972 11.284 -1.740 1.00 0.00 22 HIS A N 14
ATOM 11646 C CA . HIS A 1 22 ? 3.930 10.823 -0.719 1.00 0.00 22 HIS A CA 14
ATOM 11647 C C . HIS A 1 22 ? 3.352 9.635 0.105 1.00 0.00 22 HIS A C 14
ATOM 11648 O O . HIS A 1 22 ? 4.109 8.789 0.585 1.00 0.00 22 HIS A O 14
ATOM 11662 N N . LEU A 1 23 ? 2.013 9.559 0.225 1.00 0.00 23 LEU A N 14
ATOM 11663 C CA . LEU A 1 23 ? 1.322 8.579 1.101 1.00 0.00 23 LEU A CA 14
ATOM 11664 C C . LEU A 1 23 ? 1.562 7.102 0.665 1.00 0.00 23 LEU A C 14
ATOM 11665 O O . LEU A 1 23 ? 1.463 6.174 1.484 1.00 0.00 23 LEU A O 14
ATOM 11681 N N . GLN A 1 24 ? 1.901 6.913 -0.631 1.00 0.00 24 GLN A N 14
ATOM 11682 C CA . GLN A 1 24 ? 2.193 5.588 -1.232 1.00 0.00 24 GLN A CA 14
ATOM 11683 C C . GLN A 1 24 ? 3.377 4.855 -0.541 1.00 0.00 24 GLN A C 14
ATOM 11684 O O . GLN A 1 24 ? 3.466 3.633 -0.613 1.00 0.00 24 GLN A O 14
ATOM 11698 N N . THR A 1 25 ? 4.216 5.618 0.185 1.00 0.00 25 THR A N 14
ATOM 11699 C CA . THR A 1 25 ? 5.410 5.094 0.879 1.00 0.00 25 THR A CA 14
ATOM 11700 C C . THR A 1 25 ? 5.033 4.325 2.182 1.00 0.00 25 THR A C 14
ATOM 11701 O O . THR A 1 25 ? 5.906 3.775 2.870 1.00 0.00 25 THR A O 14
ATOM 11712 N N . HIS A 1 26 ? 3.719 4.287 2.499 1.00 0.00 26 HIS A N 14
ATOM 11713 C CA . HIS A 1 26 ? 3.181 3.641 3.727 1.00 0.00 26 HIS A CA 14
ATOM 11714 C C . HIS A 1 26 ? 2.127 2.590 3.373 1.00 0.00 26 HIS A C 14
ATOM 11715 O O . HIS A 1 26 ? 1.848 1.688 4.174 1.00 0.00 26 HIS A O 14
ATOM 11729 N N . ARG A 1 27 ? 1.523 2.751 2.182 1.00 0.00 27 ARG A N 14
ATOM 11730 C CA . ARG A 1 27 ? 0.491 1.846 1.661 1.00 0.00 27 ARG A CA 14
ATOM 11731 C C . ARG A 1 27 ? 1.032 0.408 1.534 1.00 0.00 27 ARG A C 14
ATOM 11732 O O . ARG A 1 27 ? 0.362 -0.564 1.911 1.00 0.00 27 ARG A O 14
ATOM 11753 N N . GLY A 1 28 ? 2.252 0.304 0.996 1.00 0.00 28 GLY A N 14
ATOM 11754 C CA . GLY A 1 28 ? 3.008 -0.949 0.963 1.00 0.00 28 GLY A CA 14
ATOM 11755 C C . GLY A 1 28 ? 4.173 -0.907 1.951 1.00 0.00 28 GLY A C 14
ATOM 11756 O O . GLY A 1 28 ? 3.996 -0.427 3.076 1.00 0.00 28 GLY A O 14
ATOM 11760 N N . PRO A 1 29 ? 5.374 -1.431 1.571 1.00 0.00 29 PRO A N 14
ATOM 11761 C CA . PRO A 1 29 ? 6.596 -1.368 2.407 1.00 0.00 29 PRO A CA 14
ATOM 11762 C C . PRO A 1 29 ? 7.281 0.020 2.371 1.00 0.00 29 PRO A C 14
ATOM 11763 O O . PRO A 1 29 ? 7.030 0.833 1.478 1.00 0.00 29 PRO A O 14
ATOM 11774 N N . ALA A 1 30 ? 8.148 0.264 3.359 1.00 0.00 30 ALA A N 14
ATOM 11775 C CA . ALA A 1 30 ? 8.972 1.490 3.449 1.00 0.00 30 ALA A CA 14
ATOM 11776 C C . ALA A 1 30 ? 10.438 1.111 3.192 1.00 0.00 30 ALA A C 14
ATOM 11777 O O . ALA A 1 30 ? 11.360 1.686 3.784 1.00 0.00 30 ALA A O 14
ATOM 11784 N N . LYS A 1 31 ? 10.624 0.167 2.246 1.00 0.00 31 LYS A N 14
ATOM 11785 C CA . LYS A 1 31 ? 11.901 -0.520 2.016 1.00 0.00 31 LYS A CA 14
ATOM 11786 C C . LYS A 1 31 ? 12.993 0.455 1.543 1.00 0.00 31 LYS A C 14
ATOM 11787 O O . LYS A 1 31 ? 12.755 1.260 0.637 1.00 0.00 31 LYS A O 14
ATOM 11806 N N . HIS A 1 32 ? 14.187 0.353 2.165 1.00 0.00 32 HIS A N 14
ATOM 11807 C CA . HIS A 1 32 ? 15.307 1.286 1.919 1.00 0.00 32 HIS A CA 14
ATOM 11808 C C . HIS A 1 32 ? 15.852 1.135 0.498 1.00 0.00 32 HIS A C 14
ATOM 11809 O O . HIS A 1 32 ? 16.338 2.104 -0.093 1.00 0.00 32 HIS A O 14
ATOM 11824 N N . TYR A 1 33 ? 15.768 -0.084 -0.049 1.00 0.00 33 TYR A N 14
ATOM 11825 C CA . TYR A 1 33 ? 15.926 -0.311 -1.491 1.00 0.00 33 TYR A CA 14
ATOM 11826 C C . TYR A 1 33 ? 14.960 -1.418 -1.935 1.00 0.00 33 TYR A C 14
ATOM 11827 O O . TYR A 1 33 ? 15.088 -2.572 -1.494 1.00 0.00 33 TYR A O 14
ATOM 11845 N N . MET A 1 34 ? 13.992 -1.067 -2.792 1.00 0.00 34 MET A N 14
ATOM 11846 C CA . MET A 1 34 ? 13.183 -2.050 -3.525 1.00 0.00 34 MET A CA 14
ATOM 11847 C C . MET A 1 34 ? 13.868 -2.256 -4.881 1.00 0.00 34 MET A C 14
ATOM 11848 O O . MET A 1 34 ? 14.031 -1.295 -5.644 1.00 0.00 34 MET A O 14
ATOM 11862 N N . CYS A 1 35 ? 14.291 -3.493 -5.159 1.00 0.00 35 CYS A N 14
ATOM 11863 C CA . CYS A 1 35 ? 15.172 -3.812 -6.296 1.00 0.00 35 CYS A CA 14
ATOM 11864 C C . CYS A 1 35 ? 14.463 -3.503 -7.653 1.00 0.00 35 CYS A C 14
ATOM 11865 O O . CYS A 1 35 ? 13.354 -3.977 -7.860 1.00 0.00 35 CYS A O 14
ATOM 11872 N N . PRO A 1 36 ? 15.090 -2.702 -8.580 1.00 0.00 36 PRO A N 14
ATOM 11873 C CA . PRO A 1 36 ? 14.423 -2.220 -9.830 1.00 0.00 36 PRO A CA 14
ATOM 11874 C C . PRO A 1 36 ? 13.766 -3.337 -10.691 1.00 0.00 36 PRO A C 14
ATOM 11875 O O . PRO A 1 36 ? 12.628 -3.176 -11.143 1.00 0.00 36 PRO A O 14
ATOM 11886 N N . ILE A 1 37 ? 14.476 -4.471 -10.901 1.00 0.00 37 ILE A N 14
ATOM 11887 C CA . ILE A 1 37 ? 13.990 -5.547 -11.776 1.00 0.00 37 ILE A CA 14
ATOM 11888 C C . ILE A 1 37 ? 13.036 -6.514 -11.037 1.00 0.00 37 ILE A C 14
ATOM 11889 O O . ILE A 1 37 ? 11.926 -6.757 -11.511 1.00 0.00 37 ILE A O 14
ATOM 11905 N N . CYS A 1 38 ? 13.460 -7.049 -9.867 1.00 0.00 38 CYS A N 14
ATOM 11906 C CA . CYS A 1 38 ? 12.702 -8.114 -9.170 1.00 0.00 38 CYS A CA 14
ATOM 11907 C C . CYS A 1 38 ? 11.842 -7.553 -8.011 1.00 0.00 38 CYS A C 14
ATOM 11908 O O . CYS A 1 38 ? 10.722 -8.013 -7.785 1.00 0.00 38 CYS A O 14
ATOM 11915 N N . GLY A 1 39 ? 12.372 -6.549 -7.282 1.00 0.00 39 GLY A N 14
ATOM 11916 C CA . GLY A 1 39 ? 11.614 -5.820 -6.250 1.00 0.00 39 GLY A CA 14
ATOM 11917 C C . GLY A 1 39 ? 11.373 -6.583 -4.959 1.00 0.00 39 GLY A C 14
ATOM 11918 O O . GLY A 1 39 ? 10.370 -6.348 -4.284 1.00 0.00 39 GLY A O 14
ATOM 11922 N N . GLU A 1 40 ? 12.287 -7.501 -4.633 1.00 0.00 40 GLU A N 14
ATOM 11923 C CA . GLU A 1 40 ? 12.248 -8.279 -3.377 1.00 0.00 40 GLU A CA 14
ATOM 11924 C C . GLU A 1 40 ? 12.563 -7.398 -2.143 1.00 0.00 40 GLU A C 14
ATOM 11925 O O . GLU A 1 40 ? 13.078 -6.273 -2.278 1.00 0.00 40 GLU A O 14
ATOM 11937 N N . ARG A 1 41 ? 12.232 -7.919 -0.945 1.00 0.00 41 ARG A N 14
ATOM 1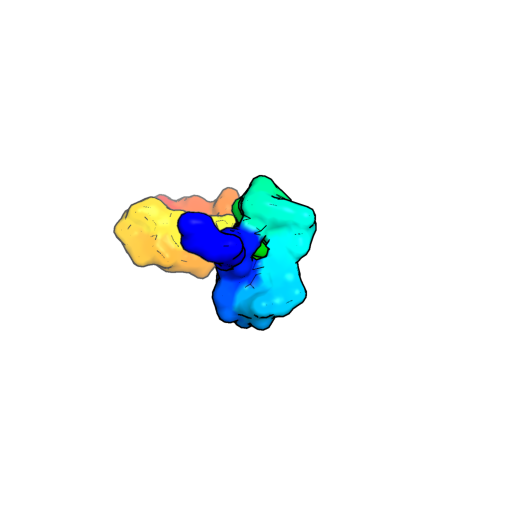1938 C CA . ARG A 1 41 ? 12.466 -7.228 0.341 1.00 0.00 41 ARG A CA 14
ATOM 11939 C C . ARG A 1 41 ? 13.818 -7.661 0.929 1.00 0.00 41 ARG A C 14
ATOM 11940 O O . ARG A 1 41 ? 14.045 -8.855 1.139 1.00 0.00 41 ARG A O 14
ATOM 11961 N N . PHE A 1 42 ? 14.712 -6.688 1.180 1.00 0.00 42 PHE A N 14
ATOM 11962 C CA . PHE A 1 42 ? 16.031 -6.929 1.800 1.00 0.00 42 PHE A CA 14
ATOM 11963 C C . PHE A 1 42 ? 16.068 -6.289 3.198 1.00 0.00 42 PHE A C 14
ATOM 11964 O O . PHE A 1 42 ? 15.520 -5.197 3.368 1.00 0.00 42 PHE A O 14
ATOM 11981 N N . PRO A 1 43 ? 16.700 -6.958 4.224 1.00 0.00 43 PRO A N 14
ATOM 11982 C CA . PRO A 1 43 ? 16.736 -6.462 5.626 1.00 0.00 43 PRO A CA 14
ATOM 11983 C C . PRO A 1 43 ? 17.280 -5.020 5.741 1.00 0.00 43 PRO A C 14
ATOM 11984 O O . PRO A 1 43 ? 16.827 -4.257 6.595 1.00 0.00 43 PRO A O 14
ATOM 11995 N N . SER A 1 44 ? 18.224 -4.662 4.843 1.00 0.00 44 SER A N 14
ATOM 11996 C CA . SER A 1 44 ? 18.825 -3.319 4.786 1.00 0.00 44 SER A CA 14
ATOM 11997 C C . SER A 1 44 ? 19.494 -3.100 3.419 1.00 0.00 44 SER A C 14
ATOM 11998 O O . SER A 1 44 ? 19.496 -3.998 2.554 1.00 0.00 44 SER A O 14
ATOM 12006 N N . LEU A 1 45 ? 20.073 -1.906 3.238 1.00 0.00 45 LEU A N 14
ATOM 12007 C CA . LEU A 1 45 ? 20.670 -1.469 1.955 1.00 0.00 45 LEU A CA 14
ATOM 12008 C C . LEU A 1 45 ? 22.177 -1.827 1.955 1.00 0.00 45 LEU A C 14
ATOM 12009 O O . LEU A 1 45 ? 23.051 -0.955 1.875 1.00 0.00 45 LEU A O 14
ATOM 12025 N N . LEU A 1 46 ? 22.457 -3.129 2.102 1.00 0.00 46 LEU A N 14
ATOM 12026 C CA . LEU A 1 46 ? 23.812 -3.709 1.996 1.00 0.00 46 LEU A CA 14
ATOM 12027 C C . LEU A 1 46 ? 23.679 -5.029 1.228 1.00 0.00 46 LEU A C 14
ATOM 12028 O O . LEU A 1 46 ? 24.418 -5.289 0.279 1.00 0.00 46 LEU A O 14
ATOM 12044 N N . THR A 1 47 ? 22.700 -5.851 1.659 1.00 0.00 47 THR A N 14
ATOM 12045 C CA . THR A 1 47 ? 22.342 -7.111 0.992 1.00 0.00 47 THR A CA 14
ATOM 12046 C C . THR A 1 47 ? 21.824 -6.868 -0.435 1.00 0.00 47 THR A C 14
ATOM 12047 O O . THR A 1 47 ? 21.981 -7.738 -1.286 1.00 0.00 47 THR A O 14
ATOM 12058 N N . LEU A 1 48 ? 21.208 -5.679 -0.684 1.00 0.00 48 LEU A N 14
ATOM 12059 C CA . LEU A 1 48 ? 20.819 -5.243 -2.049 1.00 0.00 48 LEU A CA 14
ATOM 12060 C C . LEU A 1 48 ? 22.077 -5.144 -2.937 1.00 0.00 48 LEU A C 14
ATOM 12061 O O . LEU A 1 48 ? 22.071 -5.614 -4.073 1.00 0.00 48 LEU A O 14
ATOM 12077 N N . THR A 1 49 ? 23.144 -4.543 -2.382 1.00 0.00 49 THR A N 14
ATOM 12078 C CA . THR A 1 49 ? 24.400 -4.272 -3.109 1.00 0.00 49 THR A CA 14
ATOM 12079 C C . THR A 1 49 ? 25.105 -5.591 -3.504 1.00 0.00 49 THR A C 14
ATOM 12080 O O . THR A 1 49 ? 25.631 -5.733 -4.615 1.00 0.00 49 THR A O 14
ATOM 12091 N N . GLU A 1 50 ? 25.096 -6.536 -2.556 1.00 0.00 50 GLU A N 14
ATOM 12092 C CA . GLU A 1 50 ? 25.612 -7.904 -2.749 1.00 0.00 50 GLU A CA 14
ATOM 12093 C C . GLU A 1 50 ? 24.776 -8.674 -3.799 1.00 0.00 50 GLU A C 14
ATOM 12094 O O . GLU A 1 50 ? 25.327 -9.364 -4.657 1.00 0.00 50 GLU A O 14
ATOM 12106 N N . HIS A 1 51 ? 23.445 -8.525 -3.704 1.00 0.00 51 HIS A N 14
ATOM 12107 C CA . HIS A 1 51 ? 22.459 -9.257 -4.528 1.00 0.00 51 HIS A CA 14
ATOM 12108 C C . HIS A 1 51 ? 22.440 -8.812 -6.009 1.00 0.00 51 HIS A C 14
ATOM 12109 O O . HIS A 1 51 ? 22.433 -9.657 -6.900 1.00 0.00 51 HIS A O 14
ATOM 12123 N N . LYS A 1 52 ? 22.397 -7.492 -6.233 1.00 0.00 52 LYS A N 14
ATOM 12124 C CA . LYS A 1 52 ? 22.111 -6.870 -7.557 1.00 0.00 52 LYS A CA 14
ATOM 12125 C C . LYS A 1 52 ? 23.003 -7.404 -8.700 1.00 0.00 52 LYS A C 14
ATOM 12126 O O . LYS A 1 52 ? 22.546 -7.528 -9.842 1.00 0.00 52 LYS A O 14
ATOM 12145 N N . VAL A 1 53 ? 24.261 -7.739 -8.363 1.00 0.00 53 VAL A N 14
ATOM 12146 C CA . VAL A 1 53 ? 25.270 -8.222 -9.324 1.00 0.00 53 VAL A CA 14
ATOM 12147 C C . VAL A 1 53 ? 24.835 -9.540 -10.031 1.00 0.00 53 VAL A C 14
ATOM 12148 O O . VAL A 1 53 ? 25.270 -9.818 -11.148 1.00 0.00 53 VAL A O 14
ATOM 12161 N N . THR A 1 54 ? 23.957 -10.322 -9.368 1.00 0.00 54 THR A N 14
ATOM 12162 C CA . THR A 1 54 ? 23.533 -11.658 -9.847 1.00 0.00 54 THR A CA 14
ATOM 12163 C C . THR A 1 54 ? 22.383 -11.604 -10.885 1.00 0.00 54 THR A C 14
ATOM 12164 O O . THR A 1 54 ? 21.938 -12.659 -11.362 1.00 0.00 54 THR A O 14
ATOM 12175 N N . HIS A 1 55 ? 21.918 -10.387 -11.247 1.00 0.00 55 HIS A N 14
ATOM 12176 C CA . HIS A 1 55 ? 20.899 -10.201 -12.300 1.00 0.00 55 HIS A CA 14
ATOM 12177 C C . HIS A 1 55 ? 21.559 -10.363 -13.697 1.00 0.00 55 HIS A C 14
ATOM 12178 O O . HIS A 1 55 ? 21.426 -11.439 -14.312 1.00 0.00 55 HIS A O 14
ATOM 12195 N N . MET A 1 1 ? -5.685 25.474 3.227 1.00 0.00 1 MET A N 15
ATOM 12196 C CA . MET A 1 1 ? -5.961 25.009 1.846 1.00 0.00 1 MET A CA 15
ATOM 12197 C C . MET A 1 1 ? -5.772 23.481 1.750 1.00 0.00 1 MET A C 15
ATOM 12198 O O . MET A 1 1 ? -5.611 22.802 2.778 1.00 0.00 1 MET A O 15
ATOM 12214 N N . GLY A 1 2 ? -5.843 22.959 0.503 1.00 0.00 2 GLY A N 15
ATOM 12215 C CA . GLY A 1 2 ? -5.566 21.552 0.214 1.00 0.00 2 GLY A CA 15
ATOM 12216 C C . GLY A 1 2 ? -4.125 21.169 0.578 1.00 0.00 2 GLY A C 15
ATOM 12217 O O . GLY A 1 2 ? -3.203 21.389 -0.215 1.00 0.00 2 GLY A O 15
ATOM 12221 N N . SER A 1 3 ? -3.953 20.674 1.814 1.00 0.00 3 SER A N 15
ATOM 12222 C CA . SER A 1 3 ? -2.667 20.293 2.404 1.00 0.00 3 SER A CA 15
ATOM 12223 C C . SER A 1 3 ? -2.977 19.405 3.614 1.00 0.00 3 SER A C 15
ATOM 12224 O O . SER A 1 3 ? -3.461 19.917 4.639 1.00 0.00 3 SER A O 15
ATOM 12232 N N . HIS A 1 4 ? -2.762 18.085 3.522 1.00 0.00 4 HIS A N 15
ATOM 12233 C CA . HIS A 1 4 ? -3.138 17.146 4.607 1.00 0.00 4 HIS A CA 15
ATOM 12234 C C . HIS A 1 4 ? -1.886 16.754 5.406 1.00 0.00 4 HIS A C 15
ATOM 12235 O O . HIS A 1 4 ? -0.756 16.979 4.951 1.00 0.00 4 HIS A O 15
ATOM 12250 N N . LYS A 1 5 ? -2.105 16.133 6.575 1.00 0.00 5 LYS A N 15
ATOM 12251 C CA . LYS A 1 5 ? -1.028 15.706 7.480 1.00 0.00 5 LYS A CA 15
ATOM 12252 C C . LYS A 1 5 ? -0.923 14.171 7.483 1.00 0.00 5 LYS A C 15
ATOM 12253 O O . LYS A 1 5 ? -1.867 13.478 7.884 1.00 0.00 5 LYS A O 15
ATOM 12272 N N . CYS A 1 6 ? 0.212 13.649 7.004 1.00 0.00 6 CYS A N 15
ATOM 12273 C CA . CYS A 1 6 ? 0.540 12.225 7.113 1.00 0.00 6 CYS A CA 15
ATOM 12274 C C . CYS A 1 6 ? 0.840 11.896 8.582 1.00 0.00 6 CYS A C 15
ATOM 12275 O O . CYS A 1 6 ? 1.970 12.066 9.025 1.00 0.00 6 CYS A O 15
ATOM 12282 N N . ASN A 1 7 ? -0.206 11.492 9.328 1.00 0.00 7 ASN A N 15
ATOM 12283 C CA . ASN A 1 7 ? -0.136 11.152 10.773 1.00 0.00 7 ASN A CA 15
ATOM 12284 C C . ASN A 1 7 ? 0.931 10.077 11.074 1.00 0.00 7 ASN A C 15
ATOM 12285 O O . ASN A 1 7 ? 1.573 10.119 12.131 1.00 0.00 7 ASN A O 15
ATOM 12296 N N . VAL A 1 8 ? 1.142 9.159 10.102 1.00 0.00 8 VAL A N 15
ATOM 12297 C CA . VAL A 1 8 ? 2.157 8.077 10.183 1.00 0.00 8 VAL A CA 15
ATOM 12298 C C . VAL A 1 8 ? 3.569 8.671 10.423 1.00 0.00 8 VAL A C 15
ATOM 12299 O O . VAL A 1 8 ? 4.324 8.214 11.282 1.00 0.00 8 VAL A O 15
ATOM 12312 N N . CYS A 1 9 ? 3.860 9.738 9.675 1.00 0.00 9 CYS A N 15
ATOM 12313 C CA . CYS A 1 9 ? 5.117 10.515 9.792 1.00 0.00 9 CYS A CA 15
ATOM 12314 C C . CYS A 1 9 ? 4.994 11.637 10.840 1.00 0.00 9 CYS A C 15
ATOM 12315 O O . CYS A 1 9 ? 6.001 12.154 11.324 1.00 0.00 9 CYS A O 15
ATOM 12322 N N . SER A 1 10 ? 3.738 12.029 11.090 1.00 0.00 10 SER A N 15
ATOM 12323 C CA . SER A 1 10 ? 3.318 13.143 11.973 1.00 0.00 10 SER A CA 15
ATOM 12324 C C . SER A 1 10 ? 3.544 14.520 11.317 1.00 0.00 10 SER A C 15
ATOM 12325 O O . SER A 1 10 ? 3.340 15.553 11.959 1.00 0.00 10 SER A O 15
ATOM 12333 N N . ARG A 1 11 ? 3.917 14.526 10.020 1.00 0.00 11 ARG A N 15
ATOM 12334 C CA . ARG A 1 11 ? 4.219 15.761 9.266 1.00 0.00 11 ARG A CA 15
ATOM 12335 C C . ARG A 1 11 ? 3.208 15.958 8.129 1.00 0.00 11 ARG A C 15
ATOM 12336 O O . ARG A 1 11 ? 2.394 15.076 7.851 1.00 0.00 11 ARG A O 15
ATOM 12357 N N . THR A 1 12 ? 3.310 17.105 7.455 1.00 0.00 12 THR A N 15
ATOM 12358 C CA . THR A 1 12 ? 2.333 17.552 6.447 1.00 0.00 12 THR A CA 15
ATOM 12359 C C . THR A 1 12 ? 3.030 17.775 5.099 1.00 0.00 12 THR A C 15
ATOM 12360 O O . THR A 1 12 ? 4.254 17.972 5.040 1.00 0.00 12 THR A O 15
ATOM 12371 N N . PHE A 1 13 ? 2.245 17.690 4.023 1.00 0.00 13 PHE A N 15
ATOM 12372 C CA . PHE A 1 13 ? 2.643 18.174 2.687 1.00 0.00 13 PHE A CA 15
ATOM 12373 C C . PHE A 1 13 ? 1.828 19.442 2.430 1.00 0.00 13 PHE A C 15
ATOM 12374 O O . PHE A 1 13 ? 0.624 19.460 2.715 1.00 0.00 13 PHE A O 15
ATOM 12391 N N . PHE A 1 14 ? 2.465 20.493 1.888 1.00 0.00 14 PHE A N 15
ATOM 12392 C CA . PHE A 1 14 ? 1.790 21.787 1.626 1.00 0.00 14 PHE A CA 15
ATOM 12393 C C . PHE A 1 14 ? 0.821 21.711 0.413 1.00 0.00 14 PHE A C 15
ATOM 12394 O O . PHE A 1 14 ? 0.202 22.714 0.056 1.00 0.00 14 PHE A O 15
ATOM 12411 N N . SER A 1 15 ? 0.716 20.532 -0.220 1.00 0.00 15 SER A N 15
ATOM 12412 C CA . SER A 1 15 ? -0.260 20.253 -1.288 1.00 0.00 15 SER A CA 15
ATOM 12413 C C . SER A 1 15 ? -0.970 18.909 -1.010 1.00 0.00 15 SER A C 15
ATOM 12414 O O . SER A 1 15 ? -0.314 17.939 -0.616 1.00 0.00 15 SER A O 15
ATOM 12422 N N . GLU A 1 16 ? -2.310 18.890 -1.199 1.00 0.00 16 GLU A N 15
ATOM 12423 C CA . GLU A 1 16 ? -3.189 17.739 -0.870 1.00 0.00 16 GLU A CA 15
ATOM 12424 C C . GLU A 1 16 ? -2.810 16.470 -1.652 1.00 0.00 16 GLU A C 15
ATOM 12425 O O . GLU A 1 16 ? -2.507 15.434 -1.057 1.00 0.00 16 GLU A O 15
ATOM 12437 N N . ASN A 1 17 ? -2.781 16.586 -2.995 1.00 0.00 17 ASN A N 15
ATOM 12438 C CA . ASN A 1 17 ? -2.450 15.453 -3.893 1.00 0.00 17 ASN A CA 15
ATOM 12439 C C . ASN A 1 17 ? -0.965 15.086 -3.772 1.00 0.00 17 ASN A C 15
ATOM 12440 O O . ASN A 1 17 ? -0.572 13.983 -4.135 1.00 0.00 17 ASN A O 15
ATOM 12451 N N . GLY A 1 18 ? -0.167 16.030 -3.248 1.00 0.00 18 GLY A N 15
ATOM 12452 C CA . GLY A 1 18 ? 1.245 15.813 -2.972 1.00 0.00 18 GLY A CA 15
ATOM 12453 C C . GLY A 1 18 ? 1.452 14.933 -1.740 1.00 0.00 18 GLY A C 15
ATOM 12454 O O . GLY A 1 18 ? 2.388 14.145 -1.706 1.00 0.00 18 GLY A O 15
ATOM 12458 N N . LEU A 1 19 ? 0.582 15.106 -0.711 1.00 0.00 19 LEU A N 15
ATOM 12459 C CA . LEU A 1 19 ? 0.516 14.224 0.476 1.00 0.00 19 LEU A CA 15
ATOM 12460 C C . LEU A 1 19 ? 0.098 12.809 0.064 1.00 0.00 19 LEU A C 15
ATOM 12461 O O . LEU A 1 19 ? 0.669 11.830 0.527 1.00 0.00 19 LEU A O 15
ATOM 12477 N N . ARG A 1 20 ? -0.948 12.738 -0.765 1.00 0.00 20 ARG A N 15
ATOM 12478 C CA . ARG A 1 20 ? -1.461 11.475 -1.335 1.00 0.00 20 ARG A CA 15
ATOM 12479 C C . ARG A 1 20 ? -0.405 10.788 -2.229 1.00 0.00 20 ARG A C 15
ATOM 12480 O O . ARG A 1 20 ? -0.343 9.558 -2.301 1.00 0.00 20 ARG A O 15
ATOM 12501 N N . GLU A 1 21 ? 0.426 11.609 -2.893 1.00 0.00 21 GLU A N 15
ATOM 12502 C CA . GLU A 1 21 ? 1.550 11.135 -3.716 1.00 0.00 21 GLU A CA 15
ATOM 12503 C C . GLU A 1 21 ? 2.729 10.686 -2.820 1.00 0.00 21 GLU A C 15
ATOM 12504 O O . GLU A 1 21 ? 3.474 9.770 -3.170 1.00 0.00 21 GLU A O 15
ATOM 12516 N N . HIS A 1 22 ? 2.884 11.362 -1.667 1.00 0.00 22 HIS A N 15
ATOM 12517 C CA . HIS A 1 22 ? 3.852 10.987 -0.616 1.00 0.00 22 HIS A CA 15
ATOM 12518 C C . HIS A 1 22 ? 3.434 9.649 0.019 1.00 0.00 22 HIS A C 15
ATOM 12519 O O . HIS A 1 22 ? 4.270 8.822 0.348 1.00 0.00 22 HIS A O 15
ATOM 12533 N N . LEU A 1 23 ? 2.118 9.464 0.158 1.00 0.00 23 LEU A N 15
ATOM 12534 C CA . LEU A 1 23 ? 1.497 8.276 0.758 1.00 0.00 23 LEU A CA 15
ATOM 12535 C C . LEU A 1 23 ? 1.832 7.001 -0.052 1.00 0.00 23 LEU A C 15
ATOM 12536 O O . LEU A 1 23 ? 1.822 5.899 0.492 1.00 0.00 23 LEU A O 15
ATOM 12552 N N . GLN A 1 24 ? 2.171 7.180 -1.346 1.00 0.00 24 GLN A N 15
ATOM 12553 C CA . GLN A 1 24 ? 2.534 6.082 -2.250 1.00 0.00 24 GLN A CA 15
ATOM 12554 C C . GLN A 1 24 ? 3.831 5.343 -1.815 1.00 0.00 24 GLN A C 15
ATOM 12555 O O . GLN A 1 24 ? 4.097 4.239 -2.291 1.00 0.00 24 GLN A O 15
ATOM 12569 N N . THR A 1 25 ? 4.622 5.963 -0.904 1.00 0.00 25 THR A N 15
ATOM 12570 C CA . THR A 1 25 ? 5.836 5.335 -0.337 1.00 0.00 25 THR A CA 15
ATOM 12571 C C . THR A 1 25 ? 5.473 4.372 0.822 1.00 0.00 25 THR A C 15
ATOM 12572 O O . THR A 1 25 ? 6.253 3.483 1.172 1.00 0.00 25 THR A O 15
ATOM 12583 N N . HIS A 1 26 ? 4.268 4.566 1.395 1.00 0.00 26 HIS A N 15
ATOM 12584 C CA . HIS A 1 26 ? 3.708 3.729 2.484 1.00 0.00 26 HIS A CA 15
ATOM 12585 C C . HIS A 1 26 ? 2.887 2.555 1.901 1.00 0.00 26 HIS A C 15
ATOM 12586 O O . HIS A 1 26 ? 1.869 2.153 2.469 1.00 0.00 26 HIS A O 15
ATOM 12600 N N . ARG A 1 27 ? 3.390 1.956 0.809 1.00 0.00 27 ARG A N 15
ATOM 12601 C CA . ARG A 1 27 ? 2.626 0.973 -0.001 1.00 0.00 27 ARG A CA 15
ATOM 12602 C C . ARG A 1 27 ? 2.662 -0.441 0.630 1.00 0.00 27 ARG A C 15
ATOM 12603 O O . ARG A 1 27 ? 1.922 -1.332 0.208 1.00 0.00 27 ARG A O 15
ATOM 12624 N N . GLY A 1 28 ? 3.511 -0.616 1.655 1.00 0.00 28 GLY A N 15
ATOM 12625 C CA . GLY A 1 28 ? 3.689 -1.891 2.357 1.00 0.00 28 GLY A CA 15
ATOM 12626 C C . GLY A 1 28 ? 3.793 -1.687 3.868 1.00 0.00 28 GLY A C 15
ATOM 12627 O O . GLY A 1 28 ? 3.473 -0.597 4.350 1.00 0.00 28 GLY A O 15
ATOM 12631 N N . PRO A 1 29 ? 4.238 -2.714 4.657 1.00 0.00 29 PRO A N 15
ATOM 12632 C CA . PRO A 1 29 ? 4.331 -2.623 6.124 1.00 0.00 29 PRO A CA 15
ATOM 12633 C C . PRO A 1 29 ? 5.621 -1.904 6.572 1.00 0.00 29 PRO A C 15
ATOM 12634 O O . PRO A 1 29 ? 6.723 -2.318 6.194 1.00 0.00 29 PRO A O 15
ATOM 12645 N N . ALA A 1 30 ? 5.480 -0.822 7.360 1.00 0.00 30 ALA A N 15
ATOM 12646 C CA . ALA A 1 30 ? 6.621 -0.185 8.047 1.00 0.00 30 ALA A CA 15
ATOM 12647 C C . ALA A 1 30 ? 6.933 -0.985 9.312 1.00 0.00 30 ALA A C 15
ATOM 12648 O O . ALA A 1 30 ? 7.999 -1.589 9.425 1.00 0.00 30 ALA A O 15
ATOM 12655 N N . LYS A 1 31 ? 5.983 -0.966 10.263 1.00 0.00 31 LYS A N 15
ATOM 12656 C CA . LYS A 1 31 ? 5.943 -1.859 11.443 1.00 0.00 31 LYS A CA 15
ATOM 12657 C C . LYS A 1 31 ? 4.472 -2.254 11.649 1.00 0.00 31 LYS A C 15
ATOM 12658 O O . LYS A 1 31 ? 3.870 -1.967 12.685 1.00 0.00 31 LYS A O 15
ATOM 12677 N N . HIS A 1 32 ? 3.889 -2.920 10.644 1.00 0.00 32 HIS A N 15
ATOM 12678 C CA . HIS A 1 32 ? 2.440 -3.202 10.604 1.00 0.00 32 HIS A CA 15
ATOM 12679 C C . HIS A 1 32 ? 2.242 -4.713 10.744 1.00 0.00 32 HIS A C 15
ATOM 12680 O O . HIS A 1 32 ? 2.464 -5.466 9.787 1.00 0.00 32 HIS A O 15
ATOM 12695 N N . TYR A 1 33 ? 1.865 -5.153 11.953 1.00 0.00 33 TYR A N 15
ATOM 12696 C CA . TYR A 1 33 ? 1.853 -6.581 12.322 1.00 0.00 33 TYR A CA 15
ATOM 12697 C C . TYR A 1 33 ? 0.445 -7.086 12.646 1.00 0.00 33 TYR A C 15
ATOM 12698 O O . TYR A 1 33 ? -0.402 -6.344 13.155 1.00 0.00 33 TYR A O 15
ATOM 12716 N N . MET A 1 34 ? 0.231 -8.357 12.302 1.00 0.00 34 MET A N 15
ATOM 12717 C CA . MET A 1 34 ? -0.953 -9.139 12.648 1.00 0.00 34 MET A CA 15
ATOM 12718 C C . MET A 1 34 ? -0.519 -10.200 13.673 1.00 0.00 34 MET A C 15
ATOM 12719 O O . MET A 1 34 ? 0.609 -10.707 13.589 1.00 0.00 34 MET A O 15
ATOM 12733 N N . CYS A 1 35 ? -1.382 -10.508 14.657 1.00 0.00 35 CYS A N 15
ATOM 12734 C CA . CYS A 1 35 ? -1.098 -11.540 15.669 1.00 0.00 35 CYS A CA 15
ATOM 12735 C C . CYS A 1 35 ? -0.941 -12.938 15.033 1.00 0.00 35 CYS A C 15
ATOM 12736 O O . CYS A 1 35 ? -1.624 -13.242 14.055 1.00 0.00 35 CYS A O 15
ATOM 12743 N N . PRO A 1 36 ? -0.016 -13.797 15.550 1.00 0.00 36 PRO A N 15
ATOM 12744 C CA . PRO A 1 36 ? 0.145 -15.180 15.039 1.00 0.00 36 PRO A CA 15
ATOM 12745 C C . PRO A 1 36 ? -1.041 -16.113 15.417 1.00 0.00 36 PRO A C 15
ATOM 12746 O O . PRO A 1 36 ? -1.594 -16.789 14.543 1.00 0.00 36 PRO A O 15
ATOM 12757 N N . ILE A 1 37 ? -1.442 -16.114 16.711 1.00 0.00 37 ILE A N 15
ATOM 12758 C CA . ILE A 1 37 ? -2.349 -17.130 17.271 1.00 0.00 37 ILE A CA 15
ATOM 12759 C C . ILE A 1 37 ? -3.838 -16.884 16.919 1.00 0.00 37 ILE A C 15
ATOM 12760 O O . ILE A 1 37 ? -4.503 -17.802 16.423 1.00 0.00 37 ILE A O 15
ATOM 12776 N N . CYS A 1 38 ? -4.370 -15.662 17.174 1.00 0.00 38 CYS A N 15
ATOM 12777 C CA . CYS A 1 38 ? -5.788 -15.349 16.877 1.00 0.00 38 CYS A CA 15
ATOM 12778 C C . CYS A 1 38 ? -5.913 -14.366 15.691 1.00 0.00 38 CYS A C 15
ATOM 12779 O O . CYS A 1 38 ? -6.815 -14.510 14.855 1.00 0.00 38 CYS A O 15
ATOM 12786 N N . GLY A 1 39 ? -5.020 -13.359 15.622 1.00 0.00 39 GLY A N 15
ATOM 12787 C CA . GLY A 1 39 ? -4.702 -12.697 14.354 1.00 0.00 39 GLY A CA 15
ATOM 12788 C C . GLY A 1 39 ? -5.464 -11.417 14.040 1.00 0.00 39 GLY A C 15
ATOM 12789 O O . GLY A 1 39 ? -5.835 -11.196 12.891 1.00 0.00 39 GLY A O 15
ATOM 12793 N N . GLU A 1 40 ? -5.686 -10.569 15.042 1.00 0.00 40 GLU A N 15
ATOM 12794 C CA . GLU A 1 40 ? -6.155 -9.191 14.823 1.00 0.00 40 GLU A CA 15
ATOM 12795 C C . GLU A 1 40 ? -4.996 -8.292 14.350 1.00 0.00 40 GLU A C 15
ATOM 12796 O O . GLU A 1 40 ? -3.815 -8.631 14.524 1.00 0.00 40 GLU A O 15
ATOM 12808 N N . ARG A 1 41 ? -5.352 -7.162 13.737 1.00 0.00 41 ARG A N 15
ATOM 12809 C CA . ARG A 1 41 ? -4.388 -6.221 13.159 1.00 0.00 41 ARG A CA 15
ATOM 12810 C C . ARG A 1 41 ? -3.912 -5.231 14.240 1.00 0.00 41 ARG A C 15
ATOM 12811 O O . ARG A 1 41 ? -4.679 -4.878 15.145 1.00 0.00 41 ARG A O 15
ATOM 12832 N N . PHE A 1 42 ? -2.641 -4.803 14.152 1.00 0.00 42 PHE A N 15
ATOM 12833 C CA . PHE A 1 42 ? -2.053 -3.799 15.072 1.00 0.00 42 PHE A CA 15
ATOM 12834 C C . PHE A 1 42 ? -1.487 -2.588 14.294 1.00 0.00 42 PHE A C 15
ATOM 12835 O O . PHE A 1 42 ? -0.969 -2.754 13.175 1.00 0.00 42 PHE A O 15
ATOM 12852 N N . PRO A 1 43 ? -1.581 -1.344 14.883 1.00 0.00 43 PRO A N 15
ATOM 12853 C CA . PRO A 1 43 ? -1.068 -0.098 14.249 1.00 0.00 43 PRO A CA 15
ATOM 12854 C C . PRO A 1 43 ? 0.469 -0.001 14.270 1.00 0.00 43 PRO A C 15
ATOM 12855 O O . PRO A 1 43 ? 1.042 0.778 13.506 1.00 0.00 43 PRO A O 15
ATOM 12866 N N . SER A 1 44 ? 1.114 -0.789 15.152 1.00 0.00 44 SER A N 15
ATOM 12867 C CA . SER A 1 44 ? 2.575 -0.780 15.331 1.00 0.00 44 SER A CA 15
ATOM 12868 C C . SER A 1 44 ? 3.062 -2.082 15.979 1.00 0.00 44 SER A C 15
ATOM 12869 O O . SER A 1 44 ? 2.270 -2.848 16.555 1.00 0.00 44 SER A O 15
ATOM 12877 N N . LEU A 1 45 ? 4.382 -2.315 15.889 1.00 0.00 45 LEU A N 15
ATOM 12878 C CA . LEU A 1 45 ? 5.044 -3.422 16.588 1.00 0.00 45 LEU A CA 15
ATOM 12879 C C . LEU A 1 45 ? 5.369 -2.958 18.016 1.00 0.00 45 LEU A C 15
ATOM 12880 O O . LEU A 1 45 ? 6.483 -2.505 18.320 1.00 0.00 45 LEU A O 15
ATOM 12896 N N . LEU A 1 46 ? 4.334 -2.988 18.850 1.00 0.00 46 LEU A N 15
ATOM 12897 C CA . LEU A 1 46 ? 4.414 -2.631 20.264 1.00 0.00 46 LEU A CA 15
ATOM 12898 C C . LEU A 1 46 ? 3.196 -3.238 20.951 1.00 0.00 46 LEU A C 15
ATOM 12899 O O . LEU A 1 46 ? 3.320 -4.053 21.861 1.00 0.00 46 LEU A O 15
ATOM 12915 N N . THR A 1 47 ? 2.022 -2.877 20.410 1.00 0.00 47 THR A N 15
ATOM 12916 C CA . THR A 1 47 ? 0.723 -3.370 20.871 1.00 0.00 47 THR A CA 15
ATOM 12917 C C . THR A 1 47 ? 0.584 -4.885 20.613 1.00 0.00 47 THR A C 15
ATOM 12918 O O . THR A 1 47 ? -0.082 -5.582 21.380 1.00 0.00 47 THR A O 15
ATOM 12929 N N . LEU A 1 48 ? 1.226 -5.376 19.523 1.00 0.00 48 LEU A N 15
ATOM 12930 C CA . LEU A 1 48 ? 1.332 -6.820 19.224 1.00 0.00 48 LEU A CA 15
ATOM 12931 C C . LEU A 1 48 ? 2.043 -7.557 20.381 1.00 0.00 48 LEU A C 15
ATOM 12932 O O . LEU A 1 48 ? 1.597 -8.623 20.797 1.00 0.00 48 LEU A O 15
ATOM 12948 N N . THR A 1 49 ? 3.135 -6.965 20.882 1.00 0.00 49 THR A N 15
ATOM 12949 C CA . THR A 1 49 ? 3.962 -7.550 21.955 1.00 0.00 49 THR A CA 15
ATOM 12950 C C . THR A 1 49 ? 3.193 -7.588 23.299 1.00 0.00 49 THR A C 15
ATOM 12951 O O . THR A 1 49 ? 3.256 -8.579 24.042 1.00 0.00 49 THR A O 15
ATOM 12962 N N . GLU A 1 50 ? 2.468 -6.489 23.585 1.00 0.00 50 GLU A N 15
ATOM 12963 C CA . GLU A 1 50 ? 1.612 -6.367 24.784 1.00 0.00 50 GLU A CA 15
ATOM 12964 C C . GLU A 1 50 ? 0.483 -7.416 24.757 1.00 0.00 50 GLU A C 15
ATOM 12965 O O . GLU A 1 50 ? 0.142 -8.016 25.779 1.00 0.00 50 GLU A O 15
ATOM 12977 N N . HIS A 1 51 ? -0.083 -7.620 23.561 1.00 0.00 51 HIS A N 15
ATOM 12978 C CA . HIS A 1 51 ? -1.151 -8.600 23.323 1.00 0.00 51 HIS A CA 15
ATOM 12979 C C . HIS A 1 51 ? -0.626 -10.057 23.398 1.00 0.00 51 HIS A C 15
ATOM 12980 O O . HIS A 1 51 ? -1.329 -10.957 23.884 1.00 0.00 51 HIS A O 15
ATOM 12994 N N . LYS A 1 52 ? 0.600 -10.257 22.892 1.00 0.00 52 LYS A N 15
ATOM 12995 C CA . LYS A 1 52 ? 1.273 -11.569 22.842 1.00 0.00 52 LYS A CA 15
ATOM 12996 C C . LYS A 1 52 ? 1.389 -12.193 24.244 1.00 0.00 52 LYS A C 15
ATOM 12997 O O . LYS A 1 52 ? 0.965 -13.330 24.467 1.00 0.00 52 LYS A O 15
ATOM 13016 N N . VAL A 1 53 ? 1.925 -11.412 25.190 1.00 0.00 53 VAL A N 15
ATOM 13017 C CA . VAL A 1 53 ? 2.212 -11.886 26.544 1.00 0.00 53 VAL A CA 15
ATOM 13018 C C . VAL A 1 53 ? 0.919 -12.097 27.363 1.00 0.00 53 VAL A C 15
ATOM 13019 O O . VAL A 1 53 ? 0.888 -12.930 28.275 1.00 0.00 53 VAL A O 15
ATOM 13032 N N . THR A 1 54 ? -0.152 -11.358 27.016 1.00 0.00 54 THR A N 15
ATOM 13033 C CA . THR A 1 54 ? -1.459 -11.470 27.687 1.00 0.00 54 THR A CA 15
ATOM 13034 C C . THR A 1 54 ? -2.351 -12.580 27.071 1.00 0.00 54 THR A C 15
ATOM 13035 O O . THR A 1 54 ? -3.519 -12.711 27.467 1.00 0.00 54 THR A O 15
ATOM 13046 N N . HIS A 1 55 ? -1.809 -13.367 26.105 1.00 0.00 55 HIS A N 15
ATOM 13047 C CA . HIS A 1 55 ? -2.535 -14.513 25.503 1.00 0.00 55 HIS A CA 15
ATOM 13048 C C . HIS A 1 55 ? -2.862 -15.598 26.566 1.00 0.00 55 HIS A C 15
ATOM 13049 O O . HIS A 1 55 ? -1.927 -16.263 27.056 1.00 0.00 55 HIS A O 15
ATOM 13066 N N . MET A 1 1 ? -8.282 24.344 5.148 1.00 0.00 1 MET A N 16
ATOM 13067 C CA . MET A 1 1 ? -8.668 23.933 6.520 1.00 0.00 1 MET A CA 16
ATOM 13068 C C . MET A 1 1 ? -8.651 22.400 6.607 1.00 0.00 1 MET A C 16
ATOM 13069 O O . MET A 1 1 ? -8.671 21.726 5.574 1.00 0.00 1 MET A O 16
ATOM 13085 N N . GLY A 1 2 ? -8.597 21.859 7.839 1.00 0.00 2 GLY A N 16
ATOM 13086 C CA . GLY A 1 2 ? -8.485 20.419 8.072 1.00 0.00 2 GLY A CA 16
ATOM 13087 C C . GLY A 1 2 ? -7.044 20.038 8.350 1.00 0.00 2 GLY A C 16
ATOM 13088 O O . GLY A 1 2 ? -6.267 20.874 8.835 1.00 0.00 2 GLY A O 16
ATOM 13092 N N . SER A 1 3 ? -6.676 18.785 8.066 1.00 0.00 3 SER A N 16
ATOM 13093 C CA . SER A 1 3 ? -5.283 18.347 8.147 1.00 0.00 3 SER A CA 16
ATOM 13094 C C . SER A 1 3 ? -5.031 17.244 7.111 1.00 0.00 3 SER A C 16
ATOM 13095 O O . SER A 1 3 ? -5.369 16.074 7.323 1.00 0.00 3 SER A O 16
ATOM 13103 N N . HIS A 1 4 ? -4.464 17.652 5.961 1.00 0.00 4 HIS A N 16
ATOM 13104 C CA . HIS A 1 4 ? -3.833 16.726 5.006 1.00 0.00 4 HIS A CA 16
ATOM 13105 C C . HIS A 1 4 ? -2.381 16.518 5.452 1.00 0.00 4 HIS A C 16
ATOM 13106 O O . HIS A 1 4 ? -1.430 17.041 4.857 1.00 0.00 4 HIS A O 16
ATOM 13121 N N . LYS A 1 5 ? -2.238 15.801 6.561 1.00 0.00 5 LYS A N 16
ATOM 13122 C CA . LYS A 1 5 ? -0.960 15.560 7.225 1.00 0.00 5 LYS A CA 16
ATOM 13123 C C . LYS A 1 5 ? -0.700 14.062 7.226 1.00 0.00 5 LYS A C 16
ATOM 13124 O O . LYS A 1 5 ? -1.615 13.266 7.502 1.00 0.00 5 LYS A O 16
ATOM 13143 N N . CYS A 1 6 ? 0.536 13.672 6.922 1.00 0.00 6 CYS A N 16
ATOM 13144 C CA . CYS A 1 6 ? 0.939 12.276 6.980 1.00 0.00 6 CYS A CA 16
ATOM 13145 C C . CYS A 1 6 ? 1.187 11.903 8.447 1.00 0.00 6 CYS A C 16
ATOM 13146 O O . CYS A 1 6 ? 2.260 12.182 8.963 1.00 0.00 6 CYS A O 16
ATOM 13153 N N . ASN A 1 7 ? 0.155 11.340 9.108 1.00 0.00 7 ASN A N 16
ATOM 13154 C CA . ASN A 1 7 ? 0.158 11.001 10.555 1.00 0.00 7 ASN A CA 16
ATOM 13155 C C . ASN A 1 7 ? 1.418 10.203 11.009 1.00 0.00 7 ASN A C 16
ATOM 13156 O O . ASN A 1 7 ? 1.985 10.478 12.076 1.00 0.00 7 ASN A O 16
ATOM 13167 N N . VAL A 1 8 ? 1.861 9.245 10.163 1.00 0.00 8 VAL A N 16
ATOM 13168 C CA . VAL A 1 8 ? 3.055 8.389 10.422 1.00 0.00 8 VAL A CA 16
ATOM 13169 C C . VAL A 1 8 ? 4.335 9.252 10.553 1.00 0.00 8 VAL A C 16
ATOM 13170 O O . VAL A 1 8 ? 5.145 9.065 11.470 1.00 0.00 8 VAL A O 16
ATOM 13183 N N . CYS A 1 9 ? 4.478 10.209 9.633 1.00 0.00 9 CYS A N 16
ATOM 13184 C CA . CYS A 1 9 ? 5.624 11.155 9.613 1.00 0.00 9 CYS A CA 16
ATOM 13185 C C . CYS A 1 9 ? 5.436 12.306 10.631 1.00 0.00 9 CYS A C 16
ATOM 13186 O O . CYS A 1 9 ? 6.412 12.867 11.140 1.00 0.00 9 CYS A O 16
ATOM 13193 N N . SER A 1 10 ? 4.154 12.644 10.864 1.00 0.00 10 SER A N 16
ATOM 13194 C CA . SER A 1 10 ? 3.674 13.763 11.718 1.00 0.00 10 SER A CA 16
ATOM 13195 C C . SER A 1 10 ? 3.900 15.155 11.070 1.00 0.00 10 SER A C 16
ATOM 13196 O O . SER A 1 10 ? 3.689 16.183 11.733 1.00 0.00 10 SER A O 16
ATOM 13204 N N . ARG A 1 11 ? 4.296 15.193 9.774 1.00 0.00 11 ARG A N 16
ATOM 13205 C CA . ARG A 1 11 ? 4.531 16.468 9.050 1.00 0.00 11 ARG A CA 16
ATOM 13206 C C . ARG A 1 11 ? 3.513 16.688 7.916 1.00 0.00 11 ARG A C 16
ATOM 13207 O O . ARG A 1 11 ? 2.799 15.757 7.508 1.00 0.00 11 ARG A O 16
ATOM 13228 N N . THR A 1 12 ? 3.506 17.926 7.379 1.00 0.00 12 THR A N 16
ATOM 13229 C CA . THR A 1 12 ? 2.399 18.455 6.555 1.00 0.00 12 THR A CA 16
ATOM 13230 C C . THR A 1 12 ? 2.717 18.418 5.047 1.00 0.00 12 THR A C 16
ATOM 13231 O O . THR A 1 12 ? 3.876 18.295 4.631 1.00 0.00 12 THR A O 16
ATOM 13242 N N . PHE A 1 13 ? 1.639 18.531 4.253 1.00 0.00 13 PHE A N 16
ATOM 13243 C CA . PHE A 1 13 ? 1.686 18.643 2.781 1.00 0.00 13 PHE A CA 16
ATOM 13244 C C . PHE A 1 13 ? 2.072 20.068 2.310 1.00 0.00 13 PHE A C 16
ATOM 13245 O O . PHE A 1 13 ? 2.389 20.955 3.111 1.00 0.00 13 PHE A O 16
ATOM 13262 N N . PHE A 1 14 ? 2.025 20.243 0.984 1.00 0.00 14 PHE A N 16
ATOM 13263 C CA . PHE A 1 14 ? 2.210 21.525 0.291 1.00 0.00 14 PHE A CA 16
ATOM 13264 C C . PHE A 1 14 ? 1.087 21.625 -0.748 1.00 0.00 14 PHE A C 16
ATOM 13265 O O . PHE A 1 14 ? 0.324 22.591 -0.774 1.00 0.00 14 PHE A O 16
ATOM 13282 N N . SER A 1 15 ? 1.009 20.597 -1.601 1.00 0.00 15 SER A N 16
ATOM 13283 C CA . SER A 1 15 ? -0.113 20.358 -2.516 1.00 0.00 15 SER A CA 16
ATOM 13284 C C . SER A 1 15 ? -0.949 19.187 -1.963 1.00 0.00 15 SER A C 16
ATOM 13285 O O . SER A 1 15 ? -0.387 18.265 -1.342 1.00 0.00 15 SER A O 16
ATOM 13293 N N . GLU A 1 16 ? -2.282 19.228 -2.165 1.00 0.00 16 GLU A N 16
ATOM 13294 C CA . GLU A 1 16 ? -3.212 18.214 -1.611 1.00 0.00 16 GLU A CA 16
ATOM 13295 C C . GLU A 1 16 ? -2.976 16.838 -2.267 1.00 0.00 16 GLU A C 16
ATOM 13296 O O . GLU A 1 16 ? -2.975 15.809 -1.582 1.00 0.00 16 GLU A O 16
ATOM 13308 N N . ASN A 1 17 ? -2.710 16.840 -3.589 1.00 0.00 17 ASN A N 16
ATOM 13309 C CA . ASN A 1 17 ? -2.371 15.615 -4.345 1.00 0.00 17 ASN A CA 16
ATOM 13310 C C . ASN A 1 17 ? -0.929 15.156 -4.001 1.00 0.00 17 ASN A C 16
ATOM 13311 O O . ASN A 1 17 ? -0.575 13.991 -4.189 1.00 0.00 17 ASN A O 16
ATOM 13322 N N . GLY A 1 18 ? -0.121 16.111 -3.503 1.00 0.00 18 GLY A N 16
ATOM 13323 C CA . GLY A 1 18 ? 1.239 15.844 -3.047 1.00 0.00 18 GLY A CA 16
ATOM 13324 C C . GLY A 1 18 ? 1.288 14.910 -1.844 1.00 0.00 18 GLY A C 16
ATOM 13325 O O . GLY A 1 18 ? 2.139 14.017 -1.795 1.00 0.00 18 GLY A O 16
ATOM 13329 N N . LEU A 1 19 ? 0.383 15.131 -0.862 1.00 0.00 19 LEU A N 16
ATOM 13330 C CA . LEU A 1 19 ? 0.230 14.244 0.309 1.00 0.00 19 LEU A CA 16
ATOM 13331 C C . LEU A 1 19 ? -0.181 12.828 -0.144 1.00 0.00 19 LEU A C 16
ATOM 13332 O O . LEU A 1 19 ? 0.322 11.841 0.384 1.00 0.00 19 LEU A O 16
ATOM 13348 N N . ARG A 1 20 ? -1.113 12.774 -1.116 1.00 0.00 20 ARG A N 16
ATOM 13349 C CA . ARG A 1 20 ? -1.636 11.511 -1.690 1.00 0.00 20 ARG A CA 16
ATOM 13350 C C . ARG A 1 20 ? -0.505 10.659 -2.306 1.00 0.00 20 ARG A C 16
ATOM 13351 O O . ARG A 1 20 ? -0.391 9.460 -2.020 1.00 0.00 20 ARG A O 16
ATOM 13372 N N . GLU A 1 21 ? 0.318 11.312 -3.148 1.00 0.00 21 GLU A N 16
ATOM 13373 C CA . GLU A 1 21 ? 1.450 10.678 -3.836 1.00 0.00 21 GLU A CA 16
ATOM 13374 C C . GLU A 1 21 ? 2.515 10.230 -2.819 1.00 0.00 21 GLU A C 16
ATOM 13375 O O . GLU A 1 21 ? 3.130 9.165 -2.963 1.00 0.00 21 GLU A O 16
ATOM 13387 N N . HIS A 1 22 ? 2.717 11.068 -1.784 1.00 0.00 22 HIS A N 16
ATOM 13388 C CA . HIS A 1 22 ? 3.641 10.780 -0.680 1.00 0.00 22 HIS A CA 16
ATOM 13389 C C . HIS A 1 22 ? 3.150 9.584 0.161 1.00 0.00 22 HIS A C 16
ATOM 13390 O O . HIS A 1 22 ? 3.963 8.797 0.630 1.00 0.00 22 HIS A O 16
ATOM 13404 N N . LEU A 1 23 ? 1.824 9.453 0.342 1.00 0.00 23 LEU A N 16
ATOM 13405 C CA . LEU A 1 23 ? 1.228 8.433 1.240 1.00 0.00 23 LEU A CA 16
ATOM 13406 C C . LEU A 1 23 ? 1.526 6.997 0.745 1.00 0.00 23 LEU A C 16
ATOM 13407 O O . LEU A 1 23 ? 1.428 6.027 1.511 1.00 0.00 23 LEU A O 16
ATOM 13423 N N . GLN A 1 24 ? 1.905 6.891 -0.545 1.00 0.00 24 GLN A N 16
ATOM 13424 C CA . GLN A 1 24 ? 2.255 5.633 -1.209 1.00 0.00 24 GLN A CA 16
ATOM 13425 C C . GLN A 1 24 ? 3.607 5.062 -0.724 1.00 0.00 24 GLN A C 16
ATOM 13426 O O . GLN A 1 24 ? 3.934 3.906 -1.017 1.00 0.00 24 GLN A O 16
ATOM 13440 N N . THR A 1 25 ? 4.401 5.879 -0.002 1.00 0.00 25 THR A N 16
ATOM 13441 C CA . THR A 1 25 ? 5.648 5.424 0.642 1.00 0.00 25 THR A CA 16
ATOM 13442 C C . THR A 1 25 ? 5.344 4.559 1.888 1.00 0.00 25 THR A C 16
ATOM 13443 O O . THR A 1 25 ? 6.243 3.918 2.439 1.00 0.00 25 THR A O 16
ATOM 13454 N N . HIS A 1 26 ? 4.060 4.557 2.329 1.00 0.00 26 HIS A N 16
ATOM 13455 C CA . HIS A 1 26 ? 3.576 3.776 3.493 1.00 0.00 26 HIS A CA 16
ATOM 13456 C C . HIS A 1 26 ? 2.465 2.815 3.016 1.00 0.00 26 HIS A C 16
ATOM 13457 O O . HIS A 1 26 ? 1.492 2.553 3.734 1.00 0.00 26 HIS A O 16
ATOM 13471 N N . ARG A 1 27 ? 2.641 2.253 1.813 1.00 0.00 27 ARG A N 16
ATOM 13472 C CA . ARG A 1 27 ? 1.567 1.514 1.096 1.00 0.00 27 ARG A CA 16
ATOM 13473 C C . ARG A 1 27 ? 1.816 -0.005 1.168 1.00 0.00 27 ARG A C 16
ATOM 13474 O O . ARG A 1 27 ? 0.887 -0.807 1.016 1.00 0.00 27 ARG A O 16
ATOM 13495 N N . GLY A 1 28 ? 3.075 -0.385 1.444 1.00 0.00 28 GLY A N 16
ATOM 13496 C CA . GLY A 1 28 ? 3.541 -1.768 1.339 1.00 0.00 28 GLY A CA 16
ATOM 13497 C C . GLY A 1 28 ? 3.934 -2.118 -0.102 1.00 0.00 28 GLY A C 16
ATOM 13498 O O . GLY A 1 28 ? 3.949 -1.221 -0.964 1.00 0.00 28 GLY A O 16
ATOM 13502 N N . PRO A 1 29 ? 4.313 -3.407 -0.390 1.00 0.00 29 PRO A N 16
ATOM 13503 C CA . PRO A 1 29 ? 4.576 -3.893 -1.769 1.00 0.00 29 PRO A CA 16
ATOM 13504 C C . PRO A 1 29 ? 3.391 -3.620 -2.722 1.00 0.00 29 PRO A C 16
ATOM 13505 O O . PRO A 1 29 ? 2.254 -4.051 -2.459 1.00 0.00 29 PRO A O 16
ATOM 13516 N N . ALA A 1 30 ? 3.688 -2.923 -3.824 1.00 0.00 30 ALA A N 16
ATOM 13517 C CA . ALA A 1 30 ? 2.675 -2.409 -4.769 1.00 0.00 30 ALA A CA 16
ATOM 13518 C C . ALA A 1 30 ? 3.213 -2.416 -6.205 1.00 0.00 30 ALA A C 16
ATOM 13519 O O . ALA A 1 30 ? 4.427 -2.302 -6.402 1.00 0.00 30 ALA A O 16
ATOM 13526 N N . LYS A 1 31 ? 2.286 -2.549 -7.177 1.00 0.00 31 LYS A N 16
ATOM 13527 C CA . LYS A 1 31 ? 2.544 -2.539 -8.638 1.00 0.00 31 LYS A CA 16
ATOM 13528 C C . LYS A 1 31 ? 3.227 -3.841 -9.126 1.00 0.00 31 LYS A C 16
ATOM 13529 O O . LYS A 1 31 ? 2.700 -4.537 -10.008 1.00 0.00 31 LYS A O 16
ATOM 13548 N N . HIS A 1 32 ? 4.399 -4.156 -8.551 1.00 0.00 32 HIS A N 16
ATOM 13549 C CA . HIS A 1 32 ? 5.169 -5.374 -8.887 1.00 0.00 32 HIS A CA 16
ATOM 13550 C C . HIS A 1 32 ? 4.519 -6.642 -8.283 1.00 0.00 32 HIS A C 16
ATOM 13551 O O . HIS A 1 32 ? 3.407 -6.596 -7.739 1.00 0.00 32 HIS A O 16
ATOM 13566 N N . TYR A 1 33 ? 5.236 -7.773 -8.363 1.00 0.00 33 TYR A N 16
ATOM 13567 C CA . TYR A 1 33 ? 4.695 -9.105 -8.050 1.00 0.00 33 TYR A CA 16
ATOM 13568 C C . TYR A 1 33 ? 5.764 -9.944 -7.319 1.00 0.00 33 TYR A C 16
ATOM 13569 O O . TYR A 1 33 ? 6.555 -10.662 -7.945 1.00 0.00 33 TYR A O 16
ATOM 13587 N N . MET A 1 34 ? 5.808 -9.795 -5.990 1.00 0.00 34 MET A N 16
ATOM 13588 C CA . MET A 1 34 ? 6.646 -10.613 -5.105 1.00 0.00 34 MET A CA 16
ATOM 13589 C C . MET A 1 34 ? 5.710 -11.516 -4.299 1.00 0.00 34 MET A C 16
ATOM 13590 O O . MET A 1 34 ? 4.732 -11.029 -3.712 1.00 0.00 34 MET A O 16
ATOM 13604 N N . CYS A 1 35 ? 5.998 -12.815 -4.272 1.00 0.00 35 CYS A N 16
ATOM 13605 C CA . CYS A 1 35 ? 5.153 -13.795 -3.591 1.00 0.00 35 CYS A CA 16
ATOM 13606 C C . CYS A 1 35 ? 5.339 -13.677 -2.047 1.00 0.00 35 CYS A C 16
ATOM 13607 O O . CYS A 1 35 ? 6.468 -13.790 -1.580 1.00 0.00 35 CYS A O 16
ATOM 13614 N N . PRO A 1 36 ? 4.241 -13.417 -1.258 1.00 0.00 36 PRO A N 16
ATOM 13615 C CA . PRO A 1 36 ? 4.300 -13.167 0.221 1.00 0.00 36 PRO A CA 16
ATOM 13616 C C . PRO A 1 36 ? 5.178 -14.147 1.051 1.00 0.00 36 PRO A C 16
ATOM 13617 O O . PRO A 1 36 ? 5.884 -13.709 1.974 1.00 0.00 36 PRO A O 16
ATOM 13628 N N . ILE A 1 37 ? 5.126 -15.459 0.745 1.00 0.00 37 ILE A N 16
ATOM 13629 C CA . ILE A 1 37 ? 5.908 -16.468 1.483 1.00 0.00 37 ILE A CA 16
ATOM 13630 C C . ILE A 1 37 ? 7.286 -16.739 0.837 1.00 0.00 37 ILE A C 16
ATOM 13631 O O . ILE A 1 37 ? 8.319 -16.645 1.506 1.00 0.00 37 ILE A O 16
ATOM 13647 N N . CYS A 1 38 ? 7.294 -17.075 -0.467 1.00 0.00 38 CYS A N 16
ATOM 13648 C CA . CYS A 1 38 ? 8.511 -17.610 -1.127 1.00 0.00 38 CYS A CA 16
ATOM 13649 C C . CYS A 1 38 ? 9.229 -16.587 -2.040 1.00 0.00 38 CYS A C 16
ATOM 13650 O O . CYS A 1 38 ? 10.400 -16.780 -2.378 1.00 0.00 38 CYS A O 16
ATOM 13657 N N . GLY A 1 39 ? 8.509 -15.529 -2.459 1.00 0.00 39 GLY A N 16
ATOM 13658 C CA . GLY A 1 39 ? 9.082 -14.404 -3.212 1.00 0.00 39 GLY A CA 16
ATOM 13659 C C . GLY A 1 39 ? 9.444 -14.687 -4.671 1.00 0.00 39 GLY A C 16
ATOM 13660 O O . GLY A 1 39 ? 10.220 -13.933 -5.264 1.00 0.00 39 GLY A O 16
ATOM 13664 N N . GLU A 1 40 ? 8.887 -15.768 -5.246 1.00 0.00 40 GLU A N 16
ATOM 13665 C CA . GLU A 1 40 ? 9.029 -16.078 -6.684 1.00 0.00 40 GLU A CA 16
ATOM 13666 C C . GLU A 1 40 ? 8.296 -15.030 -7.556 1.00 0.00 40 GLU A C 16
ATOM 13667 O O . GLU A 1 40 ? 7.119 -14.731 -7.321 1.00 0.00 40 GLU A O 16
ATOM 13679 N N . ARG A 1 41 ? 9.027 -14.466 -8.536 1.00 0.00 41 ARG A N 16
ATOM 13680 C CA . ARG A 1 41 ? 8.523 -13.449 -9.480 1.00 0.00 41 ARG A CA 16
ATOM 13681 C C . ARG A 1 41 ? 7.870 -14.136 -10.692 1.00 0.00 41 ARG A C 16
ATOM 13682 O O . ARG A 1 41 ? 8.423 -15.095 -11.249 1.00 0.00 41 ARG A O 16
ATOM 13703 N N . PHE A 1 42 ? 6.693 -13.622 -11.090 1.00 0.00 42 PHE A N 16
ATOM 13704 C CA . PHE A 1 42 ? 5.923 -14.096 -12.265 1.00 0.00 42 PHE A CA 16
ATOM 13705 C C . PHE A 1 42 ? 5.709 -12.929 -13.258 1.00 0.00 42 PHE A C 16
ATOM 13706 O O . PHE A 1 42 ? 5.831 -11.782 -12.849 1.00 0.00 42 PHE A O 16
ATOM 13723 N N . PRO A 1 43 ? 5.392 -13.200 -14.584 1.00 0.00 43 PRO A N 16
ATOM 13724 C CA . PRO A 1 43 ? 5.264 -12.138 -15.631 1.00 0.00 43 PRO A CA 16
ATOM 13725 C C . PRO A 1 43 ? 4.229 -11.050 -15.282 1.00 0.00 43 PRO A C 16
ATOM 13726 O O . PRO A 1 43 ? 4.351 -9.915 -15.743 1.00 0.00 43 PRO A O 16
ATOM 13737 N N . SER A 1 44 ? 3.228 -11.405 -14.454 1.00 0.00 44 SER A N 16
ATOM 13738 C CA . SER A 1 44 ? 2.133 -10.494 -14.073 1.00 0.00 44 SER A CA 16
ATOM 13739 C C . SER A 1 44 ? 1.691 -10.775 -12.633 1.00 0.00 44 SER A C 16
ATOM 13740 O O . SER A 1 44 ? 1.975 -11.850 -12.077 1.00 0.00 44 SER A O 16
ATOM 13748 N N . LEU A 1 45 ? 0.976 -9.804 -12.045 1.00 0.00 45 LEU A N 16
ATOM 13749 C CA . LEU A 1 45 ? 0.393 -9.902 -10.689 1.00 0.00 45 LEU A CA 16
ATOM 13750 C C . LEU A 1 45 ? -1.024 -10.526 -10.818 1.00 0.00 45 LEU A C 16
ATOM 13751 O O . LEU A 1 45 ? -2.038 -9.971 -10.385 1.00 0.00 45 LEU A O 16
ATOM 13767 N N . LEU A 1 46 ? -1.061 -11.694 -11.462 1.00 0.00 46 LEU A N 16
ATOM 13768 C CA . LEU A 1 46 ? -2.286 -12.446 -11.761 1.00 0.00 46 LEU A CA 16
ATOM 13769 C C . LEU A 1 46 ? -1.906 -13.924 -11.791 1.00 0.00 46 LEU A C 16
ATOM 13770 O O . LEU A 1 46 ? -2.485 -14.739 -11.090 1.00 0.00 46 LEU A O 16
ATOM 13786 N N . THR A 1 47 ? -0.883 -14.223 -12.611 1.00 0.00 47 THR A N 16
ATOM 13787 C CA . THR A 1 47 ? -0.187 -15.521 -12.616 1.00 0.00 47 THR 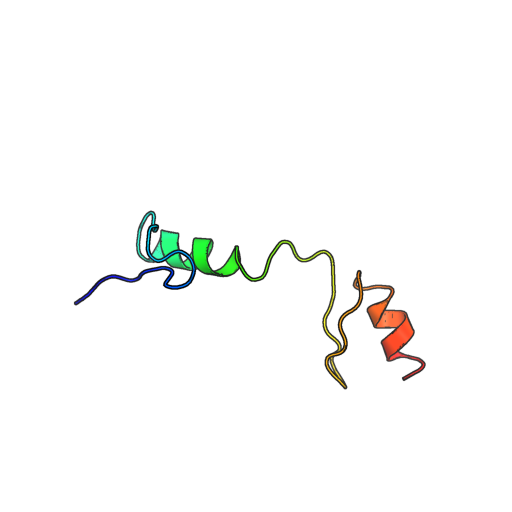A CA 16
ATOM 13788 C C . THR A 1 47 ? 0.484 -15.784 -11.249 1.00 0.00 47 THR A C 16
ATOM 13789 O O . THR A 1 47 ? 0.559 -16.932 -10.785 1.00 0.00 47 THR A O 16
ATOM 13800 N N . LEU A 1 48 ? 0.957 -14.691 -10.618 1.00 0.00 48 LEU A N 16
ATOM 13801 C CA . LEU A 1 48 ? 1.488 -14.693 -9.245 1.00 0.00 48 LEU A CA 16
ATOM 13802 C C . LEU A 1 48 ? 0.388 -15.133 -8.256 1.00 0.00 48 LEU A C 16
ATOM 13803 O O . LEU A 1 48 ? 0.646 -15.950 -7.370 1.00 0.00 48 LEU A O 16
ATOM 13819 N N . THR A 1 49 ? -0.837 -14.603 -8.454 1.00 0.00 49 THR A N 16
ATOM 13820 C CA . THR A 1 49 ? -2.002 -14.867 -7.583 1.00 0.00 49 THR A CA 16
ATOM 13821 C C . THR A 1 49 ? -2.432 -16.351 -7.659 1.00 0.00 49 THR A C 16
ATOM 13822 O O . THR A 1 49 ? -2.683 -16.994 -6.629 1.00 0.00 49 THR A O 16
ATOM 13833 N N . GLU A 1 50 ? -2.491 -16.865 -8.907 1.00 0.00 50 GLU A N 16
ATOM 13834 C CA . GLU A 1 50 ? -2.786 -18.278 -9.211 1.00 0.00 50 GLU A CA 16
ATOM 13835 C C . GLU A 1 50 ? -1.810 -19.213 -8.472 1.00 0.00 50 GLU A C 16
ATOM 13836 O O . GLU A 1 50 ? -2.231 -20.193 -7.855 1.00 0.00 50 GLU A O 16
ATOM 13848 N N . HIS A 1 51 ? -0.510 -18.869 -8.533 1.00 0.00 51 HIS A N 16
ATOM 13849 C CA . HIS A 1 51 ? 0.550 -19.622 -7.852 1.00 0.00 51 HIS A CA 16
ATOM 13850 C C . HIS A 1 51 ? 0.411 -19.505 -6.313 1.00 0.00 51 HIS A C 16
ATOM 13851 O O . HIS A 1 51 ? 0.600 -20.489 -5.585 1.00 0.00 51 HIS A O 16
ATOM 13865 N N . LYS A 1 52 ? 0.070 -18.295 -5.860 1.00 0.00 52 LYS A N 16
ATOM 13866 C CA . LYS A 1 52 ? 0.102 -17.907 -4.441 1.00 0.00 52 LYS A CA 16
ATOM 13867 C C . LYS A 1 52 ? -0.903 -18.740 -3.624 1.00 0.00 52 LYS A C 16
ATOM 13868 O O . LYS A 1 52 ? -0.561 -19.271 -2.569 1.00 0.00 52 LYS A O 16
ATOM 13887 N N . VAL A 1 53 ? -2.131 -18.881 -4.136 1.00 0.00 53 VAL A N 16
ATOM 13888 C CA . VAL A 1 53 ? -3.204 -19.614 -3.446 1.00 0.00 53 VAL A CA 16
ATOM 13889 C C . VAL A 1 53 ? -2.956 -21.146 -3.469 1.00 0.00 53 VAL A C 16
ATOM 13890 O O . VAL A 1 53 ? -3.326 -21.865 -2.535 1.00 0.00 53 VAL A O 16
ATOM 13903 N N . THR A 1 54 ? -2.314 -21.622 -4.552 1.00 0.00 54 THR A N 16
ATOM 13904 C CA . THR A 1 54 ? -2.013 -23.059 -4.753 1.00 0.00 54 THR A CA 16
ATOM 13905 C C . THR A 1 54 ? -0.665 -23.488 -4.116 1.00 0.00 54 THR A C 16
ATOM 13906 O O . THR A 1 54 ? -0.103 -24.514 -4.516 1.00 0.00 54 THR A O 16
ATOM 13917 N N . HIS A 1 55 ? -0.162 -22.707 -3.123 1.00 0.00 55 HIS A N 16
ATOM 13918 C CA . HIS A 1 55 ? 1.024 -23.080 -2.305 1.00 0.00 55 HIS A CA 16
ATOM 13919 C C . HIS A 1 55 ? 0.807 -24.466 -1.618 1.00 0.00 55 HIS A C 16
ATOM 13920 O O . HIS A 1 55 ? 0.080 -24.523 -0.608 1.00 0.00 55 HIS A O 16
ATOM 13937 N N . MET A 1 1 ? -6.748 25.526 2.304 1.00 0.00 1 MET A N 17
ATOM 13938 C CA . MET A 1 1 ? -6.225 24.167 2.009 1.00 0.00 1 MET A CA 17
ATOM 13939 C C . MET A 1 1 ? -7.098 23.098 2.685 1.00 0.00 1 MET A C 17
ATOM 13940 O O . MET A 1 1 ? -7.772 23.380 3.681 1.00 0.00 1 MET A O 17
ATOM 13956 N N . GLY A 1 2 ? -7.075 21.876 2.115 1.00 0.00 2 GLY A N 17
ATOM 13957 C CA . GLY A 1 2 ? -7.773 20.716 2.682 1.00 0.00 2 GLY A CA 17
ATOM 13958 C C . GLY A 1 2 ? -6.990 20.054 3.806 1.00 0.00 2 GLY A C 17
ATOM 13959 O O . GLY A 1 2 ? -6.072 20.660 4.374 1.00 0.00 2 GLY A O 17
ATOM 13963 N N . SER A 1 3 ? -7.336 18.793 4.127 1.00 0.00 3 SER A N 17
ATOM 13964 C CA . SER A 1 3 ? -6.670 18.046 5.190 1.00 0.00 3 SER A CA 17
ATOM 13965 C C . SER A 1 3 ? -5.507 17.253 4.577 1.00 0.00 3 SER A C 17
ATOM 13966 O O . SER A 1 3 ? -5.681 16.198 3.952 1.00 0.00 3 SER A O 17
ATOM 13974 N N . HIS A 1 4 ? -4.330 17.839 4.723 1.00 0.00 4 HIS A N 17
ATOM 13975 C CA . HIS A 1 4 ? -3.053 17.225 4.389 1.00 0.00 4 HIS A CA 17
ATOM 13976 C C . HIS A 1 4 ? -2.158 17.081 5.637 1.00 0.00 4 HIS A C 17
ATOM 13977 O O . HIS A 1 4 ? -1.570 18.052 6.131 1.00 0.00 4 HIS A O 17
ATOM 13992 N N . LYS A 1 5 ? -2.135 15.857 6.166 1.00 0.00 5 LYS A N 17
ATOM 13993 C CA . LYS A 1 5 ? -1.176 15.405 7.180 1.00 0.00 5 LYS A CA 17
ATOM 13994 C C . LYS A 1 5 ? -0.841 13.938 6.909 1.00 0.00 5 LYS A C 17
ATOM 13995 O O . LYS A 1 5 ? -1.747 13.121 6.683 1.00 0.00 5 LYS A O 17
ATOM 14014 N N . CYS A 1 6 ? 0.452 13.612 6.882 1.00 0.00 6 CYS A N 17
ATOM 14015 C CA . CYS A 1 6 ? 0.922 12.229 6.947 1.00 0.00 6 CYS A CA 17
ATOM 14016 C C . CYS A 1 6 ? 1.110 11.838 8.417 1.00 0.00 6 CYS A C 17
ATOM 14017 O O . CYS A 1 6 ? 2.070 12.282 9.053 1.00 0.00 6 CYS A O 17
ATOM 14024 N N . ASN A 1 7 ? 0.170 11.030 8.947 1.00 0.00 7 ASN A N 17
ATOM 14025 C CA . ASN A 1 7 ? 0.165 10.551 10.356 1.00 0.00 7 ASN A CA 17
ATOM 14026 C C . ASN A 1 7 ? 1.513 9.914 10.771 1.00 0.00 7 ASN A C 17
ATOM 14027 O O . ASN A 1 7 ? 2.061 10.216 11.844 1.00 0.00 7 ASN A O 17
ATOM 14038 N N . VAL A 1 8 ? 2.048 9.063 9.875 1.00 0.00 8 VAL A N 17
ATOM 14039 C CA . VAL A 1 8 ? 3.260 8.251 10.135 1.00 0.00 8 VAL A CA 17
ATOM 14040 C C . VAL A 1 8 ? 4.502 9.133 10.401 1.00 0.00 8 VAL A C 17
ATOM 14041 O O . VAL A 1 8 ? 5.263 8.889 11.345 1.00 0.00 8 VAL A O 17
ATOM 14054 N N . CYS A 1 9 ? 4.668 10.169 9.566 1.00 0.00 9 CYS A N 17
ATOM 14055 C CA . CYS A 1 9 ? 5.799 11.128 9.663 1.00 0.00 9 CYS A CA 17
ATOM 14056 C C . CYS A 1 9 ? 5.537 12.207 10.730 1.00 0.00 9 CYS A C 17
ATOM 14057 O O . CYS A 1 9 ? 6.481 12.726 11.334 1.00 0.00 9 CYS A O 17
ATOM 14064 N N . SER A 1 10 ? 4.240 12.542 10.892 1.00 0.00 10 SER A N 17
ATOM 14065 C CA . SER A 1 10 ? 3.720 13.668 11.717 1.00 0.00 10 SER A CA 17
ATOM 14066 C C . SER A 1 10 ? 3.902 15.018 10.986 1.00 0.00 10 SER A C 17
ATOM 14067 O O . SER A 1 10 ? 3.659 16.073 11.563 1.00 0.00 10 SER A O 17
ATOM 14075 N N . ARG A 1 11 ? 4.311 14.957 9.700 1.00 0.00 11 ARG A N 17
ATOM 14076 C CA . ARG A 1 11 ? 4.534 16.133 8.828 1.00 0.00 11 ARG A CA 17
ATOM 14077 C C . ARG A 1 11 ? 3.553 16.084 7.637 1.00 0.00 11 ARG A C 17
ATOM 14078 O O . ARG A 1 11 ? 2.526 15.402 7.725 1.00 0.00 11 ARG A O 17
ATOM 14099 N N . THR A 1 12 ? 3.870 16.792 6.527 1.00 0.00 12 THR A N 17
ATOM 14100 C CA . THR A 1 12 ? 3.005 16.825 5.329 1.00 0.00 12 THR A CA 17
ATOM 14101 C C . THR A 1 12 ? 3.750 17.365 4.085 1.00 0.00 12 THR A C 17
ATOM 14102 O O . THR A 1 12 ? 4.928 17.727 4.154 1.00 0.00 12 THR A O 17
ATOM 14113 N N . PHE A 1 13 ? 3.033 17.371 2.943 1.00 0.00 13 PHE A N 17
ATOM 14114 C CA . PHE A 1 13 ? 3.403 18.130 1.741 1.00 0.00 13 PHE A CA 17
ATOM 14115 C C . PHE A 1 13 ? 2.583 19.426 1.784 1.00 0.00 13 PHE A C 17
ATOM 14116 O O . PHE A 1 13 ? 1.436 19.395 2.228 1.00 0.00 13 PHE A O 17
ATOM 14133 N N . PHE A 1 14 ? 3.123 20.551 1.286 1.00 0.00 14 PHE A N 17
ATOM 14134 C CA . PHE A 1 14 ? 2.434 21.872 1.362 1.00 0.00 14 PHE A CA 17
ATOM 14135 C C . PHE A 1 14 ? 1.336 22.025 0.272 1.00 0.00 14 PHE A C 17
ATOM 14136 O O . PHE A 1 14 ? 0.882 23.137 -0.018 1.00 0.00 14 PHE A O 17
ATOM 14153 N N . SER A 1 15 ? 0.907 20.883 -0.301 1.00 0.00 15 SER A N 17
ATOM 14154 C CA . SER A 1 15 ? -0.263 20.764 -1.182 1.00 0.00 15 SER A CA 17
ATOM 14155 C C . SER A 1 15 ? -0.895 19.370 -0.959 1.00 0.00 15 SER A C 17
ATOM 14156 O O . SER A 1 15 ? -0.184 18.394 -0.670 1.00 0.00 15 SER A O 17
ATOM 14164 N N . GLU A 1 16 ? -2.226 19.289 -1.099 1.00 0.00 16 GLU A N 17
ATOM 14165 C CA . GLU A 1 16 ? -3.027 18.112 -0.693 1.00 0.00 16 GLU A CA 17
ATOM 14166 C C . GLU A 1 16 ? -2.757 16.885 -1.582 1.00 0.00 16 GLU A C 17
ATOM 14167 O O . GLU A 1 16 ? -2.485 15.799 -1.068 1.00 0.00 16 GLU A O 17
ATOM 14179 N N . ASN A 1 17 ? -2.780 17.080 -2.914 1.00 0.00 17 ASN A N 17
ATOM 14180 C CA . ASN A 1 17 ? -2.646 15.969 -3.897 1.00 0.00 17 ASN A CA 17
ATOM 14181 C C . ASN A 1 17 ? -1.204 15.401 -3.870 1.00 0.00 17 ASN A C 17
ATOM 14182 O O . ASN A 1 17 ? -0.979 14.217 -4.154 1.00 0.00 17 ASN A O 17
ATOM 14193 N N . GLY A 1 18 ? -0.248 16.276 -3.498 1.00 0.00 18 GLY A N 17
ATOM 14194 C CA . GLY A 1 18 ? 1.155 15.900 -3.347 1.00 0.00 18 GLY A CA 17
ATOM 14195 C C . GLY A 1 18 ? 1.397 15.057 -2.098 1.00 0.00 18 GLY A C 17
ATOM 14196 O O . GLY A 1 18 ? 2.234 14.159 -2.110 1.00 0.00 18 GLY A O 17
ATOM 14200 N N . LEU A 1 19 ? 0.669 15.372 -1.010 1.00 0.00 19 LEU A N 17
ATOM 14201 C CA . LEU A 1 19 ? 0.674 14.584 0.237 1.00 0.00 19 LEU A CA 17
ATOM 14202 C C . LEU A 1 19 ? 0.093 13.185 -0.005 1.00 0.00 19 LEU A C 17
ATOM 14203 O O . LEU A 1 19 ? 0.595 12.197 0.537 1.00 0.00 19 LEU A O 17
ATOM 14219 N N . ARG A 1 20 ? -0.982 13.135 -0.791 1.00 0.00 20 ARG A N 17
ATOM 14220 C CA . ARG A 1 20 ? -1.589 11.869 -1.247 1.00 0.00 20 ARG A CA 17
ATOM 14221 C C . ARG A 1 20 ? -0.578 11.009 -2.040 1.00 0.00 20 ARG A C 17
ATOM 14222 O O . ARG A 1 20 ? -0.578 9.780 -1.921 1.00 0.00 20 ARG A O 17
ATOM 14243 N N . GLU A 1 21 ? 0.278 11.672 -2.840 1.00 0.00 21 GLU A N 17
ATOM 14244 C CA . GLU A 1 21 ? 1.353 11.015 -3.606 1.00 0.00 21 GLU A CA 17
ATOM 14245 C C . GLU A 1 21 ? 2.471 10.514 -2.658 1.00 0.00 21 GLU A C 17
ATOM 14246 O O . GLU A 1 21 ? 3.041 9.438 -2.858 1.00 0.00 21 GLU A O 17
ATOM 14258 N N . HIS A 1 22 ? 2.766 11.330 -1.633 1.00 0.00 22 HIS A N 17
ATOM 14259 C CA . HIS A 1 22 ? 3.750 11.021 -0.582 1.00 0.00 22 HIS A CA 17
ATOM 14260 C C . HIS A 1 22 ? 3.311 9.788 0.235 1.00 0.00 22 HIS A C 17
ATOM 14261 O O . HIS A 1 22 ? 4.140 8.974 0.633 1.00 0.00 22 HIS A O 17
ATOM 14275 N N . LEU A 1 23 ? 2.001 9.689 0.476 1.00 0.00 23 LEU A N 17
ATOM 14276 C CA . LEU A 1 23 ? 1.369 8.617 1.259 1.00 0.00 23 LEU A CA 17
ATOM 14277 C C . LEU A 1 23 ? 1.676 7.214 0.680 1.00 0.00 23 LEU A C 17
ATOM 14278 O O . LEU A 1 23 ? 1.756 6.225 1.428 1.00 0.00 23 LEU A O 17
ATOM 14294 N N . GLN A 1 24 ? 1.895 7.158 -0.645 1.00 0.00 24 GLN A N 17
ATOM 14295 C CA . GLN A 1 24 ? 2.153 5.910 -1.379 1.00 0.00 24 GLN A CA 17
ATOM 14296 C C . GLN A 1 24 ? 3.478 5.221 -0.959 1.00 0.00 24 GLN A C 17
ATOM 14297 O O . GLN A 1 24 ? 3.631 4.009 -1.156 1.00 0.00 24 GLN A O 17
ATOM 14311 N N . THR A 1 25 ? 4.411 5.987 -0.342 1.00 0.00 25 THR A N 17
ATOM 14312 C CA . THR A 1 25 ? 5.700 5.453 0.133 1.00 0.00 25 THR A CA 17
ATOM 14313 C C . THR A 1 25 ? 5.503 4.548 1.369 1.00 0.00 25 THR A C 17
ATOM 14314 O O . THR A 1 25 ? 6.289 3.629 1.610 1.00 0.00 25 THR A O 17
ATOM 14325 N N . HIS A 1 26 ? 4.409 4.801 2.115 1.00 0.00 26 HIS A N 17
ATOM 14326 C CA . HIS A 1 26 ? 4.071 4.057 3.349 1.00 0.00 26 HIS A CA 17
ATOM 14327 C C . HIS A 1 26 ? 3.164 2.858 3.041 1.00 0.00 26 HIS A C 17
ATOM 14328 O O . HIS A 1 26 ? 2.835 2.067 3.932 1.00 0.00 26 HIS A O 17
ATOM 14342 N N . ARG A 1 27 ? 2.759 2.751 1.771 1.00 0.00 27 ARG A N 17
ATOM 14343 C CA . ARG A 1 27 ? 2.100 1.554 1.235 1.00 0.00 27 ARG A CA 17
ATOM 14344 C C . ARG A 1 27 ? 3.165 0.510 0.845 1.00 0.00 27 ARG A C 17
ATOM 14345 O O . ARG A 1 27 ? 2.844 -0.661 0.610 1.00 0.00 27 ARG A O 17
ATOM 14366 N N . GLY A 1 28 ? 4.432 0.960 0.795 1.00 0.00 28 GLY A N 17
ATOM 14367 C CA . GLY A 1 28 ? 5.571 0.138 0.399 1.00 0.00 28 GLY A CA 17
ATOM 14368 C C . GLY A 1 28 ? 6.065 0.528 -0.982 1.00 0.00 28 GLY A C 17
ATOM 14369 O O . GLY A 1 28 ? 5.344 1.236 -1.703 1.00 0.00 28 GLY A O 17
ATOM 14373 N N . PRO A 1 29 ? 7.304 0.111 -1.382 1.00 0.00 29 PRO A N 17
ATOM 14374 C CA . PRO A 1 29 ? 7.799 0.312 -2.752 1.00 0.00 29 PRO A CA 17
ATOM 14375 C C . PRO A 1 29 ? 6.904 -0.431 -3.767 1.00 0.00 29 PRO A C 17
ATOM 14376 O O . PRO A 1 29 ? 6.770 -1.662 -3.697 1.00 0.00 29 PRO A O 17
ATOM 14387 N N . ALA A 1 30 ? 6.306 0.326 -4.698 1.00 0.00 30 ALA A N 17
ATOM 14388 C CA . ALA A 1 30 ? 5.322 -0.193 -5.657 1.00 0.00 30 ALA A CA 17
ATOM 14389 C C . ALA A 1 30 ? 5.405 0.611 -6.962 1.00 0.00 30 ALA A C 17
ATOM 14390 O O . ALA A 1 30 ? 4.715 1.622 -7.141 1.00 0.00 30 ALA A O 17
ATOM 14397 N N . LYS A 1 31 ? 6.293 0.153 -7.843 1.00 0.00 31 LYS A N 17
ATOM 14398 C CA . LYS A 1 31 ? 6.573 0.771 -9.140 1.00 0.00 31 LYS A CA 17
ATOM 14399 C C . LYS A 1 31 ? 7.104 -0.332 -10.078 1.00 0.00 31 LYS A C 17
ATOM 14400 O O . LYS A 1 31 ? 8.307 -0.408 -10.388 1.00 0.00 31 LYS A O 17
ATOM 14419 N N . HIS A 1 32 ? 6.201 -1.253 -10.449 1.00 0.00 32 HIS A N 17
ATOM 14420 C CA . HIS A 1 32 ? 6.533 -2.363 -11.362 1.00 0.00 32 HIS A CA 17
ATOM 14421 C C . HIS A 1 32 ? 6.541 -1.847 -12.807 1.00 0.00 32 HIS A C 17
ATOM 14422 O O . HIS A 1 32 ? 5.798 -0.917 -13.147 1.00 0.00 32 HIS A O 17
ATOM 14437 N N . TYR A 1 33 ? 7.353 -2.476 -13.656 1.00 0.00 33 TYR A N 17
ATOM 14438 C CA . TYR A 1 33 ? 7.534 -2.073 -15.055 1.00 0.00 33 TYR A CA 17
ATOM 14439 C C . TYR A 1 33 ? 7.285 -3.300 -15.936 1.00 0.00 33 TYR A C 17
ATOM 14440 O O . TYR A 1 33 ? 8.197 -4.081 -16.238 1.00 0.00 33 TYR A O 17
ATOM 14458 N N . MET A 1 34 ? 6.013 -3.467 -16.310 1.00 0.00 34 MET A N 17
ATOM 14459 C CA . MET A 1 34 ? 5.507 -4.662 -16.991 1.00 0.00 34 MET A CA 17
ATOM 14460 C C . MET A 1 34 ? 4.806 -4.269 -18.287 1.00 0.00 34 MET A C 17
ATOM 14461 O O . MET A 1 34 ? 3.928 -3.405 -18.275 1.00 0.00 34 MET A O 17
ATOM 14475 N N . CYS A 1 35 ? 5.208 -4.896 -19.400 1.00 0.00 35 CYS A N 17
ATOM 14476 C CA . CYS A 1 35 ? 4.526 -4.729 -20.687 1.00 0.00 35 CYS A CA 17
ATOM 14477 C C . CYS A 1 35 ? 3.300 -5.674 -20.773 1.00 0.00 35 CYS A C 17
ATOM 14478 O O . CYS A 1 35 ? 3.449 -6.871 -20.517 1.00 0.00 35 CYS A O 17
ATOM 14485 N N . PRO A 1 36 ? 2.073 -5.151 -21.077 1.00 0.00 36 PRO A N 17
ATOM 14486 C CA . PRO A 1 36 ? 0.903 -5.990 -21.441 1.00 0.00 36 PRO A CA 17
ATOM 14487 C C . PRO A 1 36 ? 1.215 -7.087 -22.497 1.00 0.00 36 PRO A C 17
ATOM 14488 O O . PRO A 1 36 ? 0.940 -8.265 -22.257 1.00 0.00 36 PRO A O 17
ATOM 14499 N N . ILE A 1 37 ? 1.809 -6.693 -23.643 1.00 0.00 37 ILE A N 17
ATOM 14500 C CA . ILE A 1 37 ? 2.002 -7.597 -24.786 1.00 0.00 37 ILE A CA 17
ATOM 14501 C C . ILE A 1 37 ? 3.097 -8.674 -24.547 1.00 0.00 37 ILE A C 17
ATOM 14502 O O . ILE A 1 37 ? 2.809 -9.870 -24.644 1.00 0.00 37 ILE A O 17
ATOM 14518 N N . CYS A 1 38 ? 4.331 -8.264 -24.208 1.00 0.00 38 CYS A N 17
ATOM 14519 C CA . CYS A 1 38 ? 5.468 -9.217 -24.111 1.00 0.00 38 CYS A CA 17
ATOM 14520 C C . CYS A 1 38 ? 5.898 -9.447 -22.638 1.00 0.00 38 CYS A C 17
ATOM 14521 O O . CYS A 1 38 ? 6.127 -10.587 -22.214 1.00 0.00 38 CYS A O 17
ATOM 14528 N N . GLY A 1 39 ? 5.993 -8.352 -21.870 1.00 0.00 39 GLY A N 17
ATOM 14529 C CA . GLY A 1 39 ? 6.110 -8.396 -20.407 1.00 0.00 39 GLY A CA 17
ATOM 14530 C C . GLY A 1 39 ? 7.536 -8.417 -19.874 1.00 0.00 39 GLY A C 17
ATOM 14531 O O . GLY A 1 39 ? 7.809 -9.019 -18.836 1.00 0.00 39 GLY A O 17
ATOM 14535 N N . GLU A 1 40 ? 8.443 -7.781 -20.599 1.00 0.00 40 GLU A N 17
ATOM 14536 C CA . GLU A 1 40 ? 9.846 -7.603 -20.180 1.00 0.00 40 GLU A CA 17
ATOM 14537 C C . GLU A 1 40 ? 9.992 -6.468 -19.151 1.00 0.00 40 GLU A C 17
ATOM 14538 O O . GLU A 1 40 ? 9.078 -5.654 -18.961 1.00 0.00 40 GLU A O 17
ATOM 14550 N N . ARG A 1 41 ? 11.156 -6.449 -18.483 1.00 0.00 41 ARG A N 17
ATOM 14551 C CA . ARG A 1 41 ? 11.468 -5.511 -17.399 1.00 0.00 41 ARG A CA 17
ATOM 14552 C C . ARG A 1 41 ? 12.622 -4.592 -17.838 1.00 0.00 41 ARG A C 17
ATOM 14553 O O . ARG A 1 41 ? 13.580 -5.052 -18.466 1.00 0.00 41 ARG A O 17
ATOM 14574 N N . PHE A 1 42 ? 12.510 -3.300 -17.514 1.00 0.00 42 PHE A N 17
ATOM 14575 C CA . PHE A 1 42 ? 13.538 -2.280 -17.812 1.00 0.00 42 PHE A CA 17
ATOM 14576 C C . PHE A 1 42 ? 13.958 -1.563 -16.507 1.00 0.00 42 PHE A C 17
ATOM 14577 O O . PHE A 1 42 ? 13.225 -1.652 -15.525 1.00 0.00 42 PHE A O 17
ATOM 14594 N N . PRO A 1 43 ? 15.154 -0.853 -16.468 1.00 0.00 43 PRO A N 17
ATOM 14595 C CA . PRO A 1 43 ? 15.690 -0.181 -15.239 1.00 0.00 43 PRO A CA 17
ATOM 14596 C C . PRO A 1 43 ? 14.658 0.671 -14.465 1.00 0.00 43 PRO A C 17
ATOM 14597 O O . PRO A 1 43 ? 14.790 0.828 -13.251 1.00 0.00 43 PRO A O 17
ATOM 14608 N N . SER A 1 44 ? 13.642 1.201 -15.173 1.00 0.00 44 SER A N 17
ATOM 14609 C CA . SER A 1 44 ? 12.539 1.945 -14.546 1.00 0.00 44 SER A CA 17
ATOM 14610 C C . SER A 1 44 ? 11.281 1.921 -15.434 1.00 0.00 44 SER A C 17
ATOM 14611 O O . SER A 1 44 ? 11.284 1.374 -16.548 1.00 0.00 44 SER A O 17
ATOM 14619 N N . LEU A 1 45 ? 10.221 2.572 -14.930 1.00 0.00 45 LEU A N 17
ATOM 14620 C CA . LEU A 1 45 ? 8.884 2.624 -15.559 1.00 0.00 45 LEU A CA 17
ATOM 14621 C C . LEU A 1 45 ? 8.816 3.805 -16.573 1.00 0.00 45 LEU A C 17
ATOM 14622 O O . LEU A 1 45 ? 7.777 4.435 -16.782 1.00 0.00 45 LEU A O 17
ATOM 14638 N N . LEU A 1 46 ? 9.942 4.041 -17.265 1.00 0.00 46 LEU A N 17
ATOM 14639 C CA . LEU A 1 46 ? 10.129 5.174 -18.190 1.00 0.00 46 LEU A CA 17
ATOM 14640 C C . LEU A 1 46 ? 10.682 4.585 -19.491 1.00 0.00 46 LEU A C 17
ATOM 14641 O O . LEU A 1 46 ? 10.132 4.801 -20.568 1.00 0.00 46 LEU A O 17
ATOM 14657 N N . THR A 1 47 ? 11.767 3.810 -19.346 1.00 0.00 47 THR A N 17
ATOM 14658 C CA . THR A 1 47 ? 12.344 2.994 -20.426 1.00 0.00 47 THR A CA 17
ATOM 14659 C C . THR A 1 47 ? 11.360 1.886 -20.883 1.00 0.00 47 THR A C 17
ATOM 14660 O O . THR A 1 47 ? 11.360 1.488 -22.051 1.00 0.00 47 THR A O 17
ATOM 14671 N N . LEU A 1 48 ? 10.513 1.412 -19.945 1.00 0.00 48 LEU A N 17
ATOM 14672 C CA . LEU A 1 48 ? 9.408 0.472 -20.239 1.00 0.00 48 LEU A CA 17
ATOM 14673 C C . LEU A 1 48 ? 8.341 1.153 -21.135 1.00 0.00 48 LEU A C 17
ATOM 14674 O O . LEU A 1 48 ? 7.731 0.504 -22.000 1.00 0.00 48 LEU A O 17
ATOM 14690 N N . THR A 1 49 ? 8.143 2.462 -20.920 1.00 0.00 49 THR A N 17
ATOM 14691 C CA . THR A 1 49 ? 7.205 3.288 -21.704 1.00 0.00 49 THR A CA 17
ATOM 14692 C C . THR A 1 49 ? 7.752 3.540 -23.133 1.00 0.00 49 THR A C 17
ATOM 14693 O O . THR A 1 49 ? 6.992 3.572 -24.114 1.00 0.00 49 THR A O 17
ATOM 14704 N N . GLU A 1 50 ? 9.079 3.709 -23.226 1.00 0.00 50 GLU A N 17
ATOM 14705 C CA . GLU A 1 50 ? 9.796 3.797 -24.516 1.00 0.00 50 GLU A CA 17
ATOM 14706 C C . GLU A 1 50 ? 9.609 2.510 -25.352 1.00 0.00 50 GLU A C 17
ATOM 14707 O O . GLU A 1 50 ? 9.547 2.559 -26.583 1.00 0.00 50 GLU A O 17
ATOM 14719 N N . HIS A 1 51 ? 9.539 1.366 -24.659 1.00 0.00 51 HIS A N 17
ATOM 14720 C CA . HIS A 1 51 ? 9.245 0.061 -25.282 1.00 0.00 51 HIS A CA 17
ATOM 14721 C C . HIS A 1 51 ? 7.770 -0.042 -25.731 1.00 0.00 51 HIS A C 17
ATOM 14722 O O . HIS A 1 51 ? 7.462 -0.689 -26.743 1.00 0.00 51 HIS A O 17
ATOM 14736 N N . LYS A 1 52 ? 6.878 0.592 -24.958 1.00 0.00 52 LYS A N 17
ATOM 14737 C CA . LYS A 1 52 ? 5.422 0.498 -25.156 1.00 0.00 52 LYS A CA 17
ATOM 14738 C C . LYS A 1 52 ? 5.003 1.019 -26.546 1.00 0.00 52 LYS A C 17
ATOM 14739 O O . LYS A 1 52 ? 4.125 0.445 -27.187 1.00 0.00 52 LYS A O 17
ATOM 14758 N N . VAL A 1 53 ? 5.642 2.102 -27.003 1.00 0.00 53 VAL A N 17
ATOM 14759 C CA . VAL A 1 53 ? 5.333 2.724 -28.299 1.00 0.00 53 VAL A CA 17
ATOM 14760 C C . VAL A 1 53 ? 5.971 1.962 -29.484 1.00 0.00 53 VAL A C 17
ATOM 14761 O O . VAL A 1 53 ? 5.434 1.968 -30.591 1.00 0.00 53 VAL A O 17
ATOM 14774 N N . THR A 1 54 ? 7.125 1.309 -29.241 1.00 0.00 54 THR A N 17
ATOM 14775 C CA . THR A 1 54 ? 7.908 0.621 -30.296 1.00 0.00 54 THR A CA 17
ATOM 14776 C C . THR A 1 54 ? 7.382 -0.801 -30.664 1.00 0.00 54 THR A C 17
ATOM 14777 O O . THR A 1 54 ? 8.138 -1.617 -31.205 1.00 0.00 54 THR A O 17
ATOM 14788 N N . HIS A 1 55 ? 6.094 -1.096 -30.380 1.00 0.00 55 HIS A N 17
ATOM 14789 C CA . HIS A 1 55 ? 5.412 -2.279 -30.949 1.00 0.00 55 HIS A CA 17
ATOM 14790 C C . HIS A 1 55 ? 5.066 -2.020 -32.441 1.00 0.00 55 HIS A C 17
ATOM 14791 O O . HIS A 1 55 ? 5.631 -2.697 -33.328 1.00 0.00 55 HIS A O 17
ATOM 14808 N N . MET A 1 1 ? -11.455 22.439 7.336 1.00 0.00 1 MET A N 18
ATOM 14809 C CA . MET A 1 1 ? -11.793 21.066 7.773 1.00 0.00 1 MET A CA 18
ATOM 14810 C C . MET A 1 1 ? -10.602 20.135 7.518 1.00 0.00 1 MET A C 18
ATOM 14811 O O . MET A 1 1 ? -9.976 19.643 8.473 1.00 0.00 1 MET A O 18
ATOM 14827 N N . GLY A 1 2 ? -10.309 19.894 6.220 1.00 0.00 2 GLY A N 18
ATOM 14828 C CA . GLY A 1 2 ? -9.199 19.046 5.793 1.00 0.00 2 GLY A CA 18
ATOM 14829 C C . GLY A 1 2 ? -7.839 19.484 6.314 1.00 0.00 2 GLY A C 18
ATOM 14830 O O . GLY A 1 2 ? -7.182 20.332 5.704 1.00 0.00 2 GLY A O 18
ATOM 14834 N N . SER A 1 3 ? -7.442 18.918 7.464 1.00 0.00 3 SER A N 18
ATOM 14835 C CA . SER A 1 3 ? -6.117 19.081 8.028 1.00 0.00 3 SER A CA 18
ATOM 14836 C C . SER A 1 3 ? -5.294 17.872 7.576 1.00 0.00 3 SER A C 18
ATOM 14837 O O . SER A 1 3 ? -5.366 16.779 8.141 1.00 0.00 3 SER A O 18
ATOM 14845 N N . HIS A 1 4 ? -4.549 18.109 6.515 1.00 0.00 4 HIS A N 18
ATOM 14846 C CA . HIS A 1 4 ? -3.707 17.098 5.855 1.00 0.00 4 HIS A CA 18
ATOM 14847 C C . HIS A 1 4 ? -2.299 17.083 6.479 1.00 0.00 4 HIS A C 18
ATOM 14848 O O . HIS A 1 4 ? -1.306 17.510 5.877 1.00 0.00 4 HIS A O 18
ATOM 14863 N N . LYS A 1 5 ? -2.245 16.611 7.731 1.00 0.00 5 LYS A N 18
ATOM 14864 C CA . LYS A 1 5 ? -0.994 16.276 8.419 1.00 0.00 5 LYS A CA 18
ATOM 14865 C C . LYS A 1 5 ? -0.872 14.768 8.400 1.00 0.00 5 LYS A C 18
ATOM 14866 O O . LYS A 1 5 ? -1.781 14.076 8.872 1.00 0.00 5 LYS A O 18
ATOM 14885 N N . CYS A 1 6 ? 0.233 14.254 7.862 1.00 0.00 6 CYS A N 18
ATOM 14886 C CA . CYS A 1 6 ? 0.431 12.821 7.695 1.00 0.00 6 CYS A CA 18
ATOM 14887 C C . CYS A 1 6 ? 0.908 12.190 9.013 1.00 0.00 6 CYS A C 18
ATOM 14888 O O . CYS A 1 6 ? 2.114 12.085 9.241 1.00 0.00 6 CYS A O 18
ATOM 14895 N N . ASN A 1 7 ? -0.054 11.768 9.852 1.00 0.00 7 ASN A N 18
ATOM 14896 C CA . ASN A 1 7 ? 0.177 11.303 11.247 1.00 0.00 7 ASN A CA 18
ATOM 14897 C C . ASN A 1 7 ? 1.201 10.154 11.382 1.00 0.00 7 ASN A C 18
ATOM 14898 O O . ASN A 1 7 ? 1.919 10.095 12.390 1.00 0.00 7 ASN A O 18
ATOM 14909 N N . VAL A 1 8 ? 1.271 9.280 10.354 1.00 0.00 8 VAL A N 18
ATOM 14910 C CA . VAL A 1 8 ? 2.090 8.036 10.373 1.00 0.00 8 VAL A CA 18
ATOM 14911 C C . VAL A 1 8 ? 3.571 8.328 10.716 1.00 0.00 8 VAL A C 18
ATOM 14912 O O . VAL A 1 8 ? 4.134 7.787 11.668 1.00 0.00 8 VAL A O 18
ATOM 14925 N N . CYS A 1 9 ? 4.176 9.203 9.920 1.00 0.00 9 CYS A N 18
ATOM 14926 C CA . CYS A 1 9 ? 5.575 9.654 10.106 1.00 0.00 9 CYS A CA 18
ATOM 14927 C C . CYS A 1 9 ? 5.632 11.009 10.828 1.00 0.00 9 CYS A C 18
ATOM 14928 O O . CYS A 1 9 ? 6.651 11.363 11.421 1.00 0.00 9 CYS A O 18
ATOM 14935 N N . SER A 1 10 ? 4.536 11.767 10.645 1.00 0.00 10 SER A N 18
ATOM 14936 C CA . SER A 1 10 ? 4.216 13.064 11.323 1.00 0.00 10 SER A CA 18
ATOM 14937 C C . SER A 1 10 ? 4.725 14.288 10.522 1.00 0.00 10 SER A C 18
ATOM 14938 O O . SER A 1 10 ? 4.824 15.400 11.063 1.00 0.00 10 SER A O 18
ATOM 14946 N N . ARG A 1 11 ? 5.024 14.079 9.222 1.00 0.00 11 ARG A N 18
ATOM 14947 C CA . ARG A 1 11 ? 5.444 15.160 8.291 1.00 0.00 11 ARG A CA 18
ATOM 14948 C C . ARG A 1 11 ? 4.286 15.592 7.363 1.00 0.00 11 ARG A C 18
ATOM 14949 O O . ARG A 1 11 ? 3.209 14.985 7.393 1.00 0.00 11 ARG A O 18
ATOM 14970 N N . THR A 1 12 ? 4.503 16.649 6.550 1.00 0.00 12 THR A N 18
ATOM 14971 C CA . THR A 1 12 ? 3.420 17.280 5.756 1.00 0.00 12 THR A CA 18
ATOM 14972 C C . THR A 1 12 ? 3.862 17.630 4.311 1.00 0.00 12 THR A C 18
ATOM 14973 O O . THR A 1 12 ? 5.055 17.653 3.983 1.00 0.00 12 THR A O 18
ATOM 14984 N N . PHE A 1 13 ? 2.843 17.921 3.480 1.00 0.00 13 PHE A N 18
ATOM 14985 C CA . PHE A 1 13 ? 2.968 18.201 2.033 1.00 0.00 13 PHE A CA 18
ATOM 14986 C C . PHE A 1 13 ? 3.448 19.635 1.724 1.00 0.00 13 PHE A C 18
ATOM 14987 O O . PHE A 1 13 ? 3.796 20.411 2.624 1.00 0.00 13 PHE A O 18
ATOM 15004 N N . PHE A 1 14 ? 3.464 19.954 0.413 1.00 0.00 14 PHE A N 18
ATOM 15005 C CA . PHE A 1 14 ? 3.783 21.289 -0.121 1.00 0.00 14 PHE A CA 18
ATOM 15006 C C . PHE A 1 14 ? 2.556 21.768 -0.920 1.00 0.00 14 PHE A C 18
ATOM 15007 O O . PHE A 1 14 ? 2.041 22.859 -0.692 1.00 0.00 14 PHE A O 18
ATOM 15024 N N . SER A 1 15 ? 2.118 20.918 -1.870 1.00 0.00 15 SER A N 18
ATOM 15025 C CA . SER A 1 15 ? 0.847 21.063 -2.615 1.00 0.00 15 SER A CA 18
ATOM 15026 C C . SER A 1 15 ? -0.058 19.841 -2.322 1.00 0.00 15 SER A C 18
ATOM 15027 O O . SER A 1 15 ? 0.430 18.819 -1.818 1.00 0.00 15 SER A O 18
ATOM 15035 N N . GLU A 1 16 ? -1.366 19.965 -2.630 1.00 0.00 16 GLU A N 18
ATOM 15036 C CA . GLU A 1 16 ? -2.423 19.008 -2.198 1.00 0.00 16 GLU A CA 18
ATOM 15037 C C . GLU A 1 16 ? -2.161 17.545 -2.633 1.00 0.00 16 GLU A C 18
ATOM 15038 O O . GLU A 1 16 ? -2.326 16.612 -1.828 1.00 0.00 16 GLU A O 18
ATOM 15050 N N . ASN A 1 17 ? -1.722 17.357 -3.889 1.00 0.00 17 ASN A N 18
ATOM 15051 C CA . ASN A 1 17 ? -1.419 16.023 -4.448 1.00 0.00 17 ASN A CA 18
ATOM 15052 C C . ASN A 1 17 ? -0.144 15.427 -3.805 1.00 0.00 17 ASN A C 18
ATOM 15053 O O . ASN A 1 17 ? 0.084 14.219 -3.864 1.00 0.00 17 ASN A O 18
ATOM 15064 N N . GLY A 1 18 ? 0.664 16.303 -3.181 1.00 0.00 18 GLY A N 18
ATOM 15065 C CA . GLY A 1 18 ? 1.898 15.909 -2.497 1.00 0.00 18 GLY A CA 18
ATOM 15066 C C . GLY A 1 18 ? 1.667 14.961 -1.331 1.00 0.00 18 GLY A C 18
ATOM 15067 O O . GLY A 1 18 ? 2.362 13.959 -1.220 1.00 0.00 18 GLY A O 18
ATOM 15071 N N . LEU A 1 19 ? 0.668 15.270 -0.478 1.00 0.00 19 LEU A N 18
ATOM 15072 C CA . LEU A 1 19 ? 0.318 14.419 0.686 1.00 0.00 19 LEU A CA 18
ATOM 15073 C C . LEU A 1 19 ? -0.214 13.066 0.191 1.00 0.00 19 LEU A C 18
ATOM 15074 O O . LEU A 1 19 ? 0.148 12.023 0.724 1.00 0.00 19 LEU A O 18
ATOM 15090 N N . ARG A 1 20 ? -1.070 13.136 -0.843 1.00 0.00 20 ARG A N 18
ATOM 15091 C CA . ARG A 1 20 ? -1.713 11.962 -1.464 1.00 0.00 20 ARG A CA 18
ATOM 15092 C C . ARG A 1 20 ? -0.664 10.960 -1.995 1.00 0.00 20 ARG A C 18
ATOM 15093 O O . ARG A 1 20 ? -0.685 9.792 -1.620 1.00 0.00 20 ARG A O 18
ATOM 15114 N N . GLU A 1 21 ? 0.265 11.466 -2.833 1.00 0.00 21 GLU A N 18
ATOM 15115 C CA . GLU A 1 21 ? 1.385 10.691 -3.403 1.00 0.00 21 GLU A CA 18
ATOM 15116 C C . GLU A 1 21 ? 2.231 10.054 -2.290 1.00 0.00 21 GLU A C 18
ATOM 15117 O O . GLU A 1 21 ? 2.513 8.856 -2.308 1.00 0.00 21 GLU A O 18
ATOM 15129 N N . HIS A 1 22 ? 2.584 10.896 -1.314 1.00 0.00 22 HIS A N 18
ATOM 15130 C CA . HIS A 1 22 ? 3.375 10.524 -0.128 1.00 0.00 22 HIS A CA 18
ATOM 15131 C C . HIS A 1 22 ? 2.676 9.426 0.714 1.00 0.00 22 HIS A C 18
ATOM 15132 O O . HIS A 1 22 ? 3.338 8.561 1.307 1.00 0.00 22 HIS A O 18
ATOM 15146 N N . LEU A 1 23 ? 1.339 9.473 0.737 1.00 0.00 23 LEU A N 18
ATOM 15147 C CA . LEU A 1 23 ? 0.499 8.526 1.478 1.00 0.00 23 LEU A CA 18
ATOM 15148 C C . LEU A 1 23 ? 0.448 7.151 0.782 1.00 0.00 23 LEU A C 18
ATOM 15149 O O . LEU A 1 23 ? 0.361 6.107 1.448 1.00 0.00 23 LEU A O 18
ATOM 15165 N N . GLN A 1 24 ? 0.526 7.161 -0.564 1.00 0.00 24 GLN A N 18
ATOM 15166 C CA . GLN A 1 24 ? 0.462 5.946 -1.382 1.00 0.00 24 GLN A CA 18
ATOM 15167 C C . GLN A 1 24 ? 1.821 5.223 -1.365 1.00 0.00 24 GLN A C 18
ATOM 15168 O O . GLN A 1 24 ? 1.882 3.992 -1.299 1.00 0.00 24 GLN A O 18
ATOM 15182 N N . THR A 1 25 ? 2.903 6.020 -1.391 1.00 0.00 25 THR A N 18
ATOM 15183 C CA . THR A 1 25 ? 4.284 5.526 -1.416 1.00 0.00 25 THR A CA 18
ATOM 15184 C C . THR A 1 25 ? 4.767 5.090 -0.009 1.00 0.00 25 THR A C 18
ATOM 15185 O O . THR A 1 25 ? 5.872 4.565 0.129 1.00 0.00 25 THR A O 18
ATOM 15196 N N . HIS A 1 26 ? 3.913 5.286 1.021 1.00 0.00 26 HIS A N 18
ATOM 15197 C CA . HIS A 1 26 ? 4.216 4.942 2.439 1.00 0.00 26 HIS A CA 18
ATOM 15198 C C . HIS A 1 26 ? 4.436 3.431 2.702 1.00 0.00 26 HIS A C 18
ATOM 15199 O O . HIS A 1 26 ? 4.660 3.052 3.860 1.00 0.00 26 HIS A O 18
ATOM 15213 N N . ARG A 1 27 ? 4.387 2.584 1.655 1.00 0.00 27 ARG A N 18
ATOM 15214 C CA . ARG A 1 27 ? 4.652 1.141 1.787 1.00 0.00 27 ARG A CA 18
ATOM 15215 C C . ARG A 1 27 ? 6.145 0.887 2.123 1.00 0.00 27 ARG A C 18
ATOM 15216 O O . ARG A 1 27 ? 6.498 -0.187 2.624 1.00 0.00 27 ARG A O 18
ATOM 15237 N N . GLY A 1 28 ? 7.013 1.889 1.832 1.00 0.00 28 GLY A N 18
ATOM 15238 C CA . GLY A 1 28 ? 8.424 1.862 2.234 1.00 0.00 28 GLY A CA 18
ATOM 15239 C C . GLY A 1 28 ? 8.660 2.399 3.653 1.00 0.00 28 GLY A C 18
ATOM 15240 O O . GLY A 1 28 ? 7.695 2.569 4.415 1.00 0.00 28 GLY A O 18
ATOM 15244 N N . PRO A 1 29 ? 9.943 2.689 4.044 1.00 0.00 29 PRO A N 18
ATOM 15245 C CA . PRO A 1 29 ? 10.300 3.059 5.427 1.00 0.00 29 PRO A CA 18
ATOM 15246 C C . PRO A 1 29 ? 10.177 4.576 5.730 1.00 0.00 29 PRO A C 18
ATOM 15247 O O . PRO A 1 29 ? 10.496 5.427 4.902 1.00 0.00 29 PRO A O 18
ATOM 15258 N N . ALA A 1 30 ? 9.703 4.879 6.939 1.00 0.00 30 ALA A N 18
ATOM 15259 C CA . ALA A 1 30 ? 9.692 6.239 7.527 1.00 0.00 30 ALA A CA 18
ATOM 15260 C C . ALA A 1 30 ? 10.654 6.250 8.743 1.00 0.00 30 ALA A C 18
ATOM 15261 O O . ALA A 1 30 ? 10.473 6.989 9.719 1.00 0.00 30 ALA A O 18
ATOM 15268 N N . LYS A 1 31 ? 11.717 5.441 8.604 1.00 0.00 31 LYS A N 18
ATOM 15269 C CA . LYS A 1 31 ? 12.665 5.085 9.674 1.00 0.00 31 LYS A CA 18
ATOM 15270 C C . LYS A 1 31 ? 13.732 6.182 9.876 1.00 0.00 31 LYS A C 18
ATOM 15271 O O . LYS A 1 31 ? 14.147 6.849 8.920 1.00 0.00 31 LYS A O 18
ATOM 15290 N N . HIS A 1 32 ? 14.165 6.349 11.140 1.00 0.00 32 HIS A N 18
ATOM 15291 C CA . HIS A 1 32 ? 15.220 7.292 11.542 1.00 0.00 32 HIS A CA 18
ATOM 15292 C C . HIS A 1 32 ? 16.504 6.477 11.742 1.00 0.00 32 HIS A C 18
ATOM 15293 O O . HIS A 1 32 ? 16.529 5.551 12.557 1.00 0.00 32 HIS A O 18
ATOM 15308 N N . TYR A 1 33 ? 17.561 6.827 11.009 1.00 0.00 33 TYR A N 18
ATOM 15309 C CA . TYR A 1 33 ? 18.742 5.963 10.832 1.00 0.00 33 TYR A CA 18
ATOM 15310 C C . TYR A 1 33 ? 19.696 6.029 12.041 1.00 0.00 33 TYR A C 18
ATOM 15311 O O . TYR A 1 33 ? 20.291 7.063 12.320 1.00 0.00 33 TYR A O 18
ATOM 15329 N N . MET A 1 34 ? 19.831 4.885 12.722 1.00 0.00 34 MET A N 18
ATOM 15330 C CA . MET A 1 34 ? 20.657 4.708 13.929 1.00 0.00 34 MET A CA 18
ATOM 15331 C C . MET A 1 34 ? 22.010 4.107 13.505 1.00 0.00 34 MET A C 18
ATOM 15332 O O . MET A 1 34 ? 22.063 3.310 12.563 1.00 0.00 34 MET A O 18
ATOM 15346 N N . CYS A 1 35 ? 23.093 4.502 14.187 1.00 0.00 35 CYS A N 18
ATOM 15347 C CA . CYS A 1 35 ? 24.460 4.068 13.856 1.00 0.00 35 CYS A CA 18
ATOM 15348 C C . CYS A 1 35 ? 24.680 2.559 14.085 1.00 0.00 35 CYS A C 18
ATOM 15349 O O . CYS A 1 35 ? 24.163 1.998 15.054 1.00 0.00 35 CYS A O 18
ATOM 15356 N N . PRO A 1 36 ? 25.404 1.868 13.146 1.00 0.00 36 PRO A N 18
ATOM 15357 C CA . PRO A 1 36 ? 25.809 0.455 13.330 1.00 0.00 36 PRO A CA 18
ATOM 15358 C C . PRO A 1 36 ? 26.810 0.261 14.492 1.00 0.00 36 PRO A C 18
ATOM 15359 O O . PRO A 1 36 ? 26.590 -0.583 15.366 1.00 0.00 36 PRO A O 18
ATOM 15370 N N . ILE A 1 37 ? 27.896 1.068 14.501 1.00 0.00 37 ILE A N 18
ATOM 15371 C CA . ILE A 1 37 ? 29.079 0.792 15.330 1.00 0.00 37 ILE A CA 18
ATOM 15372 C C . ILE A 1 37 ? 28.887 1.170 16.821 1.00 0.00 37 ILE A C 18
ATOM 15373 O O . ILE A 1 37 ? 29.081 0.321 17.701 1.00 0.00 37 ILE A O 18
ATOM 15389 N N . CYS A 1 38 ? 28.509 2.437 17.113 1.00 0.00 38 CYS A N 18
ATOM 15390 C CA . CYS A 1 38 ? 28.310 2.891 18.507 1.00 0.00 38 CYS A CA 18
ATOM 15391 C C . CYS A 1 38 ? 26.813 3.067 18.819 1.00 0.00 38 CYS A C 18
ATOM 15392 O O . CYS A 1 38 ? 26.367 2.727 19.918 1.00 0.00 38 CYS A O 18
ATOM 15399 N N . GLY A 1 39 ? 26.039 3.620 17.865 1.00 0.00 39 GLY A N 18
ATOM 15400 C CA . GLY A 1 39 ? 24.590 3.392 17.817 1.00 0.00 39 GLY A CA 18
ATOM 15401 C C . GLY A 1 39 ? 23.701 4.484 18.395 1.00 0.00 39 GLY A C 18
ATOM 15402 O O . GLY A 1 39 ? 22.714 4.183 19.059 1.00 0.00 39 GLY A O 18
ATOM 15406 N N . GLU A 1 40 ? 24.050 5.756 18.159 1.00 0.00 40 GLU A N 18
ATOM 15407 C CA . GLU A 1 40 ? 23.137 6.886 18.394 1.00 0.00 40 GLU A CA 18
ATOM 15408 C C . GLU A 1 40 ? 22.233 7.118 17.158 1.00 0.00 40 GLU A C 18
ATOM 15409 O O . GLU A 1 40 ? 22.614 6.797 16.023 1.00 0.00 40 GLU A O 18
ATOM 15421 N N . ARG A 1 41 ? 21.042 7.677 17.403 1.00 0.00 41 ARG A N 18
ATOM 15422 C CA . ARG A 1 41 ? 19.986 7.840 16.388 1.00 0.00 41 ARG A CA 18
ATOM 15423 C C . ARG A 1 41 ? 20.145 9.164 15.623 1.00 0.00 41 ARG A C 18
ATOM 15424 O O . ARG A 1 41 ? 20.459 10.199 16.216 1.00 0.00 41 ARG A O 18
ATOM 15445 N N . PHE A 1 42 ? 19.913 9.113 14.309 1.00 0.00 42 PHE A N 18
ATOM 15446 C CA . PHE A 1 42 ? 19.930 10.293 13.425 1.00 0.00 42 PHE A CA 18
ATOM 15447 C C . PHE A 1 42 ? 18.576 10.409 12.698 1.00 0.00 42 PHE A C 18
ATOM 15448 O O . PHE A 1 42 ? 17.914 9.388 12.490 1.00 0.00 42 PHE A O 18
ATOM 15465 N N . PRO A 1 43 ? 18.142 11.659 12.317 1.00 0.00 43 PRO A N 18
ATOM 15466 C CA . PRO A 1 43 ? 16.851 11.891 11.616 1.00 0.00 43 PRO A CA 18
ATOM 15467 C C . PRO A 1 43 ? 16.727 11.099 10.298 1.00 0.00 43 PRO A C 18
ATOM 15468 O O . PRO A 1 43 ? 15.676 10.500 10.033 1.00 0.00 43 PRO A O 18
ATOM 15479 N N . SER A 1 44 ? 17.823 11.041 9.517 1.00 0.00 44 SER A N 18
ATOM 15480 C CA . SER A 1 44 ? 17.799 10.526 8.137 1.00 0.00 44 SER A CA 18
ATOM 15481 C C . SER A 1 44 ? 19.187 9.970 7.747 1.00 0.00 44 SER A C 18
ATOM 15482 O O . SER A 1 44 ? 20.158 10.077 8.514 1.00 0.00 44 SER A O 18
ATOM 15490 N N . LEU A 1 45 ? 19.258 9.377 6.540 1.00 0.00 45 LEU A N 18
ATOM 15491 C CA . LEU A 1 45 ? 20.482 8.755 5.996 1.00 0.00 45 LEU A CA 18
ATOM 15492 C C . LEU A 1 45 ? 21.362 9.815 5.289 1.00 0.00 45 LEU A C 18
ATOM 15493 O O . LEU A 1 45 ? 21.680 9.707 4.098 1.00 0.00 45 LEU A O 18
ATOM 15509 N N . LEU A 1 46 ? 21.732 10.861 6.039 1.00 0.00 46 LEU A N 18
ATOM 15510 C CA . LEU A 1 46 ? 22.615 11.943 5.557 1.00 0.00 46 LEU A CA 18
ATOM 15511 C C . LEU A 1 46 ? 23.609 12.236 6.685 1.00 0.00 46 LEU A C 18
ATOM 15512 O O . LEU A 1 46 ? 24.819 12.110 6.503 1.00 0.00 46 LEU A O 18
ATOM 15528 N N . THR A 1 47 ? 23.052 12.553 7.871 1.00 0.00 47 THR A N 18
ATOM 15529 C CA . THR A 1 47 ? 23.818 12.816 9.097 1.00 0.00 47 THR A CA 18
ATOM 15530 C C . THR A 1 47 ? 24.482 11.536 9.622 1.00 0.00 47 THR A C 18
ATOM 15531 O O . THR A 1 47 ? 25.576 11.585 10.194 1.00 0.00 47 THR A O 18
ATOM 15542 N N . LEU A 1 48 ? 23.796 10.393 9.431 1.00 0.00 48 LEU A N 18
ATOM 15543 C CA . LEU A 1 48 ? 24.329 9.072 9.773 1.00 0.00 48 LEU A CA 18
ATOM 15544 C C . LEU A 1 48 ? 25.584 8.764 8.932 1.00 0.00 48 LEU A C 18
ATOM 15545 O O . LEU A 1 48 ? 26.586 8.280 9.467 1.00 0.00 48 LEU A O 18
ATOM 15561 N N . THR A 1 49 ? 25.510 9.060 7.632 1.00 0.00 49 THR A N 18
ATOM 15562 C CA . THR A 1 49 ? 26.610 8.831 6.685 1.00 0.00 49 THR A CA 18
ATOM 15563 C C . THR A 1 49 ? 27.830 9.738 7.011 1.00 0.00 49 THR A C 18
ATOM 15564 O O . THR A 1 49 ? 28.983 9.276 6.979 1.00 0.00 49 THR A O 18
ATOM 15575 N N . GLU A 1 50 ? 27.540 11.013 7.348 1.00 0.00 50 GLU A N 18
ATOM 15576 C CA . GLU A 1 50 ? 28.559 11.995 7.790 1.00 0.00 50 GLU A CA 18
ATOM 15577 C C . GLU A 1 50 ? 29.308 11.470 9.027 1.00 0.00 50 GLU A C 18
ATOM 15578 O O . GLU A 1 50 ? 30.537 11.499 9.076 1.00 0.00 50 GLU A O 18
ATOM 15590 N N . HIS A 1 51 ? 28.537 10.963 9.992 1.00 0.00 51 HIS A N 18
ATOM 15591 C CA . HIS A 1 51 ? 29.058 10.418 11.252 1.00 0.00 51 HIS A CA 18
ATOM 15592 C C . HIS A 1 51 ? 29.883 9.132 11.028 1.00 0.00 51 HIS A C 18
ATOM 15593 O O . HIS A 1 51 ? 30.934 8.937 11.653 1.00 0.00 51 HIS A O 18
ATOM 15607 N N . LYS A 1 52 ? 29.376 8.279 10.133 1.00 0.00 52 LYS A N 18
ATOM 15608 C CA . LYS A 1 52 ? 29.914 6.937 9.879 1.00 0.00 52 LYS A CA 18
ATOM 15609 C C . LYS A 1 52 ? 31.357 6.980 9.348 1.00 0.00 52 LYS A C 18
ATOM 15610 O O . LYS A 1 52 ? 32.206 6.195 9.784 1.00 0.00 52 LYS A O 18
ATOM 15629 N N . VAL A 1 53 ? 31.628 7.902 8.411 1.00 0.00 53 VAL A N 18
ATOM 15630 C CA . VAL A 1 53 ? 32.956 8.060 7.810 1.00 0.00 53 VAL A CA 18
ATOM 15631 C C . VAL A 1 53 ? 33.927 8.817 8.746 1.00 0.00 53 VAL A C 18
ATOM 15632 O O . VAL A 1 53 ? 35.131 8.549 8.741 1.00 0.00 53 VAL A O 18
ATOM 15645 N N . THR A 1 54 ? 33.392 9.754 9.550 1.00 0.00 54 THR A N 18
ATOM 15646 C CA . THR A 1 54 ? 34.178 10.574 10.504 1.00 0.00 54 THR A CA 18
ATOM 15647 C C . THR A 1 54 ? 34.172 9.939 11.914 1.00 0.00 54 THR A C 18
ATOM 15648 O O . THR A 1 54 ? 34.195 10.652 12.927 1.00 0.00 54 THR A O 18
ATOM 15659 N N . HIS A 1 55 ? 34.184 8.588 11.970 1.00 0.00 55 HIS A N 18
ATOM 15660 C CA . HIS A 1 55 ? 33.872 7.835 13.203 1.00 0.00 55 HIS A CA 18
ATOM 15661 C C . HIS A 1 55 ? 35.062 7.912 14.205 1.00 0.00 55 HIS A C 18
ATOM 15662 O O . HIS A 1 55 ? 34.948 8.585 15.248 1.00 0.00 55 HIS A O 18
ATOM 15679 N N . MET A 1 1 ? -5.411 24.684 2.953 1.00 0.00 1 MET A N 19
ATOM 15680 C CA . MET A 1 1 ? -6.044 23.367 2.737 1.00 0.00 1 MET A CA 19
ATOM 15681 C C . MET A 1 1 ? -6.576 22.819 4.070 1.00 0.00 1 MET A C 19
ATOM 15682 O O . MET A 1 1 ? -6.064 23.181 5.146 1.00 0.00 1 MET A O 19
ATOM 15698 N N . GLY A 1 2 ? -7.627 21.966 3.994 1.00 0.00 2 GLY A N 19
ATOM 15699 C CA . GLY A 1 2 ? -8.021 21.102 5.118 1.00 0.00 2 GLY A CA 19
ATOM 15700 C C . GLY A 1 2 ? -6.881 20.165 5.531 1.00 0.00 2 GLY A C 19
ATOM 15701 O O . GLY A 1 2 ? -5.918 20.011 4.758 1.00 0.00 2 GLY A O 19
ATOM 15705 N N . SER A 1 3 ? -6.981 19.504 6.708 1.00 0.00 3 SER A N 19
ATOM 15706 C CA . SER A 1 3 ? -5.839 18.766 7.284 1.00 0.00 3 SER A CA 19
ATOM 15707 C C . SER A 1 3 ? -5.570 17.474 6.479 1.00 0.00 3 SER A C 19
ATOM 15708 O O . SER A 1 3 ? -6.199 16.425 6.662 1.00 0.00 3 SER A O 19
ATOM 15716 N N . HIS A 1 4 ? -4.657 17.649 5.536 1.00 0.00 4 HIS A N 19
ATOM 15717 C CA . HIS A 1 4 ? -3.975 16.576 4.805 1.00 0.00 4 HIS A CA 19
ATOM 15718 C C . HIS A 1 4 ? -2.560 16.447 5.359 1.00 0.00 4 HIS A C 19
ATOM 15719 O O . HIS A 1 4 ? -1.630 17.104 4.892 1.00 0.00 4 HIS A O 19
ATOM 15734 N N . LYS A 1 5 ? -2.456 15.654 6.421 1.00 0.00 5 LYS A N 19
ATOM 15735 C CA . LYS A 1 5 ? -1.204 15.340 7.121 1.00 0.00 5 LYS A CA 19
ATOM 15736 C C . LYS A 1 5 ? -0.895 13.852 6.939 1.00 0.00 5 LYS A C 19
ATOM 15737 O O . LYS A 1 5 ? -1.806 13.027 6.907 1.00 0.00 5 LYS A O 19
ATOM 15756 N N . CYS A 1 6 ? 0.383 13.515 6.768 1.00 0.00 6 CYS A N 19
ATOM 15757 C CA . CYS A 1 6 ? 0.854 12.132 6.844 1.00 0.00 6 CYS A CA 19
ATOM 15758 C C . CYS A 1 6 ? 1.097 11.776 8.316 1.00 0.00 6 CYS A C 19
ATOM 15759 O O . CYS A 1 6 ? 2.034 12.300 8.920 1.00 0.00 6 CYS A O 19
ATOM 15766 N N . ASN A 1 7 ? 0.246 10.904 8.884 1.00 0.00 7 ASN A N 19
ATOM 15767 C CA . ASN A 1 7 ? 0.319 10.503 10.310 1.00 0.00 7 ASN A CA 19
ATOM 15768 C C . ASN A 1 7 ? 1.618 9.704 10.591 1.00 0.00 7 ASN A C 19
ATOM 15769 O O . ASN A 1 7 ? 2.226 9.857 11.659 1.00 0.00 7 ASN A O 19
ATOM 15780 N N . VAL A 1 8 ? 2.047 8.897 9.598 1.00 0.00 8 VAL A N 19
ATOM 15781 C CA . VAL A 1 8 ? 3.246 8.022 9.702 1.00 0.00 8 VAL A CA 19
ATOM 15782 C C . VAL A 1 8 ? 4.517 8.837 10.030 1.00 0.00 8 VAL A C 19
ATOM 15783 O O . VAL A 1 8 ? 5.332 8.438 10.867 1.00 0.00 8 VAL A O 19
ATOM 15796 N N . CYS A 1 9 ? 4.658 9.976 9.340 1.00 0.00 9 CYS A N 19
ATOM 15797 C CA . CYS A 1 9 ? 5.763 10.942 9.573 1.00 0.00 9 CYS A CA 19
ATOM 15798 C C . CYS A 1 9 ? 5.408 11.957 10.680 1.00 0.00 9 CYS A C 19
ATOM 15799 O O . CYS A 1 9 ? 6.294 12.465 11.376 1.00 0.00 9 CYS A O 19
ATOM 15806 N N . SER A 1 10 ? 4.097 12.254 10.764 1.00 0.00 10 SER A N 19
ATOM 15807 C CA . SER A 1 10 ? 3.477 13.325 11.598 1.00 0.00 10 SER A CA 19
ATOM 15808 C C . SER A 1 10 ? 3.662 14.716 10.948 1.00 0.00 10 SER A C 19
ATOM 15809 O O . SER A 1 10 ? 3.340 15.742 11.551 1.00 0.00 10 SER A O 19
ATOM 15817 N N . ARG A 1 11 ? 4.125 14.722 9.679 1.00 0.00 11 ARG A N 19
ATOM 15818 C CA . ARG A 1 11 ? 4.372 15.951 8.893 1.00 0.00 11 ARG A CA 19
ATOM 15819 C C . ARG A 1 11 ? 3.347 16.071 7.749 1.00 0.00 11 ARG A C 19
ATOM 15820 O O . ARG A 1 11 ? 2.452 15.241 7.634 1.00 0.00 11 ARG A O 19
ATOM 15841 N N . THR A 1 12 ? 3.525 17.082 6.889 1.00 0.00 12 THR A N 19
ATOM 15842 C CA . THR A 1 12 ? 2.577 17.410 5.808 1.00 0.00 12 THR A CA 19
ATOM 15843 C C . THR A 1 12 ? 3.346 17.819 4.534 1.00 0.00 12 THR A C 19
ATOM 15844 O O . THR A 1 12 ? 4.577 17.971 4.564 1.00 0.00 12 THR A O 19
ATOM 15855 N N . PHE A 1 13 ? 2.618 17.951 3.418 1.00 0.00 13 PHE A N 19
ATOM 15856 C CA . PHE A 1 13 ? 3.163 18.419 2.128 1.00 0.00 13 PHE A CA 19
ATOM 15857 C C . PHE A 1 13 ? 2.531 19.786 1.777 1.00 0.00 13 PHE A C 19
ATOM 15858 O O . PHE A 1 13 ? 1.390 20.064 2.185 1.00 0.00 13 PHE A O 19
ATOM 15875 N N . PHE A 1 14 ? 3.279 20.633 1.029 1.00 0.00 14 PHE A N 19
ATOM 15876 C CA . PHE A 1 14 ? 2.816 21.967 0.573 1.00 0.00 14 PHE A CA 19
ATOM 15877 C C . PHE A 1 14 ? 1.543 21.862 -0.304 1.00 0.00 14 PHE A C 19
ATOM 15878 O O . PHE A 1 14 ? 0.658 22.726 -0.244 1.00 0.00 14 PHE A O 19
ATOM 15895 N N . SER A 1 15 ? 1.467 20.791 -1.107 1.00 0.00 15 SER A N 19
ATOM 15896 C CA . SER A 1 15 ? 0.269 20.446 -1.889 1.00 0.00 15 SER A CA 19
ATOM 15897 C C . SER A 1 15 ? -0.416 19.244 -1.220 1.00 0.00 15 SER A C 19
ATOM 15898 O O . SER A 1 15 ? 0.263 18.292 -0.814 1.00 0.00 15 SER A O 19
ATOM 15906 N N . GLU A 1 16 ? -1.757 19.287 -1.119 1.00 0.00 16 GLU A N 19
ATOM 15907 C CA . GLU A 1 16 ? -2.530 18.247 -0.417 1.00 0.00 16 GLU A CA 19
ATOM 15908 C C . GLU A 1 16 ? -2.609 16.964 -1.270 1.00 0.00 16 GLU A C 19
ATOM 15909 O O . GLU A 1 16 ? -2.711 15.858 -0.729 1.00 0.00 16 GLU A O 19
ATOM 15921 N N . ASN A 1 17 ? -2.539 17.131 -2.613 1.00 0.00 17 ASN A N 19
ATOM 15922 C CA . ASN A 1 17 ? -2.495 16.002 -3.570 1.00 0.00 17 ASN A CA 19
ATOM 15923 C C . ASN A 1 17 ? -1.090 15.370 -3.553 1.00 0.00 17 ASN A C 19
ATOM 15924 O O . ASN A 1 17 ? -0.932 14.160 -3.711 1.00 0.00 17 ASN A O 19
ATOM 15935 N N . GLY A 1 18 ? -0.073 16.234 -3.375 1.00 0.00 18 GLY A N 19
ATOM 15936 C CA . GLY A 1 18 ? 1.317 15.807 -3.214 1.00 0.00 18 GLY A CA 19
ATOM 15937 C C . GLY A 1 18 ? 1.522 14.997 -1.943 1.00 0.00 18 GLY A C 19
ATOM 15938 O O . GLY A 1 18 ? 2.364 14.103 -1.903 1.00 0.00 18 GLY A O 19
ATOM 15942 N N . LEU A 1 19 ? 0.733 15.333 -0.897 1.00 0.00 19 LEU A N 19
ATOM 15943 C CA . LEU A 1 19 ? 0.670 14.574 0.365 1.00 0.00 19 LEU A CA 19
ATOM 15944 C C . LEU A 1 19 ? 0.097 13.174 0.116 1.00 0.00 19 LEU A C 19
ATOM 15945 O O . LEU A 1 19 ? 0.595 12.201 0.657 1.00 0.00 19 LEU A O 19
ATOM 15961 N N . ARG A 1 20 ? -0.974 13.117 -0.688 1.00 0.00 20 ARG A N 19
ATOM 15962 C CA . ARG A 1 20 ? -1.619 11.853 -1.117 1.00 0.00 20 ARG A CA 19
ATOM 15963 C C . ARG A 1 20 ? -0.667 10.957 -1.935 1.00 0.00 20 ARG A C 19
ATOM 15964 O O . ARG A 1 20 ? -0.739 9.728 -1.849 1.00 0.00 20 ARG A O 19
ATOM 15985 N N . GLU A 1 21 ? 0.206 11.585 -2.736 1.00 0.00 21 GLU A N 19
ATOM 15986 C CA . GLU A 1 21 ? 1.238 10.883 -3.507 1.00 0.00 21 GLU A CA 19
ATOM 15987 C C . GLU A 1 21 ? 2.348 10.371 -2.560 1.00 0.00 21 GLU A C 19
ATOM 15988 O O . GLU A 1 21 ? 2.882 9.268 -2.724 1.00 0.00 21 GLU A O 19
ATOM 16000 N N . HIS A 1 22 ? 2.667 11.208 -1.562 1.00 0.00 22 HIS A N 19
ATOM 16001 C CA . HIS A 1 22 ? 3.620 10.903 -0.484 1.00 0.00 22 HIS A CA 19
ATOM 16002 C C . HIS A 1 22 ? 3.067 9.774 0.432 1.00 0.00 22 HIS A C 19
ATOM 16003 O O . HIS A 1 22 ? 3.840 8.998 0.990 1.00 0.00 22 HIS A O 19
ATOM 16017 N N . LEU A 1 23 ? 1.731 9.693 0.562 1.00 0.00 23 LEU A N 19
ATOM 16018 C CA . LEU A 1 23 ? 1.039 8.687 1.406 1.00 0.00 23 LEU A CA 19
ATOM 16019 C C . LEU A 1 23 ? 1.322 7.241 0.949 1.00 0.00 23 LEU A C 19
ATOM 16020 O O . LEU A 1 23 ? 1.331 6.307 1.769 1.00 0.00 23 LEU A O 19
ATOM 16036 N N . GLN A 1 24 ? 1.611 7.088 -0.349 1.00 0.00 24 GLN A N 19
ATOM 16037 C CA . GLN A 1 24 ? 1.786 5.788 -1.008 1.00 0.00 24 GLN A CA 19
ATOM 16038 C C . GLN A 1 24 ? 3.172 5.177 -0.701 1.00 0.00 24 GLN A C 19
ATOM 16039 O O . GLN A 1 24 ? 3.389 3.986 -0.947 1.00 0.00 24 GLN A O 19
ATOM 16053 N N . THR A 1 25 ? 4.103 6.003 -0.152 1.00 0.00 25 THR A N 19
ATOM 16054 C CA . THR A 1 25 ? 5.448 5.552 0.259 1.00 0.00 25 THR A CA 19
ATOM 16055 C C . THR A 1 25 ? 5.394 4.767 1.588 1.00 0.00 25 THR A C 19
ATOM 16056 O O . THR A 1 25 ? 6.421 4.283 2.064 1.00 0.00 25 THR A O 19
ATOM 16067 N N . HIS A 1 26 ? 4.192 4.688 2.204 1.00 0.00 26 HIS A N 19
ATOM 16068 C CA . HIS A 1 26 ? 3.962 3.926 3.457 1.00 0.00 26 HIS A CA 19
ATOM 16069 C C . HIS A 1 26 ? 2.878 2.849 3.262 1.00 0.00 26 HIS A C 19
ATOM 16070 O O . HIS A 1 26 ? 2.579 2.097 4.195 1.00 0.00 26 HIS A O 19
ATOM 16084 N N . ARG A 1 27 ? 2.299 2.799 2.048 1.00 0.00 27 ARG A N 19
ATOM 16085 C CA . ARG A 1 27 ? 1.188 1.883 1.691 1.00 0.00 27 ARG A CA 19
ATOM 16086 C C . ARG A 1 27 ? 1.555 0.402 1.943 1.00 0.00 27 ARG A C 19
ATOM 16087 O O . ARG A 1 27 ? 0.727 -0.389 2.409 1.00 0.00 27 ARG A O 19
ATOM 16108 N N . GLY A 1 28 ? 2.815 0.064 1.642 1.00 0.00 28 GLY A N 19
ATOM 16109 C CA . GLY A 1 28 ? 3.357 -1.268 1.882 1.00 0.00 28 GLY A CA 19
ATOM 16110 C C . GLY A 1 28 ? 4.427 -1.625 0.864 1.00 0.00 28 GLY A C 19
ATOM 16111 O O . GLY A 1 28 ? 5.098 -0.715 0.357 1.00 0.00 28 GLY A O 19
ATOM 16115 N N . PRO A 1 29 ? 4.617 -2.950 0.538 1.00 0.00 29 PRO A N 19
ATOM 16116 C CA . PRO A 1 29 ? 5.542 -3.399 -0.535 1.00 0.00 29 PRO A CA 19
ATOM 16117 C C . PRO A 1 29 ? 5.155 -2.780 -1.902 1.00 0.00 29 PRO A C 19
ATOM 16118 O O . PRO A 1 29 ? 3.970 -2.744 -2.249 1.00 0.00 29 PRO A O 19
ATOM 16129 N N . ALA A 1 30 ? 6.156 -2.314 -2.675 1.00 0.00 30 ALA A N 19
ATOM 16130 C CA . ALA A 1 30 ? 5.931 -1.514 -3.908 1.00 0.00 30 ALA A CA 19
ATOM 16131 C C . ALA A 1 30 ? 6.328 -2.285 -5.180 1.00 0.00 30 ALA A C 19
ATOM 16132 O O . ALA A 1 30 ? 6.015 -1.844 -6.292 1.00 0.00 30 ALA A O 19
ATOM 16139 N N . LYS A 1 31 ? 7.001 -3.441 -5.018 1.00 0.00 31 LYS A N 19
ATOM 16140 C CA . LYS A 1 31 ? 7.409 -4.287 -6.151 1.00 0.00 31 LYS A CA 19
ATOM 16141 C C . LYS A 1 31 ? 6.274 -5.268 -6.440 1.00 0.00 31 LYS A C 19
ATOM 16142 O O . LYS A 1 31 ? 6.047 -6.206 -5.666 1.00 0.00 31 LYS A O 19
ATOM 16161 N N . HIS A 1 32 ? 5.529 -5.012 -7.519 1.00 0.00 32 HIS A N 19
ATOM 16162 C CA . HIS A 1 32 ? 4.427 -5.867 -7.962 1.00 0.00 32 HIS A CA 19
ATOM 16163 C C . HIS A 1 32 ? 4.260 -5.700 -9.480 1.00 0.00 32 HIS A C 19
ATOM 16164 O O . HIS A 1 32 ? 3.743 -4.679 -9.956 1.00 0.00 32 HIS A O 19
ATOM 16179 N N . TYR A 1 33 ? 4.764 -6.672 -10.247 1.00 0.00 33 TYR A N 19
ATOM 16180 C CA . TYR A 1 33 ? 4.656 -6.651 -11.708 1.00 0.00 33 TYR A CA 19
ATOM 16181 C C . TYR A 1 33 ? 3.219 -7.041 -12.088 1.00 0.00 33 TYR A C 19
ATOM 16182 O O . TYR A 1 33 ? 2.661 -7.989 -11.520 1.00 0.00 33 TYR A O 19
ATOM 16200 N N . MET A 1 34 ? 2.628 -6.297 -13.035 1.00 0.00 34 MET A N 19
ATOM 16201 C CA . MET A 1 34 ? 1.266 -6.552 -13.521 1.00 0.00 34 MET A CA 19
ATOM 16202 C C . MET A 1 34 ? 1.380 -7.452 -14.744 1.00 0.00 34 MET A C 19
ATOM 16203 O O . MET A 1 34 ? 1.942 -7.044 -15.770 1.00 0.00 34 MET A O 19
ATOM 16217 N N . CYS A 1 35 ? 0.882 -8.683 -14.614 1.00 0.00 35 CYS A N 19
ATOM 16218 C CA . CYS A 1 35 ? 1.039 -9.714 -15.644 1.00 0.00 35 CYS A CA 19
ATOM 16219 C C . CYS A 1 35 ? 0.410 -9.274 -16.991 1.00 0.00 35 CYS A C 19
ATOM 16220 O O . CYS A 1 35 ? -0.756 -8.866 -17.000 1.00 0.00 35 CYS A O 19
ATOM 16227 N N . PRO A 1 36 ? 1.171 -9.332 -18.130 1.00 0.00 36 PRO A N 19
ATOM 16228 C CA . PRO A 1 36 ? 0.667 -8.949 -19.482 1.00 0.00 36 PRO A CA 19
ATOM 16229 C C . PRO A 1 36 ? -0.713 -9.561 -19.856 1.00 0.00 36 PRO A C 19
ATOM 16230 O O . PRO A 1 36 ? -1.608 -8.825 -20.291 1.00 0.00 36 PRO A O 19
ATOM 16241 N N . ILE A 1 37 ? -0.891 -10.890 -19.658 1.00 0.00 37 ILE A N 19
ATOM 16242 C CA . ILE A 1 37 ? -2.143 -11.575 -20.019 1.00 0.00 37 ILE A CA 19
ATOM 16243 C C . ILE A 1 37 ? -3.220 -11.474 -18.906 1.00 0.00 37 ILE A C 19
ATOM 16244 O O . ILE A 1 37 ? -4.338 -11.015 -19.162 1.00 0.00 37 ILE A O 19
ATOM 16260 N N . CYS A 1 38 ? -2.881 -11.898 -17.666 1.00 0.00 38 CYS A N 19
ATOM 16261 C CA . CYS A 1 38 ? -3.903 -12.115 -16.614 1.00 0.00 38 CYS A CA 19
ATOM 16262 C C . CYS A 1 38 ? -3.872 -11.079 -15.472 1.00 0.00 38 CYS A C 19
ATOM 16263 O O . CYS A 1 38 ? -4.755 -11.092 -14.612 1.00 0.00 38 CYS A O 19
ATOM 16270 N N . GLY A 1 39 ? -2.854 -10.194 -15.462 1.00 0.00 39 GLY A N 19
ATOM 16271 C CA . GLY A 1 39 ? -2.764 -9.060 -14.521 1.00 0.00 39 GLY A CA 19
ATOM 16272 C C . GLY A 1 39 ? -2.692 -9.415 -13.037 1.00 0.00 39 GLY 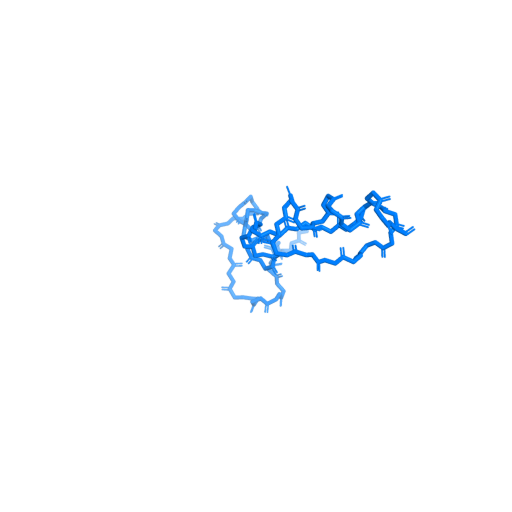A C 19
ATOM 16273 O O . GLY A 1 39 ? -3.089 -8.615 -12.194 1.00 0.00 39 GLY A O 19
ATOM 16277 N N . GLU A 1 40 ? -2.204 -10.629 -12.732 1.00 0.00 40 GLU A N 19
ATOM 16278 C CA . GLU A 1 40 ? -1.855 -11.051 -11.360 1.00 0.00 40 GLU A CA 19
ATOM 16279 C C . GLU A 1 40 ? -0.616 -10.289 -10.834 1.00 0.00 40 GLU A C 19
ATOM 16280 O O . GLU A 1 40 ? 0.260 -9.894 -11.623 1.00 0.00 40 GLU A O 19
ATOM 16292 N N . ARG A 1 41 ? -0.569 -10.085 -9.499 1.00 0.00 41 ARG A N 19
ATOM 16293 C CA . ARG A 1 41 ? 0.505 -9.333 -8.817 1.00 0.00 41 ARG A CA 19
ATOM 16294 C C . ARG A 1 41 ? 1.594 -10.307 -8.344 1.00 0.00 41 ARG A C 19
ATOM 16295 O O . ARG A 1 41 ? 1.284 -11.271 -7.630 1.00 0.00 41 ARG A O 19
ATOM 16316 N N . PHE A 1 42 ? 2.854 -10.076 -8.750 1.00 0.00 42 PHE A N 19
ATOM 16317 C CA . PHE A 1 42 ? 4.016 -10.864 -8.278 1.00 0.00 42 PHE A CA 19
ATOM 16318 C C . PHE A 1 42 ? 5.057 -9.929 -7.650 1.00 0.00 42 PHE A C 19
ATOM 16319 O O . PHE A 1 42 ? 5.329 -8.875 -8.218 1.00 0.00 42 PHE A O 19
ATOM 16336 N N . PRO A 1 43 ? 5.709 -10.346 -6.503 1.00 0.00 43 PRO A N 19
ATOM 16337 C CA . PRO A 1 43 ? 6.605 -9.471 -5.687 1.00 0.00 43 PRO A CA 19
ATOM 16338 C C . PRO A 1 43 ? 7.906 -9.062 -6.400 1.00 0.00 43 PRO A C 19
ATOM 16339 O O . PRO A 1 43 ? 8.700 -8.292 -5.842 1.00 0.00 43 PRO A O 19
ATOM 16350 N N . SER A 1 44 ? 8.123 -9.593 -7.611 1.00 0.00 44 SER A N 19
ATOM 16351 C CA . SER A 1 44 ? 9.289 -9.258 -8.425 1.00 0.00 44 SER A CA 19
ATOM 16352 C C . SER A 1 44 ? 8.993 -9.443 -9.913 1.00 0.00 44 SER A C 19
ATOM 16353 O O . SER A 1 44 ? 8.031 -10.117 -10.311 1.00 0.00 44 SER A O 19
ATOM 16361 N N . LEU A 1 45 ? 9.877 -8.857 -10.719 1.00 0.00 45 LEU A N 19
ATOM 16362 C CA . LEU A 1 45 ? 9.933 -9.049 -12.184 1.00 0.00 45 LEU A CA 19
ATOM 16363 C C . LEU A 1 45 ? 10.841 -10.261 -12.511 1.00 0.00 45 LEU A C 19
ATOM 16364 O O . LEU A 1 45 ? 11.621 -10.247 -13.468 1.00 0.00 45 LEU A O 19
ATOM 16380 N N . LEU A 1 46 ? 10.664 -11.330 -11.714 1.00 0.00 46 LEU A N 19
ATOM 16381 C CA . LEU A 1 46 ? 11.528 -12.523 -11.692 1.00 0.00 46 LEU A CA 19
ATOM 16382 C C . LEU A 1 46 ? 10.626 -13.733 -11.416 1.00 0.00 46 LEU A C 19
ATOM 16383 O O . LEU A 1 46 ? 10.668 -14.729 -12.141 1.00 0.00 46 LEU A O 19
ATOM 16399 N N . THR A 1 47 ? 9.812 -13.612 -10.344 1.00 0.00 47 THR A N 19
ATOM 16400 C CA . THR A 1 47 ? 8.696 -14.538 -10.067 1.00 0.00 47 THR A CA 19
ATOM 16401 C C . THR A 1 47 ? 7.651 -14.484 -11.195 1.00 0.00 47 THR A C 19
ATOM 16402 O O . THR A 1 47 ? 7.097 -15.519 -11.585 1.00 0.00 47 THR A O 19
ATOM 16413 N N . LEU A 1 48 ? 7.401 -13.256 -11.713 1.00 0.00 48 LEU A N 19
ATOM 16414 C CA . LEU A 1 48 ? 6.512 -13.037 -12.866 1.00 0.00 48 LEU A CA 19
ATOM 16415 C C . LEU A 1 48 ? 7.120 -13.682 -14.130 1.00 0.00 48 LEU A C 19
ATOM 16416 O O . LEU A 1 48 ? 6.393 -14.234 -14.947 1.00 0.00 48 LEU A O 19
ATOM 16432 N N . THR A 1 49 ? 8.457 -13.607 -14.262 1.00 0.00 49 THR A N 19
ATOM 16433 C CA . THR A 1 49 ? 9.194 -14.164 -15.418 1.00 0.00 49 THR A CA 19
ATOM 16434 C C . THR A 1 49 ? 9.054 -15.705 -15.472 1.00 0.00 49 THR A C 19
ATOM 16435 O O . THR A 1 49 ? 8.866 -16.298 -16.544 1.00 0.00 49 THR A O 19
ATOM 16446 N N . GLU A 1 50 ? 9.139 -16.327 -14.290 1.00 0.00 50 GLU A N 19
ATOM 16447 C CA . GLU A 1 50 ? 8.902 -17.770 -14.112 1.00 0.00 50 GLU A CA 19
ATOM 16448 C C . GLU A 1 50 ? 7.429 -18.132 -14.435 1.00 0.00 50 GLU A C 19
ATOM 16449 O O . GLU A 1 50 ? 7.168 -19.116 -15.121 1.00 0.00 50 GLU A O 19
ATOM 16461 N N . HIS A 1 51 ? 6.493 -17.296 -13.960 1.00 0.00 51 HIS A N 19
ATOM 16462 C CA . HIS A 1 51 ? 5.028 -17.495 -14.121 1.00 0.00 51 HIS A CA 19
ATOM 16463 C C . HIS A 1 51 ? 4.576 -17.410 -15.598 1.00 0.00 51 HIS A C 19
ATOM 16464 O O . HIS A 1 51 ? 3.776 -18.233 -16.057 1.00 0.00 51 HIS A O 19
ATOM 16478 N N . LYS A 1 52 ? 5.089 -16.405 -16.319 1.00 0.00 52 LYS A N 19
ATOM 16479 C CA . LYS A 1 52 ? 4.626 -16.061 -17.676 1.00 0.00 52 LYS A CA 19
ATOM 16480 C C . LYS A 1 52 ? 4.942 -17.169 -18.704 1.00 0.00 52 LYS A C 19
ATOM 16481 O O . LYS A 1 52 ? 4.166 -17.377 -19.634 1.00 0.00 52 LYS A O 19
ATOM 16500 N N . VAL A 1 53 ? 6.074 -17.876 -18.538 1.00 0.00 53 VAL A N 19
ATOM 16501 C CA . VAL A 1 53 ? 6.470 -18.967 -19.448 1.00 0.00 53 VAL A CA 19
ATOM 16502 C C . VAL A 1 53 ? 5.642 -20.259 -19.196 1.00 0.00 53 VAL A C 19
ATOM 16503 O O . VAL A 1 53 ? 5.399 -21.032 -20.125 1.00 0.00 53 VAL A O 19
ATOM 16516 N N . THR A 1 54 ? 5.217 -20.462 -17.934 1.00 0.00 54 THR A N 19
ATOM 16517 C CA . THR A 1 54 ? 4.441 -21.650 -17.498 1.00 0.00 54 THR A CA 19
ATOM 16518 C C . THR A 1 54 ? 2.939 -21.291 -17.337 1.00 0.00 54 THR A C 19
ATOM 16519 O O . THR A 1 54 ? 2.234 -21.863 -16.491 1.00 0.00 54 THR A O 19
ATOM 16530 N N . HIS A 1 55 ? 2.450 -20.380 -18.210 1.00 0.00 55 HIS A N 19
ATOM 16531 C CA . HIS A 1 55 ? 1.180 -19.651 -17.992 1.00 0.00 55 HIS A CA 19
ATOM 16532 C C . HIS A 1 55 ? -0.035 -20.625 -18.000 1.00 0.00 55 HIS A C 19
ATOM 16533 O O . HIS A 1 55 ? -0.558 -20.963 -16.922 1.00 0.00 55 HIS A O 19
ATOM 16550 N N . MET A 1 1 ? -5.239 25.652 0.392 1.00 0.00 1 MET A N 20
ATOM 16551 C CA . MET A 1 1 ? -5.078 24.305 -0.220 1.00 0.00 1 MET A CA 20
ATOM 16552 C C . MET A 1 1 ? -3.618 23.839 -0.096 1.00 0.00 1 MET A C 20
ATOM 16553 O O . MET A 1 1 ? -2.775 24.550 0.472 1.00 0.00 1 MET A O 20
ATOM 16569 N N . GLY A 1 2 ? -3.329 22.632 -0.627 1.00 0.00 2 GLY A N 20
ATOM 16570 C CA . GLY A 1 2 ? -1.971 22.095 -0.671 1.00 0.00 2 GLY A CA 20
ATOM 16571 C C . GLY A 1 2 ? -1.415 21.763 0.710 1.00 0.00 2 GLY A C 20
ATOM 16572 O O . GLY A 1 2 ? -0.246 22.045 0.992 1.00 0.00 2 GLY A O 20
ATOM 16576 N N . SER A 1 3 ? -2.270 21.207 1.589 1.00 0.00 3 SER A N 20
ATOM 16577 C CA . SER A 1 3 ? -1.870 20.819 2.941 1.00 0.00 3 SER A CA 20
ATOM 16578 C C . SER A 1 3 ? -2.840 19.773 3.503 1.00 0.00 3 SER A C 20
ATOM 16579 O O . SER A 1 3 ? -3.991 20.101 3.809 1.00 0.00 3 SER A O 20
ATOM 16587 N N . HIS A 1 4 ? -2.409 18.514 3.601 1.00 0.00 4 HIS A N 20
ATOM 16588 C CA . HIS A 1 4 ? -3.125 17.461 4.353 1.00 0.00 4 HIS A CA 20
ATOM 16589 C C . HIS A 1 4 ? -2.102 16.780 5.297 1.00 0.00 4 HIS A C 20
ATOM 16590 O O . HIS A 1 4 ? -0.894 16.892 5.071 1.00 0.00 4 HIS A O 20
ATOM 16605 N N . LYS A 1 5 ? -2.563 16.071 6.339 1.00 0.00 5 LYS A N 20
ATOM 16606 C CA . LYS A 1 5 ? -1.668 15.407 7.311 1.00 0.00 5 LYS A CA 20
ATOM 16607 C C . LYS A 1 5 ? -1.355 13.975 6.847 1.00 0.00 5 LYS A C 20
ATOM 16608 O O . LYS A 1 5 ? -2.275 13.199 6.561 1.00 0.00 5 LYS A O 20
ATOM 16627 N N . CYS A 1 6 ? -0.063 13.627 6.751 1.00 0.00 6 CYS A N 20
ATOM 16628 C CA . CYS A 1 6 ? 0.361 12.240 6.516 1.00 0.00 6 CYS A CA 20
ATOM 16629 C C . CYS A 1 6 ? 0.483 11.527 7.866 1.00 0.00 6 CYS A C 20
ATOM 16630 O O . CYS A 1 6 ? 1.562 11.537 8.438 1.00 0.00 6 CYS A O 20
ATOM 16637 N N . ASN A 1 7 ? -0.658 10.964 8.349 1.00 0.00 7 ASN A N 20
ATOM 16638 C CA . ASN A 1 7 ? -0.841 10.252 9.663 1.00 0.00 7 ASN A CA 20
ATOM 16639 C C . ASN A 1 7 ? 0.460 9.913 10.440 1.00 0.00 7 ASN A C 20
ATOM 16640 O O . ASN A 1 7 ? 0.712 10.467 11.522 1.00 0.00 7 ASN A O 20
ATOM 16651 N N . VAL A 1 8 ? 1.285 9.032 9.839 1.00 0.00 8 VAL A N 20
ATOM 16652 C CA . VAL A 1 8 ? 2.521 8.506 10.451 1.00 0.00 8 VAL A CA 20
ATOM 16653 C C . VAL A 1 8 ? 3.558 9.630 10.678 1.00 0.00 8 VAL A C 20
ATOM 16654 O O . VAL A 1 8 ? 4.047 9.813 11.794 1.00 0.00 8 VAL A O 20
ATOM 16667 N N . CYS A 1 9 ? 3.872 10.364 9.593 1.00 0.00 9 CYS A N 20
ATOM 16668 C CA . CYS A 1 9 ? 4.781 11.532 9.624 1.00 0.00 9 CYS A CA 20
ATOM 16669 C C . CYS A 1 9 ? 4.284 12.617 10.594 1.00 0.00 9 CYS A C 20
ATOM 16670 O O . CYS A 1 9 ? 5.075 13.197 11.339 1.00 0.00 9 CYS A O 20
ATOM 16677 N N . SER A 1 10 ? 2.954 12.872 10.543 1.00 0.00 10 SER A N 20
ATOM 16678 C CA . SER A 1 10 ? 2.265 13.979 11.248 1.00 0.00 10 SER A CA 20
ATOM 16679 C C . SER A 1 10 ? 2.677 15.361 10.665 1.00 0.00 10 SER A C 20
ATOM 16680 O O . SER A 1 10 ? 2.447 16.398 11.283 1.00 0.00 10 SER A O 20
ATOM 16688 N N . ARG A 1 11 ? 3.295 15.352 9.466 1.00 0.00 11 ARG A N 20
ATOM 16689 C CA . ARG A 1 11 ? 3.716 16.547 8.730 1.00 0.00 11 ARG A CA 20
ATOM 16690 C C . ARG A 1 11 ? 2.935 16.611 7.382 1.00 0.00 11 ARG A C 20
ATOM 16691 O O . ARG A 1 11 ? 2.180 15.683 7.056 1.00 0.00 11 ARG A O 20
ATOM 16712 N N . THR A 1 12 ? 3.142 17.686 6.593 1.00 0.00 12 THR A N 20
ATOM 16713 C CA . THR A 1 12 ? 2.375 17.968 5.372 1.00 0.00 12 THR A CA 20
ATOM 16714 C C . THR A 1 12 ? 3.327 18.345 4.210 1.00 0.00 12 THR A C 20
ATOM 16715 O O . THR A 1 12 ? 4.451 18.813 4.442 1.00 0.00 12 THR A O 20
ATOM 16726 N N . PHE A 1 13 ? 2.866 18.107 2.974 1.00 0.00 13 PHE A N 20
ATOM 16727 C CA . PHE A 1 13 ? 3.544 18.530 1.723 1.00 0.00 13 PHE A CA 20
ATOM 16728 C C . PHE A 1 13 ? 2.863 19.788 1.182 1.00 0.00 13 PHE A C 20
ATOM 16729 O O . PHE A 1 13 ? 1.657 19.967 1.390 1.00 0.00 13 PHE A O 20
ATOM 16746 N N . PHE A 1 14 ? 3.649 20.652 0.497 1.00 0.00 14 PHE A N 20
ATOM 16747 C CA . PHE A 1 14 ? 3.142 21.862 -0.187 1.00 0.00 14 PHE A CA 20
ATOM 16748 C C . PHE A 1 14 ? 1.986 21.552 -1.168 1.00 0.00 14 PHE A C 20
ATOM 16749 O O . PHE A 1 14 ? 1.178 22.433 -1.468 1.00 0.00 14 PHE A O 20
ATOM 16766 N N . SER A 1 15 ? 1.918 20.314 -1.671 1.00 0.00 15 SER A N 20
ATOM 16767 C CA . SER A 1 15 ? 0.729 19.805 -2.373 1.00 0.00 15 SER A CA 20
ATOM 16768 C C . SER A 1 15 ? 0.040 18.754 -1.501 1.00 0.00 15 SER A C 20
ATOM 16769 O O . SER A 1 15 ? 0.702 17.894 -0.924 1.00 0.00 15 SER A O 20
ATOM 16777 N N . GLU A 1 16 ? -1.294 18.836 -1.413 1.00 0.00 16 GLU A N 20
ATOM 16778 C CA . GLU A 1 16 ? -2.118 17.856 -0.676 1.00 0.00 16 GLU A CA 20
ATOM 16779 C C . GLU A 1 16 ? -2.323 16.591 -1.521 1.00 0.00 16 GLU A C 20
ATOM 16780 O O . GLU A 1 16 ? -2.452 15.499 -0.975 1.00 0.00 16 GLU A O 20
ATOM 16792 N N . ASN A 1 17 ? -2.331 16.762 -2.860 1.00 0.00 17 ASN A N 20
ATOM 16793 C CA . ASN A 1 17 ? -2.331 15.635 -3.818 1.00 0.00 17 ASN A CA 20
ATOM 16794 C C . ASN A 1 17 ? -0.964 14.929 -3.775 1.00 0.00 17 ASN A C 20
ATOM 16795 O O . ASN A 1 17 ? -0.880 13.706 -3.859 1.00 0.00 17 ASN A O 20
ATOM 16806 N N . GLY A 1 18 ? 0.082 15.750 -3.602 1.00 0.00 18 GLY A N 20
ATOM 16807 C CA . GLY A 1 18 ? 1.462 15.274 -3.498 1.00 0.00 18 GLY A CA 20
ATOM 16808 C C . GLY A 1 18 ? 1.745 14.613 -2.154 1.00 0.00 18 GLY A C 20
ATOM 16809 O O . GLY A 1 18 ? 2.591 13.725 -2.072 1.00 0.00 18 GLY A O 20
ATOM 16813 N N . LEU A 1 19 ? 1.036 15.068 -1.103 1.00 0.00 19 LEU A N 20
ATOM 16814 C CA . LEU A 1 19 ? 1.059 14.457 0.237 1.00 0.00 19 LEU A CA 20
ATOM 16815 C C . LEU A 1 19 ? 0.419 13.061 0.206 1.00 0.00 19 LEU A C 20
ATOM 16816 O O . LEU A 1 19 ? 0.980 12.121 0.752 1.00 0.00 19 LEU A O 20
ATOM 16832 N N . ARG A 1 20 ? -0.785 12.979 -0.372 1.00 0.00 20 ARG A N 20
ATOM 16833 C CA . ARG A 1 20 ? -1.529 11.709 -0.547 1.00 0.00 20 ARG A CA 20
ATOM 16834 C C . ARG A 1 20 ? -0.727 10.689 -1.375 1.00 0.00 20 ARG A C 20
ATOM 16835 O O . ARG A 1 20 ? -0.676 9.500 -1.048 1.00 0.00 20 ARG A O 20
ATOM 16856 N N . GLU A 1 21 ? -0.104 11.199 -2.442 1.00 0.00 21 GLU A N 20
ATOM 16857 C CA . GLU A 1 21 ? 0.808 10.445 -3.308 1.00 0.00 21 GLU A CA 20
ATOM 16858 C C . GLU A 1 21 ? 2.018 9.914 -2.496 1.00 0.00 21 GLU A C 20
ATOM 16859 O O . GLU A 1 21 ? 2.435 8.761 -2.651 1.00 0.00 21 GLU A O 20
ATOM 16871 N N . HIS A 1 22 ? 2.543 10.790 -1.623 1.00 0.00 22 HIS A N 20
ATOM 16872 C CA . HIS A 1 22 ? 3.663 10.492 -0.712 1.00 0.00 22 HIS A CA 20
ATOM 16873 C C . HIS A 1 22 ? 3.262 9.454 0.363 1.00 0.00 22 HIS A C 20
ATOM 16874 O O . HIS A 1 22 ? 4.071 8.627 0.757 1.00 0.00 22 HIS A O 20
ATOM 16888 N N . LEU A 1 23 ? 2.032 9.549 0.865 1.00 0.00 23 LEU A N 20
ATOM 16889 C CA . LEU A 1 23 ? 1.549 8.764 2.015 1.00 0.00 23 LEU A CA 20
ATOM 16890 C C . LEU A 1 23 ? 1.600 7.246 1.714 1.00 0.00 23 LEU A C 20
ATOM 16891 O O . LEU A 1 23 ? 1.913 6.431 2.590 1.00 0.00 23 LEU A O 20
ATOM 16907 N N . GLN A 1 24 ? 1.326 6.913 0.448 1.00 0.00 24 GLN A N 20
ATOM 16908 C CA . GLN A 1 24 ? 1.307 5.533 -0.058 1.00 0.00 24 GLN A CA 20
ATOM 16909 C C . GLN A 1 24 ? 2.720 4.896 -0.107 1.00 0.00 24 GLN A C 20
ATOM 16910 O O . GLN A 1 24 ? 2.824 3.674 -0.129 1.00 0.00 24 GLN A O 20
ATOM 16924 N N . THR A 1 25 ? 3.794 5.729 -0.078 1.00 0.00 25 THR A N 20
ATOM 16925 C CA . THR A 1 25 ? 5.193 5.250 -0.195 1.00 0.00 25 THR A CA 20
ATOM 16926 C C . THR A 1 25 ? 5.676 4.546 1.098 1.00 0.00 25 THR A C 20
ATOM 16927 O O . THR A 1 25 ? 6.748 3.926 1.105 1.00 0.00 25 THR A O 20
ATOM 16938 N N . HIS A 1 26 ? 4.870 4.619 2.180 1.00 0.00 26 HIS A N 20
ATOM 16939 C CA . HIS A 1 26 ? 5.186 3.952 3.466 1.00 0.00 26 HIS A CA 20
ATOM 16940 C C . HIS A 1 26 ? 4.772 2.475 3.419 1.00 0.00 26 HIS A C 20
ATOM 16941 O O . HIS A 1 26 ? 5.300 1.639 4.161 1.00 0.00 26 HIS A O 20
ATOM 16955 N N . ARG A 1 27 ? 3.800 2.181 2.549 1.00 0.00 27 ARG A N 20
ATOM 16956 C CA . ARG A 1 27 ? 3.463 0.816 2.124 1.00 0.00 27 ARG A CA 20
ATOM 16957 C C . ARG A 1 27 ? 4.324 0.463 0.893 1.00 0.00 27 ARG A C 20
ATOM 16958 O O . ARG A 1 27 ? 4.684 -0.699 0.661 1.00 0.00 27 ARG A O 20
ATOM 16979 N N . GLY A 1 28 ? 4.660 1.515 0.128 1.00 0.00 28 GLY A N 20
ATOM 16980 C CA . GLY A 1 28 ? 5.368 1.419 -1.141 1.00 0.00 28 GLY A CA 20
ATOM 16981 C C . GLY A 1 28 ? 4.447 1.803 -2.286 1.00 0.00 28 GLY A C 20
ATOM 16982 O O . GLY A 1 28 ? 3.227 1.626 -2.160 1.00 0.00 28 GLY A O 20
ATOM 16986 N N . PRO A 1 29 ? 4.983 2.339 -3.428 1.00 0.00 29 PRO A N 20
ATOM 16987 C CA . PRO A 1 29 ? 4.153 2.735 -4.602 1.00 0.00 29 PRO A CA 20
ATOM 16988 C C . PRO A 1 29 ? 3.406 1.535 -5.217 1.00 0.00 29 PRO A C 20
ATOM 16989 O O . PRO A 1 29 ? 3.832 0.387 -5.050 1.00 0.00 29 PRO A O 20
ATOM 17000 N N . ALA A 1 30 ? 2.277 1.792 -5.911 1.00 0.00 30 ALA A N 20
ATOM 17001 C CA . ALA A 1 30 ? 1.541 0.751 -6.661 1.00 0.00 30 ALA A CA 20
ATOM 17002 C C . ALA A 1 30 ? 2.223 0.467 -8.016 1.00 0.00 30 ALA A C 20
ATOM 17003 O O . ALA A 1 30 ? 1.585 0.491 -9.071 1.00 0.00 30 ALA A O 20
ATOM 17010 N N . LYS A 1 31 ? 3.536 0.173 -7.955 1.00 0.00 31 LYS A N 20
ATOM 17011 C CA . LYS A 1 31 ? 4.400 -0.066 -9.118 1.00 0.00 31 LYS A CA 20
ATOM 17012 C C . LYS A 1 31 ? 5.390 -1.191 -8.797 1.00 0.00 31 LYS A C 20
ATOM 17013 O O . LYS A 1 31 ? 5.733 -1.388 -7.624 1.00 0.00 31 LYS A O 20
ATOM 17032 N N . HIS A 1 32 ? 5.850 -1.903 -9.848 1.00 0.00 32 HIS A N 20
ATOM 17033 C CA . HIS A 1 32 ? 6.797 -3.036 -9.734 1.00 0.00 32 HIS A CA 20
ATOM 17034 C C . HIS A 1 32 ? 6.216 -4.147 -8.831 1.00 0.00 32 HIS A C 20
ATOM 17035 O O . HIS A 1 32 ? 6.619 -4.318 -7.677 1.00 0.00 32 HIS A O 20
ATOM 17050 N N . TYR A 1 33 ? 5.208 -4.854 -9.359 1.00 0.00 33 TYR A N 20
ATOM 17051 C CA . TYR A 1 33 ? 4.502 -5.925 -8.630 1.00 0.00 33 TYR A CA 20
ATOM 17052 C C . TYR A 1 33 ? 4.684 -7.267 -9.330 1.00 0.00 33 TYR A C 20
ATOM 17053 O O . TYR A 1 33 ? 4.316 -7.429 -10.493 1.00 0.00 33 TYR A O 20
ATOM 17071 N N . MET A 1 34 ? 5.231 -8.233 -8.584 1.00 0.00 34 MET A N 20
ATOM 17072 C CA . MET A 1 34 ? 5.400 -9.615 -9.034 1.00 0.00 34 MET A CA 20
ATOM 17073 C C . MET A 1 34 ? 4.183 -10.402 -8.538 1.00 0.00 34 MET A C 20
ATOM 17074 O O . MET A 1 34 ? 3.703 -10.155 -7.428 1.00 0.00 34 MET A O 20
ATOM 17088 N N . CYS A 1 35 ? 3.673 -11.323 -9.359 1.00 0.00 35 CYS A N 20
ATOM 17089 C CA . CYS A 1 35 ? 2.488 -12.118 -9.010 1.00 0.00 35 CYS A CA 20
ATOM 17090 C C . CYS A 1 35 ? 2.767 -13.084 -7.828 1.00 0.00 35 CYS A C 20
ATOM 17091 O O . CYS A 1 35 ? 3.857 -13.663 -7.752 1.00 0.00 35 CYS A O 20
ATOM 17098 N N . PRO A 1 36 ? 1.807 -13.247 -6.865 1.00 0.00 36 PRO A N 20
ATOM 17099 C CA . PRO A 1 36 ? 1.937 -14.252 -5.788 1.00 0.00 36 PRO A CA 20
ATOM 17100 C C . PRO A 1 36 ? 1.788 -15.708 -6.300 1.00 0.00 36 PRO A C 20
ATOM 17101 O O . PRO A 1 36 ? 2.581 -16.579 -5.917 1.00 0.00 36 PRO A O 20
ATOM 17112 N N . ILE A 1 37 ? 0.795 -15.958 -7.191 1.00 0.00 37 ILE A N 20
ATOM 17113 C CA . ILE A 1 37 ? 0.367 -17.324 -7.540 1.00 0.00 37 ILE A CA 20
ATOM 17114 C C . ILE A 1 37 ? 1.331 -18.021 -8.544 1.00 0.00 37 ILE A C 20
ATOM 17115 O O . ILE A 1 37 ? 1.809 -19.120 -8.268 1.00 0.00 37 ILE A O 20
ATOM 17131 N N . CYS A 1 38 ? 1.627 -17.375 -9.702 1.00 0.00 38 CYS A N 20
ATOM 17132 C CA . CYS A 1 38 ? 2.529 -17.961 -10.732 1.00 0.00 38 CYS A CA 20
ATOM 17133 C C . CYS A 1 38 ? 3.856 -17.184 -10.826 1.00 0.00 38 CYS A C 20
ATOM 17134 O O . CYS A 1 38 ? 4.914 -17.786 -11.019 1.00 0.00 38 CYS A O 20
ATOM 17141 N N . GLY A 1 39 ? 3.802 -15.841 -10.730 1.00 0.00 39 GLY A N 20
ATOM 17142 C CA . GLY A 1 39 ? 4.973 -15.042 -10.346 1.00 0.00 39 GLY A CA 20
ATOM 17143 C C . GLY A 1 39 ? 5.780 -14.435 -11.491 1.00 0.00 39 GLY A C 20
ATOM 17144 O O . GLY A 1 39 ? 7.014 -14.433 -11.451 1.00 0.00 39 GLY A O 20
ATOM 17148 N N . GLU A 1 40 ? 5.101 -13.925 -12.520 1.00 0.00 40 GLU A N 20
ATOM 17149 C CA . GLU A 1 40 ? 5.730 -13.039 -13.504 1.00 0.00 40 GLU A CA 20
ATOM 17150 C C . GLU A 1 40 ? 5.631 -11.571 -13.035 1.00 0.00 40 GLU A C 20
ATOM 17151 O O . GLU A 1 40 ? 4.805 -11.229 -12.174 1.00 0.00 40 GLU A O 20
ATOM 17163 N N . ARG A 1 41 ? 6.499 -10.722 -13.602 1.00 0.00 41 ARG A N 20
ATOM 17164 C CA . ARG A 1 41 ? 6.591 -9.294 -13.241 1.00 0.00 41 ARG A CA 20
ATOM 17165 C C . ARG A 1 41 ? 5.507 -8.471 -13.956 1.00 0.00 41 ARG A C 20
ATOM 17166 O O . ARG A 1 41 ? 5.156 -8.766 -15.103 1.00 0.00 41 ARG A O 20
ATOM 17187 N N . PHE A 1 42 ? 4.978 -7.456 -13.256 1.00 0.00 42 PHE A N 20
ATOM 17188 C CA . PHE A 1 42 ? 4.041 -6.466 -13.812 1.00 0.00 42 PHE A CA 20
ATOM 17189 C C . PHE A 1 42 ? 4.504 -5.046 -13.462 1.00 0.00 42 PHE A C 20
ATOM 17190 O O . PHE A 1 42 ? 5.089 -4.834 -12.394 1.00 0.00 42 PHE A O 20
ATOM 17207 N N . PRO A 1 43 ? 4.222 -4.040 -14.357 1.00 0.00 43 PRO A N 20
ATOM 17208 C CA . PRO A 1 43 ? 4.666 -2.641 -14.162 1.00 0.00 43 PRO A CA 20
ATOM 17209 C C . PRO A 1 43 ? 4.003 -1.958 -12.959 1.00 0.00 43 PRO A C 20
ATOM 17210 O O . PRO A 1 43 ? 4.558 -0.986 -12.429 1.00 0.00 43 PRO A O 20
ATOM 17221 N N . SER A 1 44 ? 2.823 -2.463 -12.517 1.00 0.00 44 SER A N 20
ATOM 17222 C CA . SER A 1 44 ? 2.025 -1.795 -11.482 1.00 0.00 44 SER A CA 20
ATOM 17223 C C . SER A 1 44 ? 0.985 -2.724 -10.841 1.00 0.00 44 SER A C 20
ATOM 17224 O O . SER A 1 44 ? 0.695 -3.818 -11.350 1.00 0.00 44 SER A O 20
ATOM 17232 N N . LEU A 1 45 ? 0.400 -2.241 -9.725 1.00 0.00 45 LEU A N 20
ATOM 17233 C CA . LEU A 1 45 ? -0.740 -2.893 -9.044 1.00 0.00 45 LEU A CA 20
ATOM 17234 C C . LEU A 1 45 ? -2.063 -2.403 -9.692 1.00 0.00 45 LEU A C 20
ATOM 17235 O O . LEU A 1 45 ? -2.949 -1.828 -9.049 1.00 0.00 45 LEU A O 20
ATOM 17251 N N . LEU A 1 46 ? -2.144 -2.625 -11.004 1.00 0.00 46 LEU A N 20
ATOM 17252 C CA . LEU A 1 46 ? -3.278 -2.245 -11.861 1.00 0.00 46 LEU A CA 20
ATOM 17253 C C . LEU A 1 46 ? -3.369 -3.336 -12.926 1.00 0.00 46 LEU A C 20
ATOM 17254 O O . LEU A 1 46 ? -4.420 -3.917 -13.162 1.00 0.00 46 LEU A O 20
ATOM 17270 N N . THR A 1 47 ? -2.217 -3.597 -13.556 1.00 0.00 47 THR A N 20
ATOM 17271 C CA . THR A 1 47 ? -2.030 -4.694 -14.507 1.00 0.00 47 THR A CA 20
ATOM 17272 C C . THR A 1 47 ? -1.995 -6.059 -13.781 1.00 0.00 47 THR A C 20
ATOM 17273 O O . THR A 1 47 ? -2.524 -7.051 -14.291 1.00 0.00 47 THR A O 20
ATOM 17284 N N . LEU A 1 48 ? -1.350 -6.090 -12.589 1.00 0.00 48 LEU A N 20
ATOM 17285 C CA . LEU A 1 48 ? -1.383 -7.255 -11.668 1.00 0.00 48 LEU A CA 20
ATOM 17286 C C . LEU A 1 48 ? -2.838 -7.534 -11.209 1.00 0.00 48 LEU A C 20
ATOM 17287 O O . LEU A 1 48 ? -3.230 -8.689 -11.028 1.00 0.00 48 LEU A O 20
ATOM 17303 N N . THR A 1 49 ? -3.622 -6.453 -11.047 1.00 0.00 49 THR A N 20
ATOM 17304 C CA . THR A 1 49 ? -5.058 -6.520 -10.716 1.00 0.00 49 THR A CA 20
ATOM 17305 C C . THR A 1 49 ? -5.868 -7.200 -11.851 1.00 0.00 49 THR A C 20
ATOM 17306 O O . THR A 1 49 ? -6.660 -8.112 -11.596 1.00 0.00 49 THR A O 20
ATOM 17317 N N . GLU A 1 50 ? -5.609 -6.775 -13.101 1.00 0.00 50 GLU A N 20
ATOM 17318 C CA . GLU A 1 50 ? -6.283 -7.323 -14.306 1.00 0.00 50 GLU A CA 20
ATOM 17319 C C . GLU A 1 50 ? -5.931 -8.813 -14.494 1.00 0.00 50 GLU A C 20
ATOM 17320 O O . GLU A 1 50 ? -6.750 -9.614 -14.952 1.00 0.00 50 GLU A O 20
ATOM 17332 N N . HIS A 1 51 ? -4.692 -9.149 -14.127 1.00 0.00 51 HIS A N 20
ATOM 17333 C CA . HIS A 1 51 ? -4.181 -10.524 -14.096 1.00 0.00 51 HIS A CA 20
ATOM 17334 C C . HIS A 1 51 ? -4.924 -11.373 -13.032 1.00 0.00 51 HIS A C 20
ATOM 17335 O O . HIS A 1 51 ? -5.361 -12.479 -13.319 1.00 0.00 51 HIS A O 20
ATOM 17349 N N . LYS A 1 52 ? -5.078 -10.798 -11.827 1.00 0.00 52 LYS A N 20
ATOM 17350 C CA . LYS A 1 52 ? -5.680 -11.457 -10.640 1.00 0.00 52 LYS A CA 20
ATOM 17351 C C . LYS A 1 52 ? -7.160 -11.876 -10.848 1.00 0.00 52 LYS A C 20
ATOM 17352 O O . LYS A 1 52 ? -7.535 -13.010 -10.513 1.00 0.00 52 LYS A O 20
ATOM 17371 N N . VAL A 1 53 ? -7.979 -10.974 -11.432 1.00 0.00 53 VAL A N 20
ATOM 17372 C CA . VAL A 1 53 ? -9.460 -11.128 -11.504 1.00 0.00 53 VAL A CA 20
ATOM 17373 C C . VAL A 1 53 ? -9.915 -12.383 -12.293 1.00 0.00 53 VAL A C 20
ATOM 17374 O O . VAL A 1 53 ? -11.042 -12.859 -12.115 1.00 0.00 53 VAL A O 20
ATOM 17387 N N . THR A 1 54 ? -9.032 -12.898 -13.159 1.00 0.00 54 THR A N 20
ATOM 17388 C CA . THR A 1 54 ? -9.281 -14.133 -13.931 1.00 0.00 54 THR A CA 20
ATOM 17389 C C . THR A 1 54 ? -8.207 -15.189 -13.616 1.00 0.00 54 THR A C 20
ATOM 17390 O O . THR A 1 54 ? -8.526 -16.289 -13.155 1.00 0.00 54 THR A O 20
ATOM 17401 N N . HIS A 1 55 ? -6.949 -14.794 -13.854 1.00 0.00 55 HIS A N 20
ATOM 17402 C CA . HIS A 1 55 ? -5.731 -15.585 -13.609 1.00 0.00 55 HIS A CA 20
ATOM 17403 C C . HIS A 1 55 ? -5.757 -16.955 -14.353 1.00 0.00 55 HIS A C 20
ATOM 17404 O O . HIS A 1 55 ? -5.484 -16.973 -15.569 1.00 0.00 55 HIS A O 20
#

Secondary structure (DSSP, 8-state):
------SSSSS--SSHHHHHHHHGGGT----SEE-SSS--EESSTTHHHHHHHT-

GO terms:
  GO:0061512 protein localization to cilium (P, IGI)
  GO:0045892 negative regulation of DNA-templated transcription (P, IMP)
  GO:0043565 sequence-specific DNA binding (F, IMP)
  GO:0061512 protein localization to cilium (P, IMP)
  GO:0005515 protein binding (F, IPI)
  GO:0005654 nucleoplasm (C, IDA)
  GO:0005634 nucleus (C, IDA)
  GO:0045892 negative regulation of DNA-templated transcription (P, IDA)
  GO:0045893 positive regulation of DNA-templated transcription (P, IDA)

Radius of gyration: 16.39 Å; Cα contacts (8 Å, |Δi|>4): 48; chains: 1; bounding box: 20×49×20 Å

CATH classification: 3.30.160.60